Protein 8A1E (pdb70)

Nearest PDB structures (foldseek):
  8a1e-assembly1_B  TM=1.009E+00  e=2.793E-25  Mus musculus
  8tq9-assembly1_H  TM=9.484E-01  e=2.107E-15  Mus musculus
  9bge-assembly1_D  TM=9.364E-01  e=5.151E-15  Mus musculus
  7xw6-assembly1_Y  TM=9.342E-01  e=2.912E-14  Homo sapiens
  4xcy-assembly5_G  TM=9.457E-01  e=1.647E-13  Homo sapiens

Organism: Rabies virus (strain Pasteur vaccins / PV) (NCBI:txid103929)

Sequence (790 aa):
KFPIYTIPDKLGPWSPIDIHHLSCPNNLVVEDEGCTNLSGFSYMELKVGYISAIKMNGFTCTGHFRPTPDACRAAYNWKMAPSVADLDPYDRSLHSPVFPGGNCSGVAVSSTYCSTNHDYTIWMPENPRLGMSCDIFTNSRGKRASKGSETCGFVDERGLYKSLKGACKLKLCGVLGLRRLMDGTWVAMQTSNETKWCPPGQLVNLHDFRSDEIEPLVVEELVKKREECLDALESIMTTKSVSFRRLSHLRKLVPGFGKAYTIFNKTLMEADAHYKSVRTWNEIIPSKGCLRVGGRCHPHVNGVFFNGIILGPDGNVLIPEMQSSLLQQHMELLVSSVIPLMHPLEVQLVESGGGVVQPGRSLRLSCAASGFTFSTYAMHWVRQAPGKGLEWVAVVSYDGRTKDYADSVKGRFTISRDNSKNTLYLQMNSLRTEDTAVYFCARERFSGAYFDYWGQGTLVTVSSEIVLTQSPATLSLSPGERATLSCRASQSVSSYLAWYQQKPGQAPRLLIYDASNRATGIPARFSGSGSGTDFTLTISSLEPEDFAVYSCQQRNNWPPTFGGGTKVEIKRADIVMTQSHKFMSTSIGDRVSITCKASQDVSTAVAWYRQKPGQSPKLLIYSASYRSTGVPDRFTGSGSGTDFTFTISSEDLAVFYCQQHYSAPLTFGAGTKLVQLQQPGAELLKPGTSMKLSCKASGYTFSNYWMHWVKLRPGQGFEWIGEINPFNGGTNFNEKFKSKATLTVDRSSSTAYMQLSSVTSEDSAVYYCTIPLSDYGDWFFAVWGAGTTVT

B-factor: mean 59.69, std 34.83, range [10.03, 145.48]

Solvent-accessible surface area: 34937 Å² total; per-residue (Å²): 225,37,40,83,0,0,5,1,31,103,30,7,100,58,16,48,9,21,10,103,75,8,66,19,18,40,12,18,66,27,107,39,114,62,12,124,21,58,12,1,0,0,1,7,13,4,80,18,15,70,1,48,18,12,66,34,67,1,15,57,21,83,34,150,123,142,20,90,39,104,72,7,76,32,35,66,71,186,173,142,120,140,2,30,2,39,8,27,38,113,91,109,17,6,84,5,59,3,4,80,85,10,102,10,76,16,26,72,148,90,41,62,114,27,33,4,94,73,94,100,2,9,3,3,9,69,86,92,71,113,23,122,5,48,100,3,5,49,45,5,80,5,52,13,4,18,119,33,82,99,26,11,0,3,48,8,88,83,42,41,38,7,6,17,82,50,8,18,22,16,108,5,43,34,1,42,0,0,28,0,51,51,0,5,0,2,2,0,50,36,18,103,145,46,154,117,18,50,70,30,104,86,124,86,160,54,69,26,108,82,104,140,50,106,98,138,49,12,124,54,21,66,104,56,81,85,74,5,79,97,9,17,114,39,0,57,97,77,96,10,2,6,38,124,32,0,4,62,2,11,13,23,9,32,5,11,10,41,0,4,0,13,33,123,121,49,0,30,22,1,4,0,6,5,40,50,0,124,10,29,2,7,4,10,1,9,70,37,5,0,18,9,43,17,128,39,25,72,78,70,137,12,10,2,0,1,0,0,9,45,10,99,113,23,44,3,5,0,9,42,14,10,76,73,36,169,63,170,49,137,64,9,87,81,58,17,97,17,84,126,47,32,86,70,167,30,68,4,76,14,64,40,29,30,108,15,94,53,47,140,68,33,127,0,35,0,51,11,60,57,34,80,2,40,36,41,1,0,3,0,0,13,37,17,99,90,132,22,10,61,7,0,0,0,0,6,16,68,17,125,22,76,27,49,10,102,63,0,139,74,24,5,63,0,32,30,49,52,90,137,64,17,0,41,0,53,0,48,65,2,109,90,111,1,31,0,44,0,9,0,0,20,2,41,99,8,1,2,1,0,30,85,15,0,100,21,18,100,0,45,3,60,122,132,16,103,7,47,15,55,65,70,82,21,53,32,33,65,62,70,159,0,74,0,42,1,82,4,76,77,33,0,49,40,26,0,0,0,0,7,15,65,125,79,91,24,5,96,6,0,0,39,30,0,76,73,116,17,125,67,13,38,76,29,2,54,16,38,24,75,18,50,48,3,14,0,28,0,65,47,2,74,107,92,1,32,2,38,0,1,0,0,1,9,21,49,11,10,5,11,20,2,57,14,1,82,0,61,101,110,219,136,70,11,84,10,65,36,58,111,124,67,153,70,77,71,160,36,20,175,20,45,0,69,0,125,2,73,58,90,0,13,23,0,0,0,2,0,19,14,60,133,73,100,45,5,76,8,0,0,55,16,1,45,72,102,21,136,71,7,49,122,114,1,70,7,75,18,66,25,58,76,0,49,0,34,2,1,40,181,33,52,0,31,0,15,0,0,0,0,35,27,26,12,1,24,17,1,56,4,0,94,5,103,104,6,92,23,84,31,71,55,142,48,152,72,57,62,67,16,102,6,37,0,117,2,56,69,15,108,5,19,19,22,5,0,0,0,0,6,24,71,94,72,115,3,8,74,1,1,0,0,0,2,0,17,60,27,22,51,34,44,7,67,115,25,91,93,100,2,70,12,64,36,72,110,112,62,37,9,0,62,0,71,10,85,37,77,8,64,141,31,39,2,36,2,10,0,0,1,0,55,52,0,14,0,6,3,12,0,35,35,19,0,70,12,1,60,4,80

Secondary structure (DSSP, 8-state):
---SEEEEEEE---EEE-GGG----------------EEEEEEEEEPTTSSS--B--BEEE-------TTHHHHHHHHHH--B--B--TTT--BB-SSSTTS-B--SSSS-S-EE-SSSS-EEE-SS-SS---SS-EEEEEEEEE-SSSS--EEE-TTS-EEE-TT-EEEEETTEEEEE-TTS-EE-----SSPPBPPTTGGGS---SSTT---HHHHHHHHHHHHHHHHHHHHHHHH-EE-HHHHGGGS-SSSEEEEEEEESSS-EEEEEEEEEEE--TTTT--STT--BSSSSB---BTTEEETTEEE-TTS-EE-HHHHHHTT---GGGT--EE---S---/-EEE--SEE---TT--EEEEEEEESSTTTSS---EEEEETTTEEEEEEEE-TTT--EEE-TTTGGGEEEEE-SSSSEEEEEE-S-STT--SEEEEEE-SSSSSBSS-SEEB--EEE-/---EE--SB----TT---EEEE-EESS--TT-EEEEEE-TTS--EEEEETTTEEPTT--TT-EEE--TT--EEEE------EEEEEE-SSSSPBB---EE-/--EEEEE---EE-TT--EEEEEEEESS-GGGS-EEEEEE-TTS-EEEEEEE-TTSS-EEE-TTTTTT-EEEEETTTTEEEEEE-S--GGG-EEEEEEEEPSSSSSEEE----EEEEE--/---EEEE-SEEEE-TTS-EEEEEEESS--TT-EEEEEE-TTS--EEEEETTTEEPTT--TTEEEEEETTEEEEEESS--GGG-SEEEEEE-SSSSPEEB--EEEEE---

InterPro domains:
  IPR001903 Spike glycoprotein fusion domain, Rhabdovirus [PF00974] (76-178)
  IPR055447 Spike glycoprotein G, central domain, rhabdovirus [PF24833] (270-388)
  IPR055448 Glycoprotein G, PH domain, rhabdovirus [PF24834] (185-259)

Structure (mmCIF, N/CA/C/O backbone):
data_8A1E
#
_entry.id   8A1E
#
_cell.length_a   1.00
_cell.length_b   1.00
_cell.length_c   1.00
_cell.angle_alpha   90.00
_cell.angle_beta   90.00
_cell.angle_gamma   90.00
#
_symmetry.space_group_name_H-M   'P 1'
#
loop_
_entity.id
_entity.type
_entity.pdbx_description
1 polymer Glycoprotein
2 polymer 'Fab 17C7 heavy chain variable domain'
3 polymer 'Fab 17C7 light chain variable domain'
4 polymer 'Fab 1112-1 light chain variable domain'
5 polymer 'Fab 1112-1 heavy chain variable domain'
#
loop_
_atom_site.group_PDB
_atom_site.id
_atom_site.type_symbol
_atom_site.label_atom_id
_atom_site.label_alt_id
_atom_site.label_comp_id
_atom_site.label_asym_id
_atom_site.label_entity_id
_atom_site.label_seq_id
_atom_site.pdbx_PDB_ins_code
_atom_site.Cartn_x
_atom_site.Cartn_y
_atom_site.Cartn_z
_atom_site.occupancy
_atom_site.B_iso_or_equiv
_atom_site.auth_seq_id
_atom_site.auth_comp_id
_atom_site.auth_asym_id
_atom_site.auth_atom_id
_atom_site.pdbx_PDB_model_num
ATOM 1 N N . LYS A 1 1 ? 226.72800 215.75100 201.72900 1.000 28.17970 1 LYS A N 1
ATOM 2 C CA . LYS A 1 1 ? 226.88100 214.33300 202.02400 1.000 28.17970 1 LYS A CA 1
ATOM 3 C C . LYS A 1 1 ? 227.87200 214.11700 203.16100 1.000 28.17970 1 LYS A C 1
ATOM 4 O O . LYS A 1 1 ? 229.08300 214.22000 202.97100 1.000 28.17970 1 LYS A O 1
ATOM 10 N N . PHE A 1 2 ? 227.34700 213.82400 204.34600 1.000 28.17970 2 PHE A N 1
ATOM 11 C CA . PHE A 1 2 ? 228.19900 213.56300 205.49100 1.000 28.17970 2 PHE A CA 1
ATOM 12 C C . PHE A 1 2 ? 228.87200 212.19900 205.35200 1.000 28.17970 2 PHE A C 1
ATOM 13 O O . PHE A 1 2 ? 228.33700 211.29700 204.70300 1.000 28.17970 2 PHE A O 1
ATOM 21 N N . PRO A 1 3 ? 230.04800 212.02200 205.95000 1.000 28.17970 3 PRO A N 1
ATOM 22 C CA . PRO A 1 3 ? 230.66600 210.69300 205.98400 1.000 28.17970 3 PRO A CA 1
ATOM 23 C C . PRO A 1 3 ? 229.87300 209.76000 206.88400 1.000 28.17970 3 PRO A C 1
ATOM 24 O O . PRO A 1 3 ? 228.99600 210.17500 207.64200 1.000 28.17970 3 PRO A O 1
ATOM 28 N N . ILE A 1 4 ? 230.18600 208.46700 206.78400 1.000 28.17970 4 ILE A N 1
ATOM 29 C CA . ILE A 1 4 ? 229.53000 207.50600 207.66500 1.000 28.17970 4 ILE A CA 1
ATOM 30 C C . ILE A 1 4 ? 229.91900 207.76000 209.11400 1.000 28.17970 4 ILE A C 1
ATOM 31 O O . ILE A 1 4 ? 229.12600 207.51100 210.02800 1.000 28.17970 4 ILE A O 1
ATOM 36 N N . TYR A 1 5 ? 231.12500 208.26900 209.35100 1.000 28.17970 5 TYR A N 1
ATOM 37 C CA . TYR A 1 5 ? 231.57600 208.55700 210.70200 1.000 28.17970 5 TYR A CA 1
ATOM 38 C C . TYR A 1 5 ? 232.66800 209.61200 210.64800 1.000 28.17970 5 TYR A C 1
ATOM 39 O O . TYR A 1 5 ? 233.24500 209.88000 209.59300 1.000 28.17970 5 TYR A O 1
ATOM 48 N N . THR A 1 6 ? 232.92800 210.22100 211.80200 1.000 28.17970 6 THR A N 1
ATOM 49 C CA . THR A 1 6 ? 234.05900 211.11800 211.99100 1.000 28.17970 6 THR A CA 1
ATOM 50 C C . THR A 1 6 ? 234.75900 210.73600 213.28300 1.000 28.17970 6 THR A C 1
ATOM 51 O O . THR A 1 6 ? 234.10800 210.55300 214.31400 1.000 28.17970 6 THR A O 1
ATOM 55 N N . ILE A 1 7 ? 236.08000 210.61800 213.22700 1.000 28.17970 7 ILE A N 1
ATOM 56 C CA . ILE A 1 7 ? 236.86000 210.16700 214.37500 1.000 28.17970 7 ILE A CA 1
ATOM 57 C C . ILE A 1 7 ? 237.84700 211.27700 214.72200 1.000 28.17970 7 ILE A C 1
ATOM 58 O O . ILE A 1 7 ? 238.35400 211.95400 213.81700 1.000 28.17970 7 ILE A O 1
ATOM 63 N N . PRO A 1 8 ? 238.11500 211.53500 216.00000 1.000 28.17970 8 PRO A N 1
ATOM 64 C CA . PRO A 1 8 ? 239.09300 212.57300 216.35100 1.000 28.17970 8 PRO A CA 1
ATOM 65 C C . PRO A 1 8 ? 240.49400 212.20100 215.89300 1.000 28.17970 8 PRO A C 1
ATOM 66 O O . PRO A 1 8 ? 241.07000 211.20700 216.33700 1.000 28.17970 8 PRO A O 1
ATOM 70 N N . ASP A 1 9 ? 241.04000 213.01100 214.98500 1.000 28.17970 9 ASP A N 1
ATOM 71 C CA . ASP A 1 9 ? 242.43900 212.85500 214.60400 1.000 28.17970 9 ASP A CA 1
ATOM 72 C C . ASP A 1 9 ? 243.35400 213.24600 215.75500 1.000 28.17970 9 ASP A C 1
ATOM 73 O O . ASP A 1 9 ? 244.31200 212.53400 216.07400 1.000 28.17970 9 ASP A O 1
ATOM 78 N N . LYS A 1 10 ? 243.06700 214.37800 216.39100 1.000 28.17970 10 LYS A N 1
ATOM 79 C CA . LYS A 1 10 ? 243.77200 214.82300 217.58200 1.000 28.17970 10 LYS A CA 1
ATOM 80 C C . LYS A 1 10 ? 242.74000 215.09700 218.66300 1.000 28.17970 10 LYS A C 1
ATOM 81 O O . LYS A 1 10 ? 241.74300 215.77800 218.41100 1.000 28.17970 10 LYS A O 1
ATOM 87 N N . LEU A 1 11 ? 242.97200 214.55700 219.85500 1.000 28.17970 11 LEU A N 1
ATOM 88 C CA . LEU A 1 11 ? 242.04500 214.67300 220.97200 1.000 28.17970 11 LEU A CA 1
ATOM 89 C C . LEU A 1 11 ? 242.76800 215.29400 222.15800 1.000 28.17970 11 LEU A C 1
ATOM 90 O O . LEU A 1 11 ? 243.86800 214.86200 222.51400 1.000 28.17970 11 LEU A O 1
ATOM 95 N N . GLY A 1 12 ? 242.15200 216.30500 222.76300 1.000 28.17970 12 GLY A N 1
ATOM 96 C CA . GLY A 1 12 ? 242.73900 216.98900 223.88800 1.000 28.17970 12 GLY A CA 1
ATOM 97 C C . GLY A 1 12 ? 242.38000 216.35000 225.21200 1.000 28.17970 12 GLY A C 1
ATOM 98 O O . GLY A 1 12 ? 241.71200 215.31300 225.26800 1.000 28.17970 12 GLY A O 1
ATOM 99 N N . PRO A 1 13 ? 242.82300 216.95800 226.30900 1.000 28.17970 13 PRO A N 1
ATOM 100 C CA . PRO A 1 13 ? 242.50500 216.41500 227.63300 1.000 28.17970 13 PRO A CA 1
ATOM 101 C C . PRO A 1 13 ? 241.01800 216.50500 227.93400 1.000 28.17970 13 PRO A C 1
ATOM 102 O O . PRO A 1 13 ? 240.31200 217.38900 227.44600 1.000 28.17970 13 PRO A O 1
ATOM 106 N N . TRP A 1 14 ? 240.54600 215.57100 228.75600 1.000 28.17970 14 TRP A N 1
ATOM 107 C CA . TRP A 1 14 ? 239.14700 215.53200 229.15600 1.000 28.17970 14 TRP A CA 1
ATOM 108 C C . TRP A 1 14 ? 238.93700 216.41800 230.37400 1.000 28.17970 14 TRP A C 1
ATOM 109 O O . TRP A 1 14 ? 239.64000 216.27900 231.37900 1.000 28.17970 14 TRP A O 1
ATOM 120 N N . SER A 1 15 ? 237.96900 217.32700 230.28300 1.000 28.17970 15 SER A N 1
ATOM 121 C CA . SER A 1 15 ? 237.61900 218.20800 231.38000 1.000 28.17970 15 SER A CA 1
ATOM 122 C C . SER A 1 15 ? 236.14900 218.03100 231.72800 1.000 28.17970 15 SER A C 1
ATOM 123 O O . SER A 1 15 ? 235.29900 218.05500 230.82700 1.000 28.17970 15 SER A O 1
ATOM 126 N N . PRO A 1 16 ? 235.80700 217.84200 233.00200 1.000 28.17970 16 PRO A N 1
ATOM 127 C CA . PRO A 1 16 ? 234.40400 217.60400 233.36000 1.000 28.17970 16 PRO A CA 1
ATOM 128 C C . PRO A 1 16 ? 233.52900 218.81300 233.07300 1.000 28.17970 16 PRO A C 1
ATOM 129 O O . PRO A 1 16 ? 233.95700 219.96100 233.20200 1.000 28.17970 16 PRO A O 1
ATOM 133 N N . ILE A 1 17 ? 232.28700 218.53900 232.67300 1.000 28.17970 17 ILE A N 1
ATOM 134 C CA . ILE A 1 17 ? 231.28000 219.56200 232.42500 1.000 28.17970 17 ILE A CA 1
ATOM 135 C C . ILE A 1 17 ? 229.94800 219.07700 232.98200 1.000 28.17970 17 ILE A C 1
ATOM 136 O O . ILE A 1 17 ? 229.80600 217.93200 233.41300 1.000 28.17970 17 ILE A O 1
ATOM 141 N N . ASP A 1 18 ? 228.97000 219.97300 232.98000 1.000 28.17970 18 ASP A N 1
ATOM 142 C CA . ASP A 1 18 ? 227.58400 219.61500 233.23100 1.000 28.17970 18 ASP A CA 1
ATOM 143 C C . ASP A 1 18 ? 226.81500 219.60300 231.91500 1.000 28.17970 18 ASP A C 1
ATOM 144 O O . ASP A 1 18 ? 227.30300 220.05200 230.87800 1.000 28.17970 18 ASP A O 1
ATOM 149 N N . ILE A 1 19 ? 225.58900 219.08100 231.96900 1.000 28.17970 19 ILE A N 1
ATOM 150 C CA . ILE A 1 19 ? 224.79000 218.91500 230.76500 1.000 28.17970 19 ILE A CA 1
ATOM 151 C C . ILE A 1 19 ? 224.45300 220.23700 230.09500 1.000 28.17970 19 ILE A C 1
ATOM 152 O O . ILE A 1 19 ? 224.02100 220.24400 228.94000 1.000 28.17970 19 ILE A O 1
ATOM 157 N N . HIS A 1 20 ? 224.63300 221.35700 230.79000 1.000 28.17970 20 HIS A N 1
ATOM 158 C CA . HIS A 1 20 ? 224.32400 222.66400 230.22900 1.000 28.17970 20 HIS A CA 1
ATOM 159 C C . HIS A 1 20 ? 225.46300 223.24900 229.40900 1.000 28.17970 20 HIS A C 1
ATOM 160 O O . HIS A 1 20 ? 225.25000 224.24000 228.70400 1.000 28.17970 20 HIS A O 1
ATOM 167 N N . HIS A 1 21 ? 226.65600 222.66600 229.47900 1.000 28.17970 21 HIS A N 1
ATOM 168 C CA . HIS A 1 21 ? 227.75200 223.07000 228.61400 1.000 28.17970 21 HIS A CA 1
ATOM 169 C C . HIS A 1 21 ? 227.79400 222.27900 227.31700 1.000 28.17970 21 HIS A C 1
ATOM 170 O O . HIS A 1 21 ? 228.61700 222.58300 226.44900 1.000 28.17970 21 HIS A O 1
ATOM 177 N N . LEU A 1 22 ? 226.93000 221.28100 227.17000 1.000 28.17970 22 LEU A N 1
ATOM 178 C CA . LEU A 1 22 ? 226.81000 220.56000 225.91600 1.000 28.17970 22 LEU A CA 1
ATOM 179 C C . LEU A 1 22 ? 226.25000 221.47500 224.83600 1.000 28.17970 22 LEU A C 1
ATOM 180 O O . LEU A 1 22 ? 225.43300 222.35900 225.10100 1.000 28.17970 22 LEU A O 1
ATOM 185 N N . SER A 1 23 ? 226.69600 221.25200 223.60500 1.000 28.17970 23 SER A N 1
ATOM 186 C CA . SER A 1 23 ? 226.26500 222.07000 222.48700 1.000 28.17970 23 SER A CA 1
ATOM 187 C C . SER A 1 23 ? 226.16000 221.19600 221.25000 1.000 28.17970 23 SER A C 1
ATOM 188 O O . SER A 1 23 ? 226.84100 220.17500 221.13600 1.000 28.17970 23 SER A O 1
ATOM 191 N N . CYS A 1 24 ? 225.29700 221.59600 220.33700 1.000 28.17970 24 CYS A N 1
ATOM 192 C CA . CYS A 1 24 ? 225.20500 220.88500 219.07300 1.000 28.17970 24 CYS A CA 1
ATOM 193 C C . CYS A 1 24 ? 226.39100 221.24000 218.18100 1.000 28.17970 24 CYS A C 1
ATOM 194 O O . CYS A 1 24 ? 226.84000 222.38800 218.17100 1.000 28.17970 24 CYS A O 1
ATOM 197 N N . PRO A 1 25 ? 226.91500 220.27800 217.43000 1.000 28.17970 25 PRO A N 1
ATOM 198 C CA . PRO A 1 25 ? 228.07600 220.55400 216.58300 1.000 28.17970 25 PRO A CA 1
ATOM 199 C C . PRO A 1 25 ? 227.71700 221.43000 215.39600 1.000 28.17970 25 PRO A C 1
ATOM 200 O O . PRO A 1 25 ? 226.56000 221.54000 214.98600 1.000 28.17970 25 PRO A O 1
ATOM 204 N N . ASN A 1 26 ? 228.74500 222.06900 214.84800 1.000 28.17970 26 ASN A N 1
ATOM 205 C CA . ASN A 1 26 ? 228.62400 222.82600 213.60700 1.000 28.17970 26 ASN A CA 1
ATOM 206 C C . ASN A 1 26 ? 228.98900 221.88700 212.46700 1.000 28.17970 26 ASN A C 1
ATOM 207 O O . ASN A 1 26 ? 230.16600 221.64000 212.20200 1.000 28.17970 26 ASN A O 1
ATOM 212 N N . ASN A 1 27 ? 227.97200 221.35500 211.78900 1.000 28.17970 27 ASN A N 1
ATOM 213 C CA . ASN A 1 27 ? 228.16400 220.38700 210.71800 1.000 28.17970 27 ASN A CA 1
ATOM 214 C C . ASN A 1 27 ? 228.30200 221.04500 209.35500 1.000 28.17970 27 ASN A C 1
ATOM 215 O O . ASN A 1 27 ? 228.00200 220.41700 208.33200 1.000 28.17970 27 ASN A O 1
ATOM 220 N N . LEU A 1 28 ? 228.75900 222.28900 209.31000 1.000 36.38352 28 LEU A N 1
ATOM 221 C CA . LEU A 1 28 ? 228.82000 223.06300 208.08100 1.000 36.38352 28 LEU A CA 1
ATOM 222 C C . LEU A 1 28 ? 230.26700 223.24000 207.65000 1.000 36.38352 28 LEU A C 1
ATOM 223 O O . LEU A 1 28 ? 231.11200 223.65500 208.45000 1.000 36.38352 28 LEU A O 1
ATOM 228 N N . VAL A 1 29 ? 230.54600 222.92300 206.38900 1.000 48.53179 29 VAL A N 1
ATOM 229 C CA . VAL A 1 29 ? 231.86800 223.08100 205.79600 1.000 48.53179 29 VAL A CA 1
ATOM 230 C C . VAL A 1 29 ? 231.77100 224.08600 204.65700 1.000 48.53179 29 VAL A C 1
ATOM 231 O O . VAL A 1 29 ? 230.84200 224.02700 203.84300 1.000 48.53179 29 VAL A O 1
ATOM 235 N N . VAL A 1 30 ? 232.71200 225.02200 204.61900 1.000 62.21581 30 VAL A N 1
ATOM 236 C CA . VAL A 1 30 ? 232.77000 226.04700 203.58400 1.000 62.21581 30 VAL A CA 1
ATOM 237 C C . VAL A 1 30 ? 233.85200 225.66500 202.58400 1.000 62.21581 30 VAL A C 1
ATOM 238 O O . VAL A 1 30 ? 234.94200 225.22400 202.97000 1.000 62.21581 30 VAL A O 1
ATOM 242 N N . GLU A 1 31 ? 233.54000 225.79900 201.29600 1.000 71.37284 31 GLU A N 1
ATOM 243 C CA . GLU A 1 31 ? 234.47000 225.40100 200.24600 1.000 71.37284 31 GLU A CA 1
ATOM 244 C C . GLU A 1 31 ? 235.38600 226.54700 199.83000 1.000 71.37284 31 GLU A C 1
ATOM 245 O O . GLU A 1 31 ? 236.60900 226.38300 199.81300 1.000 71.37284 31 GLU A O 1
ATOM 251 N N . ASP A 1 32 ? 234.80900 227.70000 199.48600 1.000 72.60235 32 ASP A N 1
ATOM 252 C CA . ASP A 1 32 ? 235.56600 228.92000 199.20100 1.000 72.60235 32 ASP A CA 1
ATOM 253 C C . ASP A 1 32 ? 236.67300 228.66400 198.17900 1.000 72.60235 32 ASP A C 1
ATOM 254 O O . ASP A 1 32 ? 237.82600 229.06000 198.35600 1.000 72.60235 32 ASP A O 1
ATOM 259 N N . GLU A 1 33 ? 236.30900 227.98500 197.09100 1.000 80.44910 33 GLU A N 1
ATOM 260 C CA . GLU A 1 33 ? 237.26700 227.54200 196.08600 1.000 80.44910 33 GLU A CA 1
ATOM 261 C C . GLU A 1 33 ? 237.36000 228.50100 194.90400 1.000 80.44910 33 GLU A C 1
ATOM 262 O O . GLU A 1 33 ? 237.58700 228.06800 193.76900 1.000 80.44910 33 GLU A O 1
ATOM 268 N N . GLY A 1 34 ? 237.19600 229.79800 195.15000 1.000 85.90646 34 GLY A N 1
ATOM 269 C CA . GLY A 1 34 ? 237.31200 230.79800 194.11100 1.000 85.90646 34 GLY A CA 1
ATOM 270 C C . GLY A 1 34 ? 238.72000 231.23700 193.78700 1.000 85.90646 34 GLY A C 1
ATOM 271 O O . GLY A 1 34 ? 238.90700 232.13500 192.96300 1.000 85.90646 34 GLY A O 1
ATOM 272 N N . CYS A 1 35 ? 239.72300 230.63100 194.41800 1.000 86.63864 35 CYS A N 1
ATOM 273 C CA . CYS A 1 35 ? 241.11700 230.98300 194.19500 1.000 86.63864 35 CYS A CA 1
ATOM 274 C C . CYS A 1 35 ? 241.93800 229.71700 194.00700 1.000 86.63864 35 CYS A C 1
ATOM 275 O O . CYS A 1 35 ? 241.63700 228.67100 194.58700 1.000 86.63864 35 CYS A O 1
ATOM 278 N N . THR A 1 36 ? 242.98900 229.82100 193.18700 1.000 86.31430 36 THR A N 1
ATOM 279 C CA . THR A 1 36 ? 243.71200 228.64300 192.72500 1.000 86.31430 36 THR A CA 1
ATOM 280 C C . THR A 1 36 ? 245.23000 228.77900 192.78500 1.000 86.31430 36 THR A C 1
ATOM 281 O O . THR A 1 36 ? 245.93100 227.92700 192.22800 1.000 86.31430 36 THR A O 1
ATOM 285 N N . ASN A 1 37 ? 245.76200 229.81200 193.43200 1.000 79.52706 37 ASN A N 1
ATOM 286 C CA . ASN A 1 37 ? 247.20300 229.95200 193.60300 1.000 79.52706 37 ASN A CA 1
ATOM 287 C C . ASN A 1 37 ? 247.58100 229.50200 195.00900 1.000 79.52706 37 ASN A C 1
ATOM 288 O O . ASN A 1 37 ? 247.09700 230.06300 195.99800 1.000 79.52706 37 ASN A O 1
ATOM 293 N N . LEU A 1 38 ? 248.44600 228.49600 195.09300 1.000 68.99397 38 LEU A N 1
ATOM 294 C CA . LEU A 1 38 ? 248.78500 227.85000 196.35200 1.000 68.99397 38 LEU A CA 1
ATOM 295 C C . LEU A 1 38 ? 250.23700 228.13300 196.70400 1.000 68.99397 38 LEU A C 1
ATOM 296 O O . LEU A 1 38 ? 251.13500 227.89300 195.89100 1.000 68.99397 38 LEU A O 1
ATOM 301 N N . SER A 1 39 ? 250.46300 228.63900 197.91200 1.000 56.62577 39 SER A N 1
ATOM 302 C CA . SER A 1 39 ? 251.80000 228.89700 198.42100 1.000 56.62577 39 SER A CA 1
ATOM 303 C C . SER A 1 39 ? 251.91700 228.33800 199.82900 1.000 56.62577 39 SER A C 1
ATOM 304 O O . SER A 1 39 ? 251.00400 228.49500 200.64400 1.000 56.62577 39 SER A O 1
ATOM 307 N N . GLY A 1 40 ? 253.03800 227.68200 200.10900 1.000 51.08950 40 GLY A N 1
ATOM 308 C CA . GLY A 1 40 ? 253.23900 227.09500 201.41600 1.000 51.08950 40 GLY A CA 1
ATOM 309 C C . GLY A 1 40 ? 253.64700 228.12400 202.45400 1.000 51.08950 40 GLY A C 1
ATOM 310 O O . GLY A 1 40 ? 254.23900 229.15700 202.14800 1.000 51.08950 40 GLY A O 1
ATOM 311 N N . PHE A 1 41 ? 253.31900 227.82500 203.70900 1.000 44.31522 41 PHE A N 1
ATOM 312 C CA . PHE A 1 41 ? 253.68100 228.69600 204.81700 1.000 44.31522 41 PHE A CA 1
ATOM 313 C C . PHE A 1 41 ? 253.62800 227.89800 206.10900 1.000 44.31522 41 PHE A C 1
ATOM 314 O O . PHE A 1 41 ? 253.00300 226.83700 206.18000 1.000 44.31522 41 PHE A O 1
ATOM 322 N N . SER A 1 42 ? 254.30300 228.42100 207.12800 1.000 42.94599 42 SER A N 1
ATOM 323 C CA . SER A 1 42 ? 254.33000 227.82900 208.45500 1.000 42.94599 42 SER A CA 1
ATOM 324 C C . SER A 1 42 ? 253.61400 228.74500 209.43700 1.000 42.94599 42 SER A C 1
ATOM 325 O O . SER A 1 42 ? 253.65600 229.97100 209.30900 1.000 42.94599 42 SER A O 1
ATOM 328 N N . TYR A 1 43 ? 252.95300 228.14300 210.42200 1.000 36.01683 43 TYR A N 1
ATOM 329 C CA . TYR A 1 43 ? 252.15700 228.92500 211.35500 1.000 36.01683 43 TYR A CA 1
ATOM 330 C C . TYR A 1 43 ? 252.04900 228.18700 212.67900 1.000 36.01683 43 TYR A C 1
ATOM 331 O O . TYR A 1 43 ? 252.30400 226.98500 212.76500 1.000 36.01683 43 TYR A O 1
ATOM 340 N N . MET A 1 44 ? 251.66600 228.93300 213.71100 1.000 36.34974 44 MET A N 1
ATOM 341 C CA . MET A 1 44 ? 251.31300 228.36700 215.00300 1.000 36.34974 44 MET A CA 1
ATOM 342 C C . MET A 1 44 ? 249.80200 228.36900 215.15200 1.000 36.34974 44 MET A C 1
ATOM 343 O O . MET A 1 44 ? 249.16100 229.41500 215.01700 1.000 36.34974 44 MET A O 1
ATOM 348 N N . GLU A 1 45 ? 249.23800 227.20400 215.43300 1.000 34.63010 45 GLU A N 1
ATOM 349 C CA . GLU A 1 45 ? 247.83000 227.08900 215.76400 1.000 34.63010 45 GLU A CA 1
ATOM 350 C C . GLU A 1 45 ? 247.68900 226.75100 217.23900 1.000 34.63010 45 GLU A C 1
ATOM 351 O O . GLU A 1 45 ? 248.64100 226.31700 217.89200 1.000 34.63010 45 GLU A O 1
ATOM 357 N N . LEU A 1 46 ? 246.48800 226.97100 217.76500 1.000 32.62068 46 LEU A N 1
ATOM 358 C CA . LEU A 1 46 ? 246.23200 226.67700 219.16600 1.000 32.62068 46 LEU A CA 1
ATOM 359 C C . LEU A 1 46 ? 246.34800 225.18100 219.42000 1.000 32.62068 46 LEU A C 1
ATOM 360 O O . LEU A 1 46 ? 245.81600 224.36600 218.66200 1.000 32.62068 46 LEU A O 1
ATOM 365 N N . LYS A 1 47 ? 247.05700 224.82400 220.48500 1.000 30.75579 47 LYS A N 1
ATOM 366 C CA . LYS A 1 47 ? 247.20900 223.42400 220.84500 1.000 30.75579 47 LYS A CA 1
ATOM 367 C C . LYS A 1 47 ? 245.86000 222.83300 221.22800 1.000 30.75579 47 LYS A C 1
ATOM 368 O O . LYS A 1 47 ? 244.98800 223.52100 221.76300 1.000 30.75579 47 LYS A O 1
ATOM 374 N N . VAL A 1 48 ? 245.68600 221.54300 220.93700 1.000 28.17970 48 VAL A N 1
ATOM 375 C CA . VAL A 1 48 ? 244.44000 220.87700 221.28700 1.000 28.17970 48 VAL A CA 1
ATOM 376 C C . VAL A 1 48 ? 244.28500 220.88900 222.80100 1.000 28.17970 48 VAL A C 1
ATOM 377 O O . VAL A 1 48 ? 245.23300 220.61300 223.54800 1.000 28.17970 48 VAL A O 1
ATOM 381 N N . GLY A 1 49 ? 243.09600 221.25900 223.26200 1.000 28.17970 49 GLY A N 1
ATOM 382 C CA . GLY A 1 49 ? 242.86200 221.53800 224.66000 1.000 28.17970 49 GLY A CA 1
ATOM 383 C C . GLY A 1 49 ? 242.82300 223.01000 225.00400 1.000 28.17970 49 GLY A C 1
ATOM 384 O O . GLY A 1 49 ? 242.51100 223.35200 226.15000 1.000 28.17970 49 GLY A O 1
ATOM 385 N N . TYR A 1 50 ? 243.13100 223.89100 224.04900 1.000 31.41505 50 TYR A N 1
ATOM 386 C CA . TYR A 1 50 ? 243.09500 225.32600 224.27900 1.000 31.41505 50 TYR A CA 1
ATOM 387 C C . TYR A 1 50 ? 242.29000 226.09300 223.24100 1.000 31.41505 50 TYR A C 1
ATOM 388 O O . TYR A 1 50 ? 242.15400 227.31300 223.37500 1.000 31.41505 50 TYR A O 1
ATOM 397 N N . ILE A 1 51 ? 241.76200 225.42700 222.21100 1.000 31.14705 51 ILE A N 1
ATOM 398 C CA . ILE A 1 51 ? 241.04000 226.14300 221.16200 1.000 31.14705 51 ILE A CA 1
ATOM 399 C C . ILE A 1 51 ? 239.78000 226.78600 221.72400 1.000 31.14705 51 ILE A C 1
ATOM 400 O O . ILE A 1 51 ? 239.46700 227.94300 221.42000 1.000 31.14705 51 ILE A O 1
ATOM 405 N N . SER A 1 52 ? 239.03800 226.05000 222.55000 1.000 33.79964 52 SER A N 1
ATOM 406 C CA . SER A 1 52 ? 237.80500 226.58700 223.11400 1.000 33.79964 52 SER A CA 1
ATOM 407 C C . SER A 1 52 ? 238.10000 227.63100 224.18400 1.000 33.79964 52 SER A C 1
ATOM 408 O O . SER A 1 52 ? 237.64600 228.77600 224.09300 1.000 33.79964 52 SER A O 1
ATOM 411 N N . ALA A 1 53 ? 238.86500 227.25300 225.20600 1.000 49.61204 53 ALA A N 1
ATOM 412 C CA . ALA A 1 53 ? 239.22200 228.17500 226.27600 1.000 49.61204 53 ALA A CA 1
ATOM 413 C C . ALA A 1 53 ? 240.41100 227.60900 227.03800 1.000 49.61204 53 ALA A C 1
ATOM 414 O O . ALA A 1 53 ? 240.80500 226.45600 226.85100 1.000 49.61204 53 ALA A O 1
ATOM 416 N N . ILE A 1 54 ? 240.97700 228.44100 227.90900 1.000 68.03165 54 ILE A N 1
ATOM 417 C CA . ILE A 1 54 ? 242.11500 228.07000 228.74300 1.000 68.03165 54 ILE A CA 1
ATOM 418 C C . ILE A 1 54 ? 241.62300 227.85500 230.16600 1.000 68.03165 54 ILE A C 1
ATOM 419 O O . ILE A 1 54 ? 240.96000 228.72800 230.74100 1.000 68.03165 54 ILE A O 1
ATOM 424 N N . LYS A 1 55 ? 241.94800 226.69900 230.73700 1.000 80.55334 55 LYS A N 1
ATOM 425 C CA . LYS A 1 55 ? 241.43000 226.30000 232.03700 1.000 80.55334 55 LYS A CA 1
ATOM 426 C C . LYS A 1 55 ? 242.31600 226.81000 233.16800 1.000 80.55334 55 LYS A C 1
ATOM 427 O O . LYS A 1 55 ? 243.52200 227.00700 233.00300 1.000 80.55334 55 LYS A O 1
ATOM 433 N N . MET A 1 56 ? 241.69400 227.02300 234.32900 1.000 97.26378 56 MET A N 1
ATOM 434 C CA . MET A 1 56 ? 242.39400 227.44900 235.53500 1.000 97.26378 56 MET A CA 1
ATOM 435 C C . MET A 1 56 ? 242.54500 226.34600 236.57000 1.000 97.26378 56 MET A C 1
ATOM 436 O O . MET A 1 56 ? 243.50700 226.37300 237.34600 1.000 97.26378 56 MET A O 1
ATOM 441 N N . ASN A 1 57 ? 241.61600 225.38900 236.60600 1.000 108.49074 57 ASN A N 1
ATOM 442 C CA . ASN A 1 57 ? 241.65300 224.26400 237.54000 1.000 108.49074 57 ASN A CA 1
ATOM 443 C C . ASN A 1 57 ? 241.65600 224.75300 238.99000 1.000 108.49074 57 ASN A C 1
ATOM 444 O O . ASN A 1 57 ? 242.56200 224.46800 239.77500 1.000 108.49074 57 ASN A O 1
ATOM 449 N N . GLY A 1 58 ? 240.61200 225.50600 239.33400 1.000 113.75764 58 GLY A N 1
ATOM 450 C CA . GLY A 1 58 ? 240.44400 226.02600 240.67400 1.000 113.75764 58 GLY A CA 1
ATOM 451 C C . GLY A 1 58 ? 239.67400 225.07500 241.57100 1.000 113.75764 58 GLY A C 1
ATOM 452 O O . GLY A 1 58 ? 239.35000 223.94300 241.20700 1.000 113.75764 58 GLY A O 1
ATOM 453 N N . PHE A 1 59 ? 239.37500 225.56000 242.77500 1.000 122.20475 59 PHE A N 1
ATOM 454 C CA . PHE A 1 59 ? 238.67600 224.77100 243.77800 1.000 122.20475 59 PHE A CA 1
ATOM 455 C C . PHE A 1 59 ? 237.68900 225.65200 244.53000 1.000 122.20475 59 PHE A C 1
ATOM 456 O O . PHE A 1 59 ? 237.90700 226.85500 244.69700 1.000 122.20475 59 PHE A O 1
ATOM 464 N N . THR A 1 60 ? 236.60300 225.03500 244.98800 1.000 123.92596 60 THR A N 1
ATOM 465 C CA . THR A 1 60 ? 235.59800 225.70700 245.80000 1.000 123.92596 60 THR A CA 1
ATOM 466 C C . THR A 1 60 ? 235.70600 225.21800 247.23800 1.000 123.92596 60 THR A C 1
ATOM 467 O O . THR A 1 60 ? 235.69200 224.00800 247.49000 1.000 123.92596 60 THR A O 1
ATOM 471 N N . CYS A 1 61 ? 235.81100 226.15700 248.17400 1.000 130.13259 61 CYS A N 1
ATOM 472 C CA . CYS A 1 61 ? 235.97100 225.85000 249.58800 1.000 130.13259 61 CYS A CA 1
ATOM 473 C C . CYS A 1 61 ? 234.74700 226.33200 250.35200 1.000 130.13259 61 CYS A C 1
ATOM 474 O O . CYS A 1 61 ? 234.30600 227.47200 250.17100 1.000 130.13259 61 CYS A O 1
ATOM 477 N N . THR A 1 62 ? 234.20200 225.46500 251.20000 1.000 128.96178 62 THR A N 1
ATOM 478 C CA . THR A 1 62 ? 233.04400 225.78600 252.02200 1.000 128.96178 62 THR A CA 1
ATOM 479 C C . THR A 1 62 ? 233.48100 225.96100 253.47000 1.000 128.96178 62 THR A C 1
ATOM 480 O O . THR A 1 62 ? 234.20400 225.11800 254.01100 1.000 128.96178 62 THR A O 1
ATOM 484 N N . GLY A 1 63 ? 233.04400 227.05300 254.08800 1.000 128.20794 63 GLY A N 1
ATOM 485 C CA . GLY A 1 63 ? 233.37900 227.33200 255.47200 1.000 128.20794 63 GLY A CA 1
ATOM 486 C C . GLY A 1 63 ? 232.73700 226.36900 256.45200 1.000 128.20794 63 GLY A C 1
ATOM 487 O O . GLY A 1 63 ? 231.57000 226.52100 256.81300 1.000 128.20794 63 GLY A O 1
ATOM 488 N N . HIS A 1 86 ? 226.62500 228.99200 256.74900 1.000 128.38835 86 HIS A N 1
ATOM 489 C CA . HIS A 1 86 ? 228.00900 228.86600 257.18700 1.000 128.38835 86 HIS A CA 1
ATOM 490 C C . HIS A 1 86 ? 228.59800 230.22900 257.53000 1.000 128.38835 86 HIS A C 1
ATOM 491 O O . HIS A 1 86 ? 228.05800 230.95700 258.36300 1.000 128.38835 86 HIS A O 1
ATOM 498 N N . PHE A 1 87 ? 229.71100 230.56600 256.88400 1.000 128.12629 87 PHE A N 1
ATOM 499 C CA . PHE A 1 87 ? 230.36100 231.85400 257.08200 1.000 128.12629 87 PHE A CA 1
ATOM 500 C C . PHE A 1 87 ? 231.28700 232.10900 255.90300 1.000 128.12629 87 PHE A C 1
ATOM 501 O O . PHE A 1 87 ? 231.49300 231.24200 255.05000 1.000 128.12629 87 PHE A O 1
ATOM 509 N N . ARG A 1 88 ? 231.84400 233.32000 255.86300 1.000 128.61097 88 ARG A N 1
ATOM 510 C CA . ARG A 1 88 ? 232.75900 233.70100 254.79900 1.000 128.61097 88 ARG A CA 1
ATOM 511 C C . ARG A 1 88 ? 234.17800 233.36300 255.22300 1.000 128.61097 88 ARG A C 1
ATOM 512 O O . ARG A 1 88 ? 234.70600 234.00100 256.14600 1.000 128.61097 88 ARG A O 1
ATOM 520 N N . PRO A 1 89 ? 234.83000 232.38900 254.59800 1.000 130.22962 89 PRO A N 1
ATOM 521 C CA . PRO A 1 89 ? 236.18700 232.02200 255.00700 1.000 130.22962 89 PRO A CA 1
ATOM 522 C C . PRO A 1 89 ? 237.22800 232.98700 254.46000 1.000 130.22962 89 PRO A C 1
ATOM 523 O O . PRO A 1 89 ? 236.97900 233.77200 253.54200 1.000 130.22962 89 PRO A O 1
ATOM 527 N N . THR A 1 90 ? 238.41600 232.91200 255.05400 1.000 133.93847 90 THR A N 1
ATOM 528 C CA . THR A 1 90 ? 239.58200 233.63500 254.58900 1.000 133.93847 90 THR A CA 1
ATOM 529 C C . THR A 1 90 ? 240.47400 232.67800 253.81000 1.000 133.93847 90 THR A C 1
ATOM 530 O O . THR A 1 90 ? 240.75700 231.57300 254.29500 1.000 133.93847 90 THR A O 1
ATOM 534 N N . PRO A 1 91 ? 240.93200 233.04900 252.61200 1.000 134.09250 91 PRO A N 1
ATOM 535 C CA . PRO A 1 91 ? 241.66300 232.08600 251.77600 1.000 134.09250 91 PRO A CA 1
ATOM 536 C C . PRO A 1 91 ? 243.05000 231.74500 252.29800 1.000 134.09250 91 PRO A C 1
ATOM 537 O O . PRO A 1 91 ? 244.03100 231.79600 251.54900 1.000 134.09250 91 PRO A O 1
ATOM 541 N N . ASP A 1 92 ? 243.14300 231.39200 253.57900 1.000 136.62657 92 ASP A N 1
ATOM 542 C CA . ASP A 1 92 ? 244.37500 230.86200 254.14600 1.000 136.62657 92 ASP A CA 1
ATOM 543 C C . ASP A 1 92 ? 244.11500 229.47900 254.72600 1.000 136.62657 92 ASP A C 1
ATOM 544 O O . ASP A 1 92 ? 244.86900 228.53400 254.46800 1.000 136.62657 92 ASP A O 1
ATOM 549 N N . ALA A 1 93 ? 243.04400 229.35700 255.51400 1.000 138.57786 93 ALA A N 1
ATOM 550 C CA . ALA A 1 93 ? 242.65300 228.05400 256.04000 1.000 138.57786 93 ALA A CA 1
ATOM 551 C C . ALA A 1 93 ? 242.21300 227.12000 254.92000 1.000 138.57786 93 ALA A C 1
ATOM 552 O O . ALA A 1 93 ? 242.51200 225.92100 254.94900 1.000 138.57786 93 ALA A O 1
ATOM 554 N N . CYS A 1 94 ? 241.49600 227.65300 253.92600 1.000 138.64478 94 CYS A N 1
ATOM 555 C CA . CYS A 1 94 ? 241.08800 226.83900 252.78500 1.000 138.64478 94 CYS A CA 1
ATOM 556 C C . CYS A 1 94 ? 242.29900 226.32500 252.01800 1.000 138.64478 94 CYS A C 1
ATOM 557 O O . CYS A 1 94 ? 242.31400 225.17300 251.56600 1.000 138.64478 94 CYS A O 1
ATOM 560 N N . ARG A 1 95 ? 243.32100 227.16800 251.85400 1.000 136.06953 95 ARG A N 1
ATOM 561 C CA . ARG A 1 95 ? 244.55400 226.72700 251.21000 1.000 136.06953 95 ARG A CA 1
ATOM 562 C C . ARG A 1 95 ? 245.18800 225.57800 251.98400 1.000 136.06953 95 ARG A C 1
ATOM 563 O O . ARG A 1 95 ? 245.64100 224.59000 251.39400 1.000 136.06953 95 ARG A O 1
ATOM 571 N N . ALA A 1 96 ? 245.23300 225.69500 253.31300 1.000 139.85316 96 ALA A N 1
ATOM 572 C CA . ALA A 1 96 ? 245.70800 224.58800 254.13700 1.000 139.85316 96 ALA A CA 1
ATOM 573 C C . ALA A 1 96 ? 244.74900 223.40600 254.07600 1.000 139.85316 96 ALA A C 1
ATOM 574 O O . ALA A 1 96 ? 245.18300 222.24800 254.03500 1.000 139.85316 96 ALA A O 1
ATOM 576 N N . ALA A 1 97 ? 243.44000 223.67700 254.07700 1.000 141.21080 97 ALA A N 1
ATOM 577 C CA . ALA A 1 97 ? 242.46000 222.59900 253.98100 1.000 141.21080 97 ALA A CA 1
ATOM 578 C C . ALA A 1 97 ? 242.57300 221.86800 252.65000 1.000 141.21080 97 ALA A C 1
ATOM 579 O O . ALA A 1 97 ? 242.44200 220.63900 252.59500 1.000 141.21080 97 ALA A O 1
ATOM 581 N N . TYR A 1 98 ? 242.81100 222.60800 251.56400 1.000 139.84834 98 TYR A N 1
ATOM 582 C CA . TYR A 1 98 ? 243.00400 221.97600 250.26400 1.000 139.84834 98 TYR A CA 1
ATOM 583 C C . TYR A 1 98 ? 244.23300 221.07600 250.26800 1.000 139.84834 98 TYR A C 1
ATOM 584 O O . TYR A 1 98 ? 244.22300 219.99500 249.66700 1.000 139.84834 98 TYR A O 1
ATOM 593 N N . ASN A 1 99 ? 245.30500 221.51000 250.93500 1.000 142.23424 99 ASN A N 1
ATOM 594 C CA . ASN A 1 99 ? 246.49400 220.67300 251.05300 1.000 142.23424 99 ASN A CA 1
ATOM 595 C C . ASN A 1 99 ? 246.19100 219.39300 251.82200 1.000 142.23424 99 ASN A C 1
ATOM 596 O O . ASN A 1 99 ? 246.66900 218.31200 251.45800 1.000 142.23424 99 ASN A O 1
ATOM 601 N N . TRP A 1 100 ? 245.40000 219.49700 252.89200 1.000 144.10361 100 TRP A N 1
ATOM 602 C CA . TRP A 1 100 ? 245.06300 218.31500 253.67900 1.000 144.10361 100 TRP A CA 1
ATOM 603 C C . TRP A 1 100 ? 244.04500 217.43900 252.95900 1.000 144.10361 100 TRP A C 1
ATOM 604 O O . TRP A 1 100 ? 244.00900 216.22000 253.16900 1.000 144.10361 100 TRP A O 1
ATOM 615 N N . LYS A 1 101 ? 243.20500 218.04100 252.11200 1.000 143.87064 101 LYS A N 1
ATOM 616 C CA . LYS A 1 101 ? 242.11800 217.29200 251.48700 1.000 143.87064 101 LYS A CA 1
ATOM 617 C C . LYS A 1 101 ? 242.64200 216.25400 250.50200 1.000 143.87064 101 LYS A C 1
ATOM 618 O O . LYS A 1 101 ? 242.13900 215.12500 250.45800 1.000 143.87064 101 LYS A O 1
ATOM 624 N N . MET A 1 102 ? 243.64600 216.61400 249.69900 1.000 145.47779 102 MET A N 1
ATOM 625 C CA . MET A 1 102 ? 244.15500 215.67800 248.70100 1.000 145.47779 102 MET A CA 1
ATOM 626 C C . MET A 1 102 ? 244.96700 214.55700 249.33700 1.000 145.47779 102 MET A C 1
ATOM 627 O O . MET A 1 102 ? 245.08400 213.47300 248.75300 1.000 145.47779 102 MET A O 1
ATOM 632 N N . ALA A 1 103 ? 245.53000 214.79100 250.51800 1.000 144.60392 103 ALA A N 1
ATOM 633 C CA . ALA A 1 103 ? 246.35000 213.78900 251.18700 1.000 144.60392 103 ALA A CA 1
ATOM 634 C C . ALA A 1 103 ? 245.48400 212.71500 251.83700 1.000 144.60392 103 ALA A C 1
ATOM 635 O O . ALA A 1 103 ? 245.67700 211.52300 251.60200 1.000 144.60392 103 ALA A O 1
ATOM 637 N N . PRO A 1 137 ? 237.80100 219.23100 241.38200 1.000 111.21954 137 PRO A N 1
ATOM 638 C CA . PRO A 1 137 ? 238.10300 220.66400 241.35400 1.000 111.21954 137 PRO A CA 1
ATOM 639 C C . PRO A 1 137 ? 237.03700 221.47200 240.62000 1.000 111.21954 137 PRO A C 1
ATOM 640 O O . PRO A 1 137 ? 235.91800 220.99400 240.44100 1.000 111.21954 137 PRO A O 1
ATOM 644 N N . SER A 1 138 ? 237.38800 222.68900 240.20200 1.000 110.32753 138 SER A N 1
ATOM 645 C CA . SER A 1 138 ? 236.44100 223.56600 239.51600 1.000 110.32753 138 SER A CA 1
ATOM 646 C C . SER A 1 138 ? 237.24000 224.48800 238.59800 1.000 110.32753 138 SER A C 1
ATOM 647 O O . SER A 1 138 ? 237.78900 225.49500 239.05300 1.000 110.32753 138 SER A O 1
ATOM 650 N N . VAL A 1 139 ? 237.28700 224.14400 237.31300 1.000 100.47906 139 VAL A N 1
ATOM 651 C CA . VAL A 1 139 ? 238.06600 224.89500 236.33400 1.000 100.47906 139 VAL A CA 1
ATOM 652 C C . VAL A 1 139 ? 237.33700 226.17900 235.96400 1.000 100.47906 139 VAL A C 1
ATOM 653 O O . VAL A 1 139 ? 236.16000 226.35800 236.29600 1.000 100.47906 139 VAL A O 1
ATOM 657 N N . ALA A 1 140 ? 238.03500 227.08500 235.28200 1.000 92.40068 140 ALA A N 1
ATOM 658 C CA . ALA A 1 140 ? 237.44000 228.32500 234.80900 1.000 92.40068 140 ALA A CA 1
ATOM 659 C C . ALA A 1 140 ? 238.11600 228.72600 233.50600 1.000 92.40068 140 ALA A C 1
ATOM 660 O O . ALA A 1 140 ? 239.23500 228.30300 233.21000 1.000 92.40068 140 ALA A O 1
ATOM 662 N N . ASP A 1 141 ? 237.42300 229.55500 232.73000 1.000 88.79989 141 ASP A N 1
ATOM 663 C CA . ASP A 1 141 ? 237.86600 229.94700 231.40100 1.000 88.79989 141 ASP A CA 1
ATOM 664 C C . ASP A 1 141 ? 238.13400 231.44300 231.35900 1.000 88.79989 141 ASP A C 1
ATOM 665 O O . ASP A 1 141 ? 237.34900 232.23400 231.88800 1.000 88.79989 141 ASP A O 1
ATOM 670 N N . LEU A 1 142 ? 239.23300 231.83100 230.72000 1.000 92.52249 142 LEU A N 1
ATOM 671 C CA . LEU A 1 142 ? 239.55200 233.23700 230.52200 1.000 92.52249 142 LEU A CA 1
ATOM 672 C C . LEU A 1 142 ? 239.13900 233.67600 229.12400 1.000 92.52249 142 LEU A C 1
ATOM 673 O O . LEU A 1 142 ? 239.04700 232.86500 228.19900 1.000 92.52249 142 LEU A O 1
ATOM 678 N N . ASP A 1 143 ? 238.89100 234.97500 228.97900 1.000 104.48677 143 ASP A N 1
ATOM 679 C CA . ASP A 1 143 ? 238.67400 235.56200 227.66800 1.000 104.48677 143 ASP A CA 1
ATOM 680 C C . ASP A 1 143 ? 239.94400 236.28900 227.25800 1.000 104.48677 143 ASP A C 1
ATOM 681 O O . ASP A 1 143 ? 240.28600 237.30600 227.87900 1.000 104.48677 143 ASP A O 1
ATOM 686 N N . PRO A 1 144 ? 240.66800 235.82500 226.23700 1.000 104.86274 144 PRO A N 1
ATOM 687 C CA . PRO A 1 144 ? 241.96600 236.44200 225.91900 1.000 104.86274 144 PRO A CA 1
ATOM 688 C C . PRO A 1 144 ? 241.87100 237.90400 225.52200 1.000 104.86274 144 PRO A C 1
ATOM 689 O O . PRO A 1 144 ? 242.87400 238.62100 225.61500 1.000 104.86274 144 PRO A O 1
ATOM 693 N N . TYR A 1 145 ? 240.70000 238.36900 225.08200 1.000 110.84972 145 TYR A N 1
ATOM 694 C CA . TYR A 1 145 ? 240.55600 239.77300 224.71700 1.000 110.84972 145 TYR A CA 1
ATOM 695 C C . TYR A 1 145 ? 240.63500 240.68800 225.93400 1.000 110.84972 145 TYR A C 1
ATOM 696 O O . TYR A 1 145 ? 241.16500 241.80000 225.83500 1.000 110.84972 145 TYR A O 1
ATOM 705 N N . ASP A 1 146 ? 240.12200 240.24400 227.08500 1.000 113.89143 146 ASP A N 1
ATOM 706 C CA . ASP A 1 146 ? 240.06800 241.08400 228.27300 1.000 113.89143 146 ASP A CA 1
ATOM 707 C C . ASP A 1 146 ? 240.53300 240.39600 229.55000 1.000 113.89143 146 ASP A C 1
ATOM 708 O O . ASP A 1 146 ? 240.60900 241.06000 230.59000 1.000 113.89143 146 ASP A O 1
ATOM 713 N N . ARG A 1 147 ? 240.84500 239.10200 229.50600 1.000 112.15141 147 ARG A N 1
ATOM 714 C CA . ARG A 1 147 ? 241.22100 238.32400 230.68800 1.000 112.15141 147 ARG A CA 1
ATOM 715 C C . ARG A 1 147 ? 240.14600 238.42200 231.77200 1.000 112.15141 147 ARG A C 1
ATOM 716 O O . ARG A 1 147 ? 240.36900 238.92400 232.87600 1.000 112.15141 147 ARG A O 1
ATOM 724 N N . SER A 1 148 ? 238.95800 237.93600 231.42800 1.000 105.54048 148 SER A N 1
ATOM 725 C CA . SER A 1 148 ? 237.83400 237.85300 232.35100 1.000 105.54048 148 SER A CA 1
ATOM 726 C C . SER A 1 148 ? 237.46700 236.38700 232.53500 1.000 105.54048 148 SER A C 1
ATOM 727 O O . SER A 1 148 ? 237.16400 235.69300 231.55900 1.000 105.54048 148 SER A O 1
ATOM 730 N N . LEU A 1 149 ? 237.49100 235.92200 233.78000 1.000 99.67264 149 LEU A N 1
ATOM 731 C CA . LEU A 1 149 ? 237.22200 234.52000 234.06100 1.000 99.67264 149 LEU A CA 1
ATOM 732 C C . LEU A 1 149 ? 235.75900 234.17900 233.80400 1.000 99.67264 149 LEU A C 1
ATOM 733 O O . LEU A 1 149 ? 234.85800 234.99400 234.01900 1.000 99.67264 149 LEU A O 1
ATOM 738 N N . HIS A 1 150 ? 235.53000 232.95500 233.33200 1.000 94.49441 150 HIS A N 1
ATOM 739 C CA . HIS A 1 150 ? 234.19400 232.45400 233.04400 1.000 94.49441 150 HIS A CA 1
ATOM 740 C C . HIS A 1 150 ? 233.98000 231.13700 233.77200 1.000 94.49441 150 HIS A C 1
ATOM 741 O O . HIS A 1 150 ? 234.83100 230.24500 233.71000 1.000 94.49441 150 HIS A O 1
ATOM 748 N N . SER A 1 151 ? 232.84200 231.02000 234.45400 1.000 96.65123 151 SER A N 1
ATOM 749 C CA . SER A 1 151 ? 232.48600 229.82200 235.20100 1.000 96.65123 151 SER A CA 1
ATOM 750 C C . SER A 1 151 ? 231.01600 229.88700 235.59400 1.000 96.65123 151 SER A C 1
ATOM 751 O O . SER A 1 151 ? 230.48600 230.98100 235.82600 1.000 96.65123 151 SER A O 1
ATOM 754 N N . PRO A 1 152 ? 230.31800 228.75100 235.65900 1.000 96.53315 152 PRO A N 1
ATOM 755 C CA . PRO A 1 152 ? 228.92000 228.78400 236.11800 1.000 96.53315 152 PRO A CA 1
ATOM 756 C C . PRO A 1 152 ? 228.75800 229.30900 237.53400 1.000 96.53315 152 PRO A C 1
ATOM 757 O O . PRO A 1 152 ? 227.74800 229.96200 237.82600 1.000 96.53315 152 PRO A O 1
ATOM 761 N N . VAL A 1 153 ? 229.71800 229.04700 238.42500 1.000 103.47017 153 VAL A N 1
ATOM 762 C CA . VAL A 1 153 ? 229.59300 229.52500 239.80000 1.000 103.47017 153 VAL A CA 1
ATOM 763 C C . VAL A 1 153 ? 229.63700 231.04400 239.85200 1.000 103.47017 153 VAL A C 1
ATOM 764 O O . VAL A 1 153 ? 228.97100 231.66000 240.69000 1.000 103.47017 153 VAL A O 1
ATOM 768 N N . PHE A 1 154 ? 230.41500 231.67100 238.98500 1.000 103.14756 154 PHE A N 1
ATOM 769 C CA . PHE A 1 154 ? 230.46200 233.12600 238.95100 1.000 103.14756 154 PHE A CA 1
ATOM 770 C C . PHE A 1 154 ? 229.10100 233.66300 238.52400 1.000 103.14756 154 PHE A C 1
ATOM 771 O O . PHE A 1 154 ? 228.51800 233.15700 237.55800 1.000 103.14756 154 PHE A O 1
ATOM 779 N N . PRO A 1 155 ? 228.55500 234.66500 239.21800 1.000 108.65315 155 PRO A N 1
ATOM 780 C CA . PRO A 1 155 ? 227.23900 235.19100 238.83000 1.000 108.65315 155 PRO A CA 1
ATOM 781 C C . PRO A 1 155 ? 227.26800 235.80100 237.44000 1.000 108.65315 155 PRO A C 1
ATOM 782 O O . PRO A 1 155 ? 227.88500 236.84900 237.22400 1.000 108.65315 155 PRO A O 1
ATOM 786 N N . GLY A 1 156 ? 226.60000 235.14800 236.49200 1.000 106.13084 156 GLY A N 1
ATOM 787 C CA . GLY A 1 156 ? 226.67700 235.56200 235.10400 1.000 106.13084 156 GLY A CA 1
ATOM 788 C C . GLY A 1 156 ? 228.05700 235.44900 234.50100 1.000 106.13084 156 GLY A C 1
ATOM 789 O O . GLY A 1 156 ? 228.30900 236.01900 233.43700 1.000 106.13084 156 GLY A O 1
ATOM 790 N N . GLY A 1 157 ? 228.96300 234.71700 235.15100 1.000 104.31475 157 GLY A N 1
ATOM 791 C CA . GLY A 1 157 ? 230.34100 234.67400 234.70700 1.000 104.31475 157 GLY A CA 1
ATOM 792 C C . GLY A 1 157 ? 231.00900 236.03100 234.85700 1.000 104.31475 157 GLY A C 1
ATOM 793 O O . GLY A 1 157 ? 230.64300 236.85000 235.70600 1.000 104.31475 157 GLY A O 1
ATOM 794 N N . ASN A 1 158 ? 232.01500 236.26400 234.01400 1.000 104.01989 158 ASN A N 1
ATOM 795 C CA . ASN A 1 158 ? 232.65700 237.57100 233.88100 1.000 104.01989 158 ASN A CA 1
ATOM 796 C C . ASN A 1 158 ? 233.29100 238.03200 235.19400 1.000 104.01989 158 ASN A C 1
ATOM 797 O O . ASN A 1 158 ? 233.00200 239.11600 235.70500 1.000 104.01989 158 ASN A O 1
ATOM 802 N N . CYS A 1 159 ? 234.17200 237.19500 235.74400 1.000 104.37109 159 CYS A N 1
ATOM 803 C CA . CYS A 1 159 ? 235.00600 237.59600 236.87700 1.000 104.37109 159 CYS A CA 1
ATOM 804 C C . CYS A 1 159 ? 236.15200 238.43500 236.31700 1.000 104.37109 159 CYS A C 1
ATOM 805 O O . CYS A 1 159 ? 237.28200 237.97400 236.13400 1.000 104.37109 159 CYS A O 1
ATOM 808 N N . SER A 1 160 ? 235.83400 239.70000 236.02500 1.000 107.01047 160 SER A N 1
ATOM 809 C CA . SER A 1 160 ? 236.78200 240.57300 235.33800 1.000 107.01047 160 SER A CA 1
ATOM 810 C C . SER A 1 160 ? 238.01800 240.83900 236.18800 1.000 107.01047 160 SER A C 1
ATOM 811 O O . SER A 1 160 ? 239.14300 240.85100 235.67400 1.000 107.01047 160 SER A O 1
ATOM 814 N N . GLY A 1 161 ? 237.83300 241.05800 237.48600 1.000 110.16274 161 GLY A N 1
ATOM 815 C CA . GLY A 1 161 ? 238.95100 241.36200 238.35700 1.000 110.16274 161 GLY A CA 1
ATOM 816 C C . GLY A 1 161 ? 239.52500 240.14200 239.04400 1.000 110.16274 161 GLY A C 1
ATOM 817 O O . GLY A 1 161 ? 238.90100 239.57700 239.94600 1.000 110.16274 161 GLY A O 1
ATOM 818 N N . VAL A 1 162 ? 240.71600 239.72200 238.62100 1.000 111.69535 162 VAL A N 1
ATOM 819 C CA . VAL A 1 162 ? 241.40200 238.58200 239.21500 1.000 111.69535 162 VAL A CA 1
ATOM 820 C C . VAL A 1 162 ? 242.79300 238.93800 239.71500 1.000 111.69535 162 VAL A C 1
ATOM 821 O O . VAL A 1 162 ? 243.27400 238.31800 240.67000 1.000 111.69535 162 VAL A O 1
ATOM 825 N N . ALA A 1 163 ? 243.44100 239.94400 239.12900 1.000 114.60053 163 ALA A N 1
ATOM 826 C CA . ALA A 1 163 ? 244.78900 240.31300 239.54100 1.000 114.60053 163 ALA A CA 1
ATOM 827 C C . ALA A 1 163 ? 244.83200 241.71800 240.12900 1.000 114.60053 163 ALA A C 1
ATOM 828 O O . ALA A 1 163 ? 245.30700 241.91100 241.25300 1.000 114.60053 163 ALA A O 1
ATOM 830 N N . VAL A 1 164 ? 244.33700 242.70400 239.38100 1.000 114.78658 164 VAL A N 1
ATOM 831 C CA . VAL A 1 164 ? 244.49000 244.09600 239.79700 1.000 114.78658 164 VAL A CA 1
ATOM 832 C C . VAL A 1 164 ? 243.30700 244.54200 240.65200 1.000 114.78658 164 VAL A C 1
ATOM 833 O O . VAL A 1 164 ? 243.48500 245.17300 241.70000 1.000 114.78658 164 VAL A O 1
ATOM 837 N N . SER A 1 165 ? 242.08300 244.22400 240.22300 1.000 114.88540 165 SER A N 1
ATOM 838 C CA . SER A 1 165 ? 240.90400 244.70100 240.94000 1.000 114.88540 165 SER A CA 1
ATOM 839 C C . SER A 1 165 ? 240.77000 244.02300 242.29800 1.000 114.88540 165 SER A C 1
ATOM 840 O O . SER A 1 165 ? 240.57000 244.69000 243.32100 1.000 114.88540 165 SER A O 1
ATOM 843 N N . SER A 1 166 ? 240.88100 242.69900 242.33000 1.000 114.84718 166 SER A N 1
ATOM 844 C CA . SER A 1 166 ? 240.75200 241.95200 243.57200 1.000 114.84718 166 SER A CA 1
ATOM 845 C C . SER A 1 166 ? 241.47600 240.62400 243.41300 1.000 114.84718 166 SER A C 1
ATOM 846 O O . SER A 1 166 ? 241.77200 240.18300 242.30100 1.000 114.84718 166 SER A O 1
ATOM 849 N N . THR A 1 167 ? 241.75800 239.99200 244.54800 1.000 116.01104 167 THR A N 1
ATOM 850 C CA . THR A 1 167 ? 242.40700 238.69000 244.55900 1.000 116.01104 167 THR A CA 1
ATOM 851 C C . THR A 1 167 ? 241.41400 237.53700 244.60500 1.000 116.01104 167 THR A C 1
ATOM 852 O O . THR A 1 167 ? 241.83500 236.38100 244.71600 1.000 116.01104 167 THR A O 1
ATOM 856 N N . TYR A 1 168 ? 240.11600 237.82100 244.52300 1.000 116.90801 168 TYR A N 1
ATOM 857 C CA . TYR A 1 168 ? 239.09300 236.78500 244.57700 1.000 116.90801 168 TYR A CA 1
ATOM 858 C C . TYR A 1 168 ? 237.82700 237.30800 243.91300 1.000 116.90801 168 TYR A C 1
ATOM 859 O O . TYR A 1 168 ? 237.66400 238.51200 243.69700 1.000 116.90801 168 TYR A O 1
ATOM 868 N N . CYS A 1 169 ? 236.93100 236.37900 243.59000 1.000 116.20974 169 CYS A N 1
ATOM 869 C CA . CYS A 1 169 ? 235.56300 236.71600 243.21700 1.000 116.20974 169 CYS A CA 1
ATOM 870 C C . CYS A 1 169 ? 234.66000 235.57300 243.65300 1.000 116.20974 169 CYS A C 1
ATOM 871 O O . CYS A 1 169 ? 234.91700 234.41200 243.31900 1.000 116.20974 169 CYS A O 1
ATOM 874 N N . SER A 1 170 ? 233.61700 235.90600 244.40800 1.000 117.36764 170 SER A N 1
ATOM 875 C CA . SER A 1 170 ? 232.77000 234.89700 245.02300 1.000 117.36764 170 SER A CA 1
ATOM 876 C C . SER A 1 170 ? 231.90500 234.19500 243.98100 1.000 117.36764 170 SER A C 1
ATOM 877 O O . SER A 1 170 ? 231.74400 234.65400 242.84700 1.000 117.36764 170 SER A O 1
ATOM 880 N N . THR A 1 171 ? 231.34100 233.06100 244.38900 1.000 116.62134 171 THR A N 1
ATOM 881 C CA . THR A 1 171 ? 230.46900 232.27700 243.53100 1.000 116.62134 171 THR A CA 1
ATOM 882 C C . THR A 1 171 ? 229.07700 232.90400 243.48500 1.000 116.62134 171 THR A C 1
ATOM 883 O O . THR A 1 171 ? 228.82400 233.97000 244.05200 1.000 116.62134 171 THR A O 1
ATOM 887 N N . ASN A 1 172 ? 228.15700 232.23400 242.78600 1.000 117.06079 172 ASN A N 1
ATOM 888 C CA . ASN A 1 172 ? 226.77100 232.69100 242.77300 1.000 117.06079 172 ASN A CA 1
ATOM 889 C C . ASN A 1 172 ? 226.15800 232.60000 244.16300 1.000 117.06079 172 ASN A C 1
ATOM 890 O O . ASN A 1 172 ? 225.41600 233.49600 244.58300 1.000 117.06079 172 ASN A O 1
ATOM 895 N N . HIS A 1 173 ? 226.45300 231.52400 244.88800 1.000 122.14832 173 HIS A N 1
ATOM 896 C CA . HIS A 1 173 ? 226.09000 231.44400 246.29500 1.000 122.14832 173 HIS A CA 1
ATOM 897 C C . HIS A 1 173 ? 226.97500 232.38800 247.09900 1.000 122.14832 173 HIS A C 1
ATOM 898 O O . HIS A 1 173 ? 228.19700 232.41200 246.92000 1.000 122.14832 173 HIS A O 1
ATOM 905 N N . ASP A 1 174 ? 226.35400 233.17200 247.98200 1.000 126.06171 174 ASP A N 1
ATOM 906 C CA . ASP A 1 174 ? 227.08600 234.21700 248.69000 1.000 126.06171 174 ASP A CA 1
ATOM 907 C C . ASP A 1 174 ? 228.15000 233.63700 249.61600 1.000 126.06171 174 ASP A C 1
ATOM 908 O O . ASP A 1 174 ? 229.27300 234.15100 249.67500 1.000 126.06171 174 ASP A O 1
ATOM 913 N N . TYR A 1 175 ? 227.82100 232.56700 250.34200 1.000 126.80797 175 TYR A N 1
ATOM 914 C CA . TYR A 1 175 ? 228.71700 232.07400 251.38400 1.000 126.80797 175 TYR A CA 1
ATOM 915 C C . TYR A 1 175 ? 229.98600 231.46900 250.79500 1.000 126.80797 175 TYR A C 1
ATOM 916 O O . TYR A 1 175 ? 231.09500 231.74400 251.27000 1.000 126.80797 175 TYR A O 1
ATOM 925 N N . THR A 1 176 ? 229.84700 230.64400 249.76200 1.000 122.94056 176 THR A N 1
ATOM 926 C CA . THR A 1 176 ? 230.98600 229.93700 249.19500 1.000 122.94056 176 THR A CA 1
ATOM 927 C C . THR A 1 176 ? 231.79900 230.85800 248.28800 1.000 122.94056 176 THR A C 1
ATOM 928 O O . THR A 1 176 ? 231.26400 231.77000 247.65200 1.000 122.94056 176 THR A O 1
ATOM 932 N N . ILE A 1 177 ? 233.11000 230.61100 248.24000 1.000 121.03652 177 ILE A N 1
ATOM 933 C CA . ILE A 1 177 ? 234.02400 231.36100 247.39000 1.000 121.03652 177 ILE A CA 1
ATOM 934 C C . ILE A 1 177 ? 234.86500 230.38200 246.58200 1.000 121.03652 177 ILE A C 1
ATOM 935 O O . ILE A 1 177 ? 235.00400 229.20700 246.92800 1.000 121.03652 177 ILE A O 1
ATOM 940 N N . TRP A 1 178 ? 235.43300 230.89000 245.49000 1.000 115.49689 178 TRP A N 1
ATOM 941 C CA . TRP A 1 178 ? 236.30000 230.12000 244.60900 1.000 115.49689 178 TRP A CA 1
ATOM 942 C C . TRP A 1 178 ? 237.67700 230.76600 244.56800 1.000 115.49689 178 TRP A C 1
ATOM 943 O O . TRP A 1 178 ? 237.79400 231.99300 244.47600 1.000 115.49689 178 TRP A O 1
ATOM 954 N N . MET A 1 179 ? 238.72000 229.94100 244.63000 1.000 119.07042 179 MET A N 1
ATOM 955 C CA . MET A 1 179 ? 240.08000 230.44500 244.64600 1.000 119.07042 179 MET A CA 1
ATOM 956 C C . MET A 1 179 ? 240.92300 229.75000 243.58600 1.000 119.07042 179 MET A C 1
ATOM 957 O O . MET A 1 179 ? 240.89700 228.51400 243.49100 1.000 119.07042 179 MET A O 1
ATOM 962 N N . PRO A 1 180 ? 241.66800 230.49700 242.77100 1.000 118.38437 180 PRO A N 1
ATOM 963 C CA . PRO A 1 180 ? 242.52800 229.86200 241.76600 1.000 118.38437 180 PRO A CA 1
ATOM 964 C C . PRO A 1 180 ? 243.61200 229.01400 242.41500 1.000 118.38437 180 PRO A C 1
ATOM 965 O O . PRO A 1 180 ? 244.18600 229.38500 243.44000 1.000 118.38437 180 PRO A O 1
ATOM 969 N N . GLU A 1 181 ? 243.89200 227.86400 241.79900 1.000 120.55474 181 GLU A N 1
ATOM 970 C CA . GLU A 1 181 ? 245.00300 227.03700 242.25900 1.000 120.55474 181 GLU A CA 1
ATOM 971 C C . GLU A 1 181 ? 246.34000 227.71100 241.97600 1.000 120.55474 181 GLU A C 1
ATOM 972 O O . GLU A 1 181 ? 247.23100 227.72600 242.83300 1.000 120.55474 181 GLU A O 1
ATOM 978 N N . ASN A 1 182 ? 246.49300 228.27100 240.78300 1.000 119.89170 182 ASN A N 1
ATOM 979 C CA . ASN A 1 182 ? 247.69400 228.99600 240.40200 1.000 119.89170 182 ASN A CA 1
ATOM 980 C C . ASN A 1 182 ? 247.67400 230.39300 241.00800 1.000 119.89170 182 ASN A C 1
ATOM 981 O O . ASN A 1 182 ? 246.64500 230.85000 241.51100 1.000 119.89170 182 ASN A O 1
ATOM 986 N N . PRO A 1 183 ? 248.81100 231.09300 241.00200 1.000 119.43380 183 PRO A N 1
ATOM 987 C CA . PRO A 1 183 ? 248.81800 232.48600 241.46200 1.000 119.43380 183 PRO A CA 1
ATOM 988 C C . PRO A 1 183 ? 247.82800 233.34600 240.68900 1.000 119.43380 183 PRO A C 1
ATOM 989 O O . PRO A 1 183 ? 247.32700 232.97400 239.62600 1.000 119.43380 183 PRO A O 1
ATOM 993 N N . ARG A 1 184 ? 247.55700 234.52900 241.24100 1.000 118.78573 184 ARG A N 1
ATOM 994 C CA . ARG A 1 184 ? 246.52600 235.40500 240.69900 1.000 118.78573 184 ARG A CA 1
ATOM 995 C C . ARG A 1 184 ? 246.98700 236.05900 239.40300 1.000 118.78573 184 ARG A C 1
ATOM 996 O O . ARG A 1 184 ? 247.14700 237.28200 239.33400 1.000 118.78573 184 ARG A O 1
ATOM 1004 N N . LEU A 1 185 ? 247.19400 235.24500 238.37100 1.000 117.80784 185 LEU A N 1
ATOM 1005 C CA . LEU A 1 185 ? 247.59500 235.72900 237.06000 1.000 117.80784 185 LEU A CA 1
ATOM 1006 C C . LEU A 1 185 ? 247.23600 234.66800 236.03100 1.000 117.80784 185 LEU A C 1
ATOM 1007 O O . LEU A 1 185 ? 247.02900 233.49900 236.36600 1.000 117.80784 185 LEU A O 1
ATOM 1012 N N . GLY A 1 186 ? 247.16400 235.09200 234.77300 1.000 110.96261 186 GLY A N 1
ATOM 1013 C CA . GLY A 1 186 ? 246.81100 234.18500 233.70000 1.000 110.96261 186 GLY A CA 1
ATOM 1014 C C . GLY A 1 186 ? 247.95600 233.89300 232.75300 1.000 110.96261 186 GLY A C 1
ATOM 1015 O O . GLY A 1 186 ? 248.46700 234.79900 232.08800 1.000 110.96261 186 GLY A O 1
ATOM 1016 N N . MET A 1 187 ? 248.36900 232.63000 232.68400 1.000 93.52280 187 MET A N 1
ATOM 1017 C CA . MET A 1 187 ? 249.41600 232.19500 231.76800 1.000 93.52280 187 MET A CA 1
ATOM 1018 C C . MET A 1 187 ? 248.76200 231.48700 230.58900 1.000 93.52280 187 MET A C 1
ATOM 1019 O O . MET A 1 187 ? 248.18800 230.40500 230.75100 1.000 93.52280 187 MET A O 1
ATOM 1024 N N . SER A 1 188 ? 248.84400 232.09900 229.41200 1.000 77.14922 188 SER A N 1
ATOM 1025 C CA . SER A 1 188 ? 248.27800 231.53300 228.19300 1.000 77.14922 188 SER A CA 1
ATOM 1026 C C . SER A 1 188 ? 249.25500 231.71500 227.03600 1.000 77.14922 188 SER A C 1
ATOM 1027 O O . SER A 1 188 ? 248.88800 232.14100 225.94100 1.000 77.14922 188 SER A O 1
ATOM 1030 N N . CYS A 1 189 ? 250.52700 231.40100 227.27500 1.000 61.95251 189 CYS A N 1
ATOM 1031 C CA . CYS A 1 189 ? 251.57700 231.59400 226.28000 1.000 61.95251 189 CYS A CA 1
ATOM 1032 C C . CYS A 1 189 ? 252.06200 230.30500 225.63400 1.000 61.95251 189 CYS A C 1
ATOM 1033 O O . CYS A 1 189 ? 252.23300 230.26600 224.41500 1.000 61.95251 189 CYS A O 1
ATOM 1036 N N . ASP A 1 190 ? 252.29900 229.24700 226.40500 1.000 52.82055 190 ASP A N 1
ATOM 1037 C CA . ASP A 1 190 ? 252.77900 227.98500 225.84000 1.000 52.82055 190 ASP A CA 1
ATOM 1038 C C . ASP A 1 190 ? 251.60000 227.09300 225.44600 1.000 52.82055 190 ASP A C 1
ATOM 1039 O O . ASP A 1 190 ? 251.41700 225.98400 225.94700 1.000 52.82055 190 ASP A O 1
ATOM 1044 N N . ILE A 1 191 ? 250.79300 227.60100 224.51500 1.000 43.28893 191 ILE A N 1
ATOM 1045 C CA . ILE A 1 191 ? 249.56800 226.92000 224.11400 1.000 43.28893 191 ILE A CA 1
ATOM 1046 C C . ILE A 1 191 ? 249.51000 226.77300 222.59900 1.000 43.28893 191 ILE A C 1
ATOM 1047 O O . ILE A 1 191 ? 248.42500 226.62600 222.02600 1.000 43.28893 191 ILE A O 1
ATOM 1052 N N . PHE A 1 192 ? 250.66400 226.80900 221.93800 1.000 39.06988 192 PHE A N 1
ATOM 1053 C CA . PHE A 1 192 ? 250.72200 226.79100 220.48500 1.000 39.06988 192 PHE A CA 1
ATOM 1054 C C . PHE A 1 192 ? 251.50700 225.58500 219.99100 1.000 39.06988 192 PHE A C 1
ATOM 1055 O O . PHE A 1 192 ? 252.43900 225.11700 220.64900 1.000 39.06988 192 PHE A O 1
ATOM 1063 N N . THR A 1 193 ? 251.12100 225.09200 218.81700 1.000 37.59365 193 THR A N 1
ATOM 1064 C CA . THR A 1 193 ? 251.84500 224.03300 218.13100 1.000 37.59365 193 THR A CA 1
ATOM 1065 C C . THR A 1 193 ? 252.15400 224.48700 216.71200 1.000 37.59365 193 THR A C 1
ATOM 1066 O O . THR A 1 193 ? 251.35700 225.19300 216.08900 1.000 37.59365 193 THR A O 1
ATOM 1070 N N . ASN A 1 194 ? 253.32600 224.10100 216.21600 1.000 36.62036 194 ASN A N 1
ATOM 1071 C CA . ASN A 1 194 ? 253.77400 224.53400 214.90000 1.000 36.62036 194 ASN A CA 1
ATOM 1072 C C . ASN A 1 194 ? 253.20300 223.62300 213.82300 1.000 36.62036 194 ASN A C 1
ATOM 1073 O O . ASN A 1 194 ? 253.23600 222.39600 213.95300 1.000 36.62036 194 ASN A O 1
ATOM 1078 N N . SER A 1 195 ? 252.68900 224.22500 212.75500 1.000 35.63468 195 SER A N 1
ATOM 1079 C CA . SER A 1 195 ? 252.06900 223.49200 211.66400 1.000 35.63468 195 SER A CA 1
ATOM 1080 C C . SER A 1 195 ? 252.56300 224.04700 210.33500 1.000 35.63468 195 SER A C 1
ATOM 1081 O O . SER A 1 195 ? 253.38800 224.96300 210.28300 1.000 35.63468 195 SER A O 1
ATOM 1084 N N . ARG A 1 196 ? 252.04800 223.47500 209.25000 1.000 41.69358 196 ARG A N 1
ATOM 1085 C CA . ARG A 1 196 ? 252.37300 223.89900 207.89900 1.000 41.69358 196 ARG A CA 1
ATOM 1086 C C . ARG A 1 196 ? 251.11800 223.80200 207.04700 1.000 41.69358 196 ARG A C 1
ATOM 1087 O O . ARG A 1 196 ? 250.21400 223.01900 207.34300 1.000 41.69358 196 ARG A O 1
ATOM 1095 N N . GLY A 1 197 ? 251.06500 224.60100 205.98500 1.000 42.84259 197 GLY A N 1
ATOM 1096 C CA . GLY A 1 197 ? 249.87200 224.60500 205.15900 1.000 42.84259 197 GLY A CA 1
ATOM 1097 C C . GLY A 1 197 ? 250.12400 225.19900 203.79300 1.000 42.84259 197 GLY A C 1
ATOM 1098 O O . GLY A 1 197 ? 251.20000 225.72400 203.50300 1.000 42.84259 197 GLY A O 1
ATOM 1099 N N . LYS A 1 198 ? 249.10000 225.10200 202.94900 1.000 48.85946 198 LYS A N 1
ATOM 1100 C CA . LYS A 1 198 ? 249.11900 225.64200 201.59400 1.000 48.85946 198 LYS A CA 1
ATOM 1101 C C . LYS A 1 198 ? 248.11600 226.78500 201.52700 1.000 48.85946 198 LYS A C 1
ATOM 1102 O O . LYS A 1 198 ? 246.90300 226.55400 201.54400 1.000 48.85946 198 LYS A O 1
ATOM 1108 N N . ARG A 1 199 ? 248.62000 228.01100 201.44500 1.000 54.37657 199 ARG A N 1
ATOM 1109 C CA . ARG A 1 199 ? 247.75000 229.17600 201.40500 1.000 54.37657 199 ARG A CA 1
ATOM 1110 C C . ARG A 1 199 ? 247.02200 229.26500 200.06800 1.000 54.37657 199 ARG A C 1
ATOM 1111 O O . ARG A 1 199 ? 247.50900 228.79900 199.03700 1.000 54.37657 199 ARG A O 1
ATOM 1119 N N . ALA A 1 200 ? 245.83500 229.86600 200.09600 1.000 65.02272 200 ALA A N 1
ATOM 1120 C CA . ALA A 1 200 ? 245.06300 230.16200 198.89300 1.000 65.02272 200 ALA A CA 1
ATOM 1121 C C . ALA A 1 200 ? 244.62600 231.61700 198.98100 1.000 65.02272 200 ALA A C 1
ATOM 1122 O O . ALA A 1 200 ? 243.75500 231.95600 199.78700 1.000 65.02272 200 ALA A O 1
ATOM 1124 N N . SER A 1 201 ? 245.22300 232.47700 198.15000 1.000 79.08184 201 SER A N 1
ATOM 1125 C CA . SER A 1 201 ? 245.11200 233.91700 198.34700 1.000 79.08184 201 SER A CA 1
ATOM 1126 C C . SER A 1 201 ? 244.60700 234.68100 197.12800 1.000 79.08184 201 SER A C 1
ATOM 1127 O O . SER A 1 201 ? 244.64000 235.91700 197.14200 1.000 79.08184 201 SER A O 1
ATOM 1130 N N . LYS A 1 202 ? 244.13800 233.99100 196.08600 1.000 84.56264 202 LYS A N 1
ATOM 1131 C CA . LYS A 1 202 ? 243.63600 234.64300 194.87800 1.000 84.56264 202 LYS A CA 1
ATOM 1132 C C . LYS A 1 202 ? 244.64200 235.65400 194.34100 1.000 84.56264 202 LYS A C 1
ATOM 1133 O O . LYS A 1 202 ? 245.76100 235.28700 193.97300 1.000 84.56264 202 LYS A O 1
ATOM 1139 N N . GLY A 1 203 ? 244.25700 236.92500 194.28600 1.000 86.75207 203 GLY A N 1
ATOM 1140 C CA . GLY A 1 203 ? 245.21800 237.94800 193.93400 1.000 86.75207 203 GLY A CA 1
ATOM 1141 C C . GLY A 1 203 ? 246.10300 238.30200 195.10900 1.000 86.75207 203 GLY A C 1
ATOM 1142 O O . GLY A 1 203 ? 247.30700 238.03100 195.09700 1.000 86.75207 203 GLY A O 1
ATOM 1143 N N . SER A 1 204 ? 245.50700 238.88300 196.14800 1.000 87.49678 204 SER A N 1
ATOM 1144 C CA . SER A 1 204 ? 246.23300 239.22600 197.36300 1.000 87.49678 204 SER A CA 1
ATOM 1145 C C . SER A 1 204 ? 245.48600 238.89500 198.64600 1.000 87.49678 204 SER A C 1
ATOM 1146 O O . SER A 1 204 ? 246.13600 238.74200 199.68700 1.000 87.49678 204 SER A O 1
ATOM 1149 N N . GLU A 1 205 ? 244.16200 238.77400 198.61400 1.000 84.16484 205 GLU A N 1
ATOM 1150 C CA . GLU A 1 205 ? 243.37900 238.49600 199.80800 1.000 84.16484 205 GLU A CA 1
ATOM 1151 C C . GLU A 1 205 ? 243.20300 236.99200 199.96800 1.000 84.16484 205 GLU A C 1
ATOM 1152 O O . GLU A 1 205 ? 242.70100 236.31800 199.06400 1.000 84.16484 205 GLU A O 1
ATOM 1158 N N . THR A 1 206 ? 243.61000 236.47700 201.12400 1.000 71.89085 206 THR A N 1
ATOM 1159 C CA . THR A 1 206 ? 243.59100 235.04100 201.36000 1.000 71.89085 206 THR A CA 1
ATOM 1160 C C . THR A 1 206 ? 242.16300 234.51800 201.45300 1.000 71.89085 206 THR A C 1
ATOM 1161 O O . THR A 1 206 ? 241.33200 235.07300 202.17900 1.000 71.89085 206 THR A O 1
ATOM 1165 N N . CYS A 1 207 ? 241.87900 233.44600 200.71200 1.000 69.37452 207 CYS A N 1
ATOM 1166 C CA . CYS A 1 207 ? 240.62000 232.73100 200.89000 1.000 69.37452 207 CYS A CA 1
ATOM 1167 C C . CYS A 1 207 ? 240.70600 231.81300 202.10200 1.000 69.37452 207 CYS A C 1
ATOM 1168 O O . CYS A 1 207 ? 239.96400 231.97000 203.07600 1.000 69.37452 207 CYS A O 1
ATOM 1171 N N . GLY A 1 208 ? 241.62300 230.85800 202.04800 1.000 56.02914 208 GLY A N 1
ATOM 1172 C CA . GLY A 1 208 ? 241.81200 229.90700 203.12000 1.000 56.02914 208 GLY A CA 1
ATOM 1173 C C . GLY A 1 208 ? 243.10300 229.15200 202.91400 1.000 56.02914 208 GLY A C 1
ATOM 1174 O O . GLY A 1 208 ? 243.89700 229.47400 202.03000 1.000 56.02914 208 GLY A O 1
ATOM 1175 N N . PHE A 1 209 ? 243.31200 228.13900 203.74800 1.000 44.63631 209 PHE A N 1
ATOM 1176 C CA . PHE A 1 209 ? 244.50500 227.31600 203.64100 1.000 44.63631 209 PHE A CA 1
ATOM 1177 C C . PHE A 1 209 ? 244.14400 225.86300 203.90100 1.000 44.63631 209 PHE A C 1
ATOM 1178 O O . PHE A 1 209 ? 243.14700 225.55600 204.55800 1.000 44.63631 209 PHE A O 1
ATOM 1186 N N . VAL A 1 210 ? 244.97000 224.97100 203.36800 1.000 41.44661 210 VAL A N 1
ATOM 1187 C CA . VAL A 1 210 ? 244.84700 223.53700 203.59400 1.000 41.44661 210 VAL A CA 1
ATOM 1188 C C . VAL A 1 210 ? 245.91800 223.13300 204.59600 1.000 41.44661 210 VAL A C 1
ATOM 1189 O O . VAL A 1 210 ? 247.11600 223.23400 204.30900 1.000 41.44661 210 VAL A O 1
ATOM 1193 N N . ASP A 1 211 ? 245.49300 222.66800 205.76600 1.000 37.33642 211 ASP A N 1
ATOM 1194 C CA . ASP A 1 211 ? 246.41600 222.39900 206.86000 1.000 37.33642 211 ASP A CA 1
ATOM 1195 C C . ASP A 1 211 ? 247.10100 221.05000 206.64900 1.000 37.33642 211 ASP A C 1
ATOM 1196 O O . ASP A 1 211 ? 247.01000 220.43400 205.58300 1.000 37.33642 211 ASP A O 1
ATOM 1201 N N . GLU A 1 212 ? 247.81000 220.58000 207.67800 1.000 36.79848 212 GLU A N 1
ATOM 1202 C CA . GLU A 1 212 ? 248.54100 219.32200 207.58200 1.000 36.79848 212 GLU A CA 1
ATOM 1203 C C . GLU A 1 212 ? 247.61800 218.12700 207.38700 1.000 36.79848 212 GLU A C 1
ATOM 1204 O O . GLU A 1 212 ? 248.05500 217.10100 206.85300 1.000 36.79848 212 GLU A O 1
ATOM 1210 N N . ARG A 1 213 ? 246.36000 218.23200 207.80300 1.000 33.51882 213 ARG A N 1
ATOM 1211 C CA . ARG A 1 213 ? 245.40500 217.13900 207.69300 1.000 33.51882 213 ARG A CA 1
ATOM 1212 C C . ARG A 1 213 ? 244.64400 217.15300 206.37500 1.000 33.51882 213 ARG A C 1
ATOM 1213 O O . ARG A 1 213 ? 243.66800 216.41000 206.23000 1.000 33.51882 213 ARG A O 1
ATOM 1221 N N . GLY A 1 214 ? 245.05800 217.98000 205.41900 1.000 33.12860 214 GLY A N 1
ATOM 1222 C CA . GLY A 1 214 ? 244.39300 218.02400 204.13500 1.000 33.12860 214 GLY A CA 1
ATOM 1223 C C . GLY A 1 214 ? 243.04200 218.69400 204.13900 1.000 33.12860 214 GLY A C 1
ATOM 1224 O O . GLY A 1 214 ? 242.30400 218.57400 203.15700 1.000 33.12860 214 GLY A O 1
ATOM 1225 N N . LEU A 1 215 ? 242.69500 219.40000 205.20900 1.000 35.93795 215 LEU A N 1
ATOM 1226 C CA . LEU A 1 215 ? 241.39300 220.03400 205.34900 1.000 35.93795 215 LEU A CA 1
ATOM 1227 C C . LEU A 1 215 ? 241.50600 221.50900 204.99400 1.000 35.93795 215 LEU A C 1
ATOM 1228 O O . LEU A 1 215 ? 242.41400 222.19800 205.46700 1.000 35.93795 215 LEU A O 1
ATOM 1233 N N . TYR A 1 216 ? 240.59200 221.98900 204.15700 1.000 49.03978 216 TYR A N 1
ATOM 1234 C CA . TYR A 1 216 ? 240.58100 223.39500 203.77600 1.000 49.03978 216 TYR A CA 1
ATOM 1235 C C . TYR A 1 216 ? 239.90800 224.21000 204.87100 1.000 49.03978 216 TYR A C 1
ATOM 1236 O O . TYR A 1 216 ? 238.74300 223.97100 205.20300 1.000 49.03978 216 TYR A O 1
ATOM 1245 N N . LYS A 1 217 ? 240.63500 225.17300 205.42700 1.000 46.57455 217 LYS A N 1
ATOM 1246 C CA . LYS A 1 217 ? 240.11800 226.06100 206.46100 1.000 46.57455 217 LYS A CA 1
ATOM 1247 C C . LYS A 1 217 ? 240.06200 227.47200 205.89000 1.000 46.57455 217 LYS A C 1
ATOM 1248 O O . LYS A 1 217 ? 241.10200 228.08800 205.64100 1.000 46.57455 217 LYS A O 1
ATOM 1254 N N . SER A 1 218 ? 238.85100 227.98000 205.68800 1.000 55.39343 218 SER A N 1
ATOM 1255 C CA . SER A 1 218 ? 238.66500 229.29300 205.09200 1.000 55.39343 218 SER A CA 1
ATOM 1256 C C . SER A 1 218 ? 238.82900 230.40000 206.12600 1.000 55.39343 218 SER A C 1
ATOM 1257 O O . SER A 1 218 ? 238.49300 230.24200 207.30200 1.000 55.39343 218 SER A O 1
ATOM 1260 N N . LEU A 1 219 ? 239.35500 231.53400 205.66900 1.000 60.02245 219 LEU A N 1
ATOM 1261 C CA . LEU A 1 219 ? 239.49900 232.73000 206.48800 1.000 60.02245 219 LEU A CA 1
ATOM 1262 C C . LEU A 1 219 ? 238.33000 233.69500 206.34400 1.000 60.02245 219 LEU A C 1
ATOM 1263 O O . LEU A 1 219 ? 238.40000 234.81100 206.86700 1.000 60.02245 219 LEU A O 1
ATOM 1268 N N . LYS A 1 220 ? 237.27000 233.30800 205.64000 1.000 67.76167 220 LYS A N 1
ATOM 1269 C CA . LYS A 1 220 ? 236.10000 234.16900 205.53800 1.000 67.76167 220 LYS A CA 1
ATOM 1270 C C . LYS A 1 220 ? 235.42800 234.29500 206.90100 1.000 67.76167 220 LYS A C 1
ATOM 1271 O O . LYS A 1 220 ? 235.24300 233.30300 207.61300 1.000 67.76167 220 LYS A O 1
ATOM 1277 N N . GLY A 1 221 ? 235.10100 235.52600 207.28300 1.000 67.85902 221 GLY A N 1
ATOM 1278 C CA . GLY A 1 221 ? 234.52400 235.78300 208.58400 1.000 67.85902 221 GLY A CA 1
ATOM 1279 C C . GLY A 1 221 ? 235.48000 235.66900 209.75000 1.000 67.85902 221 GLY A C 1
ATOM 1280 O O . GLY A 1 221 ? 235.05100 235.84700 210.89500 1.000 67.85902 221 GLY A O 1
ATOM 1281 N N . ALA A 1 222 ? 236.75600 235.38600 209.50300 1.000 64.17786 222 ALA A N 1
ATOM 1282 C CA . ALA A 1 222 ? 237.71900 235.25000 210.58500 1.000 64.17786 222 ALA A CA 1
ATOM 1283 C C . ALA A 1 222 ? 237.88600 236.57000 211.32500 1.000 64.17786 222 ALA A C 1
ATOM 1284 O O . ALA A 1 222 ? 237.81500 237.65300 210.73800 1.000 64.17786 222 ALA A O 1
ATOM 1286 N N . CYS A 1 223 ? 238.10500 236.47300 212.63200 1.000 64.02321 223 CYS A N 1
ATOM 1287 C CA . CYS A 1 223 ? 238.20400 237.63900 213.49700 1.000 64.02321 223 CYS A CA 1
ATOM 1288 C C . CYS A 1 223 ? 239.60100 237.71100 214.09400 1.000 64.02321 223 CYS A C 1
ATOM 1289 O O . CYS A 1 223 ? 240.11900 236.70800 214.59500 1.000 64.02321 223 CYS A O 1
ATOM 1292 N N . LYS A 1 224 ? 240.21100 238.89300 214.02900 1.000 65.14170 224 LYS A N 1
ATOM 1293 C CA . LYS A 1 224 ? 241.56300 239.07300 214.54200 1.000 65.14170 224 LYS A CA 1
ATOM 1294 C C . LYS A 1 224 ? 241.58100 238.91400 216.05500 1.000 65.14170 224 LYS A C 1
ATOM 1295 O O . LYS A 1 224 ? 240.77900 239.52600 216.76400 1.000 65.14170 224 LYS A O 1
ATOM 1301 N N . LEU A 1 225 ? 242.51300 238.10600 216.55000 1.000 54.74928 225 LEU A N 1
ATOM 1302 C CA . LEU A 1 225 ? 242.62200 237.84600 217.97600 1.000 54.74928 225 LEU A CA 1
ATOM 1303 C C . LEU A 1 225 ? 244.09100 237.64300 218.31300 1.000 54.74928 225 LEU A C 1
ATOM 1304 O O . LEU A 1 225 ? 244.81900 236.99000 217.56200 1.000 54.74928 225 LEU A O 1
ATOM 1309 N N . LYS A 1 226 ? 244.51900 238.20900 219.43600 1.000 52.22862 226 LYS A N 1
ATOM 1310 C CA . LYS A 1 226 ? 245.92100 238.22900 219.82800 1.000 52.22862 226 LYS A CA 1
ATOM 1311 C C . LYS A 1 226 ? 246.12700 237.35400 221.05600 1.000 52.22862 226 LYS A C 1
ATOM 1312 O O . LYS A 1 226 ? 245.42900 237.51500 222.06200 1.000 52.22862 226 LYS A O 1
ATOM 1318 N N . LEU A 1 227 ? 247.08500 236.43300 220.96900 1.000 49.94527 227 LEU A N 1
ATOM 1319 C CA . LEU A 1 227 ? 247.40700 235.51000 222.05300 1.000 49.94527 227 LEU A CA 1
ATOM 1320 C C . LEU A 1 227 ? 248.89800 235.60900 222.34800 1.000 49.94527 227 LEU A C 1
ATOM 1321 O O . LEU A 1 227 ? 249.72100 235.16000 221.54500 1.000 49.94527 227 LEU A O 1
ATOM 1326 N N . CYS A 1 228 ? 249.23900 236.18900 223.50000 1.000 56.86122 228 CYS A N 1
ATOM 1327 C CA . CYS A 1 228 ? 250.62600 236.33300 223.95100 1.000 56.86122 228 CYS A CA 1
ATOM 1328 C C . CYS A 1 228 ? 251.49900 237.02100 222.90300 1.000 56.86122 228 CYS A C 1
ATOM 1329 O O . CYS A 1 228 ? 252.58900 236.56000 222.56000 1.000 56.86122 228 CYS A O 1
ATOM 1332 N N . GLY A 1 229 ? 251.00700 238.14700 222.39400 1.000 53.23852 229 GLY A N 1
ATOM 1333 C CA . GLY A 1 229 ? 251.76800 238.95800 221.47000 1.000 53.23852 229 GLY A CA 1
ATOM 1334 C C . GLY A 1 229 ? 251.74200 238.50100 220.03000 1.000 53.23852 229 GLY A C 1
ATOM 1335 O O . GLY A 1 229 ? 252.34800 239.16500 219.17900 1.000 53.23852 229 GLY A O 1
ATOM 1336 N N . VAL A 1 230 ? 251.06400 237.40200 219.72400 1.000 48.31237 230 VAL A N 1
ATOM 1337 C CA . VAL A 1 230 ? 250.96200 236.89200 218.36400 1.000 48.31237 230 VAL A CA 1
ATOM 1338 C C . VAL A 1 230 ? 249.55800 237.22600 217.87600 1.000 48.31237 230 VAL A C 1
ATOM 1339 O O . VAL A 1 230 ? 248.58000 236.59300 218.27800 1.000 48.31237 230 VAL A O 1
ATOM 1343 N N . LEU A 1 231 ? 249.45500 238.22500 217.00600 1.000 50.42150 231 LEU A N 1
ATOM 1344 C CA . LEU A 1 231 ? 248.16600 238.63100 216.46000 1.000 50.42150 231 LEU A CA 1
ATOM 1345 C C . LEU A 1 231 ? 247.79600 237.67900 215.33100 1.000 50.42150 231 LEU A C 1
ATOM 1346 O O . LEU A 1 231 ? 248.34500 237.76700 214.23000 1.000 50.42150 231 LEU A O 1
ATOM 1351 N N . GLY A 1 232 ? 246.86800 236.76900 215.60100 1.000 48.26200 232 GLY A N 1
ATOM 1352 C CA . GLY A 1 232 ? 246.44300 235.82400 214.59200 1.000 48.26200 232 GLY A CA 1
ATOM 1353 C C . GLY A 1 232 ? 245.01300 236.03800 214.15100 1.000 48.26200 232 GLY A C 1
ATOM 1354 O O . GLY A 1 232 ? 244.49600 237.15500 214.21400 1.000 48.26200 232 GLY A O 1
ATOM 1355 N N . LEU A 1 233 ? 244.36800 234.97000 213.69300 1.000 50.28775 233 LEU A N 1
ATOM 1356 C CA . LEU A 1 233 ? 242.98000 235.01300 213.26100 1.000 50.28775 233 LEU A CA 1
ATOM 1357 C C . LEU A 1 233 ? 242.23700 233.83100 213.85800 1.000 50.28775 233 LEU A C 1
ATOM 1358 O O . LEU A 1 233 ? 242.71600 232.69600 213.78800 1.000 50.28775 233 LEU A O 1
ATOM 1363 N N . ARG A 1 234 ? 241.07400 234.09700 214.44400 1.000 51.48759 234 ARG A N 1
ATOM 1364 C CA A ARG A 1 234 ? 240.22300 233.04500 214.99500 0.500 51.48759 234 ARG A CA 1
ATOM 1365 C CA B ARG A 1 234 ? 240.22300 233.04800 214.99100 0.500 51.48759 234 ARG A CA 1
ATOM 1366 C C . ARG A 1 234 ? 239.20900 232.66000 213.92400 1.000 51.48759 234 ARG A C 1
ATOM 1367 O O . ARG A 1 234 ? 238.25700 233.39800 213.66000 1.000 51.48759 234 ARG A O 1
ATOM 1382 N N . LEU A 1 235 ? 239.42500 231.50900 213.29700 1.000 52.86499 235 LEU A N 1
ATOM 1383 C CA . LEU A 1 235 ? 238.51900 231.04900 212.26000 1.000 52.86499 235 LEU A CA 1
ATOM 1384 C C . LEU A 1 235 ? 237.17500 230.67700 212.87000 1.000 52.86499 235 LEU A C 1
ATOM 1385 O O . LEU A 1 235 ? 237.09700 230.17300 213.99300 1.000 52.86499 235 LEU A O 1
ATOM 1390 N N . MET A 1 236 ? 236.10400 230.92700 212.11700 1.000 63.68863 236 MET A N 1
ATOM 1391 C CA . MET A 1 236 ? 234.77800 230.68600 212.66800 1.000 63.68863 236 MET A CA 1
ATOM 1392 C C . MET A 1 236 ? 234.43300 229.20600 212.74500 1.000 63.68863 236 MET A C 1
ATOM 1393 O O . MET A 1 236 ? 233.33800 228.86700 213.20500 1.000 63.68863 236 MET A O 1
ATOM 1398 N N . ASP A 1 237 ? 235.32800 228.32200 212.30600 1.000 51.35728 237 ASP A N 1
ATOM 1399 C CA . ASP A 1 237 ? 235.21700 226.91400 212.65700 1.000 51.35728 237 ASP A CA 1
ATOM 1400 C C . ASP A 1 237 ? 235.77600 226.62200 214.04300 1.000 51.35728 237 ASP A C 1
ATOM 1401 O O . ASP A 1 237 ? 235.65800 225.48600 214.51400 1.000 51.35728 237 ASP A O 1
ATOM 1406 N N . GLY A 1 238 ? 236.38000 227.61300 214.69600 1.000 48.28428 238 GLY A N 1
ATOM 1407 C CA . GLY A 1 238 ? 236.84100 227.46900 216.06200 1.000 48.28428 238 GLY A CA 1
ATOM 1408 C C . GLY A 1 238 ? 238.32900 227.68500 216.24400 1.000 48.28428 238 GLY A C 1
ATOM 1409 O O . GLY A 1 238 ? 238.75500 228.29400 217.22700 1.000 48.28428 238 GLY A O 1
ATOM 1410 N N . THR A 1 239 ? 239.12600 227.20200 215.29600 1.000 45.11472 239 THR A N 1
ATOM 1411 C CA . THR A 1 239 ? 240.57300 227.20200 215.45100 1.000 45.11472 239 THR A CA 1
ATOM 1412 C C . THR A 1 239 ? 241.14700 228.61200 215.36300 1.000 45.11472 239 THR A C 1
ATOM 1413 O O . THR A 1 239 ? 240.59600 229.49500 214.70100 1.000 45.11472 239 THR A O 1
ATOM 1417 N N . TRP A 1 240 ? 242.27000 228.81400 216.04400 1.000 42.84617 240 TRP A N 1
ATOM 1418 C CA . TRP A 1 240 ? 243.03700 230.04900 215.97300 1.000 42.84617 240 TRP A CA 1
ATOM 1419 C C . TRP A 1 240 ? 244.33600 229.78000 215.22900 1.000 42.84617 240 TRP A C 1
ATOM 1420 O O . TRP A 1 240 ? 245.04300 228.81600 215.53900 1.000 42.84617 240 TRP A O 1
ATOM 1431 N N . VAL A 1 241 ? 244.64600 230.62500 214.25100 1.000 42.87626 241 VAL A N 1
ATOM 1432 C CA . VAL A 1 241 ? 245.81500 230.45100 213.39900 1.000 42.87626 241 VAL A CA 1
ATOM 1433 C C . VAL A 1 241 ? 246.62700 231.73900 213.40400 1.000 42.87626 241 VAL A C 1
ATOM 1434 O O . VAL A 1 241 ? 246.07200 232.83700 213.29300 1.000 42.87626 241 VAL A O 1
ATOM 1438 N N . ALA A 1 242 ? 247.94600 231.60300 213.55400 1.000 43.01794 242 ALA A N 1
ATOM 1439 C CA . ALA A 1 242 ? 248.85000 232.75100 213.60500 1.000 43.01794 242 ALA A CA 1
ATOM 1440 C C . ALA A 1 242 ? 249.10000 233.24700 212.18500 1.000 43.01794 242 ALA A C 1
ATOM 1441 O O . ALA A 1 242 ? 250.10600 232.93600 211.54300 1.000 43.01794 242 ALA A O 1
ATOM 1443 N N . MET A 1 243 ? 248.15300 234.03600 211.68600 1.000 51.90245 243 MET A N 1
ATOM 1444 C CA . MET A 1 243 ? 248.25100 234.65200 210.37100 1.000 51.90245 243 MET A CA 1
ATOM 1445 C C . MET A 1 243 ? 247.93900 236.13400 210.49000 1.000 51.90245 243 MET A C 1
ATOM 1446 O O . MET A 1 243 ? 246.95900 236.51600 211.13700 1.000 51.90245 243 MET A O 1
ATOM 1451 N N . GLN A 1 244 ? 248.77700 236.96400 209.87400 1.000 59.24599 244 GLN A N 1
ATOM 1452 C CA . GLN A 1 244 ? 248.54300 238.39900 209.79600 1.000 59.24599 244 GLN A CA 1
ATOM 1453 C C . GLN A 1 244 ? 248.11800 238.83500 208.40000 1.000 59.24599 244 GLN A C 1
ATOM 1454 O O . GLN A 1 244 ? 248.08100 240.03900 208.12200 1.000 59.24599 244 GLN A O 1
ATOM 1460 N N . THR A 1 245 ? 247.79000 237.88500 207.52000 1.000 70.77631 245 THR A N 1
ATOM 1461 C CA . THR A 1 245 ? 247.45000 238.22600 206.14200 1.000 70.77631 245 THR A CA 1
ATOM 1462 C C . THR A 1 245 ? 246.22900 239.13200 206.06800 1.000 70.77631 245 THR A C 1
ATOM 1463 O O . THR A 1 245 ? 246.10600 239.92900 205.13100 1.000 70.77631 245 THR A O 1
ATOM 1467 N N . SER A 1 246 ? 245.31900 239.02300 207.03300 1.000 77.04185 246 SER A N 1
ATOM 1468 C CA . SER A 1 246 ? 244.16200 239.90400 207.06300 1.000 77.04185 246 SER A CA 1
ATOM 1469 C C . SER A 1 246 ? 244.61000 241.34700 207.25000 1.000 77.04185 246 SER A C 1
ATOM 1470 O O . SER A 1 246 ? 245.38300 241.65800 208.16100 1.000 77.04185 246 SER A O 1
ATOM 1473 N N . ASN A 1 247 ? 244.12000 242.23100 206.38100 1.000 89.41173 247 ASN A N 1
ATOM 1474 C CA . ASN A 1 247 ? 244.54000 243.62700 206.42600 1.000 89.41173 247 ASN A CA 1
ATOM 1475 C C . ASN A 1 247 ? 243.75800 244.41700 207.47300 1.000 89.41173 247 ASN A C 1
ATOM 1476 O O . ASN A 1 247 ? 244.33700 244.93200 208.43500 1.000 89.41173 247 ASN A O 1
ATOM 1481 N N . GLU A 1 248 ? 242.44300 244.52200 207.30600 1.000 91.09187 248 GLU A N 1
ATOM 1482 C CA . GLU A 1 248 ? 241.60700 245.29000 208.22200 1.000 91.09187 248 GLU A CA 1
ATOM 1483 C C . GLU A 1 248 ? 240.31300 244.53000 208.50900 1.000 91.09187 248 GLU A C 1
ATOM 1484 O O . GLU A 1 248 ? 239.21000 245.07500 208.45500 1.000 91.09187 248 GLU A O 1
ATOM 1490 N N . THR A 1 249 ? 240.43900 243.23700 208.79300 1.000 83.96950 249 THR A N 1
ATOM 1491 C CA . THR A 1 249 ? 239.29500 242.48300 209.28100 1.000 83.96950 249 THR A CA 1
ATOM 1492 C C . THR A 1 249 ? 238.93200 242.94400 210.68800 1.000 83.96950 249 THR A C 1
ATOM 1493 O O . THR A 1 249 ? 239.78500 243.39100 211.45900 1.000 83.96950 249 THR A O 1
ATOM 1497 N N . LYS A 1 250 ? 237.64700 242.83700 211.01300 1.000 83.17073 250 LYS A N 1
ATOM 1498 C CA . LYS A 1 250 ? 237.14600 243.36400 212.27500 1.000 83.17073 250 LYS A CA 1
ATOM 1499 C C . LYS A 1 250 ? 237.78500 242.64900 213.45900 1.000 83.17073 250 LYS A C 1
ATOM 1500 O O . LYS A 1 250 ? 237.95000 241.42700 213.45200 1.000 83.17073 250 LYS A O 1
ATOM 1506 N N . TRP A 1 251 ? 238.15000 243.42500 214.47900 1.000 78.51879 251 TRP A N 1
ATOM 1507 C CA . TRP A 1 251 ? 238.63000 242.84100 215.72300 1.000 78.51879 251 TRP A CA 1
ATOM 1508 C C . TRP A 1 251 ? 237.55500 241.95700 216.34000 1.000 78.51879 251 TRP A C 1
ATOM 1509 O O . TRP A 1 251 ? 236.35700 242.23000 216.24100 1.000 78.51879 251 TRP A O 1
ATOM 1520 N N . CYS A 1 252 ? 237.99700 240.89200 216.97700 1.000 79.82947 252 CYS A N 1
ATOM 1521 C CA . CYS A 1 252 ? 237.10200 239.78100 217.24600 1.000 79.82947 252 CYS A CA 1
ATOM 1522 C C . CYS A 1 252 ? 236.29500 240.05900 218.51000 1.000 79.82947 252 CYS A C 1
ATOM 1523 O O . CYS A 1 252 ? 236.88000 240.34200 219.56000 1.000 79.82947 252 CYS A O 1
ATOM 1526 N N . PRO A 1 253 ? 234.96800 240.00100 218.44600 1.000 88.65804 253 PRO A N 1
ATOM 1527 C CA . PRO A 1 253 ? 234.14400 240.36800 219.60200 1.000 88.65804 253 PRO A CA 1
ATOM 1528 C C . PRO A 1 253 ? 234.32100 239.38100 220.74000 1.000 88.65804 253 PRO A C 1
ATOM 1529 O O . PRO A 1 253 ? 234.66600 238.21200 220.51300 1.000 88.65804 253 PRO A O 1
ATOM 1533 N N . PRO A 1 254 ? 234.09100 239.81100 221.98200 1.000 99.25950 254 PRO A N 1
ATOM 1534 C CA . PRO A 1 254 ? 234.26500 238.92000 223.13500 1.000 99.25950 254 PRO A CA 1
ATOM 1535 C C . PRO A 1 254 ? 233.17000 237.87900 223.30500 1.000 99.25950 254 PRO A C 1
ATOM 1536 O O . PRO A 1 254 ? 233.13300 237.21800 224.34600 1.000 99.25950 254 PRO A O 1
ATOM 1540 N N . GLY A 1 255 ? 232.28800 237.70800 222.32400 1.000 100.88854 255 GLY A N 1
ATOM 1541 C CA . GLY A 1 255 ? 231.22600 236.72900 222.40300 1.000 100.88854 255 GLY A CA 1
ATOM 1542 C C . GLY A 1 255 ? 231.64000 235.29900 222.15100 1.000 100.88854 255 GLY A C 1
ATOM 1543 O O . GLY A 1 255 ? 230.77900 234.41500 222.14300 1.000 100.88854 255 GLY A O 1
ATOM 1544 N N . GLN A 1 256 ? 232.92900 235.06100 221.93700 1.000 97.93623 256 GLN A N 1
ATOM 1545 C CA . GLN A 1 256 ? 233.55600 233.75200 221.71200 1.000 97.93623 256 GLN A CA 1
ATOM 1546 C C . GLN A 1 256 ? 232.73800 232.95200 220.69100 1.000 97.93623 256 GLN A C 1
ATOM 1547 O O . GLN A 1 256 ? 232.10500 233.52500 219.79800 1.000 97.93623 256 GLN A O 1
ATOM 1553 N N . LEU A 1 257 ? 232.75600 231.62400 220.79200 1.000 94.54360 257 LEU A N 1
ATOM 1554 C CA . LEU A 1 257 ? 232.09500 230.76400 219.81900 1.000 94.54360 257 LEU A CA 1
ATOM 1555 C C . LEU A 1 257 ? 230.59800 230.61500 220.06400 1.000 94.54360 257 LEU A C 1
ATOM 1556 O O . LEU A 1 257 ? 229.91600 229.98500 219.25000 1.000 94.54360 257 LEU A O 1
ATOM 1561 N N . VAL A 1 258 ? 230.07200 231.17100 221.15900 1.000 105.43500 258 VAL A N 1
ATOM 1562 C CA . VAL A 1 258 ? 228.63700 231.11200 221.40800 1.000 105.43500 258 VAL A CA 1
ATOM 1563 C C . VAL A 1 258 ? 227.86500 232.01300 220.45000 1.000 105.43500 258 VAL A C 1
ATOM 1564 O O . VAL A 1 258 ? 226.65600 231.83100 220.26800 1.000 105.43500 258 VAL A O 1
ATOM 1568 N N . ASN A 1 259 ? 228.53700 232.97100 219.81700 1.000 106.27771 259 ASN A N 1
ATOM 1569 C CA . ASN A 1 259 ? 227.86700 233.90600 218.92900 1.000 106.27771 259 ASN A CA 1
ATOM 1570 C C . ASN A 1 259 ? 227.38100 233.20500 217.66200 1.000 106.27771 259 ASN A C 1
ATOM 1571 O O . ASN A 1 259 ? 227.78400 232.08400 217.34000 1.000 106.27771 259 ASN A O 1
ATOM 1576 N N . LEU A 1 260 ? 226.49300 233.89000 216.94300 1.000 103.66611 260 LEU A N 1
ATOM 1577 C CA . LEU A 1 260 ? 225.90800 233.34300 215.72600 1.000 103.66611 260 LEU A CA 1
ATOM 1578 C C . LEU A 1 260 ? 226.98800 233.11400 214.67700 1.000 103.66611 260 LEU A C 1
ATOM 1579 O O . LEU A 1 260 ? 227.75200 234.02800 214.35000 1.000 103.66611 260 LEU A O 1
ATOM 1584 N N . HIS A 1 261 ? 227.05000 231.89000 214.14700 1.000 90.92691 261 HIS A N 1
ATOM 1585 C CA . HIS A 1 261 ? 228.11100 231.54200 213.20800 1.000 90.92691 261 HIS A CA 1
ATOM 1586 C C . HIS A 1 261 ? 227.80500 231.98300 211.78400 1.000 90.92691 261 HIS A C 1
ATOM 1587 O O . HIS A 1 261 ? 228.70600 231.95300 210.94000 1.000 90.92691 261 HIS A O 1
ATOM 1594 N N . ASP A 1 262 ? 226.56600 232.37600 211.49600 1.000 95.50941 262 ASP A N 1
ATOM 1595 C CA . ASP A 1 262 ? 226.15800 232.85400 210.16600 1.000 95.50941 262 ASP A CA 1
ATOM 1596 C C . ASP A 1 262 ? 226.55400 231.78100 209.15200 1.000 95.50941 262 ASP A C 1
ATOM 1597 O O . ASP A 1 262 ? 226.17800 230.61300 209.34300 1.000 95.50941 262 ASP A O 1
ATOM 1602 N N . PHE A 1 263 ? 227.25700 232.12500 208.06800 1.000 90.23618 263 PHE A N 1
ATOM 1603 C CA . PHE A 1 263 ? 227.82200 231.16300 207.12400 1.000 90.23618 263 PHE A CA 1
ATOM 1604 C C . PHE A 1 263 ? 226.74600 230.40600 206.35500 1.000 90.23618 263 PHE A C 1
ATOM 1605 O O . PHE A 1 263 ? 227.05600 229.60500 205.46800 1.000 90.23618 263 PHE A O 1
ATOM 1613 N N . ARG A 1 264 ? 225.48200 230.65400 206.68700 1.000 99.04153 264 ARG A N 1
ATOM 1614 C CA . ARG A 1 264 ? 224.36100 230.08900 205.95100 1.000 99.04153 264 ARG A CA 1
ATOM 1615 C C . ARG A 1 264 ? 223.40500 231.15700 205.44500 1.000 99.04153 264 ARG A C 1
ATOM 1616 O O . ARG A 1 264 ? 222.58800 230.87000 204.56400 1.000 99.04153 264 ARG A O 1
ATOM 1624 N N . SER A 1 265 ? 223.49100 232.37800 205.97900 1.000 107.86288 265 SER A N 1
ATOM 1625 C CA . SER A 1 265 ? 222.71500 233.48400 205.42900 1.000 107.86288 265 SER A CA 1
ATOM 1626 C C . SER A 1 265 ? 223.23500 233.87800 204.05300 1.000 107.86288 265 SER A C 1
ATOM 1627 O O . SER A 1 265 ? 222.59600 234.65800 203.33700 1.000 107.86288 265 SER A O 1
ATOM 1630 N N . ASP A 1 266 ? 224.39700 233.35000 203.67000 1.000 109.67010 266 ASP A N 1
ATOM 1631 C CA . ASP A 1 266 ? 224.94000 233.54700 202.33200 1.000 109.67010 266 ASP A CA 1
ATOM 1632 C C . ASP A 1 266 ? 224.23800 232.62400 201.34500 1.000 109.67010 266 ASP A C 1
ATOM 1633 O O . ASP A 1 266 ? 224.58500 232.59400 200.15900 1.000 109.67010 266 ASP A O 1
ATOM 1638 N N . GLU A 1 267 ? 223.25700 231.86500 201.83400 1.000 105.59574 267 GLU A N 1
ATOM 1639 C CA . GLU A 1 267 ? 222.45900 230.94900 201.02300 1.000 105.59574 267 GLU A CA 1
ATOM 1640 C C . GLU A 1 267 ? 223.35000 229.91300 200.33900 1.000 105.59574 267 GLU A C 1
ATOM 1641 O O . GLU A 1 267 ? 223.45800 229.84500 199.11400 1.000 105.59574 267 GLU A O 1
ATOM 1647 N N . ILE A 1 268 ? 223.99700 229.10000 201.16800 1.000 90.29902 268 ILE A N 1
ATOM 1648 C CA . ILE A 1 268 ? 224.93700 228.08400 200.67300 1.000 90.29902 268 ILE A CA 1
ATOM 1649 C C . ILE A 1 268 ? 224.09500 226.86300 200.32100 1.000 90.29902 268 ILE A C 1
ATOM 1650 O O . ILE A 1 268 ? 223.88700 225.94300 201.11700 1.000 90.29902 268 ILE A O 1
ATOM 1655 N N . GLU A 1 269 ? 223.58300 226.86300 199.08300 1.000 82.85474 269 GLU A N 1
ATOM 1656 C CA . GLU A 1 269 ? 222.83600 225.74800 198.50800 1.000 82.85474 269 GLU A CA 1
ATOM 1657 C C . GLU A 1 269 ? 221.71600 225.29700 199.43800 1.000 82.85474 269 GLU A C 1
ATOM 1658 O O . GLU A 1 269 ? 221.85600 224.27400 200.11800 1.000 82.85474 269 GLU A O 1
ATOM 1664 N N . PRO A 1 270 ? 220.60100 226.04400 199.51100 1.000 76.90606 270 PRO A N 1
ATOM 1665 C CA . PRO A 1 270 ? 219.54400 225.74200 200.49300 1.000 76.90606 270 PRO A CA 1
ATOM 1666 C C . PRO A 1 270 ? 219.13600 224.27700 200.57200 1.000 76.90606 270 PRO A C 1
ATOM 1667 O O . PRO A 1 270 ? 218.55500 223.85000 201.57500 1.000 76.90606 270 PRO A O 1
ATOM 1671 N N . LEU A 1 271 ? 219.42200 223.49800 199.52600 1.000 71.22254 271 LEU A N 1
ATOM 1672 C CA . LEU A 1 271 ? 219.24900 222.05200 199.62000 1.000 71.22254 271 LEU A CA 1
ATOM 1673 C C . LEU A 1 271 ? 220.21000 221.45100 200.64000 1.000 71.22254 271 LEU A C 1
ATOM 1674 O O . LEU A 1 271 ? 219.84300 220.53000 201.37900 1.000 71.22254 271 LEU A O 1
ATOM 1679 N N . VAL A 1 272 ? 221.44900 221.94700 200.68300 1.000 65.47440 272 VAL A N 1
ATOM 1680 C CA . VAL A 1 272 ? 222.40400 221.48700 201.68600 1.000 65.47440 272 VAL A CA 1
ATOM 1681 C C . VAL A 1 272 ? 221.94900 221.88600 203.08400 1.000 65.47440 272 VAL A C 1
ATOM 1682 O O . VAL A 1 272 ? 222.02900 221.09200 204.02800 1.000 65.47440 272 VAL A O 1
ATOM 1686 N N . VAL A 1 273 ? 221.46400 223.12000 203.24000 1.000 57.03668 273 VAL A N 1
ATOM 1687 C CA . VAL A 1 273 ? 221.00200 223.58900 204.54100 1.000 57.03668 273 VAL A CA 1
ATOM 1688 C C . VAL A 1 273 ? 219.78600 222.80400 205.01500 1.000 57.03668 273 VAL A C 1
ATOM 1689 O O . VAL A 1 273 ? 219.50000 222.77200 206.21500 1.000 57.03668 273 VAL A O 1
ATOM 1693 N N . GLU A 1 274 ? 219.06300 222.16100 204.09700 1.000 52.51552 274 GLU A N 1
ATOM 1694 C CA . GLU A 1 274 ? 217.93000 221.33100 204.49200 1.000 52.51552 274 GLU A CA 1
ATOM 1695 C C . GLU A 1 274 ? 218.37900 220.19500 205.40300 1.000 52.51552 274 GLU A C 1
ATOM 1696 O O . GLU A 1 274 ? 217.85400 220.02300 206.51000 1.000 52.51552 274 GLU A O 1
ATOM 1702 N N . GLU A 1 275 ? 219.37500 219.42000 204.96300 1.000 42.58029 275 GLU A N 1
ATOM 1703 C CA . GLU A 1 275 ? 219.88100 218.34000 205.80300 1.000 42.58029 275 GLU A CA 1
ATOM 1704 C C . GLU A 1 275 ? 220.69500 218.88100 206.96600 1.000 42.58029 275 GLU A C 1
ATOM 1705 O O . GLU A 1 275 ? 220.76200 218.24500 208.02100 1.000 42.58029 275 GLU A O 1
ATOM 1711 N N . LEU A 1 276 ? 221.30900 220.05300 206.79700 1.000 34.13876 276 LEU A N 1
ATOM 1712 C CA . LEU A 1 276 ? 222.00700 220.69500 207.90400 1.000 34.13876 276 LEU A CA 1
ATOM 1713 C C . LEU A 1 276 ? 221.03900 221.00000 209.04000 1.000 34.13876 276 LEU A C 1
ATOM 1714 O O . LEU A 1 276 ? 221.29900 220.67600 210.20600 1.000 34.13876 276 LEU A O 1
ATOM 1719 N N . VAL A 1 277 ? 219.89000 221.59100 208.70400 1.000 31.26784 277 VAL A N 1
ATOM 1720 C CA . VAL A 1 277 ? 218.86000 221.87900 209.69400 1.000 31.26784 277 VAL A CA 1
ATOM 1721 C C . VAL A 1 277 ? 218.24800 220.59200 210.23500 1.000 31.26784 277 VAL A C 1
ATOM 1722 O O . VAL A 1 277 ? 217.89800 220.51800 211.41500 1.000 31.26784 277 VAL A O 1
ATOM 1726 N N . LYS A 1 278 ? 218.10700 219.56100 209.39800 1.000 31.91822 278 LYS A N 1
ATOM 1727 C CA . LYS A 1 278 ? 217.58100 218.28600 209.88400 1.000 31.91822 278 LYS A CA 1
ATOM 1728 C C . LYS A 1 278 ? 218.49400 217.67600 210.94400 1.000 31.91822 278 LYS A C 1
ATOM 1729 O O . LYS A 1 278 ? 218.03100 217.21500 211.99700 1.000 31.91822 278 LYS A O 1
ATOM 1735 N N . LYS A 1 279 ? 219.80100 217.66400 210.67800 1.000 28.17970 279 LYS A N 1
ATOM 1736 C CA . LYS A 1 279 ? 220.75600 217.15100 211.65400 1.000 28.17970 279 LYS A CA 1
ATOM 1737 C C . LYS A 1 279 ? 220.76900 218.01000 212.91000 1.000 28.17970 279 LYS A C 1
ATOM 1738 O O . LYS A 1 279 ? 220.88200 217.49000 214.02700 1.000 28.17970 279 LYS A O 1
ATOM 1744 N N . ARG A 1 280 ? 220.66200 219.33100 212.74700 1.000 28.17970 280 ARG A N 1
ATOM 1745 C CA . ARG A 1 280 ? 220.59900 220.20600 213.91100 1.000 28.17970 280 ARG A CA 1
ATOM 1746 C C . ARG A 1 280 ? 219.36300 219.91300 214.74800 1.000 28.17970 280 ARG A C 1
ATOM 1747 O O . ARG A 1 280 ? 219.42000 219.94200 215.97800 1.000 28.17970 280 ARG A O 1
ATOM 1755 N N . GLU A 1 281 ? 218.23500 219.62600 214.09800 1.000 28.17970 281 GLU A N 1
ATOM 1756 C CA . GLU A 1 281 ? 217.01600 219.30500 214.83100 1.000 28.17970 281 GLU A CA 1
ATOM 1757 C C . GLU A 1 281 ? 217.14200 217.97800 215.56500 1.000 28.17970 281 GLU A C 1
ATOM 1758 O O . GLU A 1 281 ? 216.65700 217.84100 216.69100 1.000 28.17970 281 GLU A O 1
ATOM 1764 N N . GLU A 1 282 ? 217.77800 216.98400 214.94200 1.000 28.17970 282 GLU A N 1
ATOM 1765 C CA . GLU A 1 282 ? 218.01200 215.71900 215.63700 1.000 28.17970 282 GLU A CA 1
ATOM 1766 C C . GLU A 1 282 ? 218.90300 215.91900 216.86000 1.000 28.17970 282 GLU A C 1
ATOM 1767 O O . GLU A 1 282 ? 218.62000 215.39200 217.94800 1.000 28.17970 282 GLU A O 1
ATOM 1773 N N . CYS A 1 283 ? 219.98100 216.68900 216.70100 1.000 28.17970 283 CYS A N 1
ATOM 1774 C CA . CYS A 1 283 ? 220.86500 216.96500 217.82700 1.000 28.17970 283 CYS A CA 1
ATOM 1775 C C . CYS A 1 283 ? 220.15000 217.76400 218.90700 1.000 28.17970 283 CYS A C 1
ATOM 1776 O O . CYS A 1 283 ? 220.38700 217.55600 220.09900 1.000 28.17970 283 CYS A O 1
ATOM 1779 N N . LEU A 1 284 ? 219.27700 218.69200 218.51000 1.000 28.17970 284 LEU A N 1
ATOM 1780 C CA . LEU A 1 284 ? 218.52700 219.47600 219.48300 1.000 28.17970 284 LEU A CA 1
ATOM 1781 C C . LEU A 1 284 ? 217.52400 218.61100 220.22900 1.000 28.17970 284 LEU A C 1
ATOM 1782 O O . LEU A 1 284 ? 217.29000 218.82000 221.42100 1.000 28.17970 284 LEU A O 1
ATOM 1787 N N . ASP A 1 285 ? 216.91500 217.64200 219.54400 1.000 28.17970 285 ASP A N 1
ATOM 1788 C CA . ASP A 1 285 ? 216.04600 216.68800 220.22400 1.000 28.17970 285 ASP A CA 1
ATOM 1789 C C . ASP A 1 285 ? 216.82400 215.90300 221.27100 1.000 28.17970 285 ASP A C 1
ATOM 1790 O O . ASP A 1 285 ? 216.38300 215.76400 222.41900 1.000 28.17970 285 ASP A O 1
ATOM 1795 N N . ALA A 1 286 ? 218.00300 215.40000 220.89300 1.000 28.17970 286 ALA A N 1
ATOM 1796 C CA . ALA A 1 286 ? 218.83200 214.66800 221.84900 1.000 28.17970 286 ALA A CA 1
ATOM 1797 C C . ALA A 1 286 ? 219.24200 215.55100 223.02200 1.000 28.17970 286 ALA A C 1
ATOM 1798 O O . ALA A 1 286 ? 219.19800 215.12200 224.18000 1.000 28.17970 286 ALA A O 1
ATOM 1800 N N . LEU A 1 287 ? 219.62900 216.79400 222.74100 1.000 28.17970 287 LEU A N 1
ATOM 1801 C CA . LEU A 1 287 ? 220.09800 217.69700 223.78600 1.000 28.17970 287 LEU A CA 1
ATOM 1802 C C . LEU A 1 287 ? 218.96800 218.10300 224.72400 1.000 28.17970 287 LEU A C 1
ATOM 1803 O O . LEU A 1 287 ? 219.16100 218.18700 225.94400 1.000 28.17970 287 LEU A O 1
ATOM 1808 N N . GLU A 1 288 ? 217.78100 218.36400 224.17600 1.000 28.17970 288 GLU A N 1
ATOM 1809 C CA . GLU A 1 288 ? 216.63300 218.69100 225.00800 1.000 28.17970 288 GLU A CA 1
ATOM 1810 C C . GLU A 1 288 ? 216.23000 217.50600 225.87100 1.000 28.17970 288 GLU A C 1
ATOM 1811 O O . GLU A 1 288 ? 215.86900 217.68100 227.03800 1.000 28.17970 288 GLU A O 1
ATOM 1817 N N . SER A 1 289 ? 216.28000 216.29100 225.31700 1.000 28.17970 289 SER A N 1
ATOM 1818 C CA . SER A 1 289 ? 216.02300 215.10900 226.13100 1.000 28.17970 289 SER A CA 1
ATOM 1819 C C . SER A 1 289 ? 217.04100 214.98700 227.25500 1.000 28.17970 289 SER A C 1
ATOM 1820 O O . SER A 1 289 ? 216.68600 214.66200 228.39400 1.000 28.17970 289 SER A O 1
ATOM 1823 N N . ILE A 1 290 ? 218.31200 215.25600 226.95300 1.000 28.17970 290 ILE A N 1
ATOM 1824 C CA . ILE A 1 290 ? 219.35900 215.18000 227.96800 1.000 28.17970 290 ILE A CA 1
ATOM 1825 C C . ILE A 1 290 ? 219.09800 216.18100 229.08600 1.000 28.17970 290 ILE A C 1
ATOM 1826 O O . ILE A 1 290 ? 219.24900 215.86200 230.27000 1.000 28.17970 290 ILE A O 1
ATOM 1831 N N . MET A 1 291 ? 218.70200 217.40400 228.73300 1.000 28.17970 291 MET A N 1
ATOM 1832 C CA . MET A 1 291 ? 218.50200 218.42500 229.75900 1.000 28.17970 291 MET A CA 1
ATOM 1833 C C . MET A 1 291 ? 217.20600 218.23800 230.54100 1.000 28.17970 291 MET A C 1
ATOM 1834 O O . MET A 1 291 ? 217.16800 218.55400 231.73400 1.000 28.17970 291 MET A O 1
ATOM 1839 N N . THR A 1 292 ? 216.13900 217.74000 229.91200 1.000 28.17970 292 THR A N 1
ATOM 1840 C CA . THR A 1 292 ? 214.91000 217.49900 230.66200 1.000 28.17970 292 THR A CA 1
ATOM 1841 C C . THR A 1 292 ? 215.04400 216.28600 231.57200 1.000 28.17970 292 THR A C 1
ATOM 1842 O O . THR A 1 292 ? 214.62700 216.32900 232.73500 1.000 28.17970 292 THR A O 1
ATOM 1846 N N . THR A 1 293 ? 215.61900 215.19400 231.06700 1.000 28.17970 293 THR A N 1
ATOM 1847 C CA . THR A 1 293 ? 215.80300 214.00600 231.88900 1.000 28.17970 293 THR A CA 1
ATOM 1848 C C . THR A 1 293 ? 216.98700 214.12400 232.83600 1.000 28.17970 293 THR A C 1
ATOM 1849 O O . THR A 1 293 ? 217.08100 213.33800 233.78500 1.000 28.17970 293 THR A O 1
ATOM 1853 N N . LYS A 1 294 ? 217.88800 215.07700 232.59700 1.000 28.17970 294 LYS A N 1
ATOM 1854 C CA . LYS A 1 294 ? 219.09900 215.27900 233.39000 1.000 28.17970 294 LYS A CA 1
ATOM 1855 C C . LYS A 1 294 ? 220.01700 214.06300 233.36700 1.000 28.17970 294 LYS A C 1
ATOM 1856 O O . LYS A 1 294 ? 220.89000 213.92500 234.22700 1.000 28.17970 294 LYS A O 1
ATOM 1862 N N . SER A 1 295 ? 219.83900 213.17700 232.39000 1.000 28.17970 295 SER A N 1
ATOM 1863 C CA . SER A 1 295 ? 220.63500 211.96700 232.27500 1.000 28.17970 295 SER A CA 1
ATOM 1864 C C . SER A 1 295 ? 221.06400 211.78700 230.82900 1.000 28.17970 295 SER A C 1
ATOM 1865 O O . SER A 1 295 ? 220.35000 212.17400 229.90100 1.000 28.17970 295 SER A O 1
ATOM 1868 N N . VAL A 1 296 ? 222.23700 211.18900 230.64400 1.000 28.17970 296 VAL A N 1
ATOM 1869 C CA . VAL A 1 296 ? 222.83200 211.00200 229.32800 1.000 28.17970 296 VAL A CA 1
ATOM 1870 C C . VAL A 1 296 ? 223.06900 209.51700 229.11200 1.000 28.17970 296 VAL A C 1
ATOM 1871 O O . VAL A 1 296 ? 223.66400 208.84900 229.96500 1.000 28.17970 296 VAL A O 1
ATOM 1875 N N . SER A 1 297 ? 222.60000 209.00300 227.98200 1.000 28.17970 297 SER A N 1
ATOM 1876 C CA . SER A 1 297 ? 222.96400 207.67600 227.51500 1.000 28.17970 297 SER A CA 1
ATOM 1877 C C . SER A 1 297 ? 224.01600 207.79600 226.41900 1.000 28.17970 297 SER A C 1
ATOM 1878 O O . SER A 1 297 ? 224.29800 208.88200 225.91100 1.000 28.17970 297 SER A O 1
ATOM 1881 N N . PHE A 1 298 ? 224.61100 206.65800 226.06100 1.000 28.17970 298 PHE A N 1
ATOM 1882 C CA . PHE A 1 298 ? 225.63400 206.67200 225.02200 1.000 28.17970 298 PHE A CA 1
ATOM 1883 C C . PHE A 1 298 ? 225.03400 206.93300 223.64800 1.000 28.17970 298 PHE A C 1
ATOM 1884 O O . PHE A 1 298 ? 225.66900 207.57900 222.80900 1.000 28.17970 298 PHE A O 1
ATOM 1892 N N . ARG A 1 299 ? 223.81300 206.45700 223.40400 1.000 28.17970 299 ARG A N 1
ATOM 1893 C CA . ARG A 1 299 ? 223.16500 206.71800 222.12500 1.000 28.17970 299 ARG A CA 1
ATOM 1894 C C . ARG A 1 299 ? 222.76800 208.18100 221.97900 1.000 28.17970 299 ARG A C 1
ATOM 1895 O O . ARG A 1 299 ? 222.80600 208.71900 220.86800 1.000 28.17970 299 ARG A O 1
ATOM 1903 N N . ARG A 1 300 ? 222.37300 208.83700 223.07200 1.000 28.17970 300 ARG A N 1
ATOM 1904 C CA . ARG A 1 300 ? 222.11500 210.27100 223.01200 1.000 28.17970 300 ARG A CA 1
ATOM 1905 C C . ARG A 1 300 ? 223.40000 211.08000 222.95900 1.000 28.17970 300 ARG A C 1
ATOM 1906 O O . ARG A 1 300 ? 223.42300 212.15800 222.35900 1.000 28.17970 300 ARG A O 1
ATOM 1914 N N . LEU A 1 301 ? 224.46800 210.59100 223.58800 1.000 28.17970 301 LEU A N 1
ATOM 1915 C CA . LEU A 1 301 ? 225.75300 211.26700 223.48000 1.000 28.17970 301 LEU A CA 1
ATOM 1916 C C . LEU A 1 301 ? 226.33600 211.14500 222.08000 1.000 28.17970 301 LEU A C 1
ATOM 1917 O O . LEU A 1 301 ? 227.12200 212.00000 221.66100 1.000 28.17970 301 LEU A O 1
ATOM 1922 N N . SER A 1 302 ? 225.97600 210.09000 221.34900 1.000 28.17970 302 SER A N 1
ATOM 1923 C CA . SER A 1 302 ? 226.46500 209.92500 219.98900 1.000 28.17970 302 SER A CA 1
ATOM 1924 C C . SER A 1 302 ? 225.87500 210.94000 219.02200 1.000 28.17970 302 SER A C 1
ATOM 1925 O O . SER A 1 302 ? 226.38400 211.06800 217.90500 1.000 28.17970 302 SER A O 1
ATOM 1928 N N . HIS A 1 303 ? 224.82000 211.65300 219.41500 1.000 28.17970 303 HIS A N 1
ATOM 1929 C CA . HIS A 1 303 ? 224.20700 212.65100 218.54900 1.000 28.17970 303 HIS A CA 1
ATOM 1930 C C . HIS A 1 303 ? 224.91900 213.99200 218.59500 1.000 28.17970 303 HIS A C 1
ATOM 1931 O O . HIS A 1 303 ? 224.67100 214.83700 217.73000 1.000 28.17970 303 HIS A O 1
ATOM 1938 N N . LEU A 1 304 ? 225.79500 214.20400 219.57000 1.000 28.17970 304 LEU A N 1
ATOM 1939 C CA . LEU A 1 304 ? 226.55800 215.43600 219.68000 1.000 28.17970 304 LEU A CA 1
ATOM 1940 C C . LEU A 1 304 ? 227.87800 215.37700 218.93000 1.000 28.17970 304 LEU A C 1
ATOM 1941 O O . LEU A 1 304 ? 228.65000 216.33900 218.98700 1.000 28.17970 304 LEU A O 1
ATOM 1946 N N . ARG A 1 305 ? 228.16000 214.27500 218.24100 1.000 28.17970 305 ARG A N 1
ATOM 1947 C CA . ARG A 1 305 ? 229.39200 214.16500 217.47500 1.000 28.17970 305 ARG A CA 1
ATOM 1948 C C . ARG A 1 305 ? 229.33600 215.05300 216.24000 1.000 28.17970 305 ARG A C 1
ATOM 1949 O O . ARG A 1 305 ? 228.30600 215.14800 215.56900 1.000 28.17970 305 ARG A O 1
ATOM 1957 N N . LYS A 1 306 ? 230.45600 215.70700 215.94400 1.000 28.17970 306 LYS A N 1
ATOM 1958 C CA . LYS A 1 306 ? 230.56500 216.50400 214.73200 1.000 28.17970 306 LYS A CA 1
ATOM 1959 C C . LYS A 1 306 ? 230.51100 215.59700 213.51200 1.000 28.17970 306 LYS A C 1
ATOM 1960 O O . LYS A 1 306 ? 231.27400 214.63200 213.41000 1.000 28.17970 306 LYS A O 1
ATOM 1966 N N . LEU A 1 307 ? 229.61200 215.90500 212.58400 1.000 28.17970 307 LEU A N 1
ATOM 1967 C CA . LEU A 1 307 ? 229.39000 215.05800 211.42100 1.000 28.17970 307 LEU A CA 1
ATOM 1968 C C . LEU A 1 307 ? 230.32800 215.36700 210.26600 1.000 28.17970 307 LEU A C 1
ATOM 1969 O O . LEU A 1 307 ? 230.27300 214.67700 209.24600 1.000 28.17970 307 LEU A O 1
ATOM 1974 N N . VAL A 1 308 ? 231.18000 216.37800 210.39300 1.000 28.17970 308 VAL A N 1
ATOM 1975 C CA . VAL A 1 308 ? 232.10600 216.74800 209.32800 1.000 28.17970 308 VAL A CA 1
ATOM 1976 C C . VAL A 1 308 ? 233.51100 216.85900 209.90600 1.000 28.17970 308 VAL A C 1
ATOM 1977 O O . VAL A 1 308 ? 233.66400 217.13500 211.10300 1.000 28.17970 308 VAL A O 1
ATOM 1981 N N . PRO A 1 309 ? 234.55700 216.64400 209.11100 1.000 28.17970 309 PRO A N 1
ATOM 1982 C CA . PRO A 1 309 ? 235.91600 216.84200 209.62000 1.000 28.17970 309 PRO A CA 1
ATOM 1983 C C . PRO A 1 309 ? 236.17300 218.30000 209.96600 1.000 28.17970 309 PRO A C 1
ATOM 1984 O O . PRO A 1 309 ? 235.61500 219.21600 209.36100 1.000 28.17970 309 PRO A O 1
ATOM 1988 N N . GLY A 1 310 ? 237.02300 218.50300 210.95400 1.000 28.17970 310 GLY A N 1
ATOM 1989 C CA . GLY A 1 310 ? 237.35200 219.81800 211.44800 1.000 28.17970 310 GLY A CA 1
ATOM 1990 C C . GLY A 1 310 ? 237.44000 219.79600 212.95200 1.000 28.17970 310 GLY A C 1
ATOM 1991 O O . GLY A 1 310 ? 237.40900 218.74100 213.58000 1.000 28.17970 310 GLY A O 1
ATOM 1992 N N . PHE A 1 311 ? 237.55800 220.97900 213.54200 1.000 28.17970 311 PHE A N 1
ATOM 1993 C CA . PHE A 1 311 ? 237.64700 221.08100 214.98900 1.000 28.17970 311 PHE A CA 1
ATOM 1994 C C . PHE A 1 311 ? 236.26200 220.99800 215.61300 1.000 28.17970 311 PHE A C 1
ATOM 1995 O O . PHE A 1 311 ? 235.29300 221.55500 215.09200 1.000 28.17970 311 PHE A O 1
ATOM 2003 N N . GLY A 1 312 ? 236.17900 220.30600 216.73600 1.000 28.17970 312 GLY A N 1
ATOM 2004 C CA . GLY A 1 312 ? 234.92400 220.18800 217.43600 1.000 28.17970 312 GLY A CA 1
ATOM 2005 C C . GLY A 1 312 ? 235.13600 219.67600 218.83700 1.000 28.17970 312 GLY A C 1
ATOM 2006 O O . GLY A 1 312 ? 236.25500 219.66100 219.34900 1.000 28.17970 312 GLY A O 1
ATOM 2007 N N . LYS A 1 313 ? 234.04100 219.25100 219.45300 1.000 28.17970 313 LYS A N 1
ATOM 2008 C CA . LYS A 1 313 ? 234.05000 218.73900 220.81200 1.000 28.17970 313 LYS A CA 1
ATOM 2009 C C . LYS A 1 313 ? 233.79000 217.24000 220.80500 1.000 28.17970 313 LYS A C 1
ATOM 2010 O O . LYS A 1 313 ? 232.96800 216.74600 220.02900 1.000 28.17970 313 LYS A O 1
ATOM 2016 N N . ALA A 1 314 ? 234.49800 216.52400 221.66900 1.000 28.17970 314 ALA A N 1
ATOM 2017 C CA . ALA A 1 314 ? 234.25000 215.11500 221.92000 1.000 28.17970 314 ALA A CA 1
ATOM 2018 C C . ALA A 1 314 ? 233.74100 214.95800 223.34300 1.000 28.17970 314 ALA A C 1
ATOM 2019 O O . ALA A 1 314 ? 234.23700 215.61600 224.25900 1.000 28.17970 314 ALA A O 1
ATOM 2021 N N . TYR A 1 315 ? 232.74600 214.09700 223.52500 1.000 28.17970 315 TYR A N 1
ATOM 2022 C CA . TYR A 1 315 ? 232.09600 213.93000 224.81500 1.000 28.17970 315 TYR A CA 1
ATOM 2023 C C . TYR A 1 315 ? 232.13100 212.47100 225.23700 1.000 28.17970 315 TYR A C 1
ATOM 2024 O O . TYR A 1 315 ? 232.14000 211.56500 224.40200 1.000 28.17970 315 TYR A O 1
ATOM 2033 N N . THR A 1 316 ? 232.14100 212.25500 226.54900 1.000 28.17970 316 THR A N 1
ATOM 2034 C CA . THR A 1 316 ? 232.14000 210.91600 227.12000 1.000 28.17970 316 THR A CA 1
ATOM 2035 C C . THR A 1 316 ? 231.65100 211.00800 228.55800 1.000 28.17970 316 THR A C 1
ATOM 2036 O O . THR A 1 316 ? 231.51000 212.09700 229.11600 1.000 28.17970 316 THR A O 1
ATOM 2040 N N . ILE A 1 317 ? 231.37500 209.84600 229.14500 1.000 28.17970 317 ILE A N 1
ATOM 2041 C CA . ILE A 1 317 ? 231.03300 209.73200 230.55900 1.000 28.17970 317 ILE A CA 1
ATOM 2042 C C . ILE A 1 317 ? 232.11500 208.90200 231.23100 1.000 28.17970 317 ILE A C 1
ATOM 2043 O O . ILE A 1 317 ? 232.28200 207.71900 230.91200 1.000 28.17970 317 ILE A O 1
ATOM 2048 N N . PHE A 1 318 ? 232.84000 209.51200 232.16500 1.000 28.17970 318 PHE A N 1
ATOM 2049 C CA . PHE A 1 318 ? 233.85700 208.82400 232.95400 1.000 28.17970 318 PHE A CA 1
ATOM 2050 C C . PHE A 1 318 ? 233.40100 208.81700 234.40600 1.000 28.17970 318 PHE A C 1
ATOM 2051 O O . PHE A 1 318 ? 233.43500 209.85600 235.07300 1.000 28.17970 318 PHE A O 1
ATOM 2059 N N . ASN A 1 319 ? 232.98400 207.64700 234.89400 1.000 28.17970 319 ASN A N 1
ATOM 2060 C CA . ASN A 1 319 ? 232.51100 207.48300 236.27000 1.000 28.17970 319 ASN A CA 1
ATOM 2061 C C . ASN A 1 319 ? 231.33900 208.42000 236.56500 1.000 28.17970 319 ASN A C 1
ATOM 2062 O O . ASN A 1 319 ? 231.34100 209.16700 237.54500 1.000 28.17970 319 ASN A O 1
ATOM 2067 N N . LYS A 1 320 ? 230.33100 208.37600 235.69100 1.000 28.17970 320 LYS A N 1
ATOM 2068 C CA . LYS A 1 320 ? 229.12600 209.19900 235.81200 1.000 28.17970 320 LYS A CA 1
ATOM 2069 C C . LYS A 1 320 ? 229.45100 210.69000 235.84500 1.000 28.17970 320 LYS A C 1
ATOM 2070 O O . LYS A 1 320 ? 228.73400 211.48000 236.46200 1.000 28.17970 320 LYS A O 1
ATOM 2076 N N . THR A 1 321 ? 230.53100 211.08400 235.17700 1.000 28.17970 321 THR A N 1
ATOM 2077 C CA . THR A 1 321 ? 230.89500 212.48300 235.00800 1.000 28.17970 321 THR A CA 1
ATOM 2078 C C . THR A 1 321 ? 230.93400 212.79900 233.52200 1.000 28.17970 321 THR A C 1
ATOM 2079 O O . THR A 1 321 ? 231.60200 212.10200 232.75400 1.000 28.17970 321 THR A O 1
ATOM 2083 N N . LEU A 1 322 ? 230.21700 213.84200 233.12200 1.000 28.17970 322 LEU A N 1
ATOM 2084 C CA . LEU A 1 322 ? 230.22000 214.27100 231.73300 1.000 28.17970 322 LEU A CA 1
ATOM 2085 C C . LEU A 1 322 ? 231.52400 214.99300 231.42400 1.000 28.17970 322 LEU A C 1
ATOM 2086 O O . LEU A 1 322 ? 231.90900 215.92600 232.13300 1.000 28.17970 322 LEU A O 1
ATOM 2091 N N . MET A 1 323 ? 232.20000 214.55900 230.36600 1.000 28.17970 323 MET A N 1
ATOM 2092 C CA . MET A 1 323 ? 233.49400 215.09100 229.97600 1.000 28.17970 323 MET A CA 1
ATOM 2093 C C . MET A 1 323 ? 233.39600 215.70600 228.59000 1.000 28.17970 323 MET A C 1
ATOM 2094 O O . MET A 1 323 ? 232.56300 215.30200 227.77700 1.000 28.17970 323 MET A O 1
ATOM 2099 N N . GLU A 1 324 ? 234.25100 216.69000 228.32200 1.000 28.17970 324 GLU A N 1
ATOM 2100 C CA . GLU A 1 324 ? 234.44500 217.16900 226.96200 1.000 28.17970 324 GLU A CA 1
ATOM 2101 C C . GLU A 1 324 ? 235.93300 217.33200 226.70400 1.000 28.17970 324 GLU A C 1
ATOM 2102 O O . GLU A 1 324 ? 236.73200 217.48700 227.62900 1.000 28.17970 324 GLU A O 1
ATOM 2108 N N . ALA A 1 325 ? 236.29400 217.29200 225.42500 1.000 28.17970 325 ALA A N 1
ATOM 2109 C CA . ALA A 1 325 ? 237.67100 217.49000 225.00900 1.000 28.17970 325 ALA A CA 1
ATOM 2110 C C . ALA A 1 325 ? 237.68000 218.11300 223.62500 1.000 28.17970 325 ALA A C 1
ATOM 2111 O O . ALA A 1 325 ? 236.78400 217.87000 222.81500 1.000 28.17970 325 ALA A O 1
ATOM 2113 N N . ASP A 1 326 ? 238.69800 218.92800 223.36700 1.000 28.17970 326 ASP A N 1
ATOM 2114 C CA . ASP A 1 326 ? 238.91100 219.44900 222.02600 1.000 28.17970 326 ASP A CA 1
ATOM 2115 C C . ASP A 1 326 ? 239.29600 218.31200 221.09200 1.000 28.17970 326 ASP A C 1
ATOM 2116 O O . ASP A 1 326 ? 240.12200 217.46400 221.43300 1.000 28.17970 326 ASP A O 1
ATOM 2121 N N . ALA A 1 327 ? 238.69000 218.29200 219.91000 1.000 28.17970 327 ALA A N 1
ATOM 2122 C CA . ALA A 1 327 ? 238.94600 217.22900 218.95300 1.000 28.17970 327 ALA A CA 1
ATOM 2123 C C . ALA A 1 327 ? 239.01500 217.79900 217.54700 1.000 28.17970 327 ALA A C 1
ATOM 2124 O O . ALA A 1 327 ? 238.22800 218.67500 217.18500 1.000 28.17970 327 ALA A O 1
ATOM 2126 N N . HIS A 1 328 ? 239.96500 217.30000 216.76200 1.000 28.17970 328 HIS A N 1
ATOM 2127 C CA . HIS A 1 328 ? 240.04600 217.58900 215.33400 1.000 28.17970 328 HIS A CA 1
ATOM 2128 C C . HIS A 1 328 ? 239.53100 216.35600 214.60300 1.000 28.17970 328 HIS A C 1
ATOM 2129 O O . HIS A 1 328 ? 240.26500 215.38700 214.40500 1.000 28.17970 328 HIS A O 1
ATOM 2136 N N . TYR A 1 329 ? 238.26300 216.38900 214.21200 1.000 28.17970 329 TYR A N 1
ATOM 2137 C CA . TYR A 1 329 ? 237.64900 215.23700 213.57300 1.000 28.17970 329 TYR A CA 1
ATOM 2138 C C . TYR A 1 329 ? 238.17400 215.05600 212.15600 1.000 28.17970 329 TYR A C 1
ATOM 2139 O O . TYR A 1 329 ? 238.50000 216.01900 211.46000 1.000 28.17970 329 TYR A O 1
ATOM 2148 N N . LYS A 1 330 ? 238.25900 213.80000 211.73400 1.000 28.17970 330 LYS A N 1
ATOM 2149 C CA . LYS A 1 330 ? 238.59300 213.45700 210.36300 1.000 28.17970 330 LYS A CA 1
ATOM 2150 C C . LYS A 1 330 ? 237.54300 212.50300 209.82100 1.000 28.17970 330 LYS A C 1
ATOM 2151 O O . LYS A 1 330 ? 236.92400 211.74700 210.57100 1.000 28.17970 330 LYS A O 1
ATOM 2157 N N . SER A 1 331 ? 237.33900 212.55800 208.50900 1.000 28.17970 331 SER A N 1
ATOM 2158 C CA . SER A 1 331 ? 236.32500 211.73000 207.87500 1.000 28.17970 331 SER A CA 1
ATOM 2159 C C . SER A 1 331 ? 236.69800 210.25700 207.95400 1.000 28.17970 331 SER A C 1
ATOM 2160 O O . SER A 1 331 ? 237.85800 209.88000 207.76700 1.000 28.17970 331 SER A O 1
ATOM 2163 N N . VAL A 1 332 ? 235.70300 209.42300 208.23000 1.000 28.17970 332 VAL A N 1
ATOM 2164 C CA . VAL A 1 332 ? 235.86000 207.97600 208.25200 1.000 28.17970 332 VAL A CA 1
ATOM 2165 C C . VAL A 1 332 ? 235.08300 207.42000 207.06900 1.000 28.17970 332 VAL A C 1
ATOM 2166 O O . VAL A 1 332 ? 233.88200 207.67500 206.93200 1.000 28.17970 332 VAL A O 1
ATOM 2170 N N . ARG A 1 333 ? 235.77100 206.67900 206.20400 1.000 28.17970 333 ARG A N 1
ATOM 2171 C CA . ARG A 1 333 ? 235.14900 206.14800 204.99900 1.000 28.17970 333 ARG A CA 1
ATOM 2172 C C . ARG A 1 333 ? 234.58800 204.74900 205.20700 1.000 28.17970 333 ARG A C 1
ATOM 2173 O O . ARG A 1 333 ? 233.52500 204.42200 204.67000 1.000 28.17970 333 ARG A O 1
ATOM 2181 N N . THR A 1 334 ? 235.28200 203.91500 205.97700 1.000 28.17970 334 THR A N 1
ATOM 2182 C CA . THR A 1 334 ? 234.84400 202.56000 206.26700 1.000 28.17970 334 THR A CA 1
ATOM 2183 C C . THR A 1 334 ? 234.98300 202.30600 207.76000 1.000 28.17970 334 THR A C 1
ATOM 2184 O O . THR A 1 334 ? 235.78100 202.94500 208.44600 1.000 28.17970 334 THR A O 1
ATOM 2188 N N . TRP A 1 335 ? 234.19200 201.35900 208.26400 1.000 28.17970 335 TRP A N 1
ATOM 2189 C CA . TRP A 1 335 ? 234.31600 200.98400 209.66600 1.000 28.17970 335 TRP A CA 1
ATOM 2190 C C . TRP A 1 335 ? 235.60300 200.22400 209.94400 1.000 28.17970 335 TRP A C 1
ATOM 2191 O O . TRP A 1 335 ? 236.02400 200.14600 211.10100 1.000 28.17970 335 TRP A O 1
ATOM 2202 N N . ASN A 1 336 ? 236.23400 199.66300 208.91100 1.000 28.17970 336 ASN A N 1
ATOM 2203 C CA . ASN A 1 336 ? 237.51200 198.98600 209.08400 1.000 28.17970 336 ASN A CA 1
ATOM 2204 C C . ASN A 1 336 ? 238.64700 199.96000 209.36500 1.000 28.17970 336 ASN A C 1
ATOM 2205 O O . ASN A 1 336 ? 239.70900 199.53600 209.83200 1.000 28.17970 336 ASN A O 1
ATOM 2210 N N . GLU A 1 337 ? 238.45000 201.24800 209.07900 1.000 28.17970 337 GLU A N 1
ATOM 2211 C CA . GLU A 1 337 ? 239.47000 202.24700 209.37600 1.000 28.17970 337 GLU A CA 1
ATOM 2212 C C . GLU A 1 337 ? 239.72900 202.35400 210.87100 1.000 28.17970 337 GLU A C 1
ATOM 2213 O O . GLU A 1 337 ? 240.88100 202.46000 211.30400 1.000 28.17970 337 GLU A O 1
ATOM 2219 N N . ILE A 1 338 ? 238.66900 202.33400 211.67600 1.000 28.17970 338 ILE A N 1
ATOM 2220 C CA . ILE A 1 338 ? 238.76700 202.66500 213.09200 1.000 28.17970 338 ILE A CA 1
ATOM 2221 C C . ILE A 1 338 ? 238.61000 201.46200 214.00600 1.000 28.17970 338 ILE A C 1
ATOM 2222 O O . ILE A 1 338 ? 238.83100 201.59900 215.21900 1.000 28.17970 338 ILE A O 1
ATOM 2227 N N . ILE A 1 339 ? 238.23800 200.30000 213.48300 1.000 28.17970 339 ILE A N 1
ATOM 2228 C CA . ILE A 1 339 ? 238.18400 199.08100 214.28700 1.000 28.17970 339 ILE A CA 1
ATOM 2229 C C . ILE A 1 339 ? 238.94800 197.98700 213.55300 1.000 28.17970 339 ILE A C 1
ATOM 2230 O O . ILE A 1 339 ? 238.33400 197.14400 212.88400 1.000 28.17970 339 ILE A O 1
ATOM 2235 N N . PRO A 1 340 ? 240.27800 197.97700 213.62000 1.000 28.17970 340 PRO A N 1
ATOM 2236 C CA . PRO A 1 340 ? 241.04300 196.92800 212.93300 1.000 28.17970 340 PRO A CA 1
ATOM 2237 C C . PRO A 1 340 ? 240.86800 195.54600 213.54600 1.000 28.17970 340 PRO A C 1
ATOM 2238 O O . PRO A 1 340 ? 240.53400 194.59000 212.84300 1.000 28.17970 340 PRO A O 1
ATOM 2242 N N . SER A 1 341 ? 241.07800 195.42900 214.85100 1.000 28.17970 341 SER A N 1
ATOM 2243 C CA . SER A 1 341 ? 241.00200 194.15900 215.55200 1.000 28.17970 341 SER A CA 1
ATOM 2244 C C . SER A 1 341 ? 239.76200 194.13500 216.44200 1.000 28.17970 341 SER A C 1
ATOM 2245 O O . SER A 1 341 ? 238.92300 195.04000 216.39700 1.000 28.17970 341 SER A O 1
ATOM 2248 N N . LYS A 1 342 ? 239.64900 193.08300 217.25500 1.000 28.17970 342 LYS A N 1
ATOM 2249 C CA . LYS A 1 342 ? 238.40000 192.80700 217.95600 1.000 28.17970 342 LYS A CA 1
ATOM 2250 C C . LYS A 1 342 ? 238.03500 193.92200 218.93100 1.000 28.17970 342 LYS A C 1
ATOM 2251 O O . LYS A 1 342 ? 236.92400 194.46200 218.88500 1.000 28.17970 342 LYS A O 1
ATOM 2257 N N . GLY A 1 343 ? 238.95600 194.28700 219.81400 1.000 28.17970 343 GLY A N 1
ATOM 2258 C CA . GLY A 1 343 ? 238.62700 195.25100 220.84300 1.000 28.17970 343 GLY A CA 1
ATOM 2259 C C . GLY A 1 343 ? 239.39500 196.55000 220.74900 1.000 28.17970 343 GLY A C 1
ATOM 2260 O O . GLY A 1 343 ? 239.59200 197.22800 221.76100 1.000 28.17970 343 GLY A O 1
ATOM 2261 N N . CYS A 1 344 ? 239.82800 196.91600 219.54800 1.000 28.17970 344 CYS A N 1
ATOM 2262 C CA . CYS A 1 344 ? 240.64400 198.10200 219.33800 1.000 28.17970 344 CYS A CA 1
ATOM 2263 C C . CYS A 1 344 ? 239.84800 199.16100 218.59200 1.000 28.17970 344 CYS A C 1
ATOM 2264 O O . CYS A 1 344 ? 239.25100 198.87700 217.55000 1.000 28.17970 344 CYS A O 1
ATOM 2267 N N . LEU A 1 345 ? 239.84400 200.37400 219.13300 1.000 28.17970 345 LEU A N 1
ATOM 2268 C CA . LEU A 1 345 ? 239.37900 201.55800 218.42700 1.000 28.17970 345 LEU A CA 1
ATOM 2269 C C . LEU A 1 345 ? 240.60800 202.36300 218.03000 1.000 28.17970 345 LEU A C 1
ATOM 2270 O O . LEU A 1 345 ? 241.37400 202.79500 218.89600 1.000 28.17970 345 LEU A O 1
ATOM 2275 N N . ARG A 1 346 ? 240.80000 202.55400 216.72900 1.000 28.17970 346 ARG A N 1
ATOM 2276 C CA . ARG A 1 346 ? 242.01100 203.19100 216.21700 1.000 28.17970 346 ARG A CA 1
ATOM 2277 C C . ARG A 1 346 ? 241.81200 204.70000 216.21400 1.000 28.17970 346 ARG A C 1
ATOM 2278 O O . ARG A 1 346 ? 241.13500 205.25000 215.34300 1.000 28.17970 346 ARG A O 1
ATOM 2286 N N . VAL A 1 347 ? 242.40800 205.37200 217.19400 1.000 28.17970 347 VAL A N 1
ATOM 2287 C CA . VAL A 1 347 ? 242.38000 206.82500 217.30000 1.000 28.17970 347 VAL A CA 1
ATOM 2288 C C . VAL A 1 347 ? 243.81800 207.31000 217.37500 1.000 28.17970 347 VAL A C 1
ATOM 2289 O O . VAL A 1 347 ? 244.57700 206.87900 218.25100 1.000 28.17970 347 VAL A O 1
ATOM 2293 N N . GLY A 1 348 ? 244.18800 208.20800 216.46800 1.000 28.17970 348 GLY A N 1
ATOM 2294 C CA . GLY A 1 348 ? 245.54100 208.73300 216.45300 1.000 28.17970 348 GLY A CA 1
ATOM 2295 C C . GLY A 1 348 ? 246.60300 207.69600 216.17600 1.000 28.17970 348 GLY A C 1
ATOM 2296 O O . GLY A 1 348 ? 247.70500 207.78300 216.72700 1.000 28.17970 348 GLY A O 1
ATOM 2297 N N . GLY A 1 349 ? 246.30400 206.71100 215.33300 1.000 28.17970 349 GLY A N 1
ATOM 2298 C CA . GLY A 1 349 ? 247.28600 205.70600 214.98600 1.000 28.17970 349 GLY A CA 1
ATOM 2299 C C . GLY A 1 349 ? 247.60400 204.70800 216.07100 1.000 28.17970 349 GLY A C 1
ATOM 2300 O O . GLY A 1 349 ? 248.69400 204.13300 216.06500 1.000 28.17970 349 GLY A O 1
ATOM 2301 N N . ARG A 1 350 ? 246.68700 204.47800 217.00500 1.000 28.17970 350 ARG A N 1
ATOM 2302 C CA . ARG A 1 350 ? 246.93600 203.54100 218.09000 1.000 28.17970 350 ARG A CA 1
ATOM 2303 C C . ARG A 1 350 ? 245.60600 203.05000 218.63900 1.000 28.17970 350 ARG A C 1
ATOM 2304 O O . ARG A 1 350 ? 244.55000 203.62100 218.36000 1.000 28.17970 350 ARG A O 1
ATOM 2312 N N . CYS A 1 351 ? 245.67300 201.97300 219.41600 1.000 28.17970 351 CYS A N 1
ATOM 2313 C CA . CYS A 1 351 ? 244.51000 201.48700 220.14900 1.000 28.17970 351 CYS A CA 1
ATOM 2314 C C . CYS A 1 351 ? 244.17200 202.48800 221.24500 1.000 28.17970 351 CYS A C 1
ATOM 2315 O O . CYS A 1 351 ? 244.91600 202.61800 222.22200 1.000 28.17970 351 CYS A O 1
ATOM 2318 N N . HIS A 1 352 ? 243.06200 203.19900 221.09000 1.000 28.17970 352 HIS A N 1
ATOM 2319 C CA . HIS A 1 352 ? 242.68500 204.19700 222.07900 1.000 28.17970 352 HIS A CA 1
ATOM 2320 C C . HIS A 1 352 ? 242.38900 203.52000 223.41400 1.000 28.17970 352 HIS A C 1
ATOM 2321 O O . HIS A 1 352 ? 241.65900 202.52000 223.44900 1.000 28.17970 352 HIS A O 1
ATOM 2328 N N . PRO A 1 353 ? 242.93200 204.01900 224.52200 1.000 28.17970 353 PRO A N 1
ATOM 2329 C CA . PRO A 1 353 ? 242.72200 203.37900 225.82700 1.000 28.17970 353 PRO A CA 1
ATOM 2330 C C . PRO A 1 353 ? 241.36400 203.73100 226.41400 1.000 28.17970 353 PRO A C 1
ATOM 2331 O O . PRO A 1 353 ? 241.09600 204.88600 226.75700 1.000 28.17970 353 PRO A O 1
ATOM 2335 N N . HIS A 1 354 ? 240.50200 202.72900 226.53500 1.000 28.17970 354 HIS A N 1
ATOM 2336 C CA . HIS A 1 354 ? 239.23200 202.91100 227.21600 1.000 28.17970 354 HIS A CA 1
ATOM 2337 C C . HIS A 1 354 ? 239.43800 202.90800 228.72300 1.000 28.17970 354 HIS A C 1
ATOM 2338 O O . HIS A 1 354 ? 240.36500 202.28300 229.24400 1.000 28.17970 354 HIS A O 1
ATOM 2345 N N . VAL A 1 355 ? 238.56400 203.62000 229.42800 1.000 28.17970 355 VAL A N 1
ATOM 2346 C CA . VAL A 1 355 ? 238.50100 203.55400 230.88200 1.000 28.17970 355 VAL A CA 1
ATOM 2347 C C . VAL A 1 355 ? 237.11200 203.06000 231.26100 1.000 28.17970 355 VAL A C 1
ATOM 2348 O O . VAL A 1 355 ? 236.10200 203.64100 230.84800 1.000 28.17970 355 VAL A O 1
ATOM 2352 N N . ASN A 1 356 ? 237.06500 201.96100 232.00800 1.000 28.17970 356 ASN A N 1
ATOM 2353 C CA . ASN A 1 356 ? 235.83500 201.27200 232.38600 1.000 28.17970 356 ASN A CA 1
ATOM 2354 C C . ASN A 1 356 ? 235.01200 200.82200 231.18300 1.000 28.17970 356 ASN A C 1
ATOM 2355 O O . ASN A 1 356 ? 233.83800 200.47000 231.34100 1.000 28.17970 356 ASN A O 1
ATOM 2360 N N . GLY A 1 357 ? 235.59300 200.81900 229.98800 1.000 28.17970 357 GLY A N 1
ATOM 2361 C CA . GLY A 1 357 ? 234.91800 200.33600 228.80400 1.000 28.17970 357 GLY A CA 1
ATOM 2362 C C . GLY A 1 357 ? 234.26000 201.37900 227.92900 1.000 28.17970 357 GLY A C 1
ATOM 2363 O O . GLY A 1 357 ? 233.50900 201.00600 227.02400 1.000 28.17970 357 GLY A O 1
ATOM 2364 N N . VAL A 1 358 ? 234.51500 202.66300 228.16100 1.000 28.17970 358 VAL A N 1
ATOM 2365 C CA . VAL A 1 358 ? 233.92700 203.74800 227.38400 1.000 28.17970 358 VAL A CA 1
ATOM 2366 C C . VAL A 1 358 ? 235.04800 204.55700 226.74600 1.000 28.17970 358 VAL A C 1
ATOM 2367 O O . VAL A 1 358 ? 236.04600 204.87100 227.40400 1.000 28.17970 358 VAL A O 1
ATOM 2371 N N . PHE A 1 359 ? 234.91600 204.83900 225.44900 1.000 28.17970 359 PHE A N 1
ATOM 2372 C CA . PHE A 1 359 ? 235.94500 205.61800 224.77400 1.000 28.17970 359 PHE A CA 1
ATOM 2373 C C . PHE A 1 359 ? 235.59200 207.09900 224.65400 1.000 28.17970 359 PHE A C 1
ATOM 2374 O O . PHE A 1 359 ? 236.20600 207.93300 225.32600 1.000 28.17970 359 PHE A O 1
ATOM 2382 N N . PHE A 1 360 ? 234.58800 207.42900 223.84000 1.000 28.17970 360 PHE A N 1
ATOM 2383 C CA . PHE A 1 360 ? 234.09800 208.79300 223.64600 1.000 28.17970 360 PHE A CA 1
ATOM 2384 C C . PHE A 1 360 ? 232.98000 208.76200 222.61500 1.000 28.17970 360 PHE A C 1
ATOM 2385 O O . PHE A 1 360 ? 232.88000 207.82700 221.81900 1.000 28.17970 360 PHE A O 1
ATOM 2393 N N . ASN A 1 361 ? 232.16000 209.81500 222.62200 1.000 28.17970 361 ASN A N 1
ATOM 2394 C CA . ASN A 1 361 ? 231.10900 210.02200 221.62100 1.000 28.17970 361 ASN A CA 1
ATOM 2395 C C . ASN A 1 361 ? 230.15800 208.83200 221.53300 1.000 28.17970 361 ASN A C 1
ATOM 2396 O O . ASN A 1 361 ? 229.68500 208.47300 220.45300 1.000 28.17970 361 ASN A O 1
ATOM 2401 N N . GLY A 1 362 ? 229.86900 208.21700 222.67500 1.000 28.17970 362 GLY A N 1
ATOM 2402 C CA . GLY A 1 362 ? 228.96300 207.09300 222.71900 1.000 28.17970 362 GLY A CA 1
ATOM 2403 C C . GLY A 1 362 ? 229.58500 205.74800 222.42300 1.000 28.17970 362 GLY A C 1
ATOM 2404 O O . GLY A 1 362 ? 228.89100 204.73100 222.52600 1.000 28.17970 362 GLY A O 1
ATOM 2405 N N . ILE A 1 363 ? 230.86100 205.70400 222.06100 1.000 28.17970 363 ILE A N 1
ATOM 2406 C CA . ILE A 1 363 ? 231.53400 204.44000 221.78800 1.000 28.17970 363 ILE A CA 1
ATOM 2407 C C . ILE A 1 363 ? 231.89400 203.78400 223.11100 1.000 28.17970 363 ILE A C 1
ATOM 2408 O O . ILE A 1 363 ? 232.48200 204.41900 223.99300 1.000 28.17970 363 ILE A O 1
ATOM 2413 N N . ILE A 1 364 ? 231.52900 202.51300 223.25900 1.000 28.17970 364 ILE A N 1
ATOM 2414 C CA . ILE A 1 364 ? 231.81300 201.74600 224.46400 1.000 28.17970 364 ILE A CA 1
ATOM 2415 C C . ILE A 1 364 ? 232.29300 200.35900 224.06200 1.000 28.17970 364 ILE A C 1
ATOM 2416 O O . ILE A 1 364 ? 232.14400 199.92800 222.91900 1.000 28.17970 364 ILE A O 1
ATOM 2421 N N . LEU A 1 365 ? 232.88200 199.66300 225.02900 1.000 28.17970 365 LEU A N 1
ATOM 2422 C CA . LEU A 1 365 ? 233.27400 198.27200 224.86200 1.000 28.17970 365 LEU A CA 1
ATOM 2423 C C . LEU A 1 365 ? 232.11200 197.37300 225.26500 1.000 28.17970 365 LEU A C 1
ATOM 2424 O O . LEU A 1 365 ? 231.54200 197.53300 226.34700 1.000 28.17970 365 LEU A O 1
ATOM 2429 N N . GLY A 1 366 ? 231.76500 196.43300 224.39400 1.000 28.17970 366 GLY A N 1
ATOM 2430 C CA . GLY A 1 366 ? 230.63100 195.57300 224.62300 1.000 28.17970 366 GLY A CA 1
ATOM 2431 C C . GLY A 1 366 ? 230.89200 194.51900 225.67700 1.000 28.17970 366 GLY A C 1
ATOM 2432 O O . GLY A 1 366 ? 232.01800 194.34900 226.15600 1.000 28.17970 366 GLY A O 1
ATOM 2433 N N . PRO A 1 367 ? 229.84100 193.80000 226.07600 1.000 28.17970 367 PRO A N 1
ATOM 2434 C CA . PRO A 1 367 ? 230.03000 192.70000 227.03400 1.000 28.17970 367 PRO A CA 1
ATOM 2435 C C . PRO A 1 367 ? 230.95800 191.61500 226.52600 1.000 28.17970 367 PRO A C 1
ATOM 2436 O O . PRO A 1 367 ? 231.68100 191.00500 227.32300 1.000 28.17970 367 PRO A O 1
ATOM 2440 N N . ASP A 1 368 ? 230.95800 191.35300 225.22200 1.000 28.17970 368 ASP A N 1
ATOM 2441 C CA . ASP A 1 368 ? 231.83900 190.36600 224.61500 1.000 28.17970 368 ASP A CA 1
ATOM 2442 C C . ASP A 1 368 ? 233.20600 190.93200 224.26400 1.000 28.17970 368 ASP A C 1
ATOM 2443 O O . ASP A 1 368 ? 234.05600 190.19200 223.76000 1.000 28.17970 368 ASP A O 1
ATOM 2448 N N . GLY A 1 369 ? 233.43700 192.21600 224.51300 1.000 28.17970 369 GLY A N 1
ATOM 2449 C CA . GLY A 1 369 ? 234.69400 192.84900 224.18700 1.000 28.17970 369 GLY A CA 1
ATOM 2450 C C . GLY A 1 369 ? 234.73900 193.55900 222.85600 1.000 28.17970 369 GLY A C 1
ATOM 2451 O O . GLY A 1 369 ? 235.82200 193.98000 222.43900 1.000 28.17970 369 GLY A O 1
ATOM 2452 N N . ASN A 1 370 ? 233.60700 193.70100 222.17400 1.000 28.17970 370 ASN A N 1
ATOM 2453 C CA . ASN A 1 370 ? 233.55400 194.39100 220.89500 1.000 28.17970 370 ASN A CA 1
ATOM 2454 C C . ASN A 1 370 ? 233.35800 195.88400 221.10900 1.000 28.17970 370 ASN A C 1
ATOM 2455 O O . ASN A 1 370 ? 232.66700 196.30600 222.03900 1.000 28.17970 370 ASN A O 1
ATOM 2460 N N . VAL A 1 371 ? 233.96900 196.67800 220.23900 1.000 28.17970 371 VAL A N 1
ATOM 2461 C CA . VAL A 1 371 ? 233.80500 198.12600 220.27000 1.000 28.17970 371 VAL A CA 1
ATOM 2462 C C . VAL A 1 371 ? 232.45000 198.46600 219.66300 1.000 28.17970 371 VAL A C 1
ATOM 2463 O O . VAL A 1 371 ? 232.21000 198.21800 218.47700 1.000 28.17970 371 VAL A O 1
ATOM 2467 N N . LEU A 1 372 ? 231.55800 199.02300 220.47800 1.000 28.17970 372 LEU A N 1
ATOM 2468 C CA . LEU A 1 372 ? 230.19100 199.32400 220.06000 1.000 28.17970 372 LEU A CA 1
ATOM 2469 C C . LEU A 1 372 ? 230.09400 200.80800 219.73600 1.000 28.17970 372 LEU A C 1
ATOM 2470 O O . LEU A 1 372 ? 230.02000 201.64700 220.63400 1.000 28.17970 372 LEU A O 1
ATOM 2475 N N . ILE A 1 373 ? 230.09500 201.12700 218.44800 1.000 28.17970 373 ILE A N 1
ATOM 2476 C CA . ILE A 1 373 ? 229.84200 202.48400 217.97600 1.000 28.17970 373 ILE A CA 1
ATOM 2477 C C . ILE A 1 373 ? 228.35100 202.59300 217.67100 1.000 28.17970 373 ILE A C 1
ATOM 2478 O O . ILE A 1 373 ? 227.84800 201.82200 216.84100 1.000 28.17970 373 ILE A O 1
ATOM 2483 N N . PRO A 1 374 ? 227.61700 203.50300 218.31700 1.000 10.03427 374 PRO A N 1
ATOM 2484 C CA . PRO A 1 374 ? 226.16600 203.56500 218.08500 1.000 10.03427 374 PRO A CA 1
ATOM 2485 C C . PRO A 1 374 ? 225.79200 203.78200 216.63100 1.000 10.03427 374 PRO A C 1
ATOM 2486 O O . PRO A 1 374 ? 224.77200 203.24900 216.17900 1.000 10.03427 374 PRO A O 1
ATOM 2490 N N . GLU A 1 375 ? 226.58300 204.55200 215.88400 1.000 10.85029 375 GLU A N 1
ATOM 2491 C CA . GLU A 1 375 ? 226.33200 204.70100 214.45600 1.000 10.85029 375 GLU A CA 1
ATOM 2492 C C . GLU A 1 375 ? 226.57100 203.39300 213.71300 1.000 10.85029 375 GLU A C 1
ATOM 2493 O O . GLU A 1 375 ? 225.83100 203.06000 212.78000 1.000 10.85029 375 GLU A O 1
ATOM 2499 N N . MET A 1 376 ? 227.60900 202.64800 214.10000 1.000 10.95451 376 MET A N 1
ATOM 2500 C CA . MET A 1 376 ? 227.89400 201.37500 213.44600 1.000 10.95451 376 MET A CA 1
ATOM 2501 C C . MET A 1 376 ? 226.82100 200.34200 213.75200 1.000 10.95451 376 MET A C 1
ATOM 2502 O O . MET A 1 376 ? 226.38800 199.60500 212.86000 1.000 10.95451 376 MET A O 1
ATOM 2507 N N . GLN A 1 377 ? 226.39400 200.26500 215.01300 1.000 13.65356 377 GLN A N 1
ATOM 2508 C CA . GLN A 1 377 ? 225.42900 199.25000 215.41500 1.000 13.65356 377 GLN A CA 1
ATOM 2509 C C . GLN A 1 377 ? 224.08400 199.46100 214.73600 1.000 13.65356 377 GLN A C 1
ATOM 2510 O O . GLN A 1 377 ? 223.42200 198.49400 214.34600 1.000 13.65356 377 GLN A O 1
ATOM 2516 N N . SER A 1 378 ? 223.66000 200.71700 214.59000 1.000 13.58511 378 SER A N 1
ATOM 2517 C CA . SER A 1 378 ? 222.38500 200.99300 213.93800 1.000 13.58511 378 SER A CA 1
ATOM 2518 C C . SER A 1 378 ? 222.41000 200.58100 212.47200 1.000 13.58511 378 SER A C 1
ATOM 2519 O O . SER A 1 378 ? 221.40500 200.09500 211.94300 1.000 13.58511 378 SER A O 1
ATOM 2522 N N . SER A 1 379 ? 223.54400 200.77600 211.79700 1.000 13.39649 379 SER A N 1
ATOM 2523 C CA . SER A 1 379 ? 223.65100 200.37800 210.39800 1.000 13.39649 379 SER A CA 1
ATOM 2524 C C . SER A 1 379 ? 223.63200 198.86400 210.24000 1.000 13.39649 379 SER A C 1
ATOM 2525 O O . SER A 1 379 ? 223.19000 198.35600 209.20400 1.000 13.39649 379 SER A O 1
ATOM 2528 N N . LEU A 1 380 ? 224.10200 198.13300 211.24500 1.000 14.27840 380 LEU A N 1
ATOM 2529 C CA . LEU A 1 380 ? 224.08100 196.67800 211.24100 1.000 14.27840 380 LEU A CA 1
ATOM 2530 C C . LEU A 1 380 ? 222.79600 196.11100 211.82400 1.000 14.27840 380 LEU A C 1
ATOM 2531 O O . LEU A 1 380 ? 222.67700 194.88800 211.94700 1.000 14.27840 380 LEU A O 1
ATOM 2536 N N . LEU A 1 381 ? 221.84200 196.97100 212.18400 1.000 14.36332 381 LEU A N 1
ATOM 2537 C CA . LEU A 1 381 ? 220.56800 196.55700 212.77100 1.000 14.36332 381 LEU A CA 1
ATOM 2538 C C . LEU A 1 381 ? 220.77900 195.70900 214.02100 1.000 14.36332 381 LEU A C 1
ATOM 2539 O O . LEU A 1 381 ? 220.09600 194.70800 214.23800 1.000 14.36332 381 LEU A O 1
ATOM 2544 N N . GLN A 1 382 ? 221.73700 196.11400 214.84700 1.000 19.69887 382 GLN A N 1
ATOM 2545 C CA . GLN A 1 382 ? 222.02700 195.45100 216.10800 1.000 19.69887 382 GLN A CA 1
ATOM 2546 C C . GLN A 1 382 ? 221.66900 196.37800 217.25900 1.000 19.69887 382 GLN A C 1
ATOM 2547 O O . GLN A 1 382 ? 221.89800 197.58900 217.18700 1.000 19.69887 382 GLN A O 1
ATOM 2553 N N . GLN A 1 383 ? 221.10100 195.81000 218.31500 1.000 28.17962 383 GLN A N 1
ATOM 2554 C CA . GLN A 1 383 ? 220.62800 196.58700 219.44900 1.000 28.17962 383 GLN A CA 1
ATOM 2555 C C . GLN A 1 383 ? 221.30400 196.10000 220.71900 1.000 28.17962 383 GLN A C 1
ATOM 2556 O O . GLN A 1 383 ? 221.39600 194.89200 220.95600 1.000 28.17962 383 GLN A O 1
ATOM 2562 N N . HIS A 1 384 ? 221.78500 197.04300 221.52200 1.000 28.17962 384 HIS A N 1
ATOM 2563 C CA . HIS A 1 384 ? 222.43300 196.74900 222.79000 1.000 28.17962 384 HIS A CA 1
ATOM 2564 C C . HIS A 1 384 ? 221.80700 197.61800 223.86700 1.000 28.17962 384 HIS A C 1
ATOM 2565 O O . HIS A 1 384 ? 221.68800 198.83300 223.69400 1.000 28.17962 384 HIS A O 1
ATOM 2572 N N . MET A 1 385 ? 221.39800 196.99100 224.97100 1.000 20.23820 385 MET A N 1
ATOM 2573 C CA . MET A 1 385 ? 220.87400 197.74600 226.10100 1.000 20.23820 385 MET A CA 1
ATOM 2574 C C . MET A 1 385 ? 221.94900 198.60300 226.75200 1.000 20.23820 385 MET A C 1
ATOM 2575 O O . MET A 1 385 ? 221.62000 199.57000 227.44500 1.000 20.23820 385 MET A O 1
ATOM 2580 N N . GLU A 1 386 ? 223.22400 198.27400 226.53500 1.000 18.65486 386 GLU A N 1
ATOM 2581 C CA . GLU A 1 386 ? 224.31500 199.07200 227.08000 1.000 18.65486 386 GLU A CA 1
ATOM 2582 C C . GLU A 1 386 ? 224.34700 200.47000 226.48000 1.000 18.65486 386 GLU A C 1
ATOM 2583 O O . GLU A 1 386 ? 224.72000 201.42800 227.16500 1.000 18.65486 386 GLU A O 1
ATOM 2589 N N . LEU A 1 387 ? 223.97800 200.60500 225.20700 1.000 12.67503 387 LEU A N 1
ATOM 2590 C CA . LEU A 1 387 ? 223.95000 201.90300 224.55100 1.000 12.67503 387 LEU A CA 1
ATOM 2591 C C . LEU A 1 387 ? 222.69300 202.70000 224.86700 1.000 12.67503 387 LEU A C 1
ATOM 2592 O O . LEU A 1 387 ? 222.62400 203.88000 224.51300 1.000 12.67503 387 LEU A O 1
ATOM 2597 N N . LEU A 1 388 ? 221.70300 202.09100 225.51600 1.000 13.79216 388 LEU A N 1
ATOM 2598 C CA . LEU A 1 388 ? 220.48000 202.77900 225.89100 1.000 13.79216 388 LEU A CA 1
ATOM 2599 C C . LEU A 1 388 ? 220.38400 203.06800 227.38000 1.000 13.79216 388 LEU A C 1
ATOM 2600 O O . LEU A 1 388 ? 219.42800 203.72600 227.80200 1.000 13.79216 388 LEU A O 1
ATOM 2605 N N . VAL A 1 389 ? 221.33700 202.59900 228.18200 1.000 17.50535 389 VAL A N 1
ATOM 2606 C CA . VAL A 1 389 ? 221.28700 202.82000 229.62200 1.000 17.50535 389 VAL A CA 1
ATOM 2607 C C . VAL A 1 389 ? 221.57800 204.28700 229.90400 1.000 17.50535 389 VAL A C 1
ATOM 2608 O O . VAL A 1 389 ? 222.63800 204.80800 229.53700 1.000 17.50535 389 VAL A O 1
ATOM 2612 N N . SER A 1 390 ? 220.63500 204.96000 230.55600 1.000 18.16914 390 SER A N 1
ATOM 2613 C CA . SER A 1 390 ? 220.77700 206.36900 230.89300 1.000 18.16914 390 SER A CA 1
ATOM 2614 C C . SER A 1 390 ? 221.35900 206.49100 232.29300 1.000 18.16914 390 SER A C 1
ATOM 2615 O O . SER A 1 390 ? 220.81100 205.93400 233.25000 1.000 18.16914 390 SER A O 1
ATOM 2618 N N . SER A 1 391 ? 222.46600 207.21400 232.41100 1.000 20.96094 391 SER A N 1
ATOM 2619 C CA . SER A 1 391 ? 223.09700 207.48700 233.69200 1.000 20.96094 391 SER A CA 1
ATOM 2620 C C . SER A 1 391 ? 222.82100 208.93100 234.07900 1.000 20.96094 391 SER A C 1
ATOM 2621 O O . SER A 1 391 ? 223.01100 209.84100 233.26700 1.000 20.96094 391 SER A O 1
ATOM 2624 N N . VAL A 1 392 ? 222.36500 209.13600 235.31300 1.000 24.38563 392 VAL A N 1
ATOM 2625 C CA . VAL A 1 392 ? 222.07000 210.48200 235.78600 1.000 24.38563 392 VAL A CA 1
ATOM 2626 C C . VAL A 1 392 ? 223.37300 211.20900 236.08100 1.000 24.38563 392 VAL A C 1
ATOM 2627 O O . VAL A 1 392 ? 224.24500 210.69300 236.79300 1.000 24.38563 392 VAL A O 1
ATOM 2631 N N . ILE A 1 393 ? 223.51400 212.41100 235.53000 1.000 27.87687 393 ILE A N 1
ATOM 2632 C CA . ILE A 1 393 ? 224.71800 213.21700 235.70200 1.000 27.87687 393 ILE A CA 1
ATOM 2633 C C . ILE A 1 393 ? 224.51000 214.10800 236.92500 1.000 27.87687 393 ILE A C 1
ATOM 2634 O O . ILE A 1 393 ? 223.61600 214.97000 236.89900 1.000 27.87687 393 ILE A O 1
ATOM 2639 N N . PRO A 1 394 ? 225.28000 213.93300 237.99700 1.000 45.27304 394 PRO A N 1
ATOM 2640 C CA . PRO A 1 394 ? 225.16500 214.84600 239.13800 1.000 45.27304 394 PRO A CA 1
ATOM 2641 C C . PRO A 1 394 ? 225.55100 216.26000 238.73700 1.000 45.27304 394 PRO A C 1
ATOM 2642 O O . PRO A 1 394 ? 226.41100 216.47200 237.87900 1.000 45.27304 394 PRO A O 1
ATOM 2646 N N . LEU A 1 395 ? 224.89400 217.23400 239.36100 1.000 65.93897 395 LEU A N 1
ATOM 2647 C CA . LEU A 1 395 ? 225.17700 218.62900 239.05500 1.000 65.93897 395 LEU A CA 1
ATOM 2648 C C . LEU A 1 395 ? 226.63000 218.94900 239.38200 1.000 65.93897 395 LEU A C 1
ATOM 2649 O O . LEU A 1 395 ? 227.13300 218.60300 240.45500 1.000 65.93897 395 LEU A O 1
ATOM 2654 N N . MET A 1 396 ? 227.31200 219.59500 238.43400 1.000 71.78807 396 MET A N 1
ATOM 2655 C CA . MET A 1 396 ? 228.75900 219.74600 238.54200 1.000 71.78807 396 MET A CA 1
ATOM 2656 C C . MET A 1 396 ? 229.13200 220.81900 239.55900 1.000 71.78807 396 MET A C 1
ATOM 2657 O O . MET A 1 396 ? 230.12700 220.67800 240.28000 1.000 71.78807 396 MET A O 1
ATOM 2662 N N . HIS A 1 397 ? 228.34500 221.89200 239.63900 1.000 90.92670 397 HIS A N 1
ATOM 2663 C CA . HIS A 1 397 ? 228.60500 222.99900 240.55900 1.000 90.92670 397 HIS A CA 1
ATOM 2664 C C . HIS A 1 397 ? 227.36700 223.26100 241.40500 1.000 90.92670 397 HIS A C 1
ATOM 2665 O O . HIS A 1 397 ? 226.54600 224.12700 241.07400 1.000 90.92670 397 HIS A O 1
ATOM 2672 N N . PRO A 1 398 ? 227.19400 222.52300 242.50500 1.000 94.71141 398 PRO A N 1
ATOM 2673 C CA . PRO A 1 398 ? 226.05700 222.80100 243.39800 1.000 94.71141 398 PRO A CA 1
ATOM 2674 C C . PRO A 1 398 ? 226.07900 224.19900 243.98800 1.000 94.71141 398 PRO A C 1
ATOM 2675 O O . PRO A 1 398 ? 225.01200 224.78300 244.21500 1.000 94.71141 398 PRO A O 1
ATOM 2679 N N . LEU A 1 399 ? 227.25900 224.75400 244.24200 1.000 106.76861 399 LEU A N 1
ATOM 2680 C CA . LEU A 1 399 ? 227.37000 226.07100 244.85600 1.000 106.76861 399 LEU A CA 1
ATOM 2681 C C . LEU A 1 399 ? 227.79600 227.11700 243.83200 1.000 106.76861 399 LEU A C 1
ATOM 2682 O O . LEU A 1 399 ? 226.95800 227.72300 243.16400 1.000 106.76861 399 LEU A O 1
ATOM 2687 N N . GLU B 2 1 ? 254.98700 180.88100 215.35900 1.000 42.65926 1 GLU D N 1
ATOM 2688 C CA . GLU B 2 1 ? 255.12300 181.77200 214.21400 1.000 42.65926 1 GLU D CA 1
ATOM 2689 C C . GLU B 2 1 ? 253.81900 181.85500 213.42900 1.000 42.65926 1 GLU D C 1
ATOM 2690 O O . GLU B 2 1 ? 253.11300 180.86000 213.27300 1.000 42.65926 1 GLU D O 1
ATOM 2696 N N . VAL B 2 2 ? 253.50100 183.05100 212.94500 1.000 34.63706 2 VAL D N 1
ATOM 2697 C CA . VAL B 2 2 ? 252.28000 183.26700 212.17800 1.000 34.63706 2 VAL D CA 1
ATOM 2698 C C . VAL B 2 2 ? 252.48100 182.72400 210.77100 1.000 34.63706 2 VAL D C 1
ATOM 2699 O O . VAL B 2 2 ? 253.44800 183.07900 210.08700 1.000 34.63706 2 VAL D O 1
ATOM 2703 N N . GLN B 2 3 ? 251.57000 181.85800 210.33600 1.000 35.45706 3 GLN D N 1
ATOM 2704 C CA . GLN B 2 3 ? 251.65400 181.23000 209.02600 1.000 35.45706 3 GLN D CA 1
ATOM 2705 C C . GLN B 2 3 ? 250.36600 181.48900 208.26300 1.000 35.45706 3 GLN D C 1
ATOM 2706 O O . GLN B 2 3 ? 249.27300 181.26000 208.78900 1.000 35.45706 3 GLN D O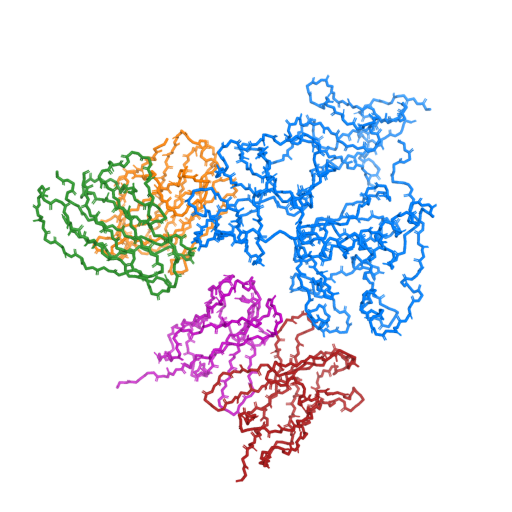 1
ATOM 2712 N N . LEU B 2 4 ? 250.49800 181.97300 207.03100 1.000 30.38553 4 LEU D N 1
ATOM 2713 C CA . LEU B 2 4 ? 249.36800 182.17300 206.13400 1.000 30.38553 4 LEU D CA 1
ATOM 2714 C C . LEU B 2 4 ? 249.67700 181.46800 204.82400 1.000 30.38553 4 LEU D C 1
ATOM 2715 O O . LEU B 2 4 ? 250.68400 181.77300 204.17800 1.000 30.38553 4 LEU D O 1
ATOM 2720 N N . VAL B 2 5 ? 248.82000 180.52800 204.43800 1.000 32.28791 5 VAL D N 1
ATOM 2721 C CA . VAL B 2 5 ? 248.99600 179.74600 203.22000 1.000 32.28791 5 VAL D CA 1
ATOM 2722 C C . VAL B 2 5 ? 247.75700 179.93300 202.36000 1.000 32.28791 5 VAL D C 1
ATOM 2723 O O . VAL B 2 5 ? 246.65300 179.55100 202.76600 1.000 32.28791 5 VAL D O 1
ATOM 2727 N N . GLU B 2 6 ? 247.93600 180.50700 201.17500 1.000 32.31604 6 GLU D N 1
ATOM 2728 C CA . GLU B 2 6 ? 246.83600 180.75200 200.25500 1.000 32.31604 6 GLU D CA 1
ATOM 2729 C C . GLU B 2 6 ? 246.93200 179.81200 199.06200 1.000 32.31604 6 GLU D C 1
ATOM 2730 O O . GLU B 2 6 ? 248.01300 179.61200 198.49900 1.000 32.31604 6 GLU D O 1
ATOM 2736 N N . SER B 2 7 ? 245.79400 179.23600 198.68500 1.000 33.10485 7 SER D N 1
ATOM 2737 C CA . SER B 2 7 ? 245.72000 178.29800 197.57800 1.000 33.10485 7 SER D CA 1
ATOM 2738 C C . SER B 2 7 ? 244.48700 178.61500 196.74500 1.000 33.10485 7 SER D C 1
ATOM 2739 O O . SER B 2 7 ? 243.68300 179.48400 197.09000 1.000 33.10485 7 SER D O 1
ATOM 2742 N N . GLY B 2 8 ? 244.34300 177.89900 195.63500 1.000 36.71521 8 GLY D N 1
ATOM 2743 C CA . GLY B 2 8 ? 243.20600 178.06300 194.75800 1.000 36.71521 8 GLY D CA 1
ATOM 2744 C C . GLY B 2 8 ? 243.45500 178.88800 193.51600 1.000 36.71521 8 GLY D C 1
ATOM 2745 O O . GLY B 2 8 ? 242.50700 179.14000 192.76400 1.000 36.71521 8 GLY D O 1
ATOM 2746 N N . GLY B 2 9 ? 244.69400 179.31000 193.26900 1.000 39.93541 9 GLY D N 1
ATOM 2747 C CA . GLY B 2 9 ? 245.00100 180.12300 192.10800 1.000 39.93541 9 GLY D CA 1
ATOM 2748 C C . GLY B 2 9 ? 245.42700 179.27000 190.93100 1.000 39.93541 9 GLY D C 1
ATOM 2749 O O . GLY B 2 9 ? 246.23900 178.35300 191.07800 1.000 39.93541 9 GLY D O 1
ATOM 2750 N N . GLY B 2 10 ? 244.87800 179.58000 189.76300 1.000 46.18694 10 GLY D N 1
ATOM 2751 C CA . GLY B 2 10 ? 245.20800 178.83600 188.56300 1.000 46.18694 10 GLY D CA 1
ATOM 2752 C C . GLY B 2 10 ? 244.73700 179.58000 187.33500 1.000 46.18694 10 GLY D C 1
ATOM 2753 O O . GLY B 2 10 ? 244.18000 180.67700 187.41900 1.000 46.18694 10 GLY D O 1
ATOM 2754 N N . VAL B 2 11 ? 244.97000 178.96000 186.17800 1.000 50.57203 11 VAL D N 1
ATOM 2755 C CA . VAL B 2 11 ? 244.58700 179.57100 184.91200 1.000 50.57203 11 VAL D CA 1
ATOM 2756 C C . VAL B 2 11 ? 243.07200 179.53800 184.77200 1.000 50.57203 11 VAL D C 1
ATOM 2757 O O . VAL B 2 11 ? 242.43800 178.49000 184.94700 1.000 50.57203 11 VAL D O 1
ATOM 2761 N N . VAL B 2 12 ? 242.48400 180.68900 184.46200 1.000 51.10096 12 VAL D N 1
ATOM 2762 C CA . VAL B 2 12 ? 241.03800 180.83200 184.34100 1.000 51.10096 12 VAL D CA 1
ATOM 2763 C C . VAL B 2 12 ? 240.73600 181.62800 183.07900 1.000 51.10096 12 VAL D C 1
ATOM 2764 O O . VAL B 2 12 ? 241.44700 182.58200 182.74900 1.000 51.10096 12 VAL D O 1
ATOM 2768 N N . GLN B 2 13 ? 239.69400 181.22300 182.36000 1.000 55.47366 13 GLN D N 1
ATOM 2769 C CA . GLN B 2 13 ? 239.26400 181.97200 181.19300 1.000 55.47366 13 GLN D CA 1
ATOM 2770 C C . GLN B 2 13 ? 238.61700 183.29000 181.62000 1.000 55.47366 13 GLN D C 1
ATOM 2771 O O . GLN B 2 13 ? 238.00900 183.37400 182.69000 1.000 55.47366 13 GLN D O 1
ATOM 2777 N N . PRO B 2 14 ? 238.74300 184.33700 180.80500 1.000 54.81614 14 PRO D N 1
ATOM 2778 C CA . PRO B 2 14 ? 238.12000 185.61900 181.15500 1.000 54.81614 14 PRO D CA 1
ATOM 2779 C C . PRO B 2 14 ? 236.61000 185.48800 181.29000 1.000 54.81614 14 PRO D C 1
ATOM 2780 O O . PRO B 2 14 ? 235.95700 184.76800 180.53300 1.000 54.81614 14 PRO D O 1
ATOM 2784 N N . GLY B 2 15 ? 236.05800 186.19900 182.27200 1.000 53.07191 15 GLY D N 1
ATOM 2785 C CA . GLY B 2 15 ? 234.63900 186.17400 182.54000 1.000 53.07191 15 GLY D CA 1
ATOM 2786 C C . GLY B 2 15 ? 234.17500 185.04100 183.42800 1.000 53.07191 15 GLY D C 1
ATOM 2787 O O . GLY B 2 15 ? 232.99200 185.00600 183.79100 1.000 53.07191 15 GLY D O 1
AT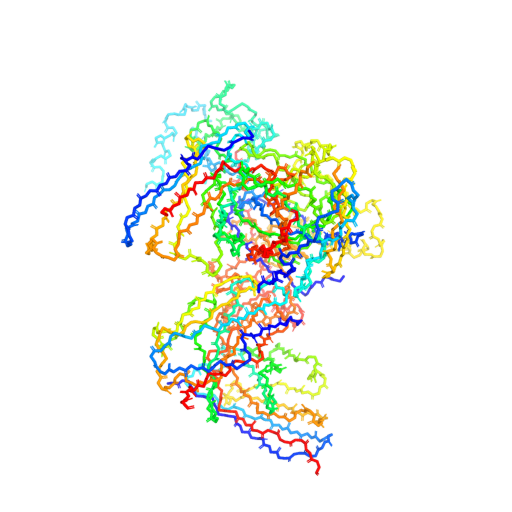OM 2788 N N . ARG B 2 16 ? 235.06100 184.12100 183.79400 1.000 54.52609 16 ARG D N 1
ATOM 2789 C CA . ARG B 2 16 ? 234.69700 182.98600 184.62700 1.000 54.52609 16 ARG D CA 1
ATOM 2790 C C . ARG B 2 16 ? 234.86600 183.35600 186.09900 1.000 54.52609 16 ARG D C 1
ATOM 2791 O O . ARG B 2 16 ? 235.03800 184.52500 186.45300 1.000 54.52609 16 ARG D O 1
ATOM 2799 N N . SER B 2 17 ? 234.81200 182.36000 186.97700 1.000 48.54801 17 SER D N 1
ATOM 2800 C CA . SER B 2 17 ? 234.88200 182.58600 188.41200 1.000 48.54801 17 SER D CA 1
ATOM 2801 C C . SER B 2 17 ? 235.94800 181.70000 189.03700 1.000 48.54801 17 SER D C 1
ATOM 2802 O O . SER B 2 17 ? 236.08400 180.52600 188.68000 1.000 48.54801 17 SER D O 1
ATOM 2805 N N . LEU B 2 18 ? 236.70100 182.27500 189.97100 1.000 40.03225 18 LEU D N 1
ATOM 2806 C CA . LEU B 2 18 ? 237.68700 181.55300 190.76000 1.000 40.03225 18 LEU D CA 1
ATOM 2807 C C . LEU B 2 18 ? 237.51100 181.92800 192.22300 1.000 40.03225 18 LEU D C 1
ATOM 2808 O O . LEU B 2 18 ? 237.09200 183.04200 192.54500 1.000 40.03225 18 LEU D O 1
ATOM 2813 N N . ARG B 2 19 ? 237.82300 180.98800 193.11100 1.000 32.99803 19 ARG D N 1
ATOM 2814 C CA . ARG B 2 19 ? 237.73000 181.21800 194.54700 1.000 32.99803 19 ARG D CA 1
ATOM 2815 C C . ARG B 2 19 ? 239.06900 180.89400 195.18600 1.000 32.99803 19 ARG D C 1
ATOM 2816 O O . ARG B 2 19 ? 239.57500 179.77700 195.04000 1.000 32.99803 19 ARG D O 1
ATOM 2824 N N . LEU B 2 20 ? 239.63300 181.86300 195.89800 1.000 30.52934 20 LEU D N 1
ATOM 2825 C CA . LEU B 2 20 ? 240.89400 181.69200 196.60200 1.000 30.52934 20 LEU D CA 1
ATOM 2826 C C . LEU B 2 20 ? 240.63500 181.39800 198.07200 1.000 30.52934 20 LEU D C 1
ATOM 2827 O O . LEU B 2 20 ? 239.66500 181.88200 198.66000 1.000 30.52934 20 LEU D O 1
ATOM 2832 N N . SER B 2 21 ? 241.51100 180.59300 198.66100 1.000 31.72258 21 SER D N 1
ATOM 2833 C CA . SER B 2 21 ? 241.39800 180.20000 200.05800 1.000 31.72258 21 SER D CA 1
ATOM 2834 C C . SER B 2 21 ? 242.74100 180.39800 200.73900 1.000 31.72258 21 SER D C 1
ATOM 2835 O O . SER B 2 21 ? 243.77100 179.95800 200.22000 1.000 31.72258 21 SER D O 1
ATOM 2838 N N . CYS B 2 22 ? 242.72900 181.05700 201.89300 1.000 28.93026 22 CYS D N 1
ATOM 2839 C CA . CYS B 2 22 ? 243.92900 181.27900 202.68700 1.000 28.93026 22 CYS D CA 1
ATOM 2840 C C . CYS B 2 22 ? 243.73600 180.66300 204.06300 1.000 28.93026 22 CYS D C 1
ATOM 2841 O O . CYS B 2 22 ? 242.75300 180.96100 204.74600 1.000 28.93026 22 CYS D O 1
ATOM 2844 N N . ALA B 2 23 ? 244.67300 179.81200 204.46600 1.000 30.06873 23 ALA D N 1
ATOM 2845 C CA . ALA B 2 23 ? 244.62600 179.14700 205.76100 1.000 30.06873 23 ALA D CA 1
ATOM 2846 C C . ALA B 2 23 ? 245.55900 179.86100 206.72800 1.000 30.06873 23 ALA D C 1
ATOM 2847 O O . ALA B 2 23 ? 246.72100 180.12100 206.39900 1.000 30.06873 23 ALA D O 1
ATOM 2849 N N . ALA B 2 24 ? 245.05200 180.17100 207.91500 1.000 30.44047 24 ALA D N 1
ATOM 2850 C CA . ALA B 2 24 ? 245.78700 180.93400 208.91000 1.000 30.44047 24 ALA D CA 1
ATOM 2851 C C . ALA B 2 24 ? 246.09900 180.06500 210.11900 1.000 30.44047 24 ALA D C 1
ATOM 2852 O O . ALA B 2 24 ? 245.27400 179.24700 210.53700 1.000 30.44047 24 ALA D O 1
ATOM 2854 N N . SER B 2 25 ? 247.29400 180.24600 210.67500 1.000 32.46048 25 SER D N 1
ATOM 2855 C CA . SER B 2 25 ? 247.69400 179.53200 211.87700 1.000 32.46048 25 SER D CA 1
ATOM 2856 C C . SER B 2 25 ? 248.69200 180.38300 212.64400 1.000 32.46048 25 SER D C 1
ATOM 2857 O O . SER B 2 25 ? 249.32500 181.28400 212.08900 1.000 32.46048 25 SER D O 1
ATOM 2860 N N . GLY B 2 26 ? 248.82700 180.08600 213.93300 1.000 31.06821 26 GLY D N 1
ATOM 2861 C CA . GLY B 2 26 ? 249.74700 180.80000 214.78900 1.000 31.06821 26 GLY D CA 1
ATOM 2862 C C . GLY B 2 26 ? 249.19800 182.05300 215.43200 1.000 31.06821 26 GLY D C 1
ATOM 2863 O O . GLY B 2 26 ? 249.93500 182.72100 216.16900 1.000 31.06821 26 GLY D O 1
ATOM 2864 N N . PHE B 2 27 ? 247.93700 182.39600 215.18500 1.000 24.04144 27 PHE D N 1
ATOM 2865 C CA . PHE B 2 27 ? 247.33300 183.57500 215.78600 1.000 24.04144 27 PHE D CA 1
ATOM 2866 C C . PHE B 2 27 ? 245.82600 183.38000 215.84800 1.000 24.04144 27 PHE D C 1
ATOM 2867 O O . PHE B 2 27 ? 245.26400 182.49700 215.19600 1.000 24.04144 27 PHE D O 1
ATOM 2875 N N . THR B 2 28 ? 245.17500 184.21900 216.64900 1.000 20.59957 28 THR D N 1
ATOM 2876 C CA . THR B 2 28 ? 243.72200 184.18500 216.79000 1.000 20.59957 28 THR D CA 1
ATOM 2877 C C . THR B 2 28 ? 243.10600 184.79600 215.53900 1.000 20.59957 28 THR D C 1
ATOM 2878 O O . THR B 2 28 ? 242.97500 186.01500 215.42800 1.000 20.59957 28 THR D O 1
ATOM 2882 N N . PHE B 2 29 ? 242.71800 183.94100 214.59200 1.000 20.51932 29 PHE D N 1
ATOM 2883 C CA . PHE B 2 29 ? 242.20400 184.41700 213.31200 1.000 20.51932 29 PHE D CA 1
ATOM 2884 C C . PHE B 2 29 ? 240.92200 185.22400 213.47700 1.000 20.51932 29 PHE D C 1
ATOM 2885 O O . PHE B 2 29 ? 240.61400 186.07700 212.63800 1.000 20.51932 29 PHE D O 1
ATOM 2893 N N . SER B 2 30 ? 240.17300 184.98300 214.55100 1.000 18.96582 30 SER D N 1
ATOM 2894 C CA . SER B 2 30 ? 238.87200 185.61200 214.73100 1.000 18.96582 30 SER D CA 1
ATOM 2895 C C . SER B 2 30 ? 238.95200 187.02500 215.29100 1.000 18.96582 30 SER D C 1
ATOM 2896 O O . SER B 2 30 ? 237.91400 187.68500 215.39600 1.000 18.96582 30 SER D O 1
ATOM 2899 N N . THR B 2 31 ? 240.14100 187.50700 215.65600 1.000 17.53697 31 THR D N 1
ATOM 2900 C CA . THR B 2 31 ? 240.29200 188.83300 216.24000 1.000 17.53697 31 THR D CA 1
ATOM 2901 C C . THR B 2 31 ? 241.09700 189.77600 215.35400 1.000 17.53697 31 THR D C 1
ATOM 2902 O O . THR B 2 31 ? 241.54300 190.82600 215.82400 1.000 17.53697 31 THR D O 1
ATOM 2906 N N . TYR B 2 32 ? 241.29400 189.43000 214.08600 1.000 17.11573 32 TYR D N 1
ATOM 2907 C CA . TYR B 2 32 ? 242.10200 190.23000 213.18000 1.000 17.11573 32 TYR D CA 1
ATOM 2908 C C . TYR B 2 32 ? 241.34900 190.46100 211.88000 1.000 17.11573 32 TYR D C 1
ATOM 2909 O O . TYR B 2 32 ? 240.58400 189.60800 211.42800 1.000 17.11573 32 TYR D O 1
ATOM 2918 N N . ALA B 2 33 ? 241.57700 191.62500 211.28200 1.000 16.04795 33 ALA D N 1
ATOM 2919 C CA . ALA B 2 33 ? 241.03400 191.94100 209.96900 1.000 16.04795 33 ALA D CA 1
ATOM 2920 C C . ALA B 2 33 ? 242.02100 191.46700 208.91300 1.000 16.04795 33 ALA D C 1
ATOM 2921 O O . ALA B 2 33 ? 243.19100 191.86000 208.93000 1.000 16.04795 33 ALA D O 1
ATOM 2923 N N . MET B 2 34 ? 241.55600 190.61900 208.00500 1.000 17.13852 34 MET D N 1
ATOM 2924 C CA . MET B 2 34 ? 242.40800 190.01600 206.99300 1.000 17.13852 34 MET D CA 1
ATOM 2925 C C . MET B 2 34 ? 242.12100 190.64200 205.63900 1.000 17.13852 34 MET D C 1
ATOM 2926 O O . MET B 2 34 ? 240.95800 190.80100 205.25600 1.000 17.13852 34 MET D O 1
ATOM 2931 N N . HIS B 2 35 ? 243.18100 190.99500 204.92500 1.000 17.00056 35 HIS D N 1
ATOM 2932 C CA . HIS B 2 35 ? 243.08700 191.63600 203.62700 1.000 17.00056 35 HIS D CA 1
ATOM 2933 C C . HIS B 2 35 ? 243.54700 190.68700 202.53300 1.000 17.00056 35 HIS D C 1
ATOM 2934 O O . HIS B 2 35 ? 244.24800 189.70400 202.78100 1.000 17.00056 35 HIS D O 1
ATOM 2941 N N . TRP B 2 36 ? 243.13700 190.99700 201.31100 1.000 20.39926 36 TRP D N 1
ATOM 2942 C CA . TRP B 2 36 ? 243.69900 190.39400 200.11500 1.000 20.39926 36 TRP D CA 1
ATOM 2943 C C . TRP B 2 36 ? 244.43100 191.47900 199.34300 1.000 20.39926 36 TRP D C 1
ATOM 2944 O O . TRP B 2 36 ? 243.87400 192.55200 199.09500 1.000 20.39926 36 TRP D O 1
ATOM 2955 N N . VAL B 2 37 ? 245.68900 191.21700 199.00400 1.000 19.57213 37 VAL D N 1
ATOM 2956 C CA . VAL B 2 37 ? 246.52300 192.15800 198.26900 1.000 19.57213 37 VAL D CA 1
ATOM 2957 C C . VAL B 2 37 ? 247.11500 191.42400 197.07700 1.000 19.57213 37 VAL D C 1
ATOM 2958 O O . VAL B 2 37 ? 247.67600 190.33500 197.23300 1.000 19.57213 37 VAL D O 1
ATOM 2962 N N . ARG B 2 38 ? 246.98700 192.01200 195.89300 1.000 23.98261 38 ARG D N 1
ATOM 2963 C CA . ARG B 2 38 ? 247.47000 191.40100 194.66700 1.000 23.98261 38 ARG D CA 1
ATOM 2964 C C . ARG B 2 38 ? 248.59300 192.23500 194.07000 1.000 23.98261 38 ARG D C 1
ATOM 2965 O O . ARG B 2 38 ? 248.62700 193.45900 194.21300 1.000 23.98261 38 ARG D O 1
ATOM 2973 N N . GLN B 2 39 ? 249.52300 191.55600 193.40800 1.000 28.89049 39 GLN D N 1
ATOM 2974 C CA . GLN B 2 39 ? 250.64200 192.19800 192.72600 1.000 28.89049 39 GLN D CA 1
ATOM 2975 C C . GLN B 2 39 ? 250.64600 191.72100 191.28000 1.000 28.89049 39 GLN D C 1
ATOM 2976 O O . GLN B 2 39 ? 251.03600 190.58500 190.99700 1.000 28.89049 39 GLN D O 1
ATOM 2982 N N . ALA B 2 40 ? 250.21000 192.58400 190.36800 1.000 35.66523 40 ALA D N 1
ATOM 2983 C CA . ALA B 2 40 ? 250.25200 192.24900 188.95700 1.000 35.66523 40 ALA D CA 1
ATOM 2984 C C . ALA B 2 40 ? 251.70300 192.11600 188.49600 1.000 35.66523 40 ALA D C 1
ATOM 2985 O O . ALA B 2 40 ? 252.59800 192.75500 189.05500 1.000 35.66523 40 ALA D O 1
ATOM 2987 N N . PRO B 2 41 ? 251.96500 191.27600 187.49500 1.000 39.82448 41 PRO D N 1
ATOM 2988 C CA . PRO B 2 41 ? 253.34900 191.07800 187.04300 1.000 39.82448 41 PRO D CA 1
ATOM 2989 C C . PRO B 2 41 ? 253.98100 192.38200 186.57800 1.000 39.82448 41 PRO D C 1
ATOM 2990 O O . PRO B 2 41 ? 253.40300 193.12700 185.78300 1.000 39.82448 41 PRO D O 1
ATOM 2994 N N . GLY B 2 42 ? 255.18500 192.64800 187.08100 1.000 41.67562 42 GLY D N 1
ATOM 2995 C CA . GLY B 2 42 ? 255.88200 193.88200 186.76400 1.000 41.67562 42 GLY D CA 1
ATOM 2996 C C . GLY B 2 42 ? 255.18600 195.12900 187.25800 1.000 41.67562 42 GLY D C 1
ATOM 2997 O O . GLY B 2 42 ? 255.29100 196.18300 186.62200 1.000 41.67562 42 GLY D O 1
ATOM 2998 N N . LYS B 2 43 ? 254.48200 195.04200 188.38600 1.000 39.14987 43 LYS D N 1
ATOM 2999 C CA . LYS B 2 43 ? 253.74600 196.16900 188.93900 1.000 39.14987 43 LYS D CA 1
ATOM 3000 C C . LYS B 2 43 ? 253.80200 196.10000 190.45800 1.000 39.14987 43 LYS D C 1
ATOM 3001 O O . LYS B 2 43 ? 254.17000 195.07900 191.04300 1.000 39.14987 43 LYS D O 1
ATOM 3007 N N . GLY B 2 44 ? 253.43800 197.21000 191.09700 1.000 32.17735 44 GLY D N 1
ATOM 3008 C CA . GLY B 2 44 ? 253.47400 197.28300 192.54100 1.000 32.17735 44 GLY D CA 1
ATOM 3009 C C . GLY B 2 44 ? 252.29300 196.59700 193.19500 1.000 32.17735 44 GLY D C 1
ATOM 3010 O O . GLY B 2 44 ? 251.34000 196.17200 192.54300 1.000 32.17735 44 GLY D O 1
ATOM 3011 N N . LEU B 2 45 ? 252.37100 196.48800 194.51800 1.000 21.76210 45 LEU D N 1
ATOM 3012 C CA . LEU B 2 45 ? 251.29600 195.87600 195.28200 1.000 21.76210 45 LEU D CA 1
ATOM 3013 C C . LEU B 2 45 ? 250.03100 196.72000 195.19000 1.000 21.76210 45 LEU D C 1
ATOM 3014 O O . LEU B 2 45 ? 250.08100 197.94200 195.04000 1.000 21.76210 45 LEU D O 1
ATOM 3019 N N . GLU B 2 46 ? 248.88500 196.04900 195.26700 1.000 20.48443 46 GLU D N 1
ATOM 3020 C CA . GLU B 2 46 ? 247.59200 196.71200 195.16700 1.000 20.48443 46 GLU D CA 1
ATOM 3021 C C . GLU B 2 46 ? 246.62400 196.03900 196.12300 1.000 20.48443 46 GLU D C 1
ATOM 3022 O O . GLU B 2 46 ? 246.37800 194.83500 196.01200 1.000 20.48443 46 GLU D O 1
ATOM 3028 N N . TRP B 2 47 ? 246.08400 196.81100 197.06000 1.000 15.80334 47 TRP D N 1
ATOM 3029 C CA . TRP B 2 47 ? 245.10800 196.28100 197.99900 1.000 15.80334 47 TRP D CA 1
ATOM 3030 C C . TRP B 2 47 ? 243.81100 195.94800 197.27100 1.000 15.80334 47 TRP D C 1
ATOM 3031 O O . TRP B 2 47 ? 243.36000 196.69600 196.40000 1.000 15.80334 47 TRP D O 1
ATOM 3042 N N . VAL B 2 48 ? 243.21200 194.81100 197.62500 1.000 17.86941 48 VAL D N 1
ATOM 3043 C CA . VAL B 2 48 ? 242.03600 194.28800 196.93300 1.000 17.86941 48 VAL D CA 1
ATOM 3044 C C . VAL B 2 48 ? 240.78900 194.37100 197.80900 1.000 17.86941 48 VAL D C 1
ATOM 3045 O O . VAL B 2 48 ? 239.81800 195.04000 197.45700 1.000 17.86941 48 VAL D O 1
ATOM 3049 N N . ALA B 2 49 ? 240.79700 193.69700 198.95700 1.000 16.44780 49 ALA D N 1
ATOM 3050 C CA . ALA B 2 49 ? 239.60300 193.62200 199.78300 1.000 16.44780 49 ALA D CA 1
ATOM 3051 C C . ALA B 2 49 ? 239.99100 193.41500 201.23700 1.000 16.44780 49 ALA D C 1
ATOM 3052 O O . ALA B 2 49 ? 241.07700 192.92200 201.54500 1.000 16.44780 49 ALA D O 1
ATOM 3054 N N . VAL B 2 50 ? 239.07700 193.79200 202.13000 1.000 16.68050 50 VAL D N 1
ATOM 3055 C CA . VAL B 2 50 ? 239.23700 193.61400 203.56800 1.000 16.68050 50 VAL D CA 1
ATOM 3056 C C . VAL B 2 50 ? 237.95600 193.01600 204.12800 1.000 16.68050 50 VAL D C 1
ATOM 3057 O O . VAL B 2 50 ? 236.85600 193.34200 203.66900 1.000 16.68050 50 VAL D O 1
ATOM 3061 N N . VAL B 2 51 ? 238.09900 192.12300 205.10200 1.000 17.16821 51 VAL D N 1
ATOM 3062 C CA . VAL B 2 51 ? 236.98100 191.62200 205.88800 1.000 17.16821 51 VAL D CA 1
ATOM 3063 C C . VAL B 2 51 ? 237.28900 191.89200 207.35500 1.000 17.16821 51 VAL D C 1
ATOM 3064 O O . VAL B 2 51 ? 238.44000 191.77000 207.78900 1.000 17.16821 51 VAL D O 1
ATOM 3068 N N . SER B 2 52 ? 236.27500 192.31100 208.10500 1.000 16.67818 52 SER D N 1
ATOM 3069 C CA . SER B 2 52 ? 236.48600 192.62100 209.50800 1.000 16.67818 52 SER D CA 1
ATOM 3070 C C . SER B 2 52 ? 236.68000 191.33700 210.31000 1.000 16.67818 52 SER D C 1
ATOM 3071 O O . SER B 2 52 ? 236.47100 190.22600 209.82000 1.000 16.67818 52 SER D O 1
ATOM 3074 N N . TYR B 2 53 ? 237.09600 191.50200 211.56700 1.000 17.57101 53 TYR D N 1
ATOM 3075 C CA . TYR B 2 53 ? 237.38800 190.35000 212.41200 1.000 17.57101 53 TYR D CA 1
ATOM 3076 C C . TYR B 2 53 ? 236.16700 189.47000 212.64100 1.000 17.57101 53 TYR D C 1
ATOM 3077 O O . TYR B 2 53 ? 236.32200 188.29700 212.99300 1.000 17.57101 53 TYR D O 1
ATOM 3086 N N . ASP B 2 54 ? 234.96200 190.00500 212.45900 1.000 18.47682 54 ASP D N 1
ATOM 3087 C CA . ASP B 2 54 ? 233.74200 189.22000 212.56500 1.000 18.47682 54 ASP D CA 1
ATOM 3088 C C . ASP B 2 54 ? 233.09100 188.94700 211.21700 1.000 18.47682 54 ASP D C 1
ATOM 3089 O O . ASP B 2 54 ? 232.11900 188.18800 211.16000 1.000 18.47682 54 ASP D O 1
ATOM 3094 N N . GLY B 2 55 ? 233.59600 189.54300 210.14100 1.000 18.07449 55 GLY D N 1
ATOM 3095 C CA . GLY B 2 55 ? 233.04800 189.33800 208.82100 1.000 18.07449 55 GLY D CA 1
ATOM 3096 C C . GLY B 2 55 ? 231.85700 190.19700 208.47100 1.000 18.07449 55 GLY D C 1
ATOM 3097 O O . GLY B 2 55 ? 231.33300 190.07100 207.35900 1.000 18.07449 55 GLY D O 1
ATOM 3098 N N . ARG B 2 56 ? 231.40900 191.07000 209.37300 1.000 17.71096 56 ARG D N 1
ATOM 3099 C CA . ARG B 2 56 ? 230.23400 191.88400 209.08900 1.000 17.71096 56 ARG D CA 1
ATOM 3100 C C . ARG B 2 56 ? 230.54100 193.03500 208.14100 1.000 17.71096 56 ARG D C 1
ATOM 3101 O O . ARG B 2 56 ? 229.67400 193.42600 207.35300 1.000 17.71096 56 ARG D O 1
ATOM 3109 N N . THR B 2 57 ? 231.75000 193.58700 208.19700 1.000 16.21110 57 THR D N 1
ATOM 3110 C CA . THR B 2 57 ? 232.13800 194.72900 207.37900 1.000 16.21110 57 THR D CA 1
ATOM 3111 C C . THR B 2 57 ? 233.16400 194.29300 206.34400 1.000 16.21110 57 THR D C 1
ATOM 3112 O O . THR B 2 57 ? 234.19900 193.72100 206.69400 1.000 16.21110 57 THR D O 1
ATOM 3116 N N . LYS B 2 58 ? 232.87400 194.57200 205.07500 1.000 18.39232 58 LYS D N 1
ATOM 3117 C CA . LYS B 2 58 ? 233.74500 194.20900 203.96800 1.000 18.39232 58 LYS D CA 1
ATOM 3118 C C . LYS B 2 58 ? 233.88400 195.39200 203.02600 1.000 18.39232 58 LYS D C 1
ATOM 3119 O O . LYS B 2 58 ? 232.91300 196.10700 202.77100 1.000 18.39232 58 LYS D O 1
ATOM 3125 N N . ASP B 2 59 ? 235.09200 195.59200 202.50600 1.000 19.57394 59 ASP D N 1
ATOM 3126 C CA . ASP B 2 59 ? 235.35300 196.66200 201.55700 1.000 19.57394 59 ASP D CA 1
ATOM 3127 C C . ASP B 2 59 ? 236.23700 196.13400 200.44100 1.000 19.57394 59 ASP D C 1
ATOM 3128 O O . ASP B 2 59 ? 237.00300 195.18900 200.63300 1.000 19.57394 59 ASP D O 1
ATOM 3133 N N . TYR B 2 60 ? 236.12400 196.75800 199.27100 1.000 22.17462 60 TYR D N 1
ATOM 3134 C CA . TYR B 2 60 ? 236.80800 196.28900 198.07700 1.000 22.17462 60 TYR D CA 1
ATOM 3135 C C . TYR B 2 60 ? 237.40900 197.47200 197.33500 1.000 22.17462 60 TYR D C 1
ATOM 3136 O O . TYR B 2 60 ? 236.96600 198.61300 197.47800 1.000 22.17462 60 TYR D O 1
ATOM 3145 N N . ALA B 2 61 ? 238.43000 197.18200 196.53500 1.000 26.58558 61 ALA D N 1
ATOM 3146 C CA . ALA B 2 61 ? 239.01000 198.19600 195.67300 1.000 26.58558 61 ALA D CA 1
ATOM 3147 C C . ALA B 2 61 ? 238.01400 198.59700 194.59000 1.000 26.58558 61 ALA D C 1
ATOM 3148 O O . ALA B 2 61 ? 237.09100 197.85300 194.25200 1.000 26.58558 61 ALA D O 1
ATOM 3150 N N . ASP B 2 62 ? 238.20600 199.80100 194.04900 1.000 33.59171 62 ASP D N 1
ATOM 3151 C CA . ASP B 2 62 ? 237.29200 200.30000 193.02600 1.000 33.59171 62 ASP D CA 1
ATOM 3152 C C . ASP B 2 62 ? 237.32100 199.41900 191.78400 1.000 33.59171 62 ASP D C 1
ATOM 3153 O O . ASP B 2 62 ? 236.27400 199.13500 191.19000 1.000 33.59171 62 ASP D O 1
ATOM 3158 N N . SER B 2 63 ? 238.51100 198.97500 191.37700 1.000 31.19899 63 SER D N 1
ATOM 3159 C CA . SER B 2 63 ? 238.63000 198.07500 190.23700 1.000 31.19899 63 SER D CA 1
ATOM 3160 C C . SER B 2 63 ? 238.14700 196.66800 190.55900 1.000 31.19899 63 SER D C 1
ATOM 3161 O O . SER B 2 63 ? 238.04400 195.83700 189.65100 1.000 31.19899 63 SER D O 1
ATOM 3164 N N . VAL B 2 64 ? 237.85700 196.38500 191.82500 1.000 30.09882 64 VAL D N 1
ATOM 3165 C CA . VAL B 2 64 ? 237.49200 195.04900 192.28000 1.000 30.09882 64 VAL D CA 1
ATOM 3166 C C . VAL B 2 64 ? 236.03400 195.03000 192.72100 1.000 30.09882 64 VAL D C 1
ATOM 3167 O O . VAL B 2 64 ? 235.35500 194.00200 192.61300 1.000 30.09882 64 VAL D O 1
ATOM 3171 N N . LYS B 2 65 ? 235.53600 196.17400 193.18800 1.000 34.62326 65 LYS D N 1
ATOM 3172 C CA . LYS B 2 65 ? 234.19700 196.23600 193.76000 1.000 34.62326 65 LYS D CA 1
ATOM 3173 C C . LYS B 2 65 ? 233.14500 195.80700 192.74500 1.000 34.62326 65 LYS D C 1
ATOM 3174 O O . LYS B 2 65 ? 233.21200 196.15900 191.56500 1.000 34.62326 65 LYS D O 1
ATOM 3180 N N . GLY B 2 66 ? 232.17000 195.03200 193.21700 1.000 39.79295 66 GLY D N 1
ATOM 3181 C CA . GLY B 2 66 ? 231.10900 194.52300 192.37900 1.000 39.79295 66 GLY D CA 1
ATOM 3182 C C . GLY B 2 66 ? 231.40200 193.19700 191.71600 1.000 39.79295 66 GLY D C 1
ATOM 3183 O O . GLY B 2 66 ? 230.47600 192.56800 191.19100 1.000 39.79295 66 GLY D O 1
ATOM 3184 N N . ARG B 2 67 ? 232.65500 192.74900 191.72500 1.000 39.12629 67 ARG D N 1
ATOM 3185 C CA . ARG B 2 67 ? 233.04100 191.49200 191.09700 1.000 39.12629 67 ARG D CA 1
ATOM 3186 C C . ARG B 2 67 ? 233.54600 190.47100 192.10200 1.000 39.12629 67 ARG D C 1
ATOM 3187 O O . ARG B 2 67 ? 233.09400 189.32100 192.08700 1.000 39.12629 67 ARG D O 1
ATOM 3195 N N . PHE B 2 68 ? 234.46900 190.85400 192.97700 1.000 33.15487 68 PHE D N 1
ATOM 3196 C CA . PHE B 2 68 ? 234.98700 189.93900 193.98200 1.000 33.15487 68 PHE D CA 1
ATOM 3197 C C . PHE B 2 68 ? 234.11800 189.99500 195.23200 1.000 33.15487 68 PHE D C 1
ATOM 3198 O O . PHE B 2 68 ? 233.32500 190.91700 195.42900 1.000 33.15487 68 PHE D O 1
ATOM 3206 N N . THR B 2 69 ? 234.28000 188.98700 196.08400 1.000 29.46194 69 THR D N 1
ATOM 3207 C CA . THR B 2 69 ? 233.54300 188.92300 197.34200 1.000 29.46194 69 THR D CA 1
ATOM 3208 C C . THR B 2 69 ? 234.42900 188.24100 198.37200 1.000 29.46194 69 THR D C 1
ATOM 3209 O O . THR B 2 69 ? 234.65500 187.03000 198.29100 1.000 29.46194 69 THR D O 1
ATOM 3213 N N . ILE B 2 70 ? 234.92900 189.01400 199.33000 1.000 22.19381 70 ILE D N 1
ATOM 3214 C CA . ILE B 2 70 ? 235.74600 188.46400 200.40300 1.000 22.19381 70 ILE D CA 1
ATOM 3215 C C . ILE B 2 70 ? 234.83600 187.89000 201.47800 1.000 22.19381 70 ILE D C 1
ATOM 3216 O O . ILE B 2 70 ? 233.74100 188.40000 201.73800 1.000 22.19381 70 ILE D O 1
ATOM 3221 N N . SER B 2 71 ? 235.28200 186.80100 202.09200 1.000 22.79059 71 SER D N 1
ATOM 3222 C CA . SER B 2 71 ? 234.56900 186.19200 203.20200 1.000 22.79059 71 SER D CA 1
ATOM 3223 C C . SER B 2 71 ? 235.58200 185.45900 204.06400 1.000 22.79059 71 SER D C 1
ATOM 3224 O O . SER B 2 71 ? 236.72800 185.24700 203.66400 1.000 22.79059 71 SER D O 1
ATOM 3227 N N . ARG B 2 72 ? 235.15500 185.08400 205.26400 1.000 20.34956 72 ARG D N 1
ATOM 3228 C CA . ARG B 2 72 ? 236.02600 184.38200 206.19100 1.000 20.34956 72 ARG D CA 1
ATOM 3229 C C . ARG B 2 72 ? 235.21300 183.37500 206.98800 1.000 20.34956 72 ARG D C 1
ATOM 3230 O O . ARG B 2 72 ? 233.99000 183.48200 207.10700 1.000 20.34956 72 ARG D O 1
ATOM 3238 N N . ASP B 2 73 ? 235.91400 182.38400 207.53200 1.000 28.19937 73 ASP D N 1
ATOM 3239 C CA . ASP B 2 73 ? 235.32000 181.35900 208.38500 1.000 28.19937 73 ASP D CA 1
ATOM 3240 C C . ASP B 2 73 ? 236.18900 181.26000 209.63300 1.000 28.19937 73 ASP D C 1
ATOM 3241 O O . ASP B 2 73 ? 237.24600 180.62300 209.61000 1.000 28.19937 73 ASP D O 1
ATOM 3246 N N . ASN B 2 74 ? 235.74700 181.89900 210.71700 1.000 24.67975 74 ASN D N 1
ATOM 3247 C CA . ASN B 2 74 ? 236.54100 181.90800 211.94000 1.000 24.67975 74 ASN D CA 1
ATOM 3248 C C . ASN B 2 74 ? 236.69000 180.51100 212.52300 1.000 24.67975 74 ASN D C 1
ATOM 3249 O O . ASN B 2 74 ? 237.72200 180.20000 213.12900 1.000 24.67975 74 ASN D O 1
ATOM 3254 N N . SER B 2 75 ? 235.67200 179.66200 212.36400 1.000 30.04968 75 SER D N 1
ATOM 3255 C CA . SER B 2 75 ? 235.78000 178.28100 212.82300 1.000 30.04968 75 SER D CA 1
ATOM 3256 C C . SER B 2 75 ? 236.84000 177.51800 212.03800 1.000 30.04968 75 SER D C 1
ATOM 3257 O O . SER B 2 75 ? 237.63600 176.77400 212.62000 1.000 30.04968 75 SER D O 1
ATOM 3260 N N . LYS B 2 76 ? 236.87000 177.69400 210.71700 1.000 31.20263 76 LYS D N 1
ATOM 3261 C CA . LYS B 2 76 ? 237.86100 177.03400 209.87900 1.000 31.20263 76 LYS D CA 1
ATOM 3262 C C . LYS B 2 76 ? 239.20900 177.74100 209.88000 1.000 31.20263 76 LYS D C 1
ATOM 3263 O O . LYS B 2 76 ? 240.17500 177.18400 209.34600 1.000 31.20263 76 LYS D O 1
ATOM 3269 N N . ASN B 2 77 ? 239.29500 178.94100 210.46100 1.000 27.11909 77 ASN D N 1
ATOM 3270 C CA . ASN B 2 77 ? 240.50700 179.76400 210.42100 1.000 27.11909 77 ASN D CA 1
ATOM 3271 C C . ASN B 2 77 ? 240.95600 180.00400 208.98400 1.000 27.11909 77 ASN D C 1
ATOM 3272 O O . ASN B 2 77 ? 242.15000 180.03500 208.68400 1.000 27.11909 77 ASN D O 1
ATOM 3277 N N . THR B 2 78 ? 239.99100 180.18200 208.08800 1.000 26.77933 78 THR D N 1
ATOM 3278 C CA . THR B 2 78 ? 240.26100 180.25200 206.66100 1.000 26.77933 78 THR D CA 1
ATOM 3279 C C . THR B 2 78 ? 239.63600 181.51100 206.07900 1.000 26.77933 78 THR D C 1
ATOM 3280 O O . THR B 2 78 ? 238.52800 181.89800 206.45800 1.000 26.77933 78 THR D O 1
ATOM 3284 N N . LEU B 2 79 ? 240.35800 182.14500 205.15900 1.000 23.41270 79 LEU D N 1
ATOM 3285 C CA . LEU B 2 79 ? 239.93100 183.37300 204.50700 1.000 23.41270 79 LEU D CA 1
ATOM 3286 C C . LEU B 2 79 ? 239.67000 183.09100 203.03400 1.000 23.41270 79 LEU D C 1
ATOM 3287 O O . LEU B 2 79 ? 240.49300 182.45800 202.36600 1.000 23.41270 79 LEU D O 1
ATOM 3292 N N . TYR B 2 80 ? 238.53100 183.55900 202.53100 1.000 25.64641 80 TYR D N 1
ATOM 3293 C CA . TYR B 2 80 ? 238.08700 183.26700 201.17600 1.000 25.64641 80 TYR D CA 1
ATOM 3294 C C . TYR B 2 80 ? 237.99500 184.54000 200.34800 1.000 25.64641 80 TYR D C 1
ATOM 3295 O O . TYR B 2 80 ? 237.53600 185.57700 200.83300 1.000 25.64641 80 TYR D O 1
ATOM 3304 N N . LEU B 2 81 ? 238.42900 184.44900 199.09500 1.000 26.88864 81 LEU D N 1
ATOM 3305 C CA . LEU B 2 81 ? 238.19300 185.47900 198.09200 1.000 26.88864 81 LEU D CA 1
ATOM 3306 C C . LEU B 2 81 ? 237.49300 184.82900 196.91000 1.000 26.88864 81 LEU D C 1
ATOM 3307 O O . LEU B 2 81 ? 238.04300 183.91600 196.28800 1.000 26.88864 81 LEU D O 1
ATOM 3312 N N . GLN B 2 82 ? 236.28700 185.29600 196.60100 1.000 34.41613 82 GLN D N 1
ATOM 3313 C CA . GLN B 2 82 ? 235.48400 184.74000 195.51500 1.000 34.41613 82 GLN D CA 1
ATOM 3314 C C . GLN B 2 82 ? 235.54600 185.70600 194.33900 1.000 34.41613 82 GLN D C 1
ATOM 3315 O O . GLN B 2 82 ? 234.85100 186.72300 194.31800 1.000 34.41613 82 GLN D O 1
ATOM 3321 N N . MET B 2 83 ? 236.37800 185.38000 193.35700 1.000 37.86449 83 MET D N 1
ATOM 3322 C CA . MET B 2 83 ? 236.54800 186.21600 192.17900 1.000 37.86449 83 MET D CA 1
ATOM 3323 C C . MET B 2 83 ? 235.50500 185.84100 191.13500 1.000 37.86449 83 MET D C 1
ATOM 3324 O O . MET B 2 83 ? 235.37000 184.66700 190.77900 1.000 37.86449 83 MET D O 1
ATOM 3329 N N . ASN B 2 84 ? 234.76800 186.83700 190.65200 1.000 44.55980 84 ASN D N 1
ATOM 3330 C CA . ASN B 2 84 ? 233.74900 186.63800 189.63400 1.000 44.55980 84 ASN D CA 1
ATOM 3331 C C . ASN B 2 84 ? 233.95200 187.65000 188.51800 1.000 44.55980 84 ASN D C 1
ATOM 3332 O O . ASN B 2 84 ? 234.52100 188.72400 188.72500 1.000 44.55980 84 ASN D O 1
ATOM 3337 N N . SER B 2 85 ? 233.47000 187.29300 187.32700 1.000 48.84977 85 SER D N 1
ATOM 3338 C CA . SER B 2 85 ? 233.61100 188.13400 186.13800 1.000 48.84977 85 SER D CA 1
ATOM 3339 C C . SER B 2 85 ? 235.07200 188.50500 185.90400 1.000 48.84977 85 SER D C 1
ATOM 3340 O O . SER B 2 85 ? 235.40500 189.65500 185.61200 1.000 48.84977 85 SER D O 1
ATOM 3343 N N . LEU B 2 86 ? 235.95100 187.51500 186.04800 1.000 48.88182 86 LEU D N 1
ATOM 3344 C CA . LEU B 2 86 ? 237.38500 187.74800 185.93400 1.000 48.88182 86 LEU D CA 1
ATOM 3345 C C . LEU B 2 86 ? 237.73300 188.31400 184.56600 1.000 48.88182 86 LEU D C 1
ATOM 3346 O O . LEU B 2 86 ? 237.28200 187.80800 183.53500 1.000 48.88182 86 LEU D O 1
ATOM 3351 N N . ARG B 2 87 ? 238.53800 189.36800 184.56000 1.000 51.31910 87 ARG D N 1
ATOM 3352 C CA . ARG B 2 87 ? 238.97100 190.03400 183.34300 1.000 51.31910 87 ARG D CA 1
ATOM 3353 C C . ARG B 2 87 ? 240.48000 189.88400 183.17700 1.000 51.31910 87 ARG D C 1
ATOM 3354 O O . ARG B 2 87 ? 241.17700 189.34800 184.04200 1.000 51.31910 87 ARG D O 1
ATOM 3362 N N . THR B 2 88 ? 240.98200 190.37200 182.03900 1.000 52.93997 88 THR D N 1
ATOM 3363 C CA . THR B 2 88 ? 242.36400 190.10000 181.65300 1.000 52.93997 88 THR D CA 1
ATOM 3364 C C . THR B 2 88 ? 243.35600 190.66400 182.66400 1.000 52.93997 88 THR D C 1
ATOM 3365 O O . THR B 2 88 ? 244.33300 189.99700 183.02200 1.000 52.93997 88 THR D O 1
ATOM 3369 N N . GLU B 2 89 ? 243.12000 191.88200 183.14400 1.000 51.64045 89 GLU D N 1
ATOM 3370 C CA . GLU B 2 89 ? 244.03400 192.53700 184.06900 1.000 51.64045 89 GLU D CA 1
ATOM 3371 C C . GLU B 2 89 ? 243.79900 192.14100 185.52300 1.000 51.64045 89 GLU D C 1
ATOM 3372 O O . GLU B 2 89 ? 244.39900 192.74200 186.41900 1.000 51.64045 89 GLU D O 1
ATOM 3378 N N . ASP B 2 90 ? 242.94500 191.15000 185.77600 1.000 43.82486 90 ASP D N 1
ATOM 3379 C CA . ASP B 2 90 ? 242.77600 190.61800 187.12000 1.000 43.82486 90 ASP D CA 1
ATOM 3380 C C . ASP B 2 90 ? 243.85500 189.61200 187.49500 1.000 43.82486 90 ASP D C 1
ATOM 3381 O O . ASP B 2 90 ? 243.88900 189.16700 188.64700 1.000 43.82486 90 ASP D O 1
ATOM 3386 N N . THR B 2 91 ? 244.72200 189.23800 186.55800 1.000 42.28842 91 THR D N 1
ATOM 3387 C CA . THR B 2 91 ? 245.78400 188.28700 186.85400 1.000 42.28842 91 THR D CA 1
ATOM 3388 C C . THR B 2 91 ? 246.86400 188.94100 187.70800 1.000 42.28842 91 THR D C 1
ATOM 3389 O O . THR B 2 91 ? 247.31000 190.05600 187.42100 1.000 42.28842 91 THR D O 1
ATOM 3393 N N . ALA B 2 92 ? 247.27600 188.24500 188.76500 1.000 34.59385 92 ALA D N 1
ATOM 3394 C CA . ALA B 2 92 ? 248.25500 188.75400 189.71600 1.000 34.59385 92 ALA D CA 1
ATOM 3395 C C . ALA B 2 92 ? 248.56900 187.64700 190.71200 1.000 34.59385 92 ALA D C 1
ATOM 3396 O O . ALA B 2 92 ? 247.93400 186.58900 190.71600 1.000 34.59385 92 ALA D O 1
ATOM 3398 N N . VAL B 2 93 ? 249.56000 187.90500 191.55800 1.000 29.05152 93 VAL D N 1
ATOM 3399 C CA . VAL B 2 93 ? 249.85300 187.05100 192.70100 1.000 29.05152 93 VAL D CA 1
ATOM 3400 C C . VAL B 2 93 ? 249.08600 187.62000 193.88700 1.000 29.05152 93 VAL D C 1
ATOM 3401 O O . VAL B 2 93 ? 249.36700 188.73000 194.34400 1.000 29.05152 93 VAL D O 1
ATOM 3405 N N . TYR B 2 94 ? 248.11400 186.86500 194.38600 1.000 27.02167 94 TYR D N 1
ATOM 3406 C CA . TYR B 2 94 ? 247.23000 187.34700 195.43700 1.000 27.02167 94 TYR D CA 1
ATOM 3407 C C . TYR B 2 94 ? 247.76500 186.90900 196.79300 1.000 27.02167 94 TYR D C 1
ATOM 3408 O O . TYR B 2 94 ? 247.94200 185.71200 197.04000 1.000 27.02167 94 TYR D O 1
ATOM 3417 N N . PHE B 2 95 ? 248.02100 187.87700 197.66400 1.000 22.85916 95 PHE D N 1
ATOM 3418 C CA . PHE B 2 95 ? 248.47000 187.62000 199.02200 1.000 22.85916 95 PHE D CA 1
ATOM 3419 C C . PHE B 2 95 ? 247.30500 187.80100 199.98200 1.000 22.85916 95 PHE D C 1
ATOM 3420 O O . PHE B 2 95 ? 246.46800 188.68700 199.79400 1.000 22.85916 95 PHE D O 1
ATOM 3428 N N . CYS B 2 96 ? 247.24900 186.95400 201.00200 1.000 26.06625 96 CYS D N 1
ATOM 3429 C CA . CYS B 2 96 ? 246.35200 187.15800 202.13100 1.000 26.06625 96 CYS D CA 1
ATOM 3430 C C . CYS B 2 96 ? 247.18900 187.75000 203.25600 1.000 26.06625 96 CYS D C 1
ATOM 3431 O O . CYS B 2 96 ? 248.10400 187.10100 203.76900 1.000 26.06625 96 CYS D O 1
ATOM 3434 N N . ALA B 2 97 ? 246.88800 188.98900 203.62300 1.000 19.08545 97 ALA D N 1
ATOM 3435 C CA . ALA B 2 97 ? 247.67200 189.73100 204.59400 1.000 19.08545 97 ALA D CA 1
ATOM 3436 C C . ALA B 2 97 ? 246.87500 189.91200 205.87500 1.000 19.08545 97 ALA D C 1
ATOM 3437 O O . ALA B 2 97 ? 245.64900 190.04500 205.84300 1.000 19.08545 97 ALA D O 1
ATOM 3439 N N . ARG B 2 98 ? 247.57800 189.89900 206.99900 1.000 19.35667 98 ARG D N 1
ATOM 3440 C CA . ARG B 2 98 ? 246.98100 190.16700 208.29400 1.000 19.35667 98 ARG D CA 1
ATOM 3441 C C . ARG B 2 98 ? 247.26500 191.60500 208.69800 1.000 19.35667 98 ARG D C 1
ATOM 3442 O O . ARG B 2 98 ? 248.40600 192.06400 208.62900 1.000 19.35667 98 ARG D O 1
ATOM 3450 N N . GLU B 2 99 ? 246.22200 192.31700 209.10600 1.000 18.53096 99 GLU D N 1
ATOM 3451 C CA . GLU B 2 99 ? 246.39100 193.68000 209.58000 1.000 18.53096 99 GLU D CA 1
ATOM 3452 C C . GLU B 2 99 ? 246.87200 193.67800 211.02800 1.000 18.53096 99 GLU D C 1
ATOM 3453 O O . GLU B 2 99 ? 246.60200 192.75300 211.79700 1.000 18.53096 99 GLU D O 1
ATOM 3459 N N . ARG B 2 100 ? 247.60300 194.72800 211.39500 1.000 19.72290 100 ARG D N 1
ATOM 3460 C CA . ARG B 2 100 ? 248.04000 194.88100 212.77300 1.000 19.72290 100 ARG D CA 1
ATOM 3461 C C . ARG B 2 100 ? 246.83500 195.04000 213.69500 1.000 19.72290 100 ARG D C 1
ATOM 3462 O O . ARG B 2 100 ? 245.76600 195.50000 213.28900 1.000 19.72290 100 ARG D O 1
ATOM 3470 N N . PHE B 2 101 ? 247.01600 194.63800 214.95500 1.000 17.75311 101 PHE D N 1
ATOM 3471 C CA . PHE B 2 101 ? 245.92200 194.72500 215.91700 1.000 17.75311 101 PHE D CA 1
ATOM 3472 C C . PHE B 2 101 ? 245.43900 196.16100 216.06900 1.000 17.75311 101 PHE D C 1
ATOM 3473 O O . PHE B 2 101 ? 244.24100 196.40800 216.23800 1.000 17.75311 101 PHE D O 1
ATOM 3481 N N . SER B 2 102 ? 246.36000 197.12300 216.01300 1.000 17.57631 102 SER D N 1
ATOM 3482 C CA . SER B 2 102 ? 246.02100 198.53500 216.06200 1.000 17.57631 102 SER D CA 1
ATOM 3483 C C . SER B 2 102 ? 246.27700 199.25600 214.75600 1.000 17.57631 102 SER D C 1
ATOM 3484 O O . SER B 2 102 ? 245.59800 200.24500 214.46900 1.000 17.57631 102 SER D O 1
ATOM 3487 N N . GLY B 2 103 ? 247.22800 198.78500 213.96700 1.000 17.82206 103 GLY D N 1
ATOM 3488 C CA . GLY B 2 103 ? 247.74900 199.56600 212.87400 1.000 17.82206 103 GLY D CA 1
ATOM 3489 C C . GLY B 2 103 ? 246.94700 199.45700 211.60200 1.000 17.82206 103 GLY D C 1
ATOM 3490 O O . GLY B 2 103 ? 245.94900 198.74600 211.49900 1.000 17.82206 103 GLY D O 1
ATOM 3491 N N . ALA B 2 104 ? 247.41300 200.21700 210.62100 1.000 15.93518 104 ALA D N 1
ATOM 3492 C CA . ALA B 2 104 ? 246.89200 200.22400 209.26900 1.000 15.93518 104 ALA D CA 1
ATOM 3493 C C . ALA B 2 104 ? 247.72000 199.36400 208.33100 1.000 15.93518 104 ALA D C 1
ATOM 3494 O O . ALA B 2 104 ? 247.49700 199.39400 207.11700 1.000 15.93518 104 ALA D O 1
ATOM 3496 N N . TYR B 2 105 ? 248.66400 198.60300 208.86700 1.000 17.79199 105 TYR D N 1
ATOM 3497 C CA . TYR B 2 105 ? 249.69800 197.93300 208.10100 1.000 17.79199 105 TYR D CA 1
ATOM 3498 C C . TYR B 2 105 ? 249.49300 196.42700 208.13500 1.000 17.79199 105 TYR D C 1
ATOM 3499 O O . TYR B 2 105 ? 248.76400 195.89400 208.97300 1.000 17.79199 105 TYR D O 1
ATOM 3508 N N . PHE B 2 106 ? 250.15000 195.74700 207.20200 1.000 17.33436 106 PHE D N 1
ATOM 3509 C CA . PHE B 2 106 ? 250.03400 194.30100 207.03600 1.000 17.33436 106 PHE D CA 1
ATOM 3510 C C . PHE B 2 106 ? 251.28700 193.66600 207.62200 1.000 17.33436 106 PHE D C 1
ATOM 3511 O O . PHE B 2 106 ? 252.29900 193.52000 206.93500 1.000 17.33436 106 PHE D O 1
ATOM 3519 N N . ASP B 2 107 ? 251.22000 193.28200 208.89800 1.000 20.97431 107 ASP D N 1
ATOM 3520 C CA . ASP B 2 107 ? 252.42000 192.80400 209.57400 1.000 20.97431 107 ASP D CA 1
ATOM 3521 C C . ASP B 2 107 ? 252.83300 191.41800 209.09400 1.000 20.97431 107 ASP D C 1
ATOM 3522 O O . ASP B 2 107 ? 254.02800 191.10200 209.07900 1.000 20.97431 107 ASP D O 1
ATOM 3527 N N . TYR B 2 108 ? 251.87500 190.58100 208.70100 1.000 22.05258 108 TYR D N 1
ATOM 3528 C CA . TYR B 2 108 ? 252.16900 189.24700 208.19600 1.000 22.05258 108 TYR D CA 1
ATOM 3529 C C . TYR B 2 108 ? 251.42200 189.01800 206.89300 1.000 22.05258 108 TYR D C 1
ATOM 3530 O O . TYR B 2 108 ? 250.21800 189.27700 206.81000 1.000 22.05258 108 TYR D O 1
ATOM 3539 N N . TRP B 2 109 ? 252.13800 188.53400 205.88400 1.000 20.23685 109 TRP D N 1
ATOM 3540 C CA . TRP B 2 109 ? 251.57500 188.20600 204.58400 1.000 20.23685 109 TRP D CA 1
ATOM 3541 C C . TRP B 2 109 ? 251.67700 186.70600 204.34700 1.000 20.23685 109 TRP D C 1
ATOM 3542 O O . TRP B 2 109 ? 252.28000 185.96600 205.12700 1.000 20.23685 109 TRP D O 1
ATOM 3553 N N . GLY B 2 110 ? 251.07800 186.26500 203.24600 1.000 27.11084 110 GLY D N 1
ATOM 3554 C CA . GLY B 2 110 ? 251.23400 184.90700 202.78000 1.000 27.11084 110 GLY D CA 1
ATOM 3555 C C . GLY B 2 110 ? 252.23200 184.82600 201.63700 1.000 27.11084 110 GLY D C 1
ATOM 3556 O O . GLY B 2 110 ? 252.71500 185.83100 201.12500 1.000 27.11084 110 GLY D O 1
ATOM 3557 N N . GLN B 2 111 ? 252.53600 183.58900 201.24000 1.000 33.30652 111 GLN D N 1
ATOM 3558 C CA . GLN B 2 111 ? 253.46200 183.38100 200.13100 1.000 33.30652 111 GLN D CA 1
ATOM 3559 C C . GLN B 2 111 ? 252.90900 183.96500 198.83800 1.000 33.30652 111 GLN D C 1
ATOM 3560 O O . GLN B 2 111 ? 253.65600 184.53900 198.03800 1.000 33.30652 111 GLN D O 1
ATOM 3566 N N . GLY B 2 112 ? 251.60700 183.82600 198.61500 1.000 32.62401 112 GLY D N 1
ATOM 3567 C CA . GLY B 2 112 ? 250.97700 184.40000 197.44500 1.000 32.62401 112 GLY D CA 1
ATOM 3568 C C . GLY B 2 112 ? 250.70200 183.38000 196.36400 1.000 32.62401 112 GLY D C 1
ATOM 3569 O O . GLY B 2 112 ? 251.62300 182.71000 195.88800 1.000 32.62401 112 GLY D O 1
ATOM 3570 N N . THR B 2 113 ? 249.44200 183.25000 195.96600 1.000 33.71808 113 THR D N 1
ATOM 3571 C CA . THR B 2 113 ? 249.04900 182.31400 194.92300 1.000 33.71808 113 THR D CA 1
ATOM 3572 C C . THR B 2 113 ? 248.81300 183.07200 193.62400 1.000 33.71808 113 THR D C 1
ATOM 3573 O O . THR B 2 113 ? 248.13700 184.10500 193.60900 1.000 33.71808 113 THR D O 1
ATOM 3577 N N . LEU B 2 114 ? 249.40200 182.57400 192.54300 1.000 36.99206 114 LEU D N 1
ATOM 3578 C CA . LEU B 2 114 ? 249.32300 183.25200 191.25900 1.000 36.99206 114 LEU D CA 1
ATOM 3579 C C . LEU B 2 114 ? 248.02700 182.88200 190.55500 1.000 36.99206 114 LEU D C 1
ATOM 3580 O O . LEU B 2 114 ? 247.70000 181.70000 190.41500 1.000 36.99206 114 LEU D O 1
ATOM 3585 N N . VAL B 2 115 ? 247.28900 183.89500 190.11700 1.000 37.93097 115 VAL D N 1
ATOM 3586 C CA . VAL B 2 115 ? 246.05800 183.71400 189.36100 1.000 37.93097 115 VAL D CA 1
ATOM 3587 C C . VAL B 2 115 ? 246.30900 184.23000 187.95500 1.000 37.93097 115 VAL D C 1
ATOM 3588 O O . VAL B 2 115 ? 246.72500 185.38000 187.77400 1.000 37.93097 115 VAL D O 1
ATOM 3592 N N . THR B 2 116 ? 246.07400 183.38000 186.96200 1.000 46.81617 116 THR D N 1
ATOM 3593 C CA . THR B 2 116 ? 246.23500 183.74300 185.56200 1.000 46.81617 116 THR D CA 1
ATOM 3594 C C . THR B 2 116 ? 244.86700 183.74700 184.89900 1.000 46.81617 116 THR D C 1
ATOM 3595 O O . THR B 2 116 ? 244.14200 182.74900 184.95900 1.000 46.81617 116 THR D O 1
ATOM 3599 N N . VAL B 2 117 ? 244.51200 184.86400 184.28000 1.000 51.08594 117 VAL D N 1
ATOM 3600 C CA . VAL B 2 117 ? 243.21100 185.02100 183.63500 1.000 51.08594 117 VAL D CA 1
ATOM 3601 C C . VAL B 2 117 ? 243.47800 185.21100 182.14700 1.000 51.08594 117 VAL D C 1
ATOM 3602 O O . VAL B 2 117 ? 243.70800 186.32700 181.67100 1.000 51.08594 117 VAL D O 1
ATOM 3606 N N . SER B 2 118 ? 243.44700 184.11000 181.40000 1.000 59.53906 118 SER D N 1
ATOM 3607 C CA . SER B 2 118 ? 243.62400 184.14200 179.95600 1.000 59.53906 118 SER D CA 1
ATOM 3608 C C . SER B 2 118 ? 243.02800 182.87200 179.36900 1.000 59.53906 118 SER D C 1
ATOM 3609 O O . SER B 2 118 ? 243.13200 181.80000 179.96900 1.000 59.53906 118 SER D O 1
ATOM 3612 N N . SER B 2 119 ? 242.41000 183.00200 178.20000 1.000 66.17672 119 SER D N 1
ATOM 3613 C CA . SER B 2 119 ? 241.78700 181.86300 177.53500 1.000 66.17672 119 SER D CA 1
ATOM 3614 C C . SER B 2 119 ? 242.83600 180.92600 176.94200 1.000 66.17672 119 SER D C 1
ATOM 3615 O O . SER B 2 119 ? 243.50000 181.26000 175.96000 1.000 66.17672 119 SER D O 1
ATOM 3618 N N . GLU C 3 1 ? 241.69800 207.33700 197.31800 1.000 31.07918 1 GLU E N 1
ATOM 3619 C CA . GLU C 3 1 ? 242.94700 206.74400 196.85800 1.000 31.07918 1 GLU E CA 1
ATOM 3620 C C . GLU C 3 1 ? 243.96200 207.82400 196.51400 1.000 31.07918 1 GLU E C 1
ATOM 3621 O O . GLU C 3 1 ? 243.72700 208.64600 195.63100 1.000 31.07918 1 GLU E O 1
ATOM 3627 N N . ILE C 3 2 ? 245.09100 207.82000 197.21500 1.000 27.26412 2 ILE E N 1
ATOM 3628 C CA . ILE C 3 2 ? 246.15200 208.79100 196.98700 1.000 27.26412 2 ILE E CA 1
ATOM 3629 C C . ILE C 3 2 ? 247.41600 208.05000 196.57800 1.000 27.26412 2 ILE E C 1
ATOM 3630 O O . ILE C 3 2 ? 247.68200 206.93200 197.02900 1.000 27.26412 2 ILE E O 1
ATOM 3635 N N . VAL C 3 3 ? 248.19500 208.68900 195.71300 1.000 29.70259 3 VAL E N 1
ATOM 3636 C CA . VAL C 3 3 ? 249.28300 208.03700 194.99400 1.000 29.70259 3 VAL E CA 1
ATOM 3637 C C . VAL C 3 3 ? 250.57100 208.20400 195.78500 1.000 29.70259 3 VAL E C 1
ATOM 3638 O O . VAL C 3 3 ? 250.99300 209.33000 196.07100 1.000 29.70259 3 VAL E O 1
ATOM 3642 N N . LEU C 3 4 ? 251.19600 207.08400 196.13500 1.000 28.01670 4 LEU E N 1
ATOM 3643 C CA . LEU C 3 4 ? 252.51700 207.08700 196.74700 1.000 28.01670 4 LEU E CA 1
ATOM 3644 C C . LEU C 3 4 ? 253.56200 206.94200 195.65000 1.000 28.01670 4 LEU E C 1
ATOM 3645 O O . LEU C 3 4 ? 253.64500 205.89400 195.00100 1.000 28.01670 4 LEU E O 1
ATOM 3650 N N . THR C 3 5 ? 254.35400 207.98700 195.44000 1.000 35.19060 5 THR E N 1
ATOM 3651 C CA . THR C 3 5 ? 255.38500 207.98800 194.41200 1.000 35.19060 5 THR E CA 1
ATOM 3652 C C . THR C 3 5 ? 256.71200 207.58200 195.03300 1.000 35.19060 5 THR E C 1
ATOM 3653 O O . THR C 3 5 ? 257.13800 208.16200 196.03700 1.000 35.19060 5 THR E O 1
ATOM 3657 N N . GLN C 3 6 ? 257.35900 206.58800 194.43600 1.000 33.65580 6 GLN E N 1
ATOM 3658 C CA . GLN C 3 6 ? 258.59800 206.02200 194.95400 1.000 33.65580 6 GLN E CA 1
ATOM 3659 C C . GLN C 3 6 ? 259.69000 206.23100 193.91500 1.000 33.65580 6 GLN E C 1
ATOM 3660 O O . GLN C 3 6 ? 259.62000 205.67600 192.81400 1.000 33.65580 6 GLN E O 1
ATOM 3666 N N . SER C 3 7 ? 260.69600 207.02900 194.26300 1.000 41.12708 7 SER E N 1
ATOM 3667 C CA . SER C 3 7 ? 261.80300 207.30400 193.36600 1.000 41.12708 7 SER E CA 1
ATOM 3668 C C . SER C 3 7 ? 263.12300 207.14900 194.10900 1.000 41.12708 7 SER E C 1
ATOM 3669 O O . SER C 3 7 ? 263.21000 207.48400 195.29600 1.000 41.12708 7 SER E O 1
ATOM 3672 N N . PRO C 3 8 ? 264.17000 206.64200 193.44100 1.000 44.47503 8 PRO E N 1
ATOM 3673 C CA . PRO C 3 8 ? 264.12300 206.13400 192.06700 1.000 44.47503 8 PRO E CA 1
ATOM 3674 C C . PRO C 3 8 ? 263.53800 204.72700 191.98700 1.000 44.47503 8 PRO E C 1
ATOM 3675 O O . PRO C 3 8 ? 263.56500 203.99700 192.97700 1.000 44.47503 8 PRO E O 1
ATOM 3679 N N . ALA C 3 9 ? 263.01100 204.35800 190.81700 1.000 46.11268 9 ALA E N 1
ATOM 3680 C CA . ALA C 3 9 ? 262.46100 203.01800 190.64600 1.000 46.11268 9 ALA E CA 1
ATOM 3681 C C . ALA C 3 9 ? 263.54100 201.95500 190.80200 1.000 46.11268 9 ALA E C 1
ATOM 3682 O O . ALA C 3 9 ? 263.30900 200.90900 191.41800 1.000 46.11268 9 ALA E O 1
ATOM 3684 N N . THR C 3 10 ? 264.72500 202.20400 190.25000 1.000 49.85472 10 THR E N 1
ATOM 3685 C CA . THR C 3 10 ? 265.85000 201.28500 190.33600 1.000 49.85472 10 THR E CA 1
ATOM 3686 C C . THR C 3 10 ? 266.97700 201.95400 191.10700 1.000 49.85472 10 THR E C 1
ATOM 3687 O O . THR C 3 10 ? 267.31300 203.11200 190.84100 1.000 49.85472 10 THR E O 1
ATOM 3691 N N . LEU C 3 11 ? 267.55600 201.22600 192.05900 1.000 50.36465 11 LEU E N 1
ATOM 3692 C CA . LEU C 3 11 ? 268.60300 201.76300 192.92800 1.000 50.36465 11 LEU E CA 1
ATOM 3693 C C . LEU C 3 11 ? 269.70200 200.71100 193.04000 1.000 50.36465 11 LEU E C 1
ATOM 3694 O O . LEU C 3 11 ? 269.58100 199.76000 193.81700 1.000 50.36465 11 LEU E O 1
ATOM 3699 N N . SER C 3 12 ? 270.77300 200.89100 192.27200 1.000 56.81355 12 SER E N 1
ATOM 3700 C CA . SER C 3 12 ? 271.87300 199.93800 192.21800 1.000 56.81355 12 SER E CA 1
ATOM 3701 C C . SER C 3 12 ? 273.02100 200.42700 193.08900 1.000 56.81355 12 SER E C 1
ATOM 3702 O O . SER C 3 12 ? 273.48700 201.55900 192.93200 1.000 56.81355 12 SER E O 1
ATOM 3705 N N . LEU C 3 13 ? 273.47300 199.57200 194.00300 1.000 59.45430 13 LEU E N 1
ATOM 3706 C CA . LEU C 3 13 ? 274.54100 199.91000 194.93400 1.000 59.45430 13 LEU E CA 1
ATOM 3707 C C . LEU C 3 13 ? 275.40200 198.67200 195.15000 1.000 59.45430 13 LEU E C 1
ATOM 3708 O O . LEU C 3 13 ? 275.31500 197.69100 194.40700 1.000 59.45430 13 LEU E O 1
ATOM 3713 N N . SER C 3 14 ? 276.24200 198.72200 196.17600 1.000 60.51976 14 SER E N 1
ATOM 3714 C CA . SER C 3 14 ? 277.16800 197.65200 196.50300 1.000 60.51976 14 SER E CA 1
ATOM 3715 C C . SER C 3 14 ? 277.03000 197.28900 197.97300 1.000 60.51976 14 SER E C 1
ATOM 3716 O O . SER C 3 14 ? 276.66000 198.13700 198.79100 1.000 60.51976 14 SER E O 1
ATOM 3719 N N . PRO C 3 15 ? 277.30800 196.03600 198.33500 1.000 59.23953 15 PRO E N 1
ATOM 3720 C CA . PRO C 3 15 ? 277.20200 195.64000 199.74400 1.000 59.23953 15 PRO E CA 1
ATOM 3721 C C . PRO C 3 15 ? 278.10500 196.47900 200.63500 1.000 59.23953 15 PRO E C 1
ATOM 3722 O O . PRO C 3 15 ? 279.21600 196.85100 200.25400 1.000 59.23953 15 PRO E O 1
ATOM 3726 N N . GLY C 3 16 ? 277.61200 196.77600 201.83500 1.000 61.22388 16 GLY E N 1
ATOM 3727 C CA . GLY C 3 16 ? 278.33600 197.63000 202.75300 1.000 61.22388 16 GLY E CA 1
ATOM 3728 C C . GLY C 3 16 ? 278.16400 199.11000 202.50900 1.000 61.22388 16 GLY E C 1
ATOM 3729 O O . GLY C 3 16 ? 278.97200 199.90500 202.99900 1.000 61.22388 16 GLY E O 1
ATOM 3730 N N . GLU C 3 17 ? 277.13800 199.50800 201.76400 1.000 61.23044 17 GLU E N 1
ATOM 3731 C CA . GLU C 3 17 ? 276.89100 200.90100 201.43200 1.000 61.23044 17 GLU E CA 1
ATOM 3732 C C . GLU C 3 17 ? 275.48700 201.29300 201.87400 1.000 61.23044 17 GLU E C 1
ATOM 3733 O O . GLU C 3 17 ? 274.57500 200.46200 201.90400 1.000 61.23044 17 GLU E O 1
ATOM 3739 N N . ARG C 3 18 ? 275.32200 202.56300 202.23500 1.000 57.44367 18 ARG E N 1
ATOM 3740 C CA . ARG C 3 18 ? 274.01100 203.05900 202.62900 1.000 57.44367 18 ARG E CA 1
ATOM 3741 C C . ARG C 3 18 ? 273.09400 203.16800 201.41800 1.000 57.44367 18 ARG E C 1
ATOM 3742 O O . ARG C 3 18 ? 273.49700 203.66200 200.36100 1.000 57.44367 18 ARG E O 1
ATOM 3750 N N . ALA C 3 19 ? 271.85600 202.71100 201.57800 1.000 48.94511 19 ALA E N 1
ATOM 3751 C CA . ALA C 3 19 ? 270.82700 202.82700 200.55600 1.000 48.94511 19 ALA E CA 1
ATOM 3752 C C . ALA C 3 19 ? 269.74900 203.78000 201.04600 1.000 48.94511 19 ALA E C 1
ATOM 3753 O O . ALA C 3 19 ? 269.24000 203.62400 202.15900 1.000 48.94511 19 ALA E O 1
ATOM 3755 N N . THR C 3 20 ? 269.40800 204.76600 200.22100 1.000 43.36594 20 THR E N 1
ATOM 3756 C CA . THR C 3 20 ? 268.41500 205.77800 200.56700 1.000 43.36594 20 THR E CA 1
ATOM 3757 C C . THR C 3 20 ? 267.23800 205.65400 199.61000 1.000 43.36594 20 THR E C 1
ATOM 3758 O O . THR C 3 20 ? 267.36500 205.95500 198.41800 1.000 43.36594 20 THR E O 1
ATOM 3762 N N . LEU C 3 21 ? 266.09800 205.21900 200.13400 1.000 35.82475 21 LEU E N 1
ATOM 3763 C CA . LEU C 3 21 ? 264.87400 205.05600 199.36400 1.000 35.82475 21 LEU E CA 1
ATOM 3764 C C . LEU C 3 21 ? 263.87100 206.10400 199.81600 1.000 35.82475 21 LEU E C 1
ATOM 3765 O O . LEU C 3 21 ? 263.67200 206.29600 201.01900 1.000 35.82475 21 LEU E O 1
ATOM 3770 N N . SER C 3 22 ? 263.24100 206.77700 198.85900 1.000 35.55057 22 SER E N 1
ATOM 3771 C CA . SER C 3 22 ? 262.34600 207.89000 199.14200 1.000 35.55057 22 SER E CA 1
ATOM 3772 C C . SER C 3 22 ? 260.94600 207.57200 198.64300 1.000 35.55057 22 SER E C 1
ATOM 3773 O O . SER C 3 22 ? 260.77500 207.11500 197.50900 1.000 35.55057 22 SER E O 1
ATOM 3776 N N . CYS C 3 23 ? 259.95200 207.82000 199.49100 1.000 34.57014 23 CYS E N 1
ATOM 3777 C CA . CYS C 3 23 ? 258.54600 207.71000 199.13000 1.000 34.57014 23 CYS E CA 1
ATOM 3778 C C . CYS C 3 23 ? 257.90700 209.08500 199.25000 1.000 34.57014 23 CYS E C 1
ATOM 3779 O O . CYS C 3 23 ? 258.07000 209.76100 200.27000 1.000 34.57014 23 CYS E O 1
ATOM 3782 N N . ARG C 3 24 ? 257.19400 209.50000 198.20700 1.000 39.29590 24 ARG E N 1
ATOM 3783 C CA . ARG C 3 24 ? 256.51900 210.79000 198.17300 1.000 39.29590 24 ARG E CA 1
ATOM 3784 C C . ARG C 3 24 ? 255.03000 210.56600 197.95900 1.000 39.29590 24 ARG E C 1
ATOM 3785 O O . ARG C 3 24 ? 254.63400 209.83900 197.04300 1.000 39.29590 24 ARG E O 1
ATOM 3793 N N . ALA C 3 25 ? 254.21400 211.19400 198.79500 1.000 31.84289 25 ALA E N 1
ATOM 3794 C CA . ALA C 3 25 ? 252.77100 211.02800 198.75600 1.000 31.84289 25 ALA E CA 1
ATOM 3795 C C . ALA C 3 25 ? 252.11600 212.18000 198.00500 1.000 31.84289 25 ALA E C 1
ATOM 3796 O O . ALA C 3 25 ? 252.60900 213.31000 198.01400 1.000 31.84289 25 ALA E O 1
ATOM 3798 N N . SER C 3 26 ? 250.99300 211.87800 197.34700 1.000 32.88813 26 SER E N 1
ATOM 3799 C CA . SER C 3 26 ? 250.26000 212.91500 196.62900 1.000 32.88813 26 SER E CA 1
ATOM 3800 C C . SER C 3 26 ? 249.74600 213.98300 197.58500 1.000 32.88813 26 SER E C 1
ATOM 3801 O O . SER C 3 26 ? 249.81000 215.18100 197.28300 1.000 32.88813 26 SER E O 1
ATOM 3804 N N . GLN C 3 27 ? 249.22800 213.57100 198.73900 1.000 32.57328 27 GLN E N 1
ATOM 3805 C CA . GLN C 3 27 ? 248.87800 214.48500 199.81300 1.000 32.57328 27 GLN E CA 1
ATOM 3806 C C . GLN C 3 27 ? 249.40500 213.92400 201.12500 1.000 32.57328 27 GLN E C 1
ATOM 3807 O O . GLN C 3 27 ? 249.77700 212.75300 201.21400 1.000 32.57328 27 GLN E O 1
ATOM 3813 N N . SER C 3 28 ? 249.44100 214.77800 202.14400 1.000 31.68583 28 SER E N 1
ATOM 3814 C CA . SER C 3 28 ? 250.08000 214.41900 203.40400 1.000 31.68583 28 SER E CA 1
ATOM 3815 C C . SER C 3 28 ? 249.41400 213.20000 204.02700 1.000 31.68583 28 SER E C 1
ATOM 3816 O O . SER C 3 28 ? 248.18700 213.13200 204.13300 1.000 31.68583 28 SER E O 1
ATOM 3819 N N . VAL C 3 29 ? 250.23200 212.23500 204.43800 1.000 26.44827 29 VAL E N 1
ATOM 3820 C CA . VAL C 3 29 ? 249.75200 211.01500 205.06700 1.000 26.44827 29 VAL E CA 1
ATOM 3821 C C . VAL C 3 29 ? 250.12700 210.97300 206.54700 1.000 26.44827 29 VAL E C 1
ATOM 3822 O O . VAL C 3 29 ? 250.07400 209.91400 207.16900 1.000 26.44827 29 VAL E O 1
ATOM 3826 N N . SER C 3 30 ? 250.49200 212.11800 207.11700 1.000 25.16718 30 SER E N 1
ATOM 3827 C CA . SER C 3 30 ? 250.87200 212.23700 208.52900 1.000 25.16718 30 SER E CA 1
ATOM 3828 C C . SER C 3 30 ? 252.04900 211.29300 208.76200 1.000 25.16718 30 SER E C 1
ATOM 3829 O O . SER C 3 30 ? 252.98100 211.27700 207.94300 1.000 25.16718 30 SER E O 1
ATOM 3832 N N . SER C 3 31 ? 252.05900 210.50400 209.83100 1.000 24.64744 31 SER E N 1
ATOM 3833 C CA . SER C 3 31 ? 253.13800 209.56700 210.09800 1.000 24.64744 31 SER E CA 1
ATOM 3834 C C . SER C 3 31 ? 252.76200 208.13200 209.76800 1.000 24.64744 31 SER E C 1
ATOM 3835 O O . SER C 3 31 ? 253.48100 207.21300 210.15900 1.000 24.64744 31 SER E O 1
ATOM 3838 N N . TYR C 3 32 ? 251.65500 207.91600 209.05800 1.000 21.37573 32 TYR E N 1
ATOM 3839 C CA . TYR C 3 32 ? 251.15400 206.56700 208.80000 1.000 21.37573 32 TYR E CA 1
ATOM 3840 C C . TYR C 3 32 ? 251.67800 206.08000 207.45300 1.000 21.37573 32 TYR E C 1
ATOM 3841 O O . TYR C 3 32 ? 250.98800 206.09000 206.43400 1.000 21.37573 32 TYR E O 1
ATOM 3850 N N . LEU C 3 33 ? 252.93200 205.64000 207.46500 1.000 20.21825 33 LEU E N 1
ATOM 3851 C CA . LEU C 3 33 ? 253.55500 205.00200 206.31800 1.000 20.21825 33 LEU E CA 1
ATOM 3852 C C . LEU C 3 33 ? 254.21300 203.70900 206.77400 1.000 20.21825 33 LEU E C 1
ATOM 3853 O O . LEU C 3 33 ? 254.69200 203.60800 207.90600 1.000 20.21825 33 LEU E O 1
ATOM 3858 N N . ALA C 3 34 ? 254.23400 202.72000 205.88600 1.000 18.39881 34 ALA E N 1
ATOM 3859 C CA . ALA C 3 34 ? 254.87800 201.44800 206.16800 1.000 18.39881 34 ALA E CA 1
ATOM 3860 C C . ALA C 3 34 ? 255.80200 201.07000 205.02300 1.000 18.39881 34 ALA E C 1
ATOM 3861 O O . ALA C 3 34 ? 255.56300 201.42500 203.86800 1.000 18.39881 34 ALA E O 1
ATOM 3863 N N . TRP C 3 35 ? 256.86200 200.34000 205.35900 1.000 22.84726 35 TRP E N 1
ATOM 3864 C CA . TRP C 3 35 ? 257.82800 199.84900 204.38800 1.000 22.84726 35 TRP E CA 1
ATOM 3865 C C . TRP C 3 35 ? 257.81400 198.32900 204.39400 1.000 22.84726 35 TRP E C 1
ATOM 3866 O O . TRP C 3 35 ? 257.92500 197.70900 205.45600 1.000 22.84726 35 TRP E O 1
ATOM 3877 N N . TYR C 3 36 ? 257.68000 197.73600 203.21200 1.000 20.41789 36 TYR E N 1
ATOM 3878 C CA . TYR C 3 36 ? 257.65000 196.29000 203.05200 1.000 20.41789 36 TYR E CA 1
ATOM 3879 C C . TYR C 3 36 ? 258.80000 195.85400 202.16000 1.000 20.41789 36 TYR E C 1
ATOM 3880 O O . TYR C 3 36 ? 259.03400 196.45100 201.10600 1.000 20.41789 36 TYR E O 1
ATOM 3889 N N . GLN C 3 37 ? 259.51300 194.81700 202.58600 1.000 28.54965 37 GLN E N 1
ATOM 3890 C CA . GLN C 3 37 ? 260.57200 194.20400 201.79800 1.000 28.54965 37 GLN E CA 1
ATOM 3891 C C . GLN C 3 37 ? 260.05900 192.88300 201.24700 1.000 28.54965 37 GLN E C 1
ATOM 3892 O O . GLN C 3 37 ? 259.61500 192.02100 202.01200 1.000 28.54965 37 GLN E O 1
ATOM 3898 N N . GLN C 3 38 ? 260.11800 192.72500 199.92900 1.000 32.57803 38 GLN E N 1
ATOM 3899 C CA . GLN C 3 38 ? 259.68300 191.49700 199.28000 1.000 32.57803 38 GLN E CA 1
ATOM 3900 C C . GLN C 3 38 ? 260.76600 191.00400 198.33500 1.000 32.57803 38 GLN E C 1
ATOM 3901 O O . GLN C 3 38 ? 261.26300 191.76500 197.49900 1.000 32.57803 38 GLN E O 1
ATOM 3907 N N . LYS C 3 39 ? 261.12800 189.73200 198.47400 1.000 43.74312 39 LYS E N 1
ATOM 3908 C CA . LYS C 3 39 ? 262.07100 188.97800 197.66800 1.000 43.74312 39 LYS E CA 1
ATOM 3909 C C . LYS C 3 39 ? 261.32300 188.05700 196.71000 1.000 43.74312 39 LYS E C 1
ATOM 3910 O O . LYS C 3 39 ? 260.18900 187.65800 196.98900 1.000 43.74312 39 LYS E O 1
ATOM 3916 N N . PRO C 3 40 ? 261.91700 187.71500 195.56600 1.000 50.55833 40 PRO E N 1
ATOM 3917 C CA . PRO C 3 40 ? 261.20000 186.88800 194.58500 1.000 50.55833 40 PRO E CA 1
ATOM 3918 C C . PRO C 3 40 ? 260.77600 185.55200 195.17600 1.000 50.55833 40 PRO E C 1
ATOM 3919 O O . PRO C 3 40 ? 261.57600 184.83600 195.78200 1.000 50.55833 40 PRO E O 1
ATOM 3923 N N . GLY C 3 41 ? 259.50300 185.21800 194.98500 1.000 52.30398 41 GLY E N 1
ATOM 3924 C CA . GLY C 3 41 ? 258.96800 183.96900 195.50200 1.000 52.30398 41 GLY E CA 1
ATOM 3925 C C . GLY C 3 41 ? 259.00000 183.86200 197.01100 1.000 52.30398 41 GLY E C 1
ATOM 3926 O O . GLY C 3 41 ? 259.34600 182.80200 197.54900 1.000 52.30398 41 GLY E O 1
ATOM 3927 N N . GLN C 3 42 ? 258.64900 184.93800 197.70900 1.000 46.93698 42 GLN E N 1
ATOM 3928 C CA . GLN C 3 42 ? 258.65100 184.93000 199.16400 1.000 46.93698 42 GLN E CA 1
ATOM 3929 C C . GLN C 3 42 ? 257.67200 185.98900 199.65000 1.000 46.93698 42 GLN E C 1
ATOM 3930 O O . GLN C 3 42 ? 257.41000 186.97300 198.95400 1.000 46.93698 42 GLN E O 1
ATOM 3936 N N . ALA C 3 43 ? 257.12700 185.76700 200.84400 1.000 33.92582 43 ALA E N 1
ATOM 3937 C CA . ALA C 3 43 ? 256.11000 186.65900 201.38200 1.000 33.92582 43 ALA E CA 1
ATOM 3938 C C . ALA C 3 43 ? 256.70400 188.03400 201.67700 1.000 33.92582 43 ALA E C 1
ATOM 3939 O O . ALA C 3 43 ? 257.83000 188.12900 202.17600 1.000 33.92582 43 ALA E O 1
ATOM 3941 N N . PRO C 3 44 ? 255.98200 189.11300 201.37200 1.000 24.65525 44 PRO E N 1
ATOM 3942 C CA . PRO C 3 44 ? 256.46100 190.44600 201.75200 1.000 24.65525 44 PRO E CA 1
ATOM 3943 C C . PRO C 3 44 ? 256.59000 190.57400 203.26100 1.000 24.65525 44 PRO E C 1
ATOM 3944 O O . PRO C 3 44 ? 255.82500 189.98600 204.02700 1.000 24.65525 44 PRO E O 1
ATOM 3948 N N . ARG C 3 45 ? 257.58100 191.35100 203.68000 1.000 27.24182 45 ARG E N 1
ATOM 3949 C CA . ARG C 3 45 ? 257.95900 191.47300 205.07900 1.000 27.24182 45 ARG E CA 1
ATOM 3950 C C . ARG C 3 45 ? 257.83100 192.92600 205.50700 1.000 27.24182 45 ARG E C 1
ATOM 3951 O O . ARG C 3 45 ? 258.40100 193.81300 204.86600 1.000 27.24182 45 ARG E O 1
ATOM 3959 N N . LEU C 3 46 ? 257.09000 193.17000 206.58400 1.000 24.08687 46 LEU E N 1
ATOM 3960 C CA . LEU C 3 46 ? 256.95200 194.52600 207.09800 1.000 24.08687 46 LEU E CA 1
ATOM 3961 C C . LEU C 3 46 ? 258.23200 194.93200 207.81500 1.000 24.08687 46 LEU E C 1
ATOM 3962 O O . LEU C 3 46 ? 258.62500 194.30000 208.80000 1.000 24.08687 46 LEU E O 1
ATOM 3967 N N . LEU C 3 47 ? 258.89000 195.97700 207.31500 1.000 27.00514 47 LEU E N 1
ATOM 3968 C CA . LEU C 3 47 ? 260.11300 196.48600 207.92500 1.000 27.00514 47 LEU E CA 1
ATOM 3969 C C . LEU C 3 47 ? 259.83500 197.63700 208.88300 1.000 27.00514 47 LEU E C 1
ATOM 3970 O O . LEU C 3 47 ? 260.10900 197.53900 210.08200 1.000 27.00514 47 LEU E O 1
ATOM 3975 N N . ILE C 3 48 ? 259.27700 198.72700 208.36800 1.000 25.72777 48 ILE E N 1
ATOM 3976 C CA . ILE C 3 48 ? 259.06800 199.95600 209.12000 1.000 25.72777 48 ILE E CA 1
ATOM 3977 C C . ILE C 3 48 ? 257.58900 200.29800 209.06100 1.000 25.72777 48 ILE E C 1
ATOM 3978 O O . ILE C 3 48 ? 256.98600 200.25900 207.98500 1.000 25.72777 48 ILE E O 1
ATOM 3983 N N . TYR C 3 49 ? 257.00500 200.61400 210.21200 1.000 25.64928 49 TYR E N 1
ATOM 3984 C CA . TYR C 3 49 ? 255.64400 201.12000 210.27600 1.000 25.64928 49 TYR E CA 1
ATOM 3985 C C . TYR C 3 49 ? 255.63500 202.39200 211.10800 1.000 25.64928 49 TYR E C 1
ATOM 3986 O O . TYR C 3 49 ? 256.52400 202.62500 211.93000 1.000 25.64928 49 TYR E O 1
ATOM 3995 N N . ASP C 3 50 ? 254.62300 203.22500 210.86800 1.000 24.96586 50 ASP E N 1
ATOM 3996 C CA . ASP C 3 50 ? 254.52600 204.56700 211.43800 1.000 24.96586 50 ASP E CA 1
ATOM 3997 C C . ASP C 3 50 ? 255.70400 205.44300 211.02700 1.000 24.96586 50 ASP E C 1
ATOM 3998 O O . ASP C 3 50 ? 255.99700 206.44400 211.68900 1.000 24.96586 50 ASP E O 1
ATOM 4003 N N . ALA C 3 51 ? 256.39600 205.04300 209.95900 1.000 28.12122 51 ALA E N 1
ATOM 4004 C CA . ALA C 3 51 ? 257.47300 205.78500 209.31400 1.000 28.12122 51 ALA E CA 1
ATOM 4005 C C . ALA C 3 51 ? 258.74300 205.81800 210.15300 1.000 28.12122 51 ALA E C 1
ATOM 4006 O O . ALA C 3 51 ? 259.79200 206.24400 209.66700 1.000 28.12122 51 ALA E O 1
ATOM 4008 N N . SER C 3 52 ? 258.67100 205.37900 211.39200 1.000 28.02223 52 SER E N 1
ATOM 4009 C CA . SER C 3 52 ? 259.86800 205.32700 212.22300 1.000 28.02223 52 SER E CA 1
ATOM 4010 C C . SER C 3 52 ? 260.05200 203.99300 212.92800 1.000 28.02223 52 SER E C 1
ATOM 4011 O O . SER C 3 52 ? 261.18500 203.52800 213.06000 1.000 28.02223 52 SER E O 1
ATOM 4014 N N . ASN C 3 53 ? 258.96900 203.36700 213.37800 1.000 30.81957 53 ASN E N 1
ATOM 4015 C CA . ASN C 3 53 ? 259.08100 202.16600 214.19300 1.000 30.81957 53 ASN E CA 1
ATOM 4016 C C . ASN C 3 53 ? 259.57900 200.99200 213.36500 1.000 30.81957 53 ASN E C 1
ATOM 4017 O O . ASN C 3 53 ? 259.26600 200.86700 212.17900 1.000 30.81957 53 ASN E O 1
ATOM 4022 N N . ARG C 3 54 ? 260.35600 200.12600 214.00300 1.000 34.14980 54 ARG E N 1
ATOM 4023 C CA . ARG C 3 54 ? 260.90200 198.93800 213.36800 1.000 34.14980 54 ARG E CA 1
ATOM 4024 C C . ARG C 3 54 ? 260.10500 197.72300 213.81900 1.000 34.14980 54 ARG E C 1
ATOM 4025 O O . ARG C 3 54 ? 259.85900 197.54700 215.01700 1.000 34.14980 54 ARG E O 1
ATOM 4033 N N . ALA C 3 55 ? 259.70000 196.89300 212.86200 1.000 33.02151 55 ALA E N 1
ATOM 4034 C CA . ALA C 3 55 ? 258.91600 195.71200 213.18200 1.000 33.02151 55 ALA E CA 1
ATOM 4035 C C . ALA C 3 55 ? 259.75700 194.71200 213.97400 1.000 33.02151 55 ALA E C 1
ATOM 4036 O O . ALA C 3 55 ? 260.98200 194.82200 214.07300 1.000 33.02151 55 ALA E O 1
ATOM 4038 N N . THR C 3 56 ? 259.07600 193.72800 214.55600 1.000 40.02260 56 THR E N 1
ATOM 4039 C CA . THR C 3 56 ? 259.75700 192.73800 215.37700 1.000 40.02260 56 THR E CA 1
ATOM 4040 C C . THR C 3 56 ? 260.67300 191.87100 214.52400 1.000 40.02260 56 THR E C 1
ATOM 4041 O O . THR C 3 56 ? 260.30300 191.43400 213.43100 1.000 40.02260 56 THR E O 1
ATOM 4045 N N . GLY C 3 57 ? 261.87700 191.62300 215.03300 1.000 40.12977 57 GLY E N 1
ATOM 4046 C CA . GLY C 3 57 ? 262.82600 190.78700 214.32700 1.000 40.12977 57 GLY E CA 1
ATOM 4047 C C . GLY C 3 57 ? 263.45200 191.41700 213.10600 1.000 40.12977 57 GLY E C 1
ATOM 4048 O O . GLY C 3 57 ? 263.94000 190.69700 212.23300 1.000 40.12977 57 GLY E O 1
ATOM 4049 N N . ILE C 3 58 ? 263.45300 192.73800 213.01600 1.000 36.56832 58 ILE E N 1
ATOM 4050 C CA . ILE C 3 58 ? 264.02100 193.45600 211.87700 1.000 36.56832 58 ILE E CA 1
ATOM 4051 C C . ILE C 3 58 ? 265.41700 193.93400 212.26000 1.000 36.56832 58 ILE E C 1
ATOM 4052 O O . ILE C 3 58 ? 265.58900 194.47500 213.36100 1.000 36.56832 58 ILE E O 1
ATOM 4057 N N . PRO C 3 59 ? 266.42500 193.74200 211.40900 1.000 39.28564 59 PRO E N 1
ATOM 4058 C CA . PRO C 3 59 ? 267.76800 194.23400 211.73100 1.000 39.28564 59 PRO E CA 1
ATOM 4059 C C . PRO C 3 59 ? 267.78700 195.74600 211.89400 1.000 39.28564 59 PRO E C 1
ATOM 4060 O O . PRO C 3 59 ? 267.01900 196.47300 211.26200 1.000 39.28564 59 PRO E O 1
ATOM 4064 N N . ALA C 3 60 ? 268.68900 196.21500 212.75700 1.000 39.34816 60 ALA E N 1
ATOM 4065 C CA . ALA C 3 60 ? 268.75000 197.62900 213.10400 1.000 39.34816 60 ALA E CA 1
ATOM 4066 C C . ALA C 3 60 ? 269.23800 198.51000 211.96200 1.000 39.34816 60 ALA E C 1
ATOM 4067 O O . ALA C 3 60 ? 269.16700 199.73700 212.08200 1.000 39.34816 60 ALA E O 1
ATOM 4069 N N . ARG C 3 61 ? 269.73700 197.92900 210.87000 1.000 42.77053 61 ARG E N 1
ATOM 4070 C CA . ARG C 3 61 ? 270.21800 198.74700 209.76500 1.000 42.77053 61 ARG E CA 1
ATOM 4071 C C . ARG C 3 61 ? 269.08500 199.42000 209.00100 1.000 42.77053 61 ARG E C 1
ATOM 4072 O O . ARG C 3 61 ? 269.32400 200.42800 208.33000 1.000 42.77053 61 ARG E O 1
ATOM 4080 N N . PHE C 3 62 ? 267.86500 198.89700 209.09100 1.000 36.30772 62 PHE E N 1
ATOM 4081 C CA . PHE C 3 62 ? 266.72100 199.53800 208.45800 1.000 36.30772 62 PHE E CA 1
ATOM 4082 C C . PHE C 3 62 ? 266.18400 200.64100 209.35900 1.000 36.30772 62 PHE E C 1
ATOM 4083 O O . PHE C 3 62 ? 265.89000 200.40600 210.53600 1.000 36.30772 62 PHE E O 1
ATOM 4091 N N . SER C 3 63 ? 266.06000 201.84500 208.80900 1.000 36.12820 63 SER E N 1
ATOM 4092 C CA . SER C 3 63 ? 265.53500 202.98000 209.54900 1.000 36.12820 63 SER E CA 1
ATOM 4093 C C . SER C 3 63 ? 264.56900 203.75100 208.66500 1.000 36.12820 63 SER E C 1
ATOM 4094 O O . SER C 3 63 ? 264.72500 203.79900 207.44200 1.000 36.12820 63 SER E O 1
ATOM 4097 N N . GLY C 3 64 ? 263.57200 204.35900 209.29600 1.000 31.98250 64 GLY E N 1
ATOM 4098 C CA . GLY C 3 64 ? 262.58800 205.15600 208.59500 1.000 31.98250 64 GLY E CA 1
ATOM 4099 C C . GLY C 3 64 ? 262.65700 206.60700 209.02800 1.000 31.98250 64 GLY E C 1
ATOM 4100 O O . GLY C 3 64 ? 263.03000 206.91600 210.16000 1.000 31.98250 64 GLY E O 1
ATOM 4101 N N . SER C 3 65 ? 262.28100 207.49700 208.11400 1.000 36.00322 65 SER E N 1
ATOM 4102 C CA . SER C 3 65 ? 262.33100 208.92600 208.37600 1.000 36.00322 65 SER E CA 1
ATOM 4103 C C . SER C 3 65 ? 261.25900 209.62100 207.55300 1.000 36.00322 65 SER E C 1
ATOM 4104 O O . SER C 3 65 ? 260.75400 209.07800 206.56900 1.000 36.00322 65 SER E O 1
ATOM 4107 N N . GLY C 3 66 ? 260.91900 210.83300 207.97000 1.000 32.99117 66 GLY E N 1
ATOM 4108 C CA . GLY C 3 66 ? 259.99100 211.67000 207.24100 1.000 32.99117 66 GLY E CA 1
ATOM 4109 C C . GLY C 3 66 ? 258.61200 211.70300 207.87600 1.000 32.99117 66 GLY E C 1
ATOM 4110 O O . GLY C 3 66 ? 258.27300 210.92400 208.77000 1.000 32.99117 66 GLY E O 1
ATOM 4111 N N . SER C 3 67 ? 257.81500 212.65300 207.39700 1.000 33.03897 67 SER E N 1
ATOM 4112 C CA . SER C 3 67 ? 256.41800 212.77600 207.78200 1.000 33.03897 67 SER E CA 1
ATOM 4113 C C . SER C 3 67 ? 255.71500 213.62400 206.73600 1.000 33.03897 67 SER E C 1
ATOM 4114 O O . SER C 3 67 ? 256.35500 214.32200 205.94700 1.000 33.03897 67 SER E O 1
ATOM 4117 N N . GLY C 3 68 ? 254.38900 213.55200 206.73400 1.000 29.74258 68 GLY E N 1
ATOM 4118 C CA . GLY C 3 68 ? 253.62000 214.31900 205.78000 1.000 29.74258 68 GLY E CA 1
ATOM 4119 C C . GLY C 3 68 ? 253.67200 213.74300 204.38200 1.000 29.74258 68 GLY E C 1
ATOM 4120 O O . GLY C 3 68 ? 253.06100 212.70700 204.10700 1.000 29.74258 68 GLY E O 1
ATOM 4121 N N . THR C 3 69 ? 254.40000 214.40600 203.48800 1.000 32.87309 69 THR E N 1
ATOM 4122 C CA . THR C 3 69 ? 254.47000 214.00900 202.08800 1.000 32.87309 69 THR E CA 1
ATOM 4123 C C . THR C 3 69 ? 255.73100 213.22600 201.74400 1.000 32.87309 69 THR E C 1
ATOM 4124 O O . THR C 3 69 ? 255.65200 212.22300 201.03000 1.000 32.87309 69 THR E O 1
ATOM 4128 N N . A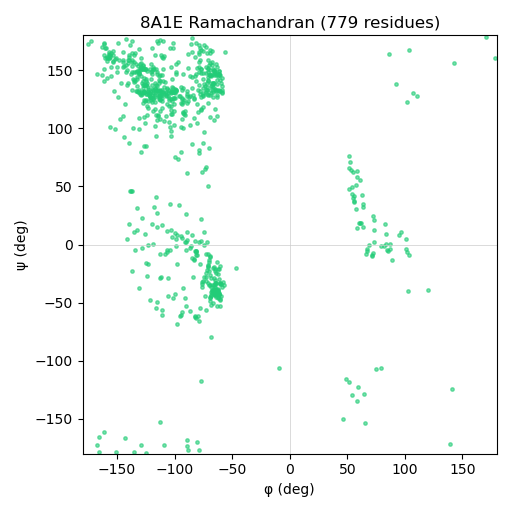SP C 3 70 ? 256.88900 213.63800 202.24800 1.000 35.28633 70 ASP E N 1
ATOM 4129 C CA . ASP C 3 70 ? 258.15900 213.01900 201.89100 1.000 35.28633 70 ASP E CA 1
ATOM 4130 C C . ASP C 3 70 ? 258.63100 212.09500 203.00600 1.000 35.28633 70 ASP E C 1
ATOM 4131 O O . ASP C 3 70 ? 258.65300 212.48600 204.17700 1.000 35.28633 70 ASP E O 1
ATOM 4136 N N . PHE C 3 71 ? 259.01100 210.87300 202.63400 1.000 29.10024 71 PHE E N 1
ATOM 4137 C CA . PHE C 3 71 ? 259.49800 209.86600 203.56400 1.000 29.10024 71 PHE E CA 1
ATOM 4138 C C . PHE C 3 71 ? 260.79300 209.27400 203.03100 1.000 29.10024 71 PHE E C 1
ATOM 4139 O O . PHE C 3 71 ? 261.17000 209.48800 201.87600 1.000 29.10024 71 PHE E O 1
ATOM 4147 N N . THR C 3 72 ? 261.47700 208.51300 203.88200 1.000 33.92988 72 THR E N 1
ATOM 4148 C CA . THR C 3 72 ? 262.77800 207.96800 203.52000 1.000 33.92988 72 THR E CA 1
ATOM 4149 C C . THR C 3 72 ? 263.03800 206.67800 204.28200 1.000 33.92988 72 THR E C 1
ATOM 4150 O O . THR C 3 72 ? 262.84100 206.62100 205.49800 1.000 33.92988 72 THR E O 1
ATOM 4154 N N . LEU C 3 73 ? 263.48000 205.65000 203.56000 1.000 31.66362 73 LEU E N 1
ATOM 4155 C CA . LEU C 3 73 ? 263.97400 204.41100 204.14500 1.000 31.66362 73 LEU E CA 1
ATOM 4156 C C . LEU C 3 73 ? 265.47600 204.32500 203.90900 1.000 31.66362 73 LEU E C 1
ATOM 4157 O O . LEU C 3 73 ? 265.94100 204.52700 202.78300 1.000 31.66362 73 LEU E O 1
ATOM 4162 N N . THR C 3 74 ? 266.23000 204.03200 204.96700 1.000 38.35562 74 THR E N 1
ATOM 4163 C CA . THR C 3 74 ? 267.68200 203.95900 204.88700 1.000 38.35562 74 THR E CA 1
ATOM 4164 C C . THR C 3 74 ? 268.16600 202.62700 205.43400 1.000 38.35562 74 THR E C 1
ATOM 4165 O O . THR C 3 74 ? 267.76000 202.21600 206.52500 1.000 38.35562 74 THR E O 1
ATOM 4169 N N . ILE C 3 75 ? 269.03400 201.96100 204.67800 1.000 45.81959 75 ILE E N 1
ATOM 4170 C CA . ILE C 3 75 ? 269.74900 200.78100 205.14800 1.000 45.81959 75 ILE E CA 1
ATOM 4171 C C . ILE C 3 75 ? 271.16900 201.21600 205.47900 1.000 45.81959 75 ILE E C 1
ATOM 4172 O O . ILE C 3 75 ? 271.89800 201.69400 204.60200 1.000 45.81959 75 ILE E O 1
ATOM 4177 N N . SER C 3 76 ? 271.56100 201.05800 206.74600 1.000 51.58621 76 SER E N 1
ATOM 4178 C CA . SER C 3 76 ? 272.85900 201.55700 207.18800 1.000 51.58621 76 SER E CA 1
ATOM 4179 C C . SER C 3 76 ? 274.00200 200.85500 206.46600 1.000 51.58621 76 SER E C 1
ATOM 4180 O O . SER C 3 76 ? 274.98300 201.49400 206.07000 1.000 51.58621 76 SER E O 1
ATOM 4183 N N . SER C 3 77 ? 273.89700 199.54100 206.28900 1.000 52.74578 77 SER E N 1
ATOM 4184 C CA . SER C 3 77 ? 274.92600 198.77700 205.58800 1.000 52.74578 77 SER E CA 1
ATOM 4185 C C . SER C 3 77 ? 274.23000 197.67200 204.80900 1.000 52.74578 77 SER E C 1
ATOM 4186 O O . SER C 3 77 ? 273.69900 196.73400 205.40900 1.000 52.74578 77 SER E O 1
ATOM 4189 N N . LEU C 3 78 ? 274.23800 197.77900 203.48200 1.000 52.76204 78 LEU E N 1
ATOM 4190 C CA . LEU C 3 78 ? 273.54500 196.80800 202.64500 1.000 52.76204 78 LEU E CA 1
ATOM 4191 C C . LEU C 3 78 ? 274.18200 195.43100 202.76000 1.000 52.76204 78 LEU E C 1
ATOM 4192 O O . LEU C 3 78 ? 275.27500 195.20000 202.23700 1.000 52.76204 78 LEU E O 1
ATOM 4197 N N . GLU C 3 79 ? 273.51200 194.51600 203.44600 1.000 52.38063 79 GLU E N 1
ATOM 4198 C CA . GLU C 3 79 ? 273.95700 193.13600 203.49300 1.000 52.38063 79 GLU E CA 1
ATOM 4199 C C . GLU C 3 79 ? 273.48000 192.39800 202.24500 1.000 52.38063 79 GLU E C 1
ATOM 4200 O O . GLU C 3 79 ? 272.56800 192.85800 201.55500 1.000 52.38063 79 GLU E O 1
ATOM 4206 N N . PRO C 3 80 ? 274.09100 191.25500 201.91800 1.000 54.71667 80 PRO E N 1
ATOM 4207 C CA . PRO C 3 80 ? 273.70100 190.54800 200.68500 1.000 54.71667 80 PRO E CA 1
ATOM 4208 C C . PRO C 3 80 ? 272.24700 190.11500 200.65700 1.000 54.71667 80 PRO E C 1
ATOM 4209 O O . PRO C 3 80 ? 271.72400 189.83000 199.57300 1.000 54.71667 80 PRO E O 1
ATOM 4213 N N . GLU C 3 81 ? 271.57900 190.05300 201.80400 1.000 51.89741 81 GLU E N 1
ATOM 4214 C CA . GLU C 3 81 ? 270.17000 189.69300 201.87200 1.000 51.89741 81 GLU E CA 1
ATOM 4215 C C . GLU C 3 81 ? 269.24000 190.89700 201.79300 1.000 51.89741 81 GLU E C 1
ATOM 4216 O O . GLU C 3 81 ? 268.02100 190.72500 201.88200 1.000 51.89741 81 GLU E O 1
ATOM 4222 N N . ASP C 3 82 ? 269.77800 192.10400 201.62300 1.000 46.38094 82 ASP E N 1
ATOM 4223 C CA . ASP C 3 82 ? 268.98200 193.32200 201.58100 1.000 46.38094 82 ASP E CA 1
ATOM 4224 C C . ASP C 3 82 ? 268.71800 193.81100 200.16400 1.000 46.38094 82 ASP E C 1
ATOM 4225 O O . ASP C 3 82 ? 268.23000 194.93000 199.98800 1.000 46.38094 82 ASP E O 1
ATOM 4230 N N . PHE C 3 83 ? 269.03300 193.00800 199.15300 1.000 48.08044 83 PHE E N 1
ATOM 4231 C CA . PHE C 3 83 ? 268.86500 193.42000 197.76100 1.000 48.08044 83 PHE E CA 1
ATOM 4232 C C . PHE C 3 83 ? 267.54000 192.88500 197.22000 1.000 48.08044 83 PHE E C 1
ATOM 4233 O O . PHE C 3 83 ? 267.47900 191.95000 196.42100 1.000 48.08044 83 PHE E O 1
ATOM 4241 N N . ALA C 3 84 ? 266.46000 193.51700 197.67800 1.000 39.84561 84 ALA E N 1
ATOM 4242 C CA . ALA C 3 84 ? 265.11200 193.11400 197.30100 1.000 39.84561 84 ALA E CA 1
ATOM 4243 C C . ALA C 3 84 ? 264.30600 194.30600 196.80600 1.000 39.84561 84 ALA E C 1
ATOM 4244 O O . ALA C 3 84 ? 264.85000 195.40000 196.63300 1.000 39.84561 84 ALA E O 1
ATOM 4246 N N . VAL C 3 85 ? 263.01300 194.10600 196.57600 1.000 32.15251 85 VAL E N 1
ATOM 4247 C CA . VAL C 3 85 ? 262.11700 195.18400 196.17600 1.000 32.15251 85 VAL E CA 1
ATOM 4248 C C . VAL C 3 85 ? 261.45500 195.74900 197.42300 1.000 32.15251 85 VAL E C 1
ATOM 4249 O O . VAL C 3 85 ? 260.85200 195.00900 198.20800 1.000 32.15251 85 VAL E O 1
ATOM 4253 N N . TYR C 3 86 ? 261.57000 197.05900 197.61000 1.000 31.09125 86 TYR E N 1
ATOM 4254 C CA . TYR C 3 86 ? 261.09500 197.73300 198.80900 1.000 31.09125 86 TYR E CA 1
ATOM 4255 C C . TYR C 3 86 ? 259.93400 198.64100 198.43400 1.000 31.09125 86 TYR E C 1
ATOM 4256 O O . TYR C 3 86 ? 260.07000 199.49000 197.54700 1.000 31.09125 86 TYR E O 1
ATOM 4265 N N . SER C 3 87 ? 258.80100 198.46500 199.10500 1.000 25.01765 87 SER E N 1
ATOM 4266 C CA . SER C 3 87 ? 257.57700 199.17000 198.75400 1.000 25.01765 87 SER E CA 1
ATOM 4267 C C . SER C 3 87 ? 257.04100 199.91500 199.96500 1.000 25.01765 87 SER E C 1
ATOM 4268 O O . SER C 3 87 ? 257.02700 199.38000 201.07700 1.000 25.01765 87 SER E O 1
ATOM 4271 N N . CYS C 3 88 ? 256.60300 201.15100 199.74400 1.000 24.54192 88 CYS E N 1
ATOM 4272 C CA . CYS C 3 88 ? 256.04100 201.98700 200.79500 1.000 24.54192 88 CYS E CA 1
ATOM 4273 C C . CYS C 3 88 ? 254.52300 201.95100 200.72900 1.000 24.54192 88 CYS E C 1
ATOM 4274 O O . CYS C 3 88 ? 253.93400 202.07000 199.65200 1.000 24.54192 88 CYS E O 1
ATOM 4277 N N . GLN C 3 89 ? 253.89300 201.78000 201.88700 1.000 18.09116 89 GLN E N 1
ATOM 4278 C CA . GLN C 3 89 ? 252.44300 201.74900 201.99300 1.000 18.09116 89 GLN E CA 1
ATOM 4279 C C . GLN C 3 89 ? 251.98700 202.73700 203.05000 1.000 18.09116 89 GLN E C 1
ATOM 4280 O O . GLN C 3 89 ? 252.58800 202.83500 204.12200 1.000 18.09116 89 GLN E O 1
ATOM 4286 N N . GLN C 3 90 ? 250.92800 203.47200 202.73700 1.000 17.98678 90 GLN E N 1
ATOM 4287 C CA . GLN C 3 90 ? 250.30800 204.40300 203.66300 1.000 17.98678 90 GLN E CA 1
ATOM 4288 C C . GLN C 3 90 ? 248.86600 203.99700 203.90600 1.000 17.98678 90 GLN E C 1
ATOM 4289 O O . GLN C 3 90 ? 248.21100 203.42200 203.03300 1.000 17.98678 90 GLN E O 1
ATOM 4295 N N . ARG C 3 91 ? 248.37100 204.29000 205.10300 1.000 16.02685 91 ARG E N 1
ATOM 4296 C CA . ARG C 3 91 ? 246.92900 204.45700 205.27900 1.000 16.02685 91 ARG E CA 1
ATOM 4297 C C . ARG C 3 91 ? 246.70700 205.63200 206.22800 1.000 16.02685 91 ARG E C 1
ATOM 4298 O O . ARG C 3 91 ? 246.59600 205.46100 207.44300 1.000 16.02685 91 ARG E O 1
ATOM 4306 N N . ASN C 3 92 ? 246.64400 206.82600 205.64800 1.000 19.82670 92 ASN E N 1
ATOM 4307 C CA . ASN C 3 92 ? 246.00400 207.97000 206.27200 1.000 19.82670 92 ASN E CA 1
ATOM 4308 C C . ASN C 3 92 ? 244.58700 208.15900 205.76200 1.000 19.82670 92 ASN E C 1
ATOM 4309 O O . ASN C 3 92 ? 243.79900 208.86700 206.39800 1.000 19.82670 92 ASN E O 1
ATOM 4314 N N . ASN C 3 93 ? 244.25600 207.53100 204.63800 1.000 18.47204 93 ASN E N 1
ATOM 4315 C CA . ASN C 3 93 ? 242.93000 207.57600 204.05300 1.000 18.47204 93 ASN E CA 1
ATOM 4316 C C . ASN C 3 93 ? 242.59300 206.19200 203.52000 1.000 18.47204 93 ASN E C 1
ATOM 4317 O O . ASN C 3 93 ? 243.47600 205.36700 203.28200 1.000 18.47204 93 ASN E O 1
ATOM 4322 N N . TRP C 3 94 ? 241.30200 205.93900 203.35200 1.000 14.59743 94 TRP E N 1
ATOM 4323 C CA . TRP C 3 94 ? 240.93100 204.71000 202.66400 1.000 14.59743 94 TRP E CA 1
ATOM 4324 C C . TRP C 3 94 ? 240.94300 204.93700 201.15400 1.000 14.59743 94 TRP E C 1
ATOM 4325 O O . TRP C 3 94 ? 240.58100 206.02200 200.69000 1.000 14.59743 94 TRP E O 1
ATOM 4336 N N . PRO C 3 95 ? 241.35300 203.95200 200.34000 1.000 15.51870 95 PRO E N 1
ATOM 4337 C CA . PRO C 3 95 ? 241.87700 202.62800 200.68100 1.000 15.51870 95 PRO E CA 1
ATOM 4338 C C . PRO C 3 95 ? 243.37200 202.64600 200.95600 1.000 15.51870 95 PRO E C 1
ATOM 4339 O O . PRO C 3 95 ? 244.02300 203.63600 200.63100 1.000 15.51870 95 PRO E O 1
ATOM 4343 N N . PRO C 3 96 ? 243.90500 201.58200 201.55500 1.000 14.31199 96 PRO E N 1
ATOM 4344 C CA . PRO C 3 96 ? 245.36200 201.46200 201.66100 1.000 14.31199 96 PRO E CA 1
ATOM 4345 C C . PRO C 3 96 ? 246.00200 201.47800 200.28200 1.000 14.31199 96 PRO E C 1
ATOM 4346 O O . PRO C 3 96 ? 245.52200 200.83300 199.34800 1.000 14.31199 96 PRO E O 1
ATOM 4350 N N . THR C 3 97 ? 247.09600 202.22400 200.15700 1.000 16.43861 97 THR E N 1
ATOM 4351 C CA . THR C 3 97 ? 247.78400 202.37200 198.88400 1.000 16.43861 97 THR E CA 1
ATOM 4352 C C . THR C 3 97 ? 249.26600 202.08900 199.06200 1.000 16.43861 97 THR E C 1
ATOM 4353 O O . THR C 3 97 ? 249.85700 202.40300 200.09600 1.000 16.43861 97 THR E O 1
ATOM 4357 N N . PHE C 3 98 ? 249.85600 201.49600 198.03200 1.000 17.97236 98 PHE E N 1
ATOM 4358 C CA . PHE C 3 98 ? 251.26500 201.14500 198.01000 1.000 17.97236 98 PHE E CA 1
ATOM 4359 C C . PHE C 3 98 ? 252.01000 202.02600 197.01800 1.000 17.97236 98 PHE E C 1
ATOM 4360 O O . PHE C 3 98 ? 251.41700 202.64400 196.13100 1.000 17.97236 98 PHE E O 1
ATOM 4368 N N . GLY C 3 99 ? 253.32500 202.07800 197.18200 1.000 22.88383 99 GLY E N 1
ATOM 4369 C CA . GLY C 3 99 ? 254.16900 202.68700 196.18200 1.000 22.88383 99 GLY E CA 1
ATOM 4370 C C . GLY C 3 99 ? 254.44800 201.73700 195.03700 1.000 22.88383 99 GLY E C 1
ATOM 4371 O O . GLY C 3 99 ? 254.09500 200.55900 195.06600 1.000 22.88383 99 GLY E O 1
ATOM 4372 N N . GLY C 3 100 ? 255.10400 202.26600 194.00500 1.000 27.55137 100 GLY E N 1
ATOM 4373 C CA . GLY C 3 100 ? 255.43900 201.44400 192.85700 1.000 27.55137 100 GLY E CA 1
ATOM 4374 C C . GLY C 3 100 ? 256.51500 200.41700 193.13100 1.000 27.55137 100 GLY E C 1
ATOM 4375 O O . GLY C 3 100 ? 256.68800 199.48900 192.33500 1.000 27.55137 100 GLY E O 1
ATOM 4376 N N . GLY C 3 101 ? 257.23900 200.56200 194.23600 1.000 31.45313 101 GLY E N 1
ATOM 4377 C CA . GLY C 3 101 ? 258.30500 199.64400 194.57600 1.000 31.45313 101 GLY E CA 1
ATOM 4378 C C . GLY C 3 101 ? 259.64600 200.10200 194.04900 1.000 31.45313 101 GLY E C 1
ATOM 4379 O O . GLY C 3 101 ? 259.74300 200.58000 192.91600 1.000 31.45313 101 GLY E O 1
ATOM 4380 N N . THR C 3 102 ? 260.68800 199.97200 194.86500 1.000 37.50873 102 THR E N 1
ATOM 4381 C CA . THR C 3 102 ? 262.04900 200.29300 194.46000 1.000 37.50873 102 THR E CA 1
ATOM 4382 C C . THR C 3 102 ? 262.90800 199.04900 194.61300 1.000 37.50873 102 THR E C 1
ATOM 4383 O O . THR C 3 102 ? 262.93100 198.43400 195.68400 1.000 37.50873 102 THR E O 1
ATOM 4387 N N . LYS C 3 103 ? 263.60800 198.68100 193.54500 1.000 44.73587 103 LYS E N 1
ATOM 4388 C CA . LYS C 3 103 ? 264.43500 197.48400 193.52400 1.000 44.73587 103 LYS E CA 1
ATOM 4389 C C . LYS C 3 103 ? 265.87800 197.85500 193.83400 1.000 44.73587 103 LYS E C 1
ATOM 4390 O O . LYS C 3 103 ? 266.44100 198.75600 193.20600 1.000 44.73587 103 LYS E O 1
ATOM 4396 N N . VAL C 3 104 ? 266.46700 197.16200 194.80200 1.000 46.35298 104 VAL E N 1
ATOM 4397 C CA . VAL C 3 104 ? 267.85500 197.37100 195.19400 1.000 46.35298 104 VAL E CA 1
ATOM 4398 C C . VAL C 3 104 ? 268.68400 196.25300 194.58100 1.000 46.35298 104 VAL E C 1
ATOM 4399 O O . VAL C 3 104 ? 268.41100 195.06900 194.81100 1.000 46.35298 104 VAL E O 1
ATOM 4403 N N . GLU C 3 105 ? 269.69600 196.62400 193.79900 1.000 55.02053 105 GLU E N 1
ATOM 4404 C CA . GLU C 3 105 ? 270.50500 195.66800 193.06000 1.000 55.02053 105 GLU E CA 1
ATOM 4405 C C . GLU C 3 105 ? 271.98000 195.89800 193.35100 1.000 55.02053 105 GLU E C 1
ATOM 4406 O O . GLU C 3 105 ? 272.39600 197.00600 193.69900 1.000 55.02053 105 GLU E O 1
ATOM 4412 N N . ILE C 3 106 ? 272.76600 194.83500 193.21000 1.000 59.69750 106 ILE E N 1
ATOM 4413 C CA . ILE C 3 106 ? 274.21300 194.92400 193.36900 1.000 59.69750 106 ILE E CA 1
ATOM 4414 C C . ILE C 3 106 ? 274.82200 195.49500 192.09800 1.000 59.69750 106 ILE E C 1
ATOM 4415 O O . ILE C 3 106 ? 274.49600 195.06400 190.98600 1.000 59.69750 106 ILE E O 1
ATOM 4420 N N . LYS C 3 107 ? 275.70900 196.47200 192.25700 1.000 67.76978 107 LYS E N 1
ATOM 4421 C CA . LYS C 3 107 ? 276.42300 197.04500 191.12700 1.000 67.76978 107 LYS E CA 1
ATOM 4422 C C . LYS C 3 107 ? 277.75400 196.33100 190.92600 1.000 67.76978 107 LYS E C 1
ATOM 4423 O O . LYS C 3 107 ? 278.39500 195.88400 191.88100 1.000 67.76978 107 LYS E O 1
ATOM 4429 N N . ARG C 3 108 ? 278.15900 196.22000 189.66400 1.000 88.89384 108 ARG E N 1
ATOM 4430 C CA . ARG C 3 108 ? 279.38300 195.52100 189.30500 1.000 88.89384 108 ARG E CA 1
ATOM 4431 C C . ARG C 3 108 ? 280.12800 196.32500 188.25000 1.000 88.89384 108 ARG E C 1
ATOM 4432 O O . ARG C 3 108 ? 279.55000 197.16500 187.55500 1.000 88.89384 108 ARG E O 1
ATOM 4440 N N . ALA C 3 109 ? 281.42600 196.06200 188.14200 1.000 97.28718 109 ALA E N 1
ATOM 4441 C CA . ALA C 3 109 ? 282.26400 196.73300 187.15700 1.000 97.28718 109 ALA E CA 1
ATOM 4442 C C . ALA C 3 109 ? 281.90900 196.28700 185.74300 1.000 97.28718 109 ALA E C 1
ATOM 4443 O O . ALA C 3 109 ? 281.16700 196.96700 185.03400 1.000 97.28718 109 ALA E O 1
ATOM 4445 N N . ASP D 4 1 ? 262.89800 216.96500 194.81800 1.000 82.63681 1 ASP C N 1
ATOM 4446 C CA . ASP D 4 1 ? 262.46900 217.97600 195.77500 1.000 82.63681 1 ASP C CA 1
ATOM 4447 C C . ASP D 4 1 ? 262.25900 219.32400 195.09700 1.000 82.63681 1 ASP C C 1
ATOM 4448 O O . ASP D 4 1 ? 262.78200 220.33900 195.55100 1.000 82.63681 1 ASP C O 1
ATOM 4453 N N . ILE D 4 2 ? 261.47900 219.31700 194.01600 1.000 84.02955 2 ILE C N 1
ATOM 4454 C CA . ILE D 4 2 ? 261.17300 220.51300 193.23600 1.000 84.02955 2 ILE C CA 1
ATOM 4455 C C . ILE D 4 2 ? 262.47300 221.21000 192.85600 1.000 84.02955 2 ILE C C 1
ATOM 4456 O O . ILE D 4 2 ? 262.80500 222.27200 193.39300 1.000 84.02955 2 ILE C O 1
ATOM 4461 N N . VAL D 4 3 ? 263.22800 220.60300 191.94000 1.000 89.89943 3 VAL C N 1
ATOM 4462 C CA . VAL D 4 3 ? 264.50100 221.17300 191.52000 1.000 89.89943 3 VAL C CA 1
ATOM 4463 C C . VAL D 4 3 ? 264.24600 222.36000 190.60300 1.000 89.89943 3 VAL C C 1
ATOM 4464 O O . VAL D 4 3 ? 263.46600 222.27200 189.64500 1.000 89.89943 3 VAL C O 1
ATOM 4468 N N . MET D 4 4 ? 264.90100 223.48000 190.89400 1.000 89.62523 4 MET C N 1
ATOM 4469 C CA . MET D 4 4 ? 264.78700 224.69200 190.09600 1.000 89.62523 4 MET C CA 1
ATOM 4470 C C . MET D 4 4 ? 266.03900 224.82800 189.23800 1.000 89.62523 4 MET C C 1
ATOM 4471 O O . MET D 4 4 ? 267.15900 224.71100 189.74600 1.000 89.62523 4 MET C O 1
ATOM 4476 N N . THR D 4 5 ? 265.85000 225.06800 187.94100 1.000 98.37547 5 THR C N 1
ATOM 4477 C CA . THR D 4 5 ? 266.95300 225.10500 186.99200 1.000 98.37547 5 THR C CA 1
ATOM 4478 C C . THR D 4 5 ? 266.92200 226.40200 186.19500 1.000 98.37547 5 THR C C 1
ATOM 4479 O O . THR D 4 5 ? 265.86000 226.98900 185.97100 1.000 98.37547 5 THR C O 1
ATOM 4483 N N . GLN D 4 6 ? 268.10500 226.83500 185.76300 1.000 101.85997 6 GLN C N 1
ATOM 4484 C CA . GLN D 4 6 ? 268.26600 228.08500 185.03200 1.000 101.85997 6 GLN C CA 1
ATOM 4485 C C . GLN D 4 6 ? 269.46100 227.96100 184.09300 1.000 101.85997 6 GLN C C 1
ATOM 4486 O O . GLN D 4 6 ? 270.10900 226.91400 184.01100 1.000 101.85997 6 GLN C O 1
ATOM 4492 N N . SER D 4 7 ? 269.74600 229.04800 183.37800 1.000 108.29499 7 SER C N 1
ATOM 4493 C CA . SER D 4 7 ? 270.95800 229.18700 182.57700 1.000 108.29499 7 SER C CA 1
ATOM 4494 C C . SER D 4 7 ? 271.81500 230.27500 183.20900 1.000 108.29499 7 SER C C 1
ATOM 4495 O O . SER D 4 7 ? 271.42600 231.44800 183.22000 1.000 108.29499 7 SER C O 1
ATOM 4498 N N . HIS D 4 8 ? 272.98900 229.88800 183.71200 1.000 110.84210 8 HIS C N 1
ATOM 4499 C CA . HIS D 4 8 ? 273.73000 230.71900 184.65500 1.000 110.84210 8 HIS C CA 1
ATOM 4500 C C . HIS D 4 8 ? 274.34500 231.96900 184.03500 1.000 110.84210 8 HIS C C 1
ATOM 4501 O O . HIS D 4 8 ? 274.85800 232.80900 184.78100 1.000 110.84210 8 HIS C O 1
ATOM 4508 N N . LYS D 4 9 ? 274.31600 232.12300 182.71300 1.000 112.80234 9 LYS C N 1
ATOM 4509 C CA . LYS D 4 9 ? 274.86900 233.30600 182.06700 1.000 112.80234 9 LYS C CA 1
ATOM 4510 C C . LYS D 4 9 ? 273.84100 233.94900 181.14800 1.000 112.80234 9 LYS C C 1
ATOM 4511 O O . LYS D 4 9 ? 273.13200 233.25800 180.41000 1.000 112.80234 9 LYS C O 1
ATOM 4517 N N . PHE D 4 10 ? 273.77000 235.27900 181.20000 1.000 116.99743 10 PHE C N 1
ATOM 4518 C CA . PHE D 4 10 ? 272.94100 236.06900 180.30100 1.000 116.99743 10 PHE C CA 1
ATOM 4519 C C . PHE D 4 10 ? 273.68700 237.33800 179.91900 1.000 116.99743 10 PHE C C 1
ATOM 4520 O O . PHE D 4 10 ? 274.30900 237.98100 180.77000 1.000 116.99743 10 PHE C O 1
ATOM 4528 N N . MET D 4 11 ? 273.62200 237.69300 178.63800 1.000 123.69558 11 MET C N 1
ATOM 4529 C CA . MET D 4 11 ? 274.32400 238.87100 178.14800 1.000 123.69558 11 MET C CA 1
ATOM 4530 C C . MET D 4 11 ? 273.66700 240.14600 178.66400 1.000 123.69558 11 MET C C 1
ATOM 4531 O O . MET D 4 11 ? 272.44000 240.24100 178.75500 1.000 123.69558 11 MET C O 1
ATOM 4536 N N . SER D 4 12 ? 274.49400 241.13200 179.00000 1.000 123.84467 12 SER C N 1
ATOM 4537 C CA . SER D 4 12 ? 274.01200 242.39800 179.53700 1.000 123.84467 12 SER C CA 1
ATOM 4538 C C . SER D 4 12 ? 273.72500 243.37300 178.40300 1.000 123.84467 12 SER C C 1
ATOM 4539 O O . SER D 4 12 ? 274.57800 243.60500 177.54000 1.000 123.84467 12 SER C O 1
ATOM 4542 N N . THR D 4 13 ? 272.52000 243.93900 178.40800 1.000 118.43581 13 THR C N 1
ATOM 4543 C CA . THR D 4 13 ? 272.10100 244.91400 177.41300 1.000 118.43581 13 THR C CA 1
ATOM 4544 C C . THR D 4 13 ? 272.24300 246.34400 177.93300 1.000 118.43581 13 THR C C 1
ATOM 4545 O O . THR D 4 13 ? 272.00300 247.30000 177.18700 1.000 118.43581 13 THR C O 1
ATOM 4549 N N . SER D 4 14 ? 272.69000 246.50500 179.17700 1.000 115.45599 14 SER C N 1
ATOM 4550 C CA . SER D 4 14 ? 272.86900 247.80800 179.83700 1.000 115.45599 14 SER C CA 1
ATOM 4551 C C . SER D 4 14 ? 271.49000 248.45300 179.97200 1.000 115.45599 14 SER C C 1
ATOM 4552 O O . SER D 4 14 ? 270.56600 247.79600 180.47700 1.000 115.45599 14 SER C O 1
ATOM 4555 N N . ILE D 4 15 ? 271.30200 249.70600 179.54800 1.000 113.14841 15 ILE C N 1
ATOM 4556 C CA . ILE D 4 15 ? 270.05900 250.41900 179.82200 1.000 113.14841 15 ILE C CA 1
ATOM 4557 C C . ILE D 4 15 ? 268.86000 249.78000 179.12900 1.000 113.14841 15 ILE C C 1
ATOM 4558 O O . ILE D 4 15 ? 267.72100 249.96800 179.57400 1.000 113.14841 15 ILE C O 1
ATOM 4563 N N . GLY D 4 16 ? 269.07800 249.02000 178.05900 1.000 112.58857 16 GLY C N 1
ATOM 4564 C CA . GLY D 4 16 ? 267.98400 248.34600 177.38700 1.000 112.58857 16 GLY C CA 1
ATOM 4565 C C . GLY D 4 16 ? 267.50700 247.12500 178.14500 1.000 112.58857 16 GLY C C 1
ATOM 4566 O O . GLY D 4 16 ? 267.58200 246.00100 177.64100 1.000 112.58857 16 GLY C O 1
ATOM 4567 N N . ASP D 4 17 ? 266.99800 247.33700 179.35700 1.000 111.39300 17 ASP C N 1
ATOM 4568 C CA . ASP D 4 17 ? 266.65500 246.24600 180.26700 1.000 111.39300 17 ASP C CA 1
ATOM 4569 C C . ASP D 4 17 ? 265.35700 245.59600 179.80500 1.000 111.39300 17 ASP C C 1
ATOM 4570 O O . ASP D 4 17 ? 264.26300 245.95600 180.24100 1.000 111.39300 17 ASP C O 1
ATOM 4575 N N . ARG D 4 18 ? 265.48300 244.62700 178.90200 1.000 114.96113 18 ARG C N 1
ATOM 4576 C CA . ARG D 4 18 ? 264.35400 243.82000 178.44600 1.000 114.96113 18 ARG C CA 1
ATOM 4577 C C . ARG D 4 18 ? 264.80000 242.36100 178.33800 1.000 114.96113 18 ARG C C 1
ATOM 4578 O O . ARG D 4 18 ? 264.55400 241.67000 177.34800 1.000 114.96113 18 ARG C O 1
ATOM 4586 N N . VAL D 4 19 ? 265.49700 241.88200 179.36600 1.000 116.83552 19 VAL C N 1
ATOM 4587 C CA . VAL D 4 19 ? 265.99700 240.51300 179.41100 1.000 116.83552 19 VAL C CA 1
ATOM 4588 C C . VAL D 4 19 ? 265.08000 239.68500 180.29700 1.000 116.83552 19 VAL C C 1
ATOM 4589 O O . VAL D 4 19 ? 264.69400 240.11800 181.39100 1.000 116.83552 19 VAL C O 1
ATOM 4593 N N . SER D 4 20 ? 264.72300 238.49500 179.82600 1.000 115.11209 20 SER C N 1
ATOM 4594 C CA . SER D 4 20 ? 263.82400 237.59800 180.53900 1.000 115.11209 20 SER C CA 1
ATOM 4595 C C . SER D 4 20 ? 264.61700 236.43900 181.12700 1.000 115.11209 20 SER C C 1
ATOM 4596 O O . SER D 4 20 ? 265.46400 235.85100 180.44600 1.000 115.11209 20 SER C O 1
ATOM 4599 N N . ILE D 4 21 ? 264.34000 236.11700 182.38800 1.000 107.44926 21 ILE C N 1
ATOM 4600 C CA . ILE D 4 21 ? 264.98900 235.02000 183.09600 1.000 107.44926 21 ILE C CA 1
ATOM 4601 C C . ILE D 4 21 ? 263.94100 233.95400 183.37800 1.000 107.44926 21 ILE C C 1
ATOM 4602 O O . ILE D 4 21 ? 262.86000 234.26000 183.89500 1.000 107.44926 21 ILE C O 1
ATOM 4607 N N . THR D 4 22 ? 264.25800 232.70800 183.04000 1.000 102.44122 22 THR C N 1
ATOM 4608 C CA . THR D 4 22 ? 263.33100 231.59300 183.18100 1.000 102.44122 22 THR C CA 1
ATOM 4609 C C . THR D 4 22 ? 263.85600 230.61200 184.21900 1.000 102.44122 22 THR C C 1
ATOM 4610 O O . THR D 4 22 ? 265.03300 230.23900 184.19000 1.000 102.44122 22 THR C O 1
ATOM 4614 N N . CYS D 4 23 ? 262.97900 230.19800 185.13000 1.000 97.99779 23 CYS C N 1
ATOM 4615 C CA . CYS D 4 23 ? 263.28400 229.18600 186.13400 1.000 97.99779 23 CYS C CA 1
ATOM 4616 C C . CYS D 4 23 ? 262.30700 228.03500 185.95300 1.000 97.99779 23 CYS C C 1
ATOM 4617 O O . CYS D 4 23 ? 261.08900 228.24200 185.98200 1.000 97.99779 23 CYS C O 1
ATOM 4620 N N . LYS D 4 24 ? 262.83400 226.82900 185.77100 1.000 96.59312 24 LYS C N 1
ATOM 4621 C CA . LYS D 4 24 ? 262.01500 225.66300 185.47500 1.000 96.59312 24 LYS C CA 1
ATOM 4622 C C . LYS D 4 24 ? 261.68500 224.90100 186.75100 1.000 96.59312 24 LYS C C 1
ATOM 4623 O O . LYS D 4 24 ? 262.55400 224.67500 187.59800 1.000 96.59312 24 LYS C O 1
ATOM 4629 N N . ALA D 4 25 ? 260.42300 224.50300 186.87500 1.000 92.82913 25 ALA C N 1
ATOM 4630 C CA . ALA D 4 25 ? 259.93200 223.75200 188.02100 1.000 92.82913 25 ALA C CA 1
ATOM 4631 C C . ALA D 4 25 ? 259.70400 222.30600 187.60300 1.000 92.82913 25 ALA C C 1
ATOM 4632 O O . ALA D 4 25 ? 258.92400 222.04000 186.68300 1.000 92.82913 25 ALA C O 1
ATOM 4634 N N . SER D 4 26 ? 260.38700 221.37900 188.27700 1.000 92.54118 26 SER C N 1
ATOM 4635 C CA . SER D 4 26 ? 260.23100 219.96400 187.95300 1.000 92.54118 26 SER C CA 1
ATOM 4636 C C . SER D 4 26 ? 258.80800 219.49200 188.22500 1.000 92.54118 26 SER C C 1
ATOM 4637 O O . SER D 4 26 ? 258.20600 218.78800 187.40600 1.000 92.54118 26 SER C O 1
ATOM 4640 N N . GLN D 4 27 ? 258.25200 219.87500 189.36900 1.000 85.85667 27 GLN C N 1
ATOM 4641 C CA . GLN D 4 27 ? 256.90500 219.50300 189.77100 1.000 85.85667 27 GLN C CA 1
ATOM 4642 C C . GLN D 4 27 ? 255.99600 220.72600 189.72100 1.000 85.85667 27 GLN C C 1
ATOM 4643 O O . GLN D 4 27 ? 256.43600 221.85000 189.46400 1.000 85.85667 27 GLN C O 1
ATOM 4649 N N . ASP D 4 28 ? 254.70800 220.49800 189.96500 1.000 83.68460 28 ASP C N 1
ATOM 4650 C CA . ASP D 4 28 ? 253.75200 221.59600 189.98500 1.000 83.68460 28 ASP C CA 1
ATOM 4651 C C . ASP D 4 28 ? 254.00100 222.47900 191.20100 1.000 83.68460 28 ASP C C 1
ATOM 4652 O O . ASP D 4 28 ? 254.08800 221.99100 192.33100 1.000 83.68460 28 ASP C O 1
ATOM 4657 N N . VAL D 4 29 ? 254.11900 223.78400 190.96200 1.000 78.14446 29 VAL C N 1
ATOM 4658 C CA . VAL D 4 29 ? 254.42500 224.76000 191.99800 1.000 78.14446 29 VAL C CA 1
ATOM 4659 C C . VAL D 4 29 ? 253.37100 225.85600 192.08100 1.000 78.14446 29 VAL C C 1
ATOM 4660 O O . VAL D 4 29 ? 253.45900 226.72500 192.95300 1.000 78.14446 29 VAL C O 1
ATOM 4664 N N . SER D 4 30 ? 252.34600 225.81100 191.22800 1.000 80.27698 30 SER C N 1
ATOM 4665 C CA . SER D 4 30 ? 251.29300 226.82900 191.17500 1.000 80.27698 30 SER C CA 1
ATOM 4666 C C . SER D 4 30 ? 251.96800 228.15900 190.86800 1.000 80.27698 30 SER C C 1
ATOM 4667 O O . SER D 4 30 ? 252.64500 228.25800 189.83100 1.000 80.27698 30 SER C O 1
ATOM 4670 N N . THR D 4 31 ? 251.82300 229.18700 191.70100 1.000 79.23315 31 THR C N 1
ATOM 4671 C CA . THR D 4 31 ? 252.51500 230.45200 191.50200 1.000 79.23315 31 THR C CA 1
ATOM 4672 C C . THR D 4 31 ? 253.46200 230.77200 192.65100 1.000 79.23315 31 THR C C 1
ATOM 4673 O O . THR D 4 31 ? 253.65300 231.94300 192.98200 1.000 79.23315 31 THR C O 1
ATOM 4677 N N . ALA D 4 32 ? 254.05400 229.75300 193.27400 1.000 73.95998 32 ALA C N 1
ATOM 4678 C CA . ALA D 4 32 ? 254.88900 229.95500 194.45700 1.000 73.95998 32 ALA C CA 1
ATOM 4679 C C . ALA D 4 32 ? 256.36000 229.95000 194.05200 1.000 73.95998 32 ALA C C 1
ATOM 4680 O O . ALA D 4 32 ? 257.10200 228.99300 194.28000 1.000 73.95998 32 ALA C O 1
ATOM 4682 N N . VAL D 4 33 ? 256.78800 231.05400 193.44300 1.000 78.35017 33 VAL C N 1
ATOM 4683 C CA . VAL D 4 33 ? 258.18800 231.26800 193.08800 1.000 78.35017 33 VAL C CA 1
ATOM 4684 C C . VAL D 4 33 ? 258.56100 232.70200 193.43300 1.000 78.35017 33 VAL C C 1
ATOM 4685 O O . VAL D 4 33 ? 257.82000 233.63600 193.11000 1.000 78.35017 33 VAL C O 1
ATOM 4689 N N . ALA D 4 34 ? 259.70300 232.87700 194.09200 1.000 79.79888 34 ALA C N 1
ATOM 4690 C CA . ALA D 4 34 ? 260.20200 234.18900 194.46800 1.000 79.79888 34 ALA C CA 1
ATOM 4691 C C . ALA D 4 34 ? 261.50500 234.48700 193.73700 1.000 79.79888 34 ALA C C 1
ATOM 4692 O O . ALA D 4 34 ? 262.30300 233.58700 193.46300 1.000 79.79888 34 ALA C O 1
ATOM 4694 N N . TRP D 4 35 ? 261.71100 235.76400 193.42700 1.000 86.06830 35 TRP C N 1
ATOM 4695 C CA . TRP D 4 35 ? 262.85600 236.22000 192.65100 1.000 86.06830 35 TRP C CA 1
ATOM 4696 C C . TRP D 4 35 ? 263.71300 237.14200 193.50500 1.000 86.06830 35 TRP C C 1
ATOM 4697 O O . TRP D 4 35 ? 263.20800 238.11700 194.07000 1.000 86.06830 35 TRP C O 1
ATOM 4708 N N . TYR D 4 36 ? 265.00600 236.83700 193.58900 1.000 80.83013 36 TYR C N 1
ATOM 4709 C CA . TYR D 4 36 ? 265.94300 237.58500 194.41300 1.000 80.83013 36 TYR C CA 1
ATOM 4710 C C . TYR D 4 36 ? 267.03700 238.19600 193.54900 1.000 80.83013 36 TYR C C 1
ATOM 4711 O O . TYR D 4 36 ? 267.39400 237.65700 192.49700 1.000 80.83013 36 TYR C O 1
ATOM 4720 N N . ARG D 4 37 ? 267.56400 239.33000 194.00400 1.000 88.99570 37 ARG C N 1
ATOM 4721 C CA . ARG D 4 37 ? 268.67200 240.01900 193.34900 1.000 88.99570 37 ARG C CA 1
ATOM 4722 C C . ARG D 4 37 ? 269.79100 240.19400 194.36500 1.000 88.99570 37 ARG C C 1
ATOM 4723 O O . ARG D 4 37 ? 269.65100 240.96400 195.32000 1.000 88.99570 37 ARG C O 1
ATOM 4731 N N . GLN D 4 38 ? 270.90100 239.48900 194.16200 1.000 92.92003 38 GLN C N 1
ATOM 4732 C CA . GLN D 4 38 ? 272.05300 239.57400 195.05400 1.000 92.92003 38 GLN C CA 1
ATOM 4733 C C . GLN D 4 38 ? 273.22800 240.18200 194.30200 1.000 92.92003 38 GLN C C 1
ATOM 4734 O O . GLN D 4 38 ? 273.79900 239.54200 193.41300 1.000 92.92003 38 GLN C O 1
ATOM 4740 N N . LYS D 4 39 ? 273.59700 241.40500 194.66900 1.000 98.30516 39 LYS C N 1
ATOM 4741 C CA . LYS D 4 39 ? 274.83800 241.97900 194.19300 1.000 98.30516 39 LYS C CA 1
ATOM 4742 C C . LYS D 4 39 ? 276.01400 241.24400 194.83300 1.000 98.30516 39 LYS C C 1
ATOM 4743 O O . LYS D 4 39 ? 275.86900 240.63600 195.89500 1.000 98.30516 39 LYS C O 1
ATOM 4749 N N . PRO D 4 40 ? 277.18700 241.26500 194.19300 1.000 102.29672 40 PRO C N 1
ATOM 4750 C CA . PRO D 4 40 ? 278.33400 240.53500 194.76200 1.000 102.29672 40 PRO C CA 1
ATOM 4751 C C . PRO D 4 40 ? 278.70300 240.98100 196.16600 1.000 102.29672 40 PRO C C 1
ATOM 4752 O O . PRO D 4 40 ? 279.16500 240.15700 196.96500 1.000 102.29672 40 PRO C O 1
ATOM 4756 N N . GLY D 4 41 ? 278.51200 242.25600 196.49400 1.000 102.38920 41 GLY C N 1
ATOM 4757 C CA . GLY D 4 41 ? 278.80300 242.74100 197.82800 1.000 102.38920 41 GLY C CA 1
ATOM 4758 C C . GLY D 4 41 ? 277.57800 243.23200 198.57200 1.000 102.38920 41 GLY C C 1
ATOM 4759 O O . GLY D 4 41 ? 277.63500 244.25300 199.26300 1.000 102.38920 41 GLY C O 1
ATOM 4760 N N . GLN D 4 42 ? 276.46300 242.51600 198.43900 1.000 96.55706 42 GLN C N 1
ATOM 4761 C CA . GLN D 4 42 ? 275.21600 242.92400 199.06900 1.000 96.55706 42 GLN C CA 1
ATOM 4762 C C . GLN D 4 42 ? 274.44400 241.69300 199.52000 1.000 96.55706 42 GLN C C 1
ATOM 4763 O O . GLN D 4 42 ? 274.64000 240.58800 199.00800 1.000 96.55706 42 GLN C O 1
ATOM 4769 N N . SER D 4 43 ? 273.56300 241.90100 200.49700 1.000 85.50071 43 SER C N 1
ATOM 4770 C CA . SER D 4 43 ? 272.62900 240.87100 200.91400 1.000 85.50071 43 SER C CA 1
ATOM 4771 C C . SER D 4 43 ? 271.50900 240.73100 199.88300 1.000 85.50071 43 SER C C 1
ATOM 4772 O O . SER D 4 43 ? 271.12700 241.71200 199.23900 1.000 85.50071 43 SER C O 1
ATOM 4775 N N . PRO D 4 44 ? 270.97500 239.52400 199.70400 1.000 77.00774 44 PRO C N 1
ATOM 4776 C CA . PRO D 4 44 ? 269.93300 239.32400 198.69000 1.000 77.00774 44 PRO C CA 1
ATOM 4777 C C . PRO D 4 44 ? 268.69900 240.16500 198.97400 1.000 77.00774 44 PRO C C 1
ATOM 4778 O O . PRO D 4 44 ? 268.33800 240.41500 200.12500 1.000 77.00774 44 PRO C O 1
ATOM 4782 N N . LYS D 4 45 ? 268.05500 240.61000 197.90000 1.000 80.06340 45 LYS C N 1
ATOM 4783 C CA . LYS D 4 45 ? 266.86700 241.44700 197.97900 1.000 80.06340 45 LYS C CA 1
ATOM 4784 C C . LYS D 4 45 ? 265.69800 240.73300 197.32200 1.000 80.06340 45 LYS C C 1
ATOM 4785 O O . LYS D 4 45 ? 265.78900 240.32300 196.16100 1.000 80.06340 45 LYS C O 1
ATOM 4791 N N . LEU D 4 46 ? 264.60200 240.58800 198.06200 1.000 77.89506 46 LEU C N 1
ATOM 4792 C CA . LEU D 4 46 ? 263.39500 240.00500 197.49600 1.000 77.89506 46 LEU C CA 1
ATOM 4793 C C . LEU D 4 46 ? 262.76700 240.98300 196.51200 1.000 77.89506 46 LEU C C 1
ATOM 4794 O O . LEU D 4 46 ? 262.54800 242.15300 196.83800 1.000 77.89506 46 LEU C O 1
ATOM 4799 N N . LEU D 4 47 ? 262.47200 240.50100 195.30600 1.000 87.20297 47 LEU C N 1
ATOM 4800 C CA . LEU D 4 47 ? 261.93100 241.34300 194.24800 1.000 87.20297 47 LEU C CA 1
ATOM 4801 C C . LEU D 4 47 ? 260.48000 241.00500 193.93200 1.000 87.20297 47 LEU C C 1
ATOM 4802 O O . LEU D 4 47 ? 259.61200 241.87800 194.00300 1.000 87.20297 47 LEU C O 1
ATOM 4807 N N . ILE D 4 48 ? 260.19100 239.75500 193.58900 1.000 85.51752 48 ILE C N 1
ATOM 4808 C CA . ILE D 4 48 ? 258.84300 239.33000 193.23300 1.000 85.51752 48 ILE C CA 1
ATOM 4809 C C . ILE D 4 48 ? 258.47900 238.13300 194.09600 1.000 85.51752 48 ILE C C 1
ATOM 4810 O O . ILE D 4 48 ? 259.20000 237.12900 194.10400 1.000 85.51752 48 ILE C O 1
ATOM 4815 N N . TYR D 4 49 ? 257.37000 238.23800 194.82000 1.000 82.65587 49 TYR C N 1
ATOM 4816 C CA . TYR D 4 49 ? 256.81400 237.12200 195.56600 1.000 82.65587 49 TYR C CA 1
ATOM 4817 C C . TYR D 4 49 ? 255.51700 236.67600 194.90600 1.000 82.65587 49 TYR C C 1
ATOM 4818 O O . TYR D 4 49 ? 254.81800 237.47300 194.27400 1.000 82.65587 49 TYR C O 1
ATOM 4827 N N . SER D 4 50 ? 255.21400 235.38600 195.04700 1.000 80.74778 50 SER C N 1
ATOM 4828 C CA . SER D 4 50 ? 254.09100 234.73800 194.37200 1.000 80.74778 50 SER C CA 1
ATOM 4829 C C . SER D 4 50 ? 254.22700 234.79000 192.85300 1.000 80.74778 50 SER C C 1
ATOM 4830 O O . SER D 4 50 ? 253.23800 234.62000 192.13300 1.000 80.74778 50 SER C O 1
ATOM 4833 N N . ALA D 4 51 ? 255.44000 235.04100 192.36000 1.000 84.34030 51 ALA C N 1
ATOM 4834 C CA . ALA D 4 51 ? 255.84800 234.98000 190.95900 1.000 84.34030 51 ALA C CA 1
ATOM 4835 C C . ALA D 4 51 ? 255.19900 236.04300 190.08600 1.000 84.34030 51 ALA C C 1
ATOM 4836 O O . ALA D 4 51 ? 255.55600 236.15000 188.90800 1.000 84.34030 51 ALA C O 1
ATOM 4838 N N . SER D 4 52 ? 254.26200 236.83400 190.61000 1.000 85.35022 52 SER C N 1
ATOM 4839 C CA . SER D 4 52 ? 253.61300 237.85300 189.79700 1.000 85.35022 52 SER C CA 1
ATOM 4840 C C . SER D 4 52 ? 253.35500 239.15200 190.55000 1.000 85.35022 52 SER C C 1
ATOM 4841 O O . SER D 4 52 ? 252.72300 240.05500 189.98800 1.000 85.35022 52 SER C O 1
ATOM 4844 N N . TYR D 4 53 ? 253.80800 239.28300 191.79300 1.000 87.74097 53 TYR C N 1
ATOM 4845 C CA . TYR D 4 53 ? 253.41900 240.40900 192.62800 1.000 87.74097 53 TYR C CA 1
ATOM 4846 C C . TYR D 4 53 ? 254.64700 241.10000 193.19900 1.000 87.74097 53 TYR C C 1
ATOM 4847 O O . TYR D 4 53 ? 255.69700 240.48500 193.40100 1.000 87.74097 53 TYR C O 1
ATOM 4856 N N . ARG D 4 54 ? 254.49300 242.39500 193.45600 1.000 97.85418 54 ARG C N 1
ATOM 4857 C CA . ARG D 4 54 ? 255.58000 243.24700 193.91500 1.000 97.85418 54 ARG C CA 1
ATOM 4858 C C . ARG D 4 54 ? 255.59800 243.32900 195.43400 1.000 97.85418 54 ARG C C 1
ATOM 4859 O O . ARG D 4 54 ? 254.55800 243.55200 196.06300 1.000 97.85418 54 ARG C O 1
ATOM 4867 N N . SER D 4 55 ? 256.77800 243.15600 196.01700 1.000 95.12243 55 SER C N 1
ATOM 4868 C CA . SER D 4 55 ? 256.96900 243.42400 197.43200 1.000 95.12243 55 SER C CA 1
ATOM 4869 C C . SER D 4 55 ? 257.28500 244.90300 197.64200 1.000 95.12243 55 SER C C 1
ATOM 4870 O O . SER D 4 55 ? 257.47700 245.66600 196.69400 1.000 95.12243 55 SER C O 1
ATOM 4873 N N . THR D 4 56 ? 257.32600 245.30800 198.90800 1.000 98.61087 56 THR C N 1
ATOM 4874 C CA . THR D 4 56 ? 257.56000 246.70700 199.23700 1.000 98.61087 56 THR C CA 1
ATOM 4875 C C . THR D 4 56 ? 258.97200 247.13100 198.84900 1.000 98.61087 56 THR C C 1
ATOM 4876 O O . THR D 4 56 ? 259.94100 246.39800 199.06400 1.000 98.61087 56 THR C O 1
ATOM 4880 N N . GLY D 4 57 ? 259.08200 248.32800 198.27200 1.000 101.73346 57 GLY C N 1
ATOM 4881 C CA . GLY D 4 57 ? 260.35900 248.89700 197.90300 1.000 101.73346 57 GLY C CA 1
ATOM 4882 C C . GLY D 4 57 ? 260.87600 248.50400 196.53600 1.000 101.73346 57 GLY C C 1
ATOM 4883 O O . GLY D 4 57 ? 261.93000 249.00400 196.12300 1.000 101.73346 57 GLY C O 1
ATOM 4884 N N . VAL D 4 58 ? 260.17400 247.63000 195.82300 1.000 101.49351 58 VAL C N 1
ATOM 4885 C CA . VAL D 4 58 ? 260.59600 247.17200 194.50100 1.000 101.49351 58 VAL C CA 1
ATOM 4886 C C . VAL D 4 58 ? 260.34700 248.28100 193.48400 1.000 101.49351 58 VAL C C 1
ATOM 4887 O O . VAL D 4 58 ? 259.30700 248.95200 193.54800 1.000 101.49351 58 VAL C O 1
ATOM 4891 N N . PRO D 4 59 ? 261.27000 248.52200 192.55100 1.000 106.73299 59 PRO C N 1
ATOM 4892 C CA . PRO D 4 59 ? 261.03700 249.55300 191.53200 1.000 106.73299 59 PRO C CA 1
ATOM 4893 C C . PRO D 4 59 ? 259.81700 249.24200 190.67700 1.000 106.73299 59 PRO C C 1
ATOM 4894 O O . PRO D 4 59 ? 259.46900 248.08200 190.44500 1.000 106.73299 59 PRO C O 1
ATOM 4898 N N . ASP D 4 60 ? 259.16300 250.31000 190.21100 1.000 106.70707 60 ASP C N 1
ATOM 4899 C CA . ASP D 4 60 ? 257.90300 250.16500 189.48900 1.000 106.70707 60 ASP C CA 1
ATOM 4900 C C . ASP D 4 60 ? 258.07300 249.40100 188.18300 1.000 106.70707 60 ASP C C 1
ATOM 4901 O O . ASP D 4 60 ? 257.15800 248.68300 187.76300 1.000 106.70707 60 ASP C O 1
ATOM 4906 N N . ARG D 4 61 ? 259.22300 249.54400 187.52300 1.000 110.22072 61 ARG C N 1
ATOM 4907 C CA . ARG D 4 61 ? 259.42600 248.86900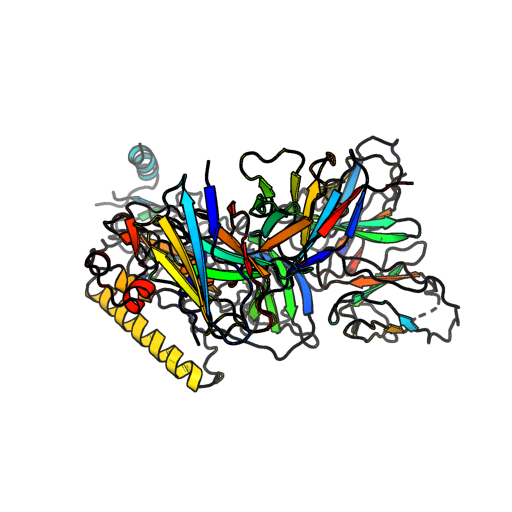 186.24700 1.000 110.22072 61 ARG C CA 1
ATOM 4908 C C . ARG D 4 61 ? 259.56900 247.36000 186.40600 1.000 110.22072 61 ARG C C 1
ATOM 4909 O O . ARG D 4 61 ? 259.31700 246.62500 185.44600 1.000 110.22072 61 ARG C O 1
ATOM 4917 N N . PHE D 4 62 ? 259.96300 246.88500 187.58600 1.000 106.38278 62 PHE C N 1
ATOM 4918 C CA . PHE D 4 62 ? 260.07200 245.45000 187.81200 1.000 106.38278 62 PHE C CA 1
ATOM 4919 C C . PHE D 4 62 ? 258.70100 244.79100 187.74200 1.000 106.38278 62 PHE C C 1
ATOM 4920 O O . PHE D 4 62 ? 257.71100 245.31900 188.25600 1.000 106.38278 62 PHE C O 1
ATOM 4928 N N . THR D 4 63 ? 258.64800 243.62500 187.10400 1.000 103.19861 63 THR C N 1
ATOM 4929 C CA . THR D 4 63 ? 257.40100 242.88600 186.97700 1.000 103.19861 63 THR C CA 1
ATOM 4930 C C . THR D 4 63 ? 257.72000 241.41600 186.76200 1.000 103.19861 63 THR C C 1
ATOM 4931 O O . THR D 4 63 ? 258.83500 241.05200 186.38100 1.000 103.19861 63 THR C O 1
ATOM 4935 N N . GLY D 4 64 ? 256.72300 240.57500 187.01900 1.000 92.62033 64 GLY C N 1
ATOM 4936 C CA . GLY D 4 64 ? 256.87800 239.14400 186.84200 1.000 92.62033 64 GLY C CA 1
ATOM 4937 C C . GLY D 4 64 ? 255.54200 238.49400 186.56000 1.000 92.62033 64 GLY C C 1
ATOM 4938 O O . GLY D 4 64 ? 254.48100 239.03700 186.88200 1.000 92.62033 64 GLY C O 1
ATOM 4939 N N . SER D 4 65 ? 255.60800 237.31900 185.94000 1.000 89.38046 65 SER C N 1
ATOM 4940 C CA . SER D 4 65 ? 254.41200 236.55100 185.62600 1.000 89.38046 65 SER C CA 1
ATOM 4941 C C . SER D 4 65 ? 254.80500 235.09700 185.42700 1.000 89.38046 65 SER C C 1
ATOM 4942 O O . SER D 4 65 ? 255.97500 234.77500 185.20500 1.000 89.38046 65 SER C O 1
ATOM 4945 N N . GLY D 4 66 ? 253.81500 234.22700 185.51100 1.000 91.21829 66 GLY C N 1
ATOM 4946 C CA . GLY D 4 66 ? 254.01000 232.80700 185.28800 1.000 91.21829 66 GLY C CA 1
ATOM 4947 C C . GLY D 4 66 ? 253.16900 231.96900 186.23000 1.000 91.21829 66 GLY C C 1
ATOM 4948 O O . GLY D 4 66 ? 252.76900 232.40000 187.31200 1.000 91.21829 66 GLY C O 1
ATOM 4949 N N . SER D 4 67 ? 252.89300 230.74000 185.80300 1.000 91.29396 67 SER C N 1
ATOM 4950 C CA . SER D 4 67 ? 252.16600 229.77500 186.61300 1.000 91.29396 67 SER C CA 1
ATOM 4951 C C . SER D 4 67 ? 252.51200 228.38100 186.11500 1.000 91.29396 67 SER C C 1
ATOM 4952 O O . SER D 4 67 ? 252.97400 228.20500 184.98500 1.000 91.29396 67 SER C O 1
ATOM 4955 N N . GLY D 4 68 ? 252.27800 227.39100 186.96800 1.000 91.92715 68 GLY C N 1
ATOM 4956 C CA . GLY D 4 68 ? 252.61500 226.02900 186.61100 1.000 91.92715 68 GLY C CA 1
ATOM 4957 C C . GLY D 4 68 ? 254.09200 225.74100 186.77200 1.000 91.92715 68 GLY C C 1
ATOM 4958 O O . GLY D 4 68 ? 254.57600 225.58300 187.89600 1.000 91.92715 68 GLY C O 1
ATOM 4959 N N . THR D 4 69 ? 254.82100 225.64900 185.65300 1.000 95.35505 69 THR C N 1
ATOM 4960 C CA . THR D 4 69 ? 256.25600 225.38800 185.68600 1.000 95.35505 69 THR C CA 1
ATOM 4961 C C . THR D 4 69 ? 257.06000 226.32100 184.78400 1.000 95.35505 69 THR C C 1
ATOM 4962 O O . THR D 4 69 ? 258.24500 226.05500 184.54800 1.000 95.35505 69 THR C O 1
ATOM 4966 N N . ASP D 4 70 ? 256.46400 227.39900 184.27000 1.000 96.43137 70 ASP C N 1
ATOM 4967 C CA . ASP D 4 70 ? 257.20800 228.27700 183.37100 1.000 96.43137 70 ASP C CA 1
ATOM 4968 C C . ASP D 4 70 ? 258.08900 229.25400 184.14700 1.000 96.43137 70 ASP C C 1
ATOM 4969 O O . ASP D 4 70 ? 259.31900 229.20800 184.04600 1.000 96.43137 70 ASP C O 1
ATOM 4974 N N . PHE D 4 71 ? 257.47200 230.13400 184.93500 1.000 93.77408 71 PHE C N 1
ATOM 4975 C CA . PHE D 4 71 ? 258.16700 231.03900 185.85200 1.000 93.77408 71 PHE C CA 1
ATOM 4976 C C . PHE D 4 71 ? 259.25800 231.84100 185.13400 1.000 93.77408 71 PHE C C 1
ATOM 4977 O O . PHE D 4 71 ? 260.45300 231.71400 185.39900 1.000 93.77408 71 PHE C O 1
ATOM 4985 N N . THR D 4 72 ? 258.80200 232.67300 184.20300 1.000 100.57914 72 THR C N 1
ATOM 4986 C CA . THR D 4 72 ? 259.67600 233.55400 183.44300 1.000 100.57914 72 THR C CA 1
ATOM 4987 C C . THR D 4 72 ? 259.60400 234.96000 184.02300 1.000 100.57914 72 THR C C 1
ATOM 4988 O O . THR D 4 72 ? 258.51400 235.52300 184.16700 1.000 100.57914 72 THR C O 1
ATOM 4992 N N . PHE D 4 73 ? 260.76400 235.52200 184.35400 1.000 104.73254 73 PHE C N 1
ATOM 4993 C CA . PHE D 4 73 ? 260.86300 236.85300 184.93700 1.000 104.73254 73 PHE C CA 1
ATOM 4994 C C . PHE D 4 73 ? 261.67300 237.74900 184.01300 1.000 104.73254 73 PHE C C 1
ATOM 4995 O O . PHE D 4 73 ? 262.77000 237.37600 183.58500 1.000 104.73254 73 PHE C O 1
ATOM 5003 N N . THR D 4 74 ? 261.13600 238.92800 183.71500 1.000 111.40540 74 THR C N 1
ATOM 5004 C CA . THR D 4 74 ? 261.78900 239.89500 182.84200 1.000 111.40540 74 THR C CA 1
ATOM 5005 C C . THR D 4 74 ? 262.36600 241.01900 183.69300 1.000 111.40540 74 THR C C 1
ATOM 5006 O O . THR D 4 74 ? 261.64400 241.63700 184.48200 1.000 111.40540 74 THR C O 1
ATOM 5010 N N . ILE D 4 75 ? 263.65800 241.28600 183.52700 1.000 112.20583 75 ILE C N 1
ATOM 5011 C CA . ILE D 4 75 ? 264.32800 242.31100 184.31900 1.000 112.20583 75 ILE C CA 1
ATOM 5012 C C . ILE D 4 75 ? 263.97900 243.68700 183.76700 1.000 112.20583 75 ILE C C 1
ATOM 5013 O O . ILE D 4 75 ? 264.00400 243.91400 182.55100 1.000 112.20583 75 ILE C O 1
ATOM 5018 N N . SER D 4 76 ? 263.60300 244.59900 184.66400 1.000 109.99473 76 SER C N 1
ATOM 5019 C CA . SER D 4 76 ? 263.37400 245.99100 184.28800 1.000 109.99473 76 SER C CA 1
ATOM 5020 C C . SER D 4 76 ? 263.56100 246.83300 185.55100 1.000 109.99473 76 SER C C 1
ATOM 5021 O O . SER D 4 76 ? 262.66000 246.89500 186.39100 1.000 109.99473 76 SER C O 1
ATOM 5024 N N . SER D 4 77 ? 264.72100 247.47000 185.66800 1.000 108.73039 77 SER C N 1
ATOM 5025 C CA . SER D 4 77 ? 265.03200 248.26600 186.85000 1.000 108.73039 77 SER C CA 1
ATOM 5026 C C . SER D 4 77 ? 264.31800 249.61200 186.80500 1.000 108.73039 77 SER C C 1
ATOM 5027 O O . SER D 4 77 ? 263.28600 249.79900 187.44900 1.000 108.73039 77 SER C O 1
ATOM 5030 N N . GLU D 4 81 ? 272.53400 250.45500 186.82000 1.000 114.52823 81 GLU C N 1
ATOM 5031 C CA . GLU D 4 81 ? 273.34900 249.25600 186.97100 1.000 114.52823 81 GLU C CA 1
ATOM 5032 C C . GLU D 4 81 ? 272.48100 248.05200 187.32300 1.000 114.52823 81 GLU C C 1
ATOM 5033 O O . GLU D 4 81 ? 271.75900 247.53000 186.47300 1.000 114.52823 81 GLU C O 1
ATOM 5039 N N . ASP D 4 82 ? 272.55800 247.62700 188.58700 1.000 108.92391 82 ASP C N 1
ATOM 5040 C CA . ASP D 4 82 ? 271.79800 246.48200 189.09300 1.000 108.92391 82 ASP C CA 1
ATOM 5041 C C . ASP D 4 82 ? 272.05600 245.22800 188.26100 1.000 108.92391 82 ASP C C 1
ATOM 5042 O O . ASP D 4 82 ? 271.14500 244.44900 187.97600 1.000 108.92391 82 ASP C O 1
ATOM 5047 N N . LEU D 4 83 ? 273.31200 245.03300 187.86600 1.000 112.75645 83 LEU C N 1
ATOM 5048 C CA . LEU D 4 83 ? 273.72800 243.84500 187.12400 1.000 112.75645 83 LEU C CA 1
ATOM 5049 C C . LEU D 4 83 ? 274.25700 242.83300 188.13200 1.000 112.75645 83 LEU C C 1
ATOM 5050 O O . LEU D 4 83 ? 275.39600 242.93700 188.59500 1.000 112.75645 83 LEU C O 1
ATOM 5055 N N . ALA D 4 84 ? 273.43000 241.84900 188.47200 1.000 106.39171 84 ALA C N 1
ATOM 5056 C CA . ALA D 4 84 ? 273.77200 240.89400 189.51300 1.000 106.39171 84 ALA C CA 1
ATOM 5057 C C . ALA D 4 84 ? 273.13100 239.55200 189.19500 1.000 106.39171 84 ALA C C 1
ATOM 5058 O O . ALA D 4 84 ? 272.34700 239.42000 188.25200 1.000 106.39171 84 ALA C O 1
ATOM 5060 N N . VAL D 4 85 ? 273.48100 238.55100 189.99400 1.000 100.31838 85 VAL C N 1
ATOM 5061 C CA . VAL D 4 85 ? 272.92700 237.21200 189.83700 1.000 100.31838 85 VAL C CA 1
ATOM 5062 C C . VAL D 4 85 ? 271.53000 237.16900 190.44000 1.000 100.31838 85 VAL C C 1
ATOM 5063 O O . VAL D 4 85 ? 271.27700 237.73000 191.51300 1.000 100.31838 85 VAL C O 1
ATOM 5067 N N . PHE D 4 86 ? 270.60700 236.52300 189.73400 1.000 97.55350 86 PHE C N 1
ATOM 5068 C CA . PHE D 4 86 ? 269.21400 236.43000 190.15000 1.000 97.55350 86 PHE C CA 1
ATOM 5069 C C . PHE D 4 86 ? 268.88500 234.99100 190.51500 1.000 97.55350 86 PHE C C 1
ATOM 5070 O O . PHE D 4 86 ? 269.19500 234.06600 189.75600 1.000 97.55350 86 PHE C O 1
ATOM 5078 N N . TYR D 4 87 ? 268.25300 234.80600 191.67100 1.000 90.93201 87 TYR C N 1
ATOM 5079 C CA . TYR D 4 87 ? 267.91800 233.48900 192.18600 1.000 90.93201 87 TYR C CA 1
ATOM 5080 C C . TYR D 4 87 ? 266.40900 233.29000 192.20500 1.000 90.93201 87 TYR C C 1
ATOM 5081 O O . TYR D 4 87 ? 265.64200 234.22700 192.44400 1.000 90.93201 87 TYR C O 1
ATOM 5090 N N . CYS D 4 88 ? 265.99300 232.05400 191.94500 1.000 86.45661 88 CYS C N 1
ATOM 5091 C CA . CYS D 4 88 ? 264.59700 231.65100 192.02200 1.000 86.45661 88 CYS C CA 1
ATOM 5092 C C . CYS D 4 88 ? 264.45800 230.54700 193.05700 1.000 86.45661 88 CYS C C 1
ATOM 5093 O O . CYS D 4 88 ? 265.19000 229.55400 193.01000 1.000 86.45661 88 CYS C O 1
ATOM 5096 N N . GLN D 4 89 ? 263.53100 230.72100 193.99100 1.000 77.10736 89 GLN C N 1
ATOM 5097 C CA . GLN D 4 89 ? 263.15700 229.65800 194.90900 1.000 77.10736 89 GLN C CA 1
ATOM 5098 C C . GLN D 4 89 ? 261.73000 229.22300 194.62000 1.000 77.10736 89 GLN C C 1
ATOM 5099 O O . GLN D 4 89 ? 261.02900 229.79700 193.78300 1.000 77.10736 89 GLN C O 1
ATOM 5105 N N . GLN D 4 90 ? 261.29800 228.19700 195.34300 1.000 72.85972 90 GLN C N 1
ATOM 5106 C CA . GLN D 4 90 ? 259.90100 227.79800 195.38600 1.000 72.85972 90 GLN C CA 1
ATOM 5107 C C . GLN D 4 90 ? 259.44700 227.82400 196.83700 1.000 72.85972 90 GLN C C 1
ATOM 5108 O O . GLN D 4 90 ? 260.07400 227.20300 197.70100 1.000 72.85972 90 GLN C O 1
ATOM 5114 N N . HIS D 4 91 ? 258.39100 228.58700 197.11300 1.000 66.55706 91 HIS C N 1
ATOM 5115 C CA . HIS D 4 91 ? 257.74800 228.56200 198.41900 1.000 66.55706 91 HIS C CA 1
ATOM 5116 C C . HIS D 4 91 ? 256.44200 227.78000 198.38600 1.000 66.55706 91 HIS C C 1
ATOM 5117 O O . HIS D 4 91 ? 255.48400 228.12700 199.08400 1.000 66.55706 91 HIS C O 1
ATOM 5124 N N . TYR D 4 92 ? 256.39400 226.72500 197.57200 1.000 65.45445 92 TYR C N 1
ATOM 5125 C CA . TYR D 4 92 ? 255.23100 225.84900 197.51200 1.000 65.45445 92 TYR C CA 1
ATOM 5126 C C . TYR D 4 92 ? 255.26500 224.81600 198.63000 1.000 65.45445 92 TYR C C 1
ATOM 5127 O O . TYR D 4 92 ? 254.37500 224.78000 199.48500 1.000 65.45445 92 TYR C O 1
ATOM 5136 N N . SER D 4 93 ? 256.29300 223.97000 198.64400 1.000 61.91826 93 SER C N 1
ATOM 5137 C CA . SER D 4 93 ? 256.40100 222.91700 199.64000 1.000 61.91826 93 SER C CA 1
ATOM 5138 C C . SER D 4 93 ? 257.83600 222.81500 200.12900 1.000 61.91826 93 SER C C 1
ATOM 5139 O O . SER D 4 93 ? 258.78500 223.05500 199.37900 1.000 61.91826 93 SER C O 1
ATOM 5142 N N . ALA D 4 94 ? 257.98000 222.45800 201.39900 1.000 59.51584 94 ALA C N 1
ATOM 5143 C CA . ALA D 4 94 ? 259.27700 222.24000 202.01000 1.000 59.51584 94 ALA C CA 1
ATOM 5144 C C . ALA D 4 94 ? 259.84500 220.88700 201.58500 1.000 59.51584 94 ALA C C 1
ATOM 5145 O O . ALA D 4 94 ? 259.09200 219.95100 201.30500 1.000 59.51584 94 ALA C O 1
ATOM 5147 N N . PRO D 4 95 ? 261.18100 220.75300 201.52400 1.000 68.53436 95 PRO C N 1
ATOM 5148 C CA . PRO D 4 95 ? 262.17000 221.80500 201.77600 1.000 68.53436 95 PRO C CA 1
ATOM 5149 C C . PRO D 4 95 ? 262.30700 222.77000 200.60800 1.000 68.53436 95 PRO C C 1
ATOM 5150 O O . PRO D 4 95 ? 262.14500 222.36800 199.45700 1.000 68.53436 95 PRO C O 1
ATOM 5154 N N . LEU D 4 96 ? 262.59800 224.03100 200.90900 1.000 68.48582 96 LEU C N 1
ATOM 5155 C CA . LEU D 4 96 ? 262.73400 225.03200 199.86300 1.000 68.48582 96 LEU C CA 1
ATOM 5156 C C . LEU D 4 96 ? 264.00600 224.79600 199.06200 1.000 68.48582 96 LEU C C 1
ATOM 5157 O O . LEU D 4 96 ? 265.05100 224.43800 199.61100 1.000 68.48582 96 LEU C O 1
ATOM 5162 N N . THR D 4 97 ? 263.91100 224.99100 197.75100 1.000 76.28447 97 THR C N 1
ATOM 5163 C CA . THR D 4 97 ? 265.04100 224.81600 196.85100 1.000 76.28447 97 THR C CA 1
ATOM 5164 C C . THR D 4 97 ? 265.20000 226.07000 196.00800 1.000 76.28447 97 THR C C 1
ATOM 5165 O O . THR D 4 97 ? 264.22300 226.57000 195.44300 1.000 76.28447 97 THR C O 1
ATOM 5169 N N . PHE D 4 98 ? 266.42500 226.57300 195.93200 1.000 80.31030 98 PHE C N 1
ATOM 5170 C CA . PHE D 4 98 ? 266.74300 227.74500 195.13300 1.000 80.31030 98 PHE C CA 1
ATOM 5171 C C . PHE D 4 98 ? 267.29300 227.32700 193.77600 1.000 80.31030 98 PHE C C 1
ATOM 5172 O O . PHE D 4 98 ? 267.80900 226.22100 193.59900 1.000 80.31030 98 PHE C O 1
ATOM 5180 N N . GLY D 4 99 ? 267.17700 228.23300 192.81400 1.000 89.96202 99 GLY C N 1
ATOM 5181 C CA . GLY D 4 99 ? 267.78400 228.01800 191.52000 1.000 89.96202 99 GLY C CA 1
ATOM 5182 C C . GLY D 4 99 ? 269.28600 228.21900 191.56200 1.000 89.96202 99 GLY C C 1
ATOM 5183 O O . GLY D 4 99 ? 269.85600 228.75000 192.51600 1.000 89.96202 99 GLY C O 1
ATOM 5184 N N . ALA D 4 100 ? 269.94300 227.77200 190.49000 1.000 97.80081 100 ALA C N 1
ATOM 5185 C CA . ALA D 4 100 ? 271.39100 227.92900 190.39500 1.000 97.80081 100 ALA C CA 1
ATOM 5186 C C . ALA D 4 100 ? 271.78400 229.39900 190.35200 1.000 97.80081 100 ALA C C 1
ATOM 5187 O O . ALA D 4 100 ? 272.78400 229.80100 190.95800 1.000 97.80081 100 ALA C O 1
ATOM 5189 N N . GLY D 4 101 ? 271.01500 230.21600 189.63800 1.000 101.80103 101 GLY C N 1
ATOM 5190 C CA . GLY D 4 101 ? 271.29100 231.63500 189.55400 1.000 101.80103 101 GLY C CA 1
ATOM 5191 C C . GLY D 4 101 ? 271.85500 232.05400 188.21400 1.000 101.80103 101 GLY C C 1
ATOM 5192 O O . GLY D 4 101 ? 272.81200 231.44900 187.72100 1.000 101.80103 101 GLY C O 1
ATOM 5193 N N . THR D 4 102 ? 271.27200 233.08900 187.61500 1.000 105.85039 102 THR C N 1
ATOM 5194 C CA . THR D 4 102 ? 271.71000 233.61200 186.32600 1.000 105.85039 102 THR C CA 1
ATOM 5195 C C . THR D 4 102 ? 272.41400 234.94100 186.56000 1.000 105.85039 102 THR C C 1
ATOM 5196 O O . THR D 4 102 ? 271.77300 235.93400 186.92000 1.000 105.85039 102 THR C O 1
ATOM 5200 N N . LYS D 4 103 ? 273.72800 234.95900 186.35400 1.000 108.73901 103 LYS C N 1
ATOM 5201 C CA . LYS D 4 103 ? 274.47800 236.20300 186.44900 1.000 108.73901 103 LYS C CA 1
ATOM 5202 C C . LYS D 4 103 ? 274.11400 237.11400 185.28300 1.000 108.73901 103 LYS C C 1
ATOM 5203 O O . LYS D 4 103 ? 274.07500 236.67800 184.12900 1.000 108.73901 103 LYS C O 1
ATOM 5209 N N . LEU D 4 104 ? 273.84300 238.37800 185.58700 1.000 109.48661 104 LEU C N 1
ATOM 5210 C CA . LEU D 4 104 ? 273.43700 239.33800 184.56800 1.000 109.48661 104 LEU C CA 1
ATOM 5211 C C . LEU D 4 104 ? 274.04800 240.70600 184.84300 1.000 109.48661 104 LEU C C 1
ATOM 5212 O O . LEU D 4 104 ? 275.08300 240.81200 185.50000 1.000 109.48661 104 LEU C O 1
ATOM 5217 N N . VAL E 5 2 ? 263.99100 245.54400 211.95300 1.000 82.55018 2 VAL B N 1
ATOM 5218 C CA . VAL E 5 2 ? 263.91400 244.98100 210.61200 1.000 82.55018 2 VAL B CA 1
ATOM 5219 C C . VAL E 5 2 ? 265.31000 244.72900 210.05800 1.000 82.55018 2 VAL B C 1
ATOM 5220 O O . VAL E 5 2 ? 265.54500 244.86000 208.85800 1.000 82.55018 2 VAL B O 1
ATOM 5224 N N . GLN E 5 3 ? 266.23600 244.36600 210.94000 1.000 83.01409 3 GLN B N 1
ATOM 5225 C CA . GLN E 5 3 ? 267.59900 244.05400 210.54200 1.000 83.01409 3 GLN B CA 1
ATOM 5226 C C . GLN E 5 3 ? 268.12700 242.91800 211.40300 1.000 83.01409 3 GLN B C 1
ATOM 5227 O O . GLN E 5 3 ? 267.68800 242.72400 212.53900 1.000 83.01409 3 GLN B O 1
ATOM 5233 N N . LEU E 5 4 ? 269.07400 242.16700 210.84800 1.000 79.16354 4 LEU B N 1
ATOM 5234 C CA . LEU E 5 4 ? 269.71900 241.06900 211.55200 1.000 79.16354 4 LEU B CA 1
ATOM 5235 C C . LEU E 5 4 ? 271.22500 241.27600 211.52800 1.000 79.16354 4 LEU B C 1
ATOM 5236 O O . LEU E 5 4 ? 271.79400 241.64600 210.49700 1.000 79.16354 4 LEU B O 1
ATOM 5241 N N . GLN E 5 5 ? 271.86700 241.03500 212.66700 1.000 84.48704 5 GLN B N 1
ATOM 5242 C CA . GLN E 5 5 ? 273.29500 241.26300 212.83300 1.000 84.48704 5 GLN B CA 1
ATOM 5243 C C . GLN E 5 5 ? 274.02500 239.92900 212.88100 1.000 84.48704 5 GLN B C 1
ATOM 5244 O O . GLN E 5 5 ? 273.66400 239.04700 213.66600 1.000 84.48704 5 GLN B O 1
ATOM 5250 N N . GLN E 5 6 ? 275.05400 239.79100 212.05300 1.000 86.49148 6 GLN B N 1
ATOM 5251 C CA . GLN E 5 6 ? 275.85100 238.58000 211.96700 1.000 86.49148 6 GLN B CA 1
ATOM 5252 C C . GLN E 5 6 ? 277.32400 238.92100 212.12900 1.000 86.49148 6 GLN B C 1
ATOM 5253 O O . GLN E 5 6 ? 277.73500 240.05200 211.85100 1.000 86.49148 6 GLN B O 1
ATOM 5259 N N . PRO E 5 7 ? 278.13900 237.96800 212.59300 1.000 93.45658 7 PRO B N 1
ATOM 5260 C CA . PRO E 5 7 ? 279.57000 238.26200 212.78200 1.000 93.45658 7 PRO B CA 1
ATOM 5261 C C . PRO E 5 7 ? 280.28000 238.68900 211.50900 1.000 93.45658 7 PRO B C 1
ATOM 5262 O O . PRO E 5 7 ? 281.19100 239.52500 211.57200 1.000 93.45658 7 PRO B O 1
ATOM 5266 N N . GLY E 5 8 ? 279.89600 238.14600 210.35800 1.000 95.27424 8 GLY B N 1
ATOM 5267 C CA . GLY E 5 8 ? 280.52600 238.51900 209.10700 1.000 95.27424 8 GLY B CA 1
ATOM 5268 C C . GLY E 5 8 ? 281.51000 237.48700 208.60000 1.000 95.27424 8 GLY B C 1
ATOM 5269 O O . GLY E 5 8 ? 281.57300 237.21900 207.39700 1.000 95.27424 8 GLY B O 1
ATOM 5270 N N . ALA E 5 9 ? 282.28600 236.90100 209.50800 1.000 101.07352 9 ALA B N 1
ATOM 5271 C CA . ALA E 5 9 ? 283.24700 235.87400 209.13400 1.000 101.07352 9 ALA B CA 1
ATOM 5272 C C . ALA E 5 9 ? 283.55200 235.01700 210.35200 1.000 101.07352 9 ALA B C 1
ATOM 5273 O O . ALA E 5 9 ? 283.31700 235.42000 211.49400 1.000 101.07352 9 ALA B O 1
ATOM 5275 N N . GLU E 5 10 ? 284.08100 233.82400 210.08800 1.000 110.22216 10 GLU B N 1
ATOM 5276 C CA . GLU E 5 10 ? 284.47300 232.90300 211.14400 1.000 110.22216 10 GLU B CA 1
ATOM 5277 C C . GLU E 5 10 ? 285.44300 231.88600 210.56200 1.000 110.22216 10 GLU B C 1
ATOM 5278 O O . GLU E 5 10 ? 285.26800 231.43200 209.42900 1.000 110.22216 10 GLU B O 1
ATOM 5284 N N . LEU E 5 11 ? 286.46300 231.53600 211.34200 1.000 115.22318 11 LEU B N 1
ATOM 5285 C CA . LEU E 5 11 ? 287.47700 230.57900 210.92500 1.000 115.22318 11 LEU B CA 1
ATOM 5286 C C . LEU E 5 11 ? 287.58300 229.46500 211.95500 1.000 115.22318 11 LEU B C 1
ATOM 5287 O O . LEU E 5 11 ? 287.57200 229.72300 213.16200 1.000 115.22318 11 LEU B O 1
ATOM 5292 N N . LEU E 5 12 ? 287.68300 228.22900 211.47200 1.000 117.60045 12 LEU B N 1
ATOM 5293 C CA . LEU E 5 12 ? 287.82800 227.07600 212.34800 1.000 117.60045 12 LEU B CA 1
ATOM 5294 C C . LEU E 5 12 ? 288.34100 225.89700 211.53300 1.000 117.60045 12 LEU B C 1
ATOM 5295 O O . LEU E 5 12 ? 287.99500 225.75000 210.35800 1.000 117.60045 12 LEU B O 1
ATOM 5300 N N . LYS E 5 13 ? 289.16400 225.06500 212.16700 1.000 119.03933 13 LYS B N 1
ATOM 5301 C CA . LYS E 5 13 ? 289.74000 223.91700 211.49000 1.000 119.03933 13 LYS B CA 1
ATOM 5302 C C . LYS E 5 13 ? 288.66900 222.85900 211.21900 1.000 119.03933 13 LYS B C 1
ATOM 5303 O O . LYS E 5 13 ? 287.65400 222.79900 211.91700 1.000 119.03933 13 LYS B O 1
ATOM 5309 N N . PRO E 5 14 ? 288.87000 222.02100 210.20100 1.000 119.69484 14 PRO B N 1
ATOM 5310 C CA . PRO E 5 14 ? 287.88300 220.97700 209.90000 1.000 119.69484 14 PRO B CA 1
ATOM 5311 C C . PRO E 5 14 ? 287.71000 220.00600 211.05900 1.000 119.69484 14 PRO B C 1
ATOM 5312 O O . PRO E 5 14 ? 288.64800 219.71200 211.80200 1.000 119.69484 14 PRO B O 1
ATOM 5316 N N . GLY E 5 15 ? 286.48300 219.50900 211.20500 1.000 119.97831 15 GLY B N 1
ATOM 5317 C CA . GLY E 5 15 ? 286.16400 218.55700 212.24800 1.000 119.97831 15 GLY B CA 1
ATOM 5318 C C . GLY E 5 15 ? 285.85400 219.15400 213.60000 1.000 119.97831 15 GLY B C 1
ATOM 5319 O O . GLY E 5 15 ? 285.73600 218.40300 214.57600 1.000 119.97831 15 GLY B O 1
ATOM 5320 N N . THR E 5 16 ? 285.71700 220.47300 213.69600 1.000 118.98710 16 THR B N 1
ATOM 5321 C CA . THR E 5 16 ? 285.44400 221.15000 214.95700 1.000 118.98710 16 THR B CA 1
ATOM 5322 C C . THR E 5 16 ? 284.09000 221.84000 214.87900 1.000 118.98710 16 THR B C 1
ATOM 5323 O O . THR E 5 16 ? 283.78400 222.50500 213.88400 1.000 118.98710 16 THR B O 1
ATOM 5327 N N . SER E 5 17 ? 283.28600 221.67800 215.92700 1.000 116.24214 17 SER B N 1
ATOM 5328 C CA . SER E 5 17 ? 281.96300 222.28400 215.96400 1.000 116.24214 17 SER B CA 1
ATOM 5329 C C . SER E 5 17 ? 282.06300 223.79600 216.12900 1.000 116.24214 17 SER B C 1
ATOM 5330 O O . SER E 5 17 ? 282.94100 224.30500 216.83100 1.000 116.24214 17 SER B O 1
ATOM 5333 N N . MET E 5 18 ? 281.15100 224.51400 215.47600 1.000 109.39720 18 MET B N 1
ATOM 5334 C CA . MET E 5 18 ? 281.12100 225.96800 215.52800 1.000 109.39720 18 MET B CA 1
ATOM 5335 C C . MET E 5 18 ? 279.67600 226.43800 215.62700 1.000 109.39720 18 MET B C 1
ATOM 5336 O O . MET E 5 18 ? 278.74100 225.71400 215.27600 1.000 109.39720 18 MET B O 1
ATOM 5341 N N . LYS E 5 19 ? 279.50400 227.66400 216.11700 1.000 99.31745 19 LYS B N 1
ATOM 5342 C CA . LYS E 5 19 ? 278.18500 228.21900 216.38200 1.000 99.31745 19 LYS B CA 1
ATOM 5343 C C . LYS E 5 19 ? 278.06500 229.60600 215.76600 1.000 99.31745 19 LYS B C 1
ATOM 5344 O O . LYS E 5 19 ? 279.04100 230.35500 215.68300 1.000 99.31745 19 LYS B O 1
ATOM 5350 N N . LEU E 5 20 ? 276.85100 229.93900 215.33500 1.000 94.69045 20 LEU B N 1
ATOM 5351 C CA . LEU E 5 20 ? 276.54000 231.21300 214.70400 1.000 94.69045 20 LEU B CA 1
ATOM 5352 C C . LEU E 5 20 ? 275.48900 231.95000 215.52300 1.000 94.69045 20 LEU B C 1
ATOM 5353 O O . LEU E 5 20 ? 274.87100 231.39200 216.43200 1.000 94.69045 20 LEU B O 1
ATOM 5358 N N . SER E 5 21 ? 275.28500 233.22300 215.19000 1.000 89.24599 21 SER B N 1
ATOM 5359 C CA . SER E 5 21 ? 274.31200 234.04300 215.89400 1.000 89.24599 21 SER B CA 1
ATOM 5360 C C . SER E 5 21 ? 273.74400 235.08600 214.94400 1.000 89.24599 21 SER B C 1
ATOM 5361 O O . SER E 5 21 ? 274.40100 235.49300 213.98300 1.000 89.24599 21 SER B O 1
ATOM 5364 N N . CYS E 5 22 ? 272.51000 235.51500 215.22400 1.000 88.40386 22 CYS B N 1
ATOM 5365 C CA . CYS E 5 22 ? 271.83800 236.56600 214.45000 1.000 88.40386 22 CYS B CA 1
ATOM 5366 C C . CYS E 5 22 ? 271.00100 237.41800 215.40000 1.000 88.40386 22 CYS B C 1
ATOM 5367 O O . CYS E 5 22 ? 269.83300 237.11500 215.65300 1.000 88.40386 22 CYS B O 1
ATOM 5370 N N . LYS E 5 23 ? 271.59500 238.49400 215.90500 1.000 85.68089 23 LYS B N 1
ATOM 5371 C CA . LYS E 5 23 ? 270.85100 239.45500 216.70500 1.000 85.68089 23 LYS B CA 1
ATOM 5372 C C . LYS E 5 23 ? 269.94100 240.27900 215.80400 1.000 85.68089 23 LYS B C 1
ATOM 5373 O O . LYS E 5 23 ? 270.34400 240.71100 214.72100 1.000 85.68089 23 LYS B O 1
ATOM 5379 N N . ALA E 5 24 ? 268.70600 240.49000 216.25100 1.000 82.54667 24 ALA B N 1
ATOM 5380 C CA . ALA E 5 24 ? 267.71800 241.20700 215.46100 1.000 82.54667 24 ALA B CA 1
ATOM 5381 C C . ALA E 5 24 ? 266.91700 242.13400 216.36400 1.000 82.54667 24 ALA B C 1
ATOM 5382 O O . ALA E 5 24 ? 266.90000 241.98100 217.58700 1.000 82.54667 24 ALA B O 1
ATOM 5384 N N . SER E 5 25 ? 266.25800 243.10900 215.74400 1.000 81.88688 25 SER B N 1
ATOM 5385 C CA . SER E 5 25 ? 265.42500 244.04700 216.48300 1.000 81.88688 25 SER B CA 1
ATOM 5386 C C . SER E 5 25 ? 264.41600 244.67200 215.53200 1.00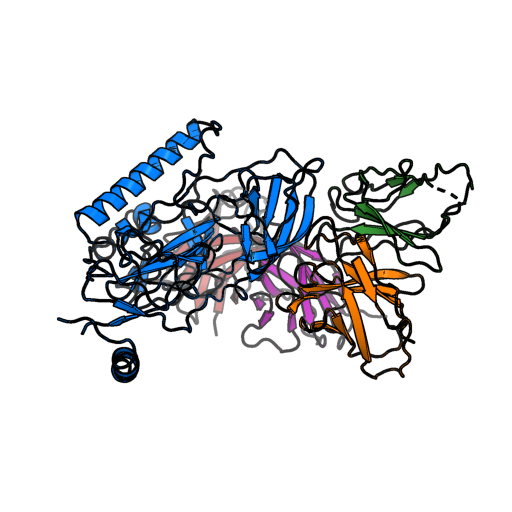0 81.88688 25 SER B C 1
ATOM 5387 O O . SER E 5 25 ? 264.62100 244.70900 214.31600 1.000 81.88688 25 SER B O 1
ATOM 5390 N N . GLY E 5 26 ? 263.32300 245.16900 216.10700 1.000 77.01575 26 GLY B N 1
ATOM 5391 C CA . GLY E 5 26 ? 262.30000 245.86300 215.35500 1.000 77.01575 26 GLY B CA 1
ATOM 5392 C C . GLY E 5 26 ? 261.06100 245.05900 215.02500 1.000 77.01575 26 GLY B C 1
ATOM 5393 O O . GLY E 5 26 ? 260.12400 245.61800 214.44100 1.000 77.01575 26 GLY B O 1
ATOM 5394 N N . TYR E 5 27 ? 261.01900 243.76900 215.37200 1.000 68.77218 27 TYR B N 1
ATOM 5395 C CA . TYR E 5 27 ? 259.83400 242.96600 215.09000 1.000 68.77218 27 TYR B CA 1
ATOM 5396 C C . TYR E 5 27 ? 259.48000 242.02500 216.23900 1.000 68.77218 27 TYR B C 1
ATOM 5397 O O . TYR E 5 27 ? 258.74100 241.05600 216.02600 1.000 68.77218 27 TYR B O 1
ATOM 5406 N N . THR E 5 28 ? 260.01500 242.27400 217.43800 1.000 67.28282 28 THR B N 1
ATOM 5407 C CA . THR E 5 28 ? 259.70200 241.56600 218.68100 1.000 67.28282 28 THR B CA 1
ATOM 5408 C C . THR E 5 28 ? 260.25900 240.14600 218.69100 1.000 67.28282 28 THR B C 1
ATOM 5409 O O . THR E 5 28 ? 260.21200 239.46600 219.72200 1.000 67.28282 28 THR B O 1
ATOM 5413 N N . PHE E 5 29 ? 260.76100 239.68600 217.54600 1.000 66.41551 29 PHE B N 1
ATOM 5414 C CA . PHE E 5 29 ? 261.58400 238.48500 217.43800 1.000 66.41551 29 PHE B CA 1
ATOM 5415 C C . PHE E 5 29 ? 260.83000 237.19900 217.76400 1.000 66.41551 29 PHE B C 1
ATOM 5416 O O . PHE E 5 29 ? 261.33900 236.10200 217.52000 1.000 66.41551 29 PHE B O 1
ATOM 5424 N N . SER E 5 30 ? 259.59900 237.30400 218.25100 1.000 58.85985 30 SER B N 1
ATOM 5425 C CA . SER E 5 30 ? 258.86600 236.13400 218.71100 1.000 58.85985 30 SER B CA 1
ATOM 5426 C C . SER E 5 30 ? 257.79100 235.68800 217.73700 1.000 58.85985 30 SER B C 1
ATOM 5427 O O . SER E 5 30 ? 257.16000 234.65300 217.96400 1.000 58.85985 30 SER B O 1
ATOM 5430 N N . ASN E 5 31 ? 257.56900 236.43900 216.66200 1.000 52.69466 31 ASN B N 1
ATOM 5431 C CA . ASN E 5 31 ? 256.46300 236.18100 215.75800 1.000 52.69466 31 ASN B CA 1
ATOM 5432 C C . ASN E 5 31 ? 256.89300 235.71900 214.37500 1.000 52.69466 31 ASN B C 1
ATOM 5433 O O . ASN E 5 31 ? 256.03300 235.32000 213.58600 1.000 52.69466 31 ASN B O 1
ATOM 5438 N N . TYR E 5 32 ? 258.18400 235.75100 214.05800 1.000 49.89588 32 TYR B N 1
ATOM 5439 C CA . TYR E 5 32 ? 258.66000 235.47400 212.71000 1.000 49.89588 32 TYR B CA 1
ATOM 5440 C C . TYR E 5 32 ? 259.67700 234.34400 212.73300 1.000 49.89588 32 TYR B C 1
ATOM 5441 O O . TYR E 5 32 ? 260.63000 234.37600 213.51700 1.000 49.89588 32 TYR B O 1
ATOM 5450 N N . TRP E 5 33 ? 259.47300 233.35300 211.86800 1.000 47.42228 33 TRP B N 1
ATOM 5451 C CA . TRP E 5 33 ? 260.39400 232.23200 211.76400 1.000 47.42228 33 TRP B CA 1
ATOM 5452 C C . TRP E 5 33 ? 261.72000 232.68900 211.16600 1.000 47.42228 33 TRP B C 1
ATOM 5453 O O . TRP E 5 33 ? 261.76800 233.57100 210.30600 1.000 47.42228 33 TRP B O 1
ATOM 5464 N N . MET E 5 34 ? 262.80900 232.07100 211.62600 1.000 61.92519 34 MET B N 1
ATOM 5465 C CA . MET E 5 34 ? 264.14300 232.58500 211.33500 1.000 61.92519 34 MET B CA 1
ATOM 5466 C C . MET E 5 34 ? 264.69900 232.14000 209.98700 1.000 61.92519 34 MET B C 1
ATOM 5467 O O . MET E 5 34 ? 265.52500 232.85700 209.41200 1.000 61.92519 34 MET B O 1
ATOM 5472 N N . HIS E 5 35 ? 264.29400 230.97700 209.47800 1.000 61.23796 35 HIS B N 1
ATOM 5473 C CA . HIS E 5 35 ? 264.55700 230.57300 208.09300 1.000 61.23796 35 HIS B CA 1
ATOM 5474 C C . HIS E 5 35 ? 266.04000 230.70300 207.72900 1.000 61.23796 35 HIS B C 1
ATOM 5475 O O . HIS E 5 35 ? 266.44300 231.52400 206.90800 1.000 61.23796 35 HIS B O 1
ATOM 5482 N N . TRP E 5 36 ? 266.84900 229.87500 208.37900 1.000 75.40535 36 TRP B N 1
ATOM 5483 C CA . TRP E 5 36 ? 268.28000 229.86700 208.10400 1.000 75.40535 36 TRP B CA 1
ATOM 5484 C C . TRP E 5 36 ? 268.56900 229.23600 206.74600 1.000 75.40535 36 TRP B C 1
ATOM 5485 O O . TRP E 5 36 ? 268.07700 228.14700 206.43900 1.000 75.40535 36 TRP B O 1
ATOM 5496 N N . VAL E 5 37 ? 269.37600 229.92000 205.93300 1.000 75.91095 37 VAL B N 1
ATOM 5497 C CA . VAL E 5 37 ? 269.81700 229.41400 204.63900 1.000 75.91095 37 VAL B CA 1
ATOM 5498 C C . VAL E 5 37 ? 271.31000 229.67900 204.49200 1.000 75.91095 37 VAL B C 1
ATOM 5499 O O . VAL E 5 37 ? 271.89500 230.49100 205.21100 1.000 75.91095 37 VAL B O 1
ATOM 5503 N N . LYS E 5 38 ? 271.92500 228.98000 203.54000 1.000 85.37431 38 LYS B N 1
ATOM 5504 C CA . LYS E 5 38 ? 273.34300 229.14000 203.25200 1.000 85.37431 38 LYS B CA 1
ATOM 5505 C C . LYS E 5 38 ? 273.54700 229.35100 201.75900 1.000 85.37431 38 LYS B C 1
ATOM 5506 O O . LYS E 5 38 ? 272.75300 228.89100 200.93500 1.000 85.37431 38 LYS B O 1
ATOM 5512 N N . LEU E 5 39 ? 274.62100 230.06000 201.42100 1.000 92.40824 39 LEU B N 1
ATOM 5513 C CA . LEU E 5 39 ? 274.95300 230.39400 200.03800 1.000 92.40824 39 LEU B CA 1
ATOM 5514 C C . LEU E 5 39 ? 276.28200 229.73400 199.69000 1.000 92.40824 39 LEU B C 1
ATOM 5515 O O . LEU E 5 39 ? 277.34900 230.22200 200.07400 1.000 92.40824 39 LEU B O 1
ATOM 5520 N N . ARG E 5 40 ? 276.21200 228.62300 198.96700 1.000 102.79102 40 ARG B N 1
ATOM 5521 C CA . ARG E 5 40 ? 277.42100 227.94100 198.53800 1.000 102.79102 40 ARG B CA 1
ATOM 5522 C C . ARG E 5 40 ? 278.15800 228.80500 197.51500 1.000 102.79102 40 ARG B C 1
ATOM 5523 O O . ARG E 5 40 ? 277.52100 229.51200 196.72800 1.000 102.79102 40 ARG B O 1
ATOM 5531 N N . PRO E 5 41 ? 279.49400 228.78000 197.50400 1.000 106.80588 41 PRO B N 1
ATOM 5532 C CA . PRO E 5 41 ? 280.23500 229.66100 196.58800 1.000 106.80588 41 PRO B CA 1
ATOM 5533 C C . PRO E 5 41 ? 280.10200 229.25500 195.12900 1.000 106.80588 41 PRO B C 1
ATOM 5534 O O . PRO E 5 41 ? 280.97200 228.56900 194.58300 1.000 106.80588 41 PRO B O 1
ATOM 5538 N N . GLY E 5 42 ? 279.00800 229.67200 194.49200 1.000 108.17304 42 GLY B N 1
ATOM 5539 C CA . GLY E 5 42 ? 278.78000 229.41900 193.08600 1.000 108.17304 42 GLY B CA 1
ATOM 5540 C C . GLY E 5 42 ? 277.78700 228.31800 192.78400 1.000 108.17304 42 GLY B C 1
ATOM 5541 O O . GLY E 5 42 ? 277.40600 228.15600 191.61800 1.000 108.17304 42 GLY B O 1
ATOM 5542 N N . GLN E 5 43 ? 277.35700 227.55900 193.79100 1.000 106.46047 43 GLN B N 1
ATOM 5543 C CA . GLN E 5 43 ? 276.39200 226.48500 193.60100 1.000 106.46047 43 GLN B CA 1
ATOM 5544 C C . GLN E 5 43 ? 274.98700 226.87100 194.04500 1.000 106.46047 43 GLN B C 1
ATOM 5545 O O . GLN E 5 43 ? 274.09200 226.02000 194.04800 1.000 106.46047 43 GLN B O 1
ATOM 5551 N N . GLY E 5 44 ? 274.77300 228.12700 194.42000 1.000 96.90456 44 GLY B N 1
ATOM 5552 C CA . GLY E 5 44 ? 273.44700 228.62600 194.71400 1.000 96.90456 44 GLY B CA 1
ATOM 5553 C C . GLY E 5 44 ? 273.02200 228.38700 196.15300 1.000 96.90456 44 GLY B C 1
ATOM 5554 O O . GLY E 5 44 ? 273.59700 227.58100 196.88400 1.000 96.90456 44 GLY B O 1
ATOM 5555 N N . PHE E 5 45 ? 271.98200 229.11400 196.55400 1.000 85.48045 45 PHE B N 1
ATOM 5556 C CA . PHE E 5 45 ? 271.41800 228.97100 197.88700 1.000 85.48045 45 PHE B CA 1
ATOM 5557 C C . PHE E 5 45 ? 270.79600 227.59200 198.06700 1.000 85.48045 45 PHE B C 1
ATOM 5558 O O . PHE E 5 45 ? 270.29100 226.98400 197.12000 1.000 85.48045 45 PHE B O 1
ATOM 5566 N N . GLU E 5 46 ? 270.83300 227.10000 199.30100 1.000 81.30503 46 GLU B N 1
ATOM 5567 C CA . GLU E 5 46 ? 270.02700 225.95700 199.70000 1.000 81.30503 46 GLU B CA 1
ATOM 5568 C C . GLU E 5 46 ? 269.39900 226.25400 201.05200 1.000 81.30503 46 GLU B C 1
ATOM 5569 O O . GLU E 5 46 ? 270.02700 226.86800 201.91900 1.000 81.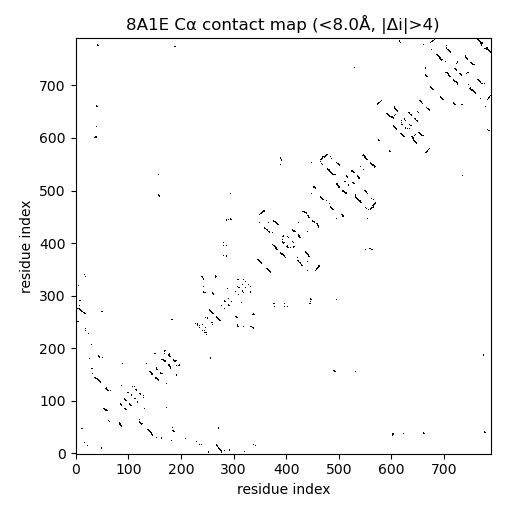30503 46 GLU B O 1
ATOM 5575 N N . TRP E 5 47 ? 268.15300 225.82700 201.22100 1.000 71.27237 47 TRP B N 1
ATOM 5576 C CA . TRP E 5 47 ? 267.42700 226.06200 202.46100 1.000 71.27237 47 TRP B CA 1
ATOM 5577 C C . TRP E 5 47 ? 267.91800 225.08900 203.52400 1.000 71.27237 47 TRP B C 1
ATOM 5578 O O . TRP E 5 47 ? 267.77400 223.87100 203.37400 1.000 71.27237 47 TRP B O 1
ATOM 5589 N N . ILE E 5 48 ? 268.50500 225.62300 204.59100 1.000 75.78992 48 ILE B N 1
ATOM 5590 C CA . ILE E 5 48 ? 268.96200 224.78100 205.69100 1.000 75.78992 48 ILE B CA 1
ATOM 5591 C C . ILE E 5 48 ? 267.78800 224.36400 206.56700 1.000 75.78992 48 ILE B C 1
ATOM 5592 O O . ILE E 5 48 ? 267.55700 223.17400 206.80500 1.000 75.78992 48 ILE B O 1
ATOM 5597 N N . GLY E 5 49 ? 267.03100 225.33700 207.05100 1.000 68.19902 49 GLY B N 1
ATOM 5598 C CA . GLY E 5 49 ? 265.89900 225.04600 207.90400 1.000 68.19902 49 GLY B CA 1
ATOM 5599 C C . GLY E 5 49 ? 265.34100 226.31800 208.49900 1.000 68.19902 49 GLY B C 1
ATOM 5600 O O . GLY E 5 49 ? 265.85300 227.41900 208.27600 1.000 68.19902 49 GLY B O 1
ATOM 5601 N N . GLU E 5 50 ? 264.27400 226.14100 209.27100 1.000 58.33462 50 GLU B N 1
ATOM 5602 C CA . GLU E 5 50 ? 263.59100 227.24100 209.93200 1.000 58.33462 50 GLU B CA 1
ATOM 5603 C C . GLU E 5 50 ? 263.35700 226.88400 211.39000 1.000 58.33462 50 GLU B C 1
ATOM 5604 O O . GLU E 5 50 ? 263.27600 225.70700 211.75000 1.000 58.33462 50 GLU B O 1
ATOM 5610 N N . ILE E 5 51 ? 263.26000 227.90900 212.22900 1.000 55.25521 51 ILE B N 1
ATOM 5611 C CA . ILE E 5 51 ? 262.97500 227.72900 213.64700 1.000 55.25521 51 ILE B CA 1
ATOM 5612 C C . ILE E 5 51 ? 261.93600 228.75700 214.06700 1.000 55.25521 51 ILE B C 1
ATOM 5613 O O . ILE E 5 51 ? 261.93900 229.89600 213.58800 1.000 55.25521 51 ILE B O 1
ATOM 5618 N N . ASN E 5 52 ? 261.02300 228.34200 214.94300 1.000 48.63474 52 ASN B N 1
ATOM 5619 C CA . ASN E 5 52 ? 260.04600 229.25300 215.51400 1.000 48.63474 52 ASN B CA 1
ATOM 5620 C C . ASN E 5 52 ? 260.61500 229.80800 216.81100 1.000 48.63474 52 ASN B C 1
ATOM 5621 O O . ASN E 5 52 ? 260.77100 229.05000 217.77800 1.000 48.63474 52 ASN B O 1
ATOM 5626 N N . PRO E 5 53 ? 260.93600 231.10000 216.88600 1.000 51.82951 53 PRO B N 1
ATOM 5627 C CA . PRO E 5 53 ? 261.51300 231.63700 218.12700 1.000 51.82951 53 PRO B CA 1
ATOM 5628 C C . PRO E 5 53 ? 260.56500 231.60100 219.31200 1.000 51.82951 53 PRO B C 1
ATOM 5629 O O . PRO E 5 53 ? 261.03100 231.69600 220.45400 1.000 51.82951 53 PRO B O 1
ATOM 5633 N N . PHE E 5 54 ? 259.25500 231.47800 219.08500 1.000 52.53398 54 PHE B N 1
ATOM 5634 C CA . PHE E 5 54 ? 258.30800 231.47900 220.19500 1.000 52.53398 54 PHE B CA 1
ATOM 5635 C C . PHE E 5 54 ? 258.48300 230.24800 221.07500 1.000 52.53398 54 PHE B C 1
ATOM 5636 O O . PHE E 5 54 ? 258.58700 230.35900 222.30100 1.000 52.53398 54 PHE B O 1
ATOM 5644 N N . ASN E 5 55 ? 258.51600 229.06400 220.46900 1.000 48.17421 55 ASN B N 1
ATOM 5645 C CA . ASN E 5 55 ? 258.62500 227.82300 221.21900 1.000 48.17421 55 ASN B CA 1
ATOM 5646 C C . ASN E 5 55 ? 259.87700 227.02800 220.88800 1.000 48.17421 55 ASN B C 1
ATOM 5647 O O . ASN E 5 55 ? 260.07100 225.94600 221.45400 1.000 48.17421 55 ASN B O 1
ATOM 5652 N N . GLY E 5 56 ? 260.72700 227.52000 219.99200 1.000 49.42532 56 GLY B N 1
ATOM 5653 C CA . GLY E 5 56 ? 261.91800 226.80000 219.60900 1.000 49.42532 56 GLY B CA 1
ATOM 5654 C C . GLY E 5 56 ? 261.69100 225.68400 218.61800 1.000 49.42532 56 GLY B C 1
ATOM 5655 O O . GLY E 5 56 ? 262.65900 225.02000 218.22800 1.000 49.42532 56 GLY B O 1
ATOM 5656 N N . GLY E 5 57 ? 260.44800 225.44900 218.20500 1.000 51.28133 57 GLY B N 1
ATOM 5657 C CA . GLY E 5 57 ? 260.14900 224.42900 217.22300 1.000 51.28133 57 GLY B CA 1
ATOM 5658 C C . GLY E 5 57 ? 260.82700 224.70400 215.90100 1.000 51.28133 57 GLY B C 1
ATOM 5659 O O . GLY E 5 57 ? 260.78100 225.82900 215.39600 1.000 51.28133 57 GLY B O 1
ATOM 5660 N N . THR E 5 58 ? 261.46000 223.68600 215.32900 1.000 58.92862 58 THR B N 1
ATOM 5661 C CA . THR E 5 58 ? 262.27400 223.85700 214.13800 1.000 58.92862 58 THR B CA 1
ATOM 5662 C C . THR E 5 58 ? 261.92100 222.80900 213.09200 1.000 58.92862 58 THR B C 1
ATOM 5663 O O . THR E 5 58 ? 261.51300 221.69000 213.41500 1.000 58.92862 58 THR B O 1
ATOM 5667 N N . ASN E 5 59 ? 262.07000 223.19800 211.82900 1.000 62.32105 59 ASN B N 1
ATOM 5668 C CA . ASN E 5 59 ? 261.92000 222.30500 210.69100 1.000 62.32105 59 ASN B CA 1
ATOM 5669 C C . ASN E 5 59 ? 263.20500 222.35000 209.88100 1.000 62.32105 59 ASN B C 1
ATOM 5670 O O . ASN E 5 59 ? 263.75000 223.43100 209.64000 1.000 62.32105 59 ASN B O 1
ATOM 5675 N N . PHE E 5 60 ? 263.68900 221.18300 209.46700 1.000 74.48233 60 PHE B N 1
ATOM 5676 C CA . PHE E 5 60 ? 264.98300 221.07100 208.81500 1.000 74.48233 60 PHE B CA 1
ATOM 5677 C C . PHE E 5 60 ? 264.84000 220.48000 207.42000 1.000 74.48233 60 PHE B C 1
ATOM 5678 O O . PHE E 5 60 ? 263.87900 219.76900 207.11300 1.000 74.48233 60 PHE B O 1
ATOM 5686 N N . ASN E 5 61 ? 265.81500 220.79700 206.57400 1.000 81.36061 61 ASN B N 1
ATOM 5687 C CA . ASN E 5 61 ? 265.89800 220.18600 205.25700 1.000 81.36061 61 ASN B CA 1
ATOM 5688 C C . ASN E 5 61 ? 266.24500 218.70900 205.39000 1.000 81.36061 61 ASN B C 1
ATOM 5689 O O . ASN E 5 61 ? 267.10900 218.32800 206.18400 1.000 81.36061 61 ASN B O 1
ATOM 5694 N N . GLU E 5 62 ? 265.56000 217.87300 204.60700 1.000 86.03105 62 GLU B N 1
ATOM 5695 C CA . GLU E 5 62 ? 265.81000 216.43700 204.67200 1.000 86.03105 62 GLU B CA 1
ATOM 5696 C C . GLU E 5 62 ? 267.23300 216.10400 204.24400 1.000 86.03105 62 GLU B C 1
ATOM 5697 O O . GLU E 5 62 ? 267.89400 215.25900 204.86000 1.000 86.03105 62 GLU B O 1
ATOM 5703 N N . LYS E 5 63 ? 267.72300 216.75600 203.18800 1.000 87.81237 63 LYS B N 1
ATOM 5704 C CA . LYS E 5 63 ? 269.09500 216.52800 202.75000 1.000 87.81237 63 LYS B CA 1
ATOM 5705 C C . LYS E 5 63 ? 270.10100 217.00000 203.79000 1.000 87.81237 63 LYS B C 1
ATOM 5706 O O . LYS E 5 63 ? 271.20400 216.45000 203.87900 1.000 87.81237 63 LYS B O 1
ATOM 5712 N N . PHE E 5 64 ? 269.74400 218.01000 204.58000 1.000 90.69841 64 PHE B N 1
ATOM 5713 C CA . PHE E 5 64 ? 270.67500 218.58500 205.54300 1.000 90.69841 64 PHE B CA 1
ATOM 5714 C C . PHE E 5 64 ? 270.50200 217.94400 206.91900 1.000 90.69841 64 PHE B C 1
ATOM 5715 O O . PHE E 5 64 ? 271.43100 217.32300 207.44300 1.000 90.69841 64 PHE B O 1
ATOM 5723 N N . LYS E 5 65 ? 269.30800 218.08000 207.50000 1.000 90.17364 65 LYS B N 1
ATOM 5724 C CA . LYS E 5 65 ? 268.90400 217.40100 208.73000 1.000 90.17364 65 LYS B CA 1
ATOM 5725 C C . LYS E 5 65 ? 269.91600 217.50900 209.86400 1.000 90.17364 65 LYS B C 1
ATOM 5726 O O . LYS E 5 65 ? 270.19100 218.60400 210.36300 1.000 90.17364 65 LYS B O 1
ATOM 5732 N N . SER E 5 66 ? 270.47600 216.36700 210.27000 1.000 95.26234 66 SER B N 1
ATOM 5733 C CA . SER E 5 66 ? 271.29400 216.26200 211.47300 1.000 95.26234 66 SER B CA 1
ATOM 5734 C C . SER E 5 66 ? 272.65900 216.92100 211.34100 1.000 95.26234 66 SER B C 1
ATOM 5735 O O . SER E 5 66 ? 273.45100 216.83900 212.28600 1.000 95.26234 66 SER B O 1
ATOM 5738 N N . LYS E 5 67 ? 272.96200 217.55400 210.20600 1.000 98.36169 67 LYS B N 1
ATOM 5739 C CA . LYS E 5 67 ? 274.24300 218.23800 210.06900 1.000 98.36169 67 LYS B CA 1
ATOM 5740 C C . LYS E 5 67 ? 274.36600 219.38000 211.07000 1.000 98.36169 67 LYS B C 1
ATOM 5741 O O . LYS E 5 67 ? 275.42700 219.57500 211.67400 1.000 98.36169 67 LYS B O 1
ATOM 5747 N N . ALA E 5 68 ? 273.29100 220.14200 211.26500 1.000 95.80595 68 ALA B N 1
ATOM 5748 C CA . ALA E 5 68 ? 273.29300 221.24800 212.21000 1.000 95.80595 68 ALA B CA 1
ATOM 5749 C C . ALA E 5 68 ? 271.97300 221.28400 212.96500 1.000 95.80595 68 ALA B C 1
ATOM 5750 O O . ALA E 5 68 ? 270.98000 220.67700 212.55800 1.000 95.80595 68 ALA B O 1
ATOM 5752 N N . THR E 5 69 ? 271.98100 222.00900 214.08000 1.000 91.05867 69 THR B N 1
ATOM 5753 C CA . THR E 5 69 ? 270.80300 222.19700 214.91100 1.000 91.05867 69 THR B CA 1
ATOM 5754 C C . THR E 5 69 ? 270.55800 223.68500 215.10500 1.000 91.05867 69 THR B C 1
ATOM 5755 O O . THR E 5 69 ? 271.49000 224.49200 215.08700 1.000 91.05867 69 THR B O 1
ATOM 5759 N N . LEU E 5 70 ? 269.29000 224.04100 215.28800 1.000 77.42966 70 LEU B N 1
ATOM 5760 C CA . LEU E 5 70 ? 268.87500 225.42500 215.46500 1.000 77.42966 70 LEU B CA 1
ATOM 5761 C C . LEU E 5 70 ? 268.34000 225.62000 216.87600 1.000 77.42966 70 LEU B C 1
ATOM 5762 O O . LEU E 5 70 ? 267.48100 224.85600 217.32900 1.000 77.42966 70 LEU B O 1
ATOM 5767 N N . THR E 5 71 ? 268.85000 226.63400 217.56300 1.000 77.79417 71 THR B N 1
ATOM 5768 C CA . THR E 5 71 ? 268.40400 227.00100 218.89900 1.000 77.79417 71 THR B CA 1
ATOM 5769 C C . THR E 5 71 ? 267.98200 228.46700 218.90700 1.000 77.79417 71 THR B C 1
ATOM 5770 O O . THR E 5 71 ? 268.03700 229.16000 217.88900 1.000 77.79417 71 THR B O 1
ATOM 5774 N N . VAL E 5 72 ? 267.55800 228.93600 220.07900 1.000 75.76133 72 VAL B N 1
ATOM 5775 C CA . VAL E 5 72 ? 267.06400 230.29800 220.23400 1.000 75.76133 72 VAL B CA 1
ATOM 5776 C C . VAL E 5 72 ? 267.12100 230.64800 221.71300 1.000 75.76133 72 VAL B C 1
ATOM 5777 O O . VAL E 5 72 ? 267.03000 229.77100 222.57600 1.000 75.76133 72 VAL B O 1
ATOM 5781 N N . ASP E 5 73 ? 267.29100 231.93600 222.00500 1.000 80.34565 73 ASP B N 1
ATOM 5782 C CA . ASP E 5 73 ? 267.37400 232.41600 223.38000 1.000 80.34565 73 ASP B CA 1
ATOM 5783 C C . ASP E 5 73 ? 266.07200 233.04200 223.86300 1.000 80.34565 73 ASP B C 1
ATOM 5784 O O . ASP E 5 73 ? 265.64500 232.78000 224.99200 1.000 80.34565 73 ASP B O 1
ATOM 5789 N N . ARG E 5 74 ? 265.46300 233.90300 223.04200 1.000 74.02059 74 ARG B N 1
ATOM 5790 C CA . ARG E 5 74 ? 264.17300 234.53500 223.31100 1.000 74.02059 74 ARG B CA 1
ATOM 5791 C C . ARG E 5 74 ? 264.29400 235.58900 224.40800 1.000 74.02059 74 ARG B C 1
ATOM 5792 O O . ARG E 5 74 ? 263.34900 236.34300 224.66000 1.000 74.02059 74 ARG B O 1
ATOM 5800 N N . SER E 5 75 ? 265.46100 235.67000 225.04800 1.000 82.31105 75 SER B N 1
ATOM 5801 C CA . SER E 5 75 ? 265.76100 236.75500 225.97600 1.000 82.31105 75 SER B CA 1
ATOM 5802 C C . SER E 5 75 ? 266.49400 237.87700 225.24800 1.000 82.31105 75 SER B C 1
ATOM 5803 O O . SER E 5 75 ? 266.03500 239.02300 225.22700 1.000 82.31105 75 SER B O 1
ATOM 5806 N N . SER E 5 76 ? 267.63600 237.55400 224.65100 1.000 83.90711 76 SER B N 1
ATOM 5807 C CA . SER E 5 76 ? 268.25200 238.40200 223.64400 1.000 83.90711 76 SER B CA 1
ATOM 5808 C C . SER E 5 76 ? 267.69700 237.99700 222.28600 1.000 83.90711 76 SER B C 1
ATOM 5809 O O . SER E 5 76 ? 267.65200 236.80600 221.96000 1.000 83.90711 76 SER B O 1
ATOM 5812 N N . SER E 5 77 ? 267.27600 238.98200 221.49700 1.000 79.14112 77 SER B N 1
ATOM 5813 C CA . SER E 5 77 ? 266.58300 238.68800 220.25000 1.000 79.14112 77 SER B CA 1
ATOM 5814 C C . SER E 5 77 ? 267.55500 238.14100 219.21400 1.000 79.14112 77 SER B C 1
ATOM 5815 O O . SER E 5 77 ? 267.82000 238.78800 218.19600 1.000 79.14112 77 SER B O 1
ATOM 5818 N N . THR E 5 78 ? 268.08600 236.94700 219.46900 1.000 82.92971 78 THR B N 1
ATOM 5819 C CA . THR E 5 78 ? 269.08900 236.33500 218.61300 1.000 82.92971 78 THR B CA 1
ATOM 5820 C C . THR E 5 78 ? 268.85000 234.83500 218.52900 1.000 82.92971 78 THR B C 1
ATOM 5821 O O . THR E 5 78 ? 268.36000 234.21200 219.47400 1.000 82.92971 78 THR B O 1
ATOM 5825 N N . ALA E 5 79 ? 269.19600 234.26300 217.37800 1.000 83.09844 79 ALA B N 1
ATOM 5826 C CA . ALA E 5 79 ? 269.05800 232.83700 217.12400 1.000 83.09844 79 ALA B CA 1
ATOM 5827 C C . ALA E 5 79 ? 270.41600 232.24900 216.77400 1.000 83.09844 79 ALA B C 1
ATOM 5828 O O . ALA E 5 79 ? 271.28200 232.93300 216.22200 1.000 83.09844 79 ALA B O 1
ATOM 5830 N N . TYR E 5 80 ? 270.60000 230.97100 217.09700 1.000 86.11210 80 TYR B N 1
ATOM 5831 C CA . TYR E 5 80 ? 271.89200 230.31700 216.96000 1.000 86.11210 80 TYR B CA 1
ATOM 5832 C C . TYR E 5 80 ? 271.78100 229.06500 216.10100 1.000 86.11210 80 TYR B C 1
ATOM 5833 O O . TYR E 5 80 ? 270.79000 228.33200 216.17300 1.000 86.11210 80 TYR B O 1
ATOM 5842 N N . MET E 5 81 ? 272.81200 228.83100 215.29400 1.000 92.95760 81 MET B N 1
ATOM 5843 C CA . MET E 5 81 ? 273.01900 227.57500 214.58900 1.000 92.95760 81 MET B CA 1
ATOM 5844 C C . MET E 5 81 ? 274.28400 226.91200 215.11200 1.000 92.95760 81 MET B C 1
ATOM 5845 O O . MET E 5 81 ? 275.30900 227.57500 215.29500 1.000 92.95760 81 MET B O 1
ATOM 5850 N N . GLN E 5 82 ? 274.21400 225.60600 215.34700 1.000 102.04360 82 GLN B N 1
ATOM 5851 C CA . GLN E 5 82 ? 275.36600 224.82300 215.77000 1.000 102.04360 82 GLN B CA 1
ATOM 5852 C C . GLN E 5 82 ? 275.65500 223.75900 214.72400 1.000 102.04360 82 GLN B C 1
ATOM 5853 O O . GLN E 5 82 ? 274.77100 222.97200 214.37700 1.000 102.04360 82 GLN B O 1
ATOM 5859 N N . LEU E 5 83 ? 276.89300 223.72400 214.24100 1.000 107.16028 83 LEU B N 1
ATOM 5860 C CA . LEU E 5 83 ? 277.31700 222.76400 213.23000 1.000 107.16028 83 LEU B CA 1
ATOM 5861 C C . LEU E 5 83 ? 278.08400 221.62700 213.89000 1.000 107.16028 83 LEU B C 1
ATOM 5862 O O . LEU E 5 83 ? 278.99300 221.86700 214.69100 1.000 107.16028 83 LEU B O 1
ATOM 5867 N N . SER E 5 84 ? 277.71500 220.39500 213.55300 1.000 111.76670 84 SER B N 1
ATOM 5868 C CA . SER E 5 84 ? 278.42900 219.20100 213.99800 1.000 111.76670 84 SER B CA 1
ATOM 5869 C C . SER E 5 84 ? 278.80400 218.41800 212.74400 1.000 111.76670 84 SER B C 1
ATOM 5870 O O . SER E 5 84 ? 278.10000 217.48600 212.34600 1.000 111.76670 84 SER B O 1
ATOM 5873 N N . SER E 5 85 ? 279.92600 218.79300 212.13700 1.000 116.96400 85 SER B N 1
ATOM 5874 C CA . SER E 5 85 ? 280.38000 218.20100 210.88500 1.000 116.96400 85 SER B CA 1
ATOM 5875 C C . SER E 5 85 ? 281.77000 218.74000 210.57900 1.000 116.96400 85 SER B C 1
ATOM 5876 O O . SER E 5 85 ? 282.29300 219.60400 211.28700 1.000 116.96400 85 SER B O 1
ATOM 5879 N N . VAL E 5 86 ? 282.35900 218.21600 209.51100 1.000 118.20322 86 VAL B N 1
ATOM 5880 C CA . VAL E 5 86 ? 283.66300 218.67500 209.04900 1.000 118.20322 86 VAL B CA 1
ATOM 5881 C C . VAL E 5 86 ? 283.50100 220.02000 208.35400 1.000 118.20322 86 VAL B C 1
ATOM 5882 O O . VAL E 5 86 ? 282.58700 220.21200 207.54300 1.000 118.20322 86 VAL B O 1
ATOM 5886 N N . THR E 5 87 ? 284.38900 220.96300 208.67800 1.000 118.09737 87 THR B N 1
ATOM 5887 C CA . THR E 5 87 ? 284.31500 222.28500 208.06200 1.000 118.09737 87 THR B CA 1
ATOM 5888 C C . THR E 5 87 ? 284.56700 222.21800 206.56100 1.000 118.09737 87 THR B C 1
ATOM 5889 O O . THR E 5 87 ? 283.98900 223.00300 205.80000 1.000 118.09737 87 THR B O 1
ATOM 5893 N N . SER E 5 88 ? 285.41800 221.29600 206.11600 1.000 115.94836 88 SER B N 1
ATOM 5894 C CA . SER E 5 88 ? 285.61300 221.09700 204.68700 1.000 115.94836 88 SER B CA 1
ATOM 5895 C C . SER E 5 88 ? 284.31000 220.63900 204.04500 1.000 115.94836 88 SER B C 1
ATOM 5896 O O . SER E 5 88 ? 283.52200 219.91100 204.65500 1.000 115.94836 88 SER B O 1
ATOM 5899 N N . GLU E 5 89 ? 284.08000 221.09000 202.81100 1.000 112.06479 89 GLU B N 1
ATOM 5900 C CA . GLU E 5 89 ? 282.85800 220.89000 202.03600 1.000 112.06479 89 GLU B CA 1
ATOM 5901 C C . GLU E 5 89 ? 281.67500 221.65200 202.62400 1.000 112.06479 89 GLU B C 1
ATOM 5902 O O . GLU E 5 89 ? 280.57600 221.59800 202.05900 1.000 112.06479 89 GLU B O 1
ATOM 5908 N N . ASP E 5 90 ? 281.86300 222.37100 203.73200 1.000 109.08370 90 ASP B N 1
ATOM 5909 C CA . ASP E 5 90 ? 280.80800 223.16600 204.35000 1.000 109.08370 90 ASP B CA 1
ATOM 5910 C C . ASP E 5 90 ? 281.17300 224.64500 204.40600 1.000 109.08370 90 ASP B C 1
ATOM 5911 O O . ASP E 5 90 ? 280.56800 225.40100 205.17200 1.000 109.08370 90 ASP B O 1
ATOM 5916 N N . SER E 5 91 ? 282.15400 225.07100 203.61500 1.000 107.28923 91 SER B N 1
ATOM 5917 C CA . SER E 5 91 ? 282.58700 226.46400 203.60400 1.000 107.28923 91 SER B CA 1
ATOM 5918 C C . SER E 5 91 ? 281.66300 227.26100 202.69300 1.000 107.28923 91 SER B C 1
ATOM 5919 O O . SER E 5 91 ? 281.71000 227.11600 201.46700 1.000 107.28923 91 SER B O 1
ATOM 5922 N N . ALA E 5 92 ? 280.82400 228.10200 203.28900 1.000 98.33958 92 ALA B N 1
ATOM 5923 C CA . ALA E 5 92 ? 279.87200 228.90600 202.53700 1.000 98.33958 92 ALA B CA 1
ATOM 5924 C C . ALA E 5 92 ? 279.42400 230.06400 203.41500 1.000 98.33958 92 ALA B C 1
ATOM 5925 O O . ALA E 5 92 ? 279.70500 230.10500 204.61400 1.000 98.33958 92 ALA B O 1
ATOM 5927 N N . VAL E 5 93 ? 278.72300 231.00900 202.79900 1.000 91.66194 93 VAL B N 1
ATOM 5928 C CA . VAL E 5 93 ? 278.18800 232.16200 203.51100 1.000 91.66194 93 VAL B CA 1
ATOM 5929 C C . VAL E 5 93 ? 276.80200 231.80200 204.03100 1.000 91.66194 93 VAL B C 1
ATOM 5930 O O . VAL E 5 93 ? 275.91000 231.44900 203.25200 1.000 91.66194 93 VAL B O 1
ATOM 5934 N N . TYR E 5 94 ? 276.62100 231.89300 205.34500 1.000 89.71334 94 TYR B N 1
ATOM 5935 C CA . TYR E 5 94 ? 275.38400 231.48600 205.99900 1.000 89.71334 94 TYR B CA 1
ATOM 5936 C C . TYR E 5 94 ? 274.52400 232.71200 206.26700 1.000 89.71334 94 TYR B C 1
ATOM 5937 O O . TYR E 5 94 ? 275.01700 233.72200 206.78000 1.000 89.71334 94 TYR B O 1
ATOM 5946 N N . TYR E 5 95 ? 273.24300 232.62100 205.92200 1.000 80.32117 95 TYR B N 1
ATOM 5947 C CA . TYR E 5 95 ? 272.31700 233.73500 206.04800 1.000 80.32117 95 TYR B CA 1
ATOM 5948 C C . TYR E 5 95 ? 271.19200 233.39400 207.01500 1.000 80.32117 95 TYR B C 1
ATOM 5949 O O . TYR E 5 95 ? 270.81600 232.23000 207.17700 1.000 80.32117 95 TYR B O 1
ATOM 5958 N N . CYS E 5 96 ? 270.66700 234.43000 207.66300 1.000 74.92612 96 CYS B N 1
ATOM 5959 C CA . CYS E 5 96 ? 269.45700 234.34000 208.46700 1.000 74.92612 96 CYS B CA 1
ATOM 5960 C C . CYS E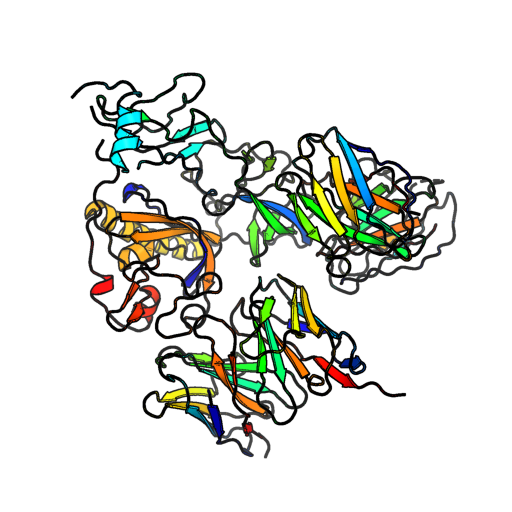 5 96 ? 268.50000 235.41700 207.98500 1.000 74.92612 96 CYS B C 1
ATOM 5961 O O . CYS E 5 96 ? 268.89600 236.57700 207.83300 1.000 74.92612 96 CYS B O 1
ATOM 5964 N N . THR E 5 97 ? 267.25000 235.03700 207.74000 1.000 63.55332 97 THR B N 1
ATOM 5965 C CA . THR E 5 97 ? 266.31200 235.92900 207.07700 1.000 63.55332 97 THR B CA 1
ATOM 5966 C C . THR E 5 97 ? 264.88100 235.56400 207.44000 1.000 63.55332 97 THR B C 1
ATOM 5967 O O . THR E 5 97 ? 264.55400 234.38900 207.60700 1.000 63.55332 97 THR B O 1
ATOM 5971 N N . ILE E 5 98 ? 264.02700 236.57600 207.54300 1.000 57.42948 98 ILE B N 1
ATOM 5972 C CA . ILE E 5 98 ? 262.65300 236.36500 207.98900 1.000 57.42948 98 ILE B CA 1
ATOM 5973 C C . ILE E 5 98 ? 261.68500 236.93400 206.95900 1.000 57.42948 98 ILE B C 1
ATOM 5974 O O . ILE E 5 98 ? 262.02600 237.88700 206.24600 1.000 57.42948 98 ILE B O 1
ATOM 5979 N N . PRO E 5 99 ? 260.48500 236.37900 206.83500 1.000 53.48990 99 PRO B N 1
ATOM 5980 C CA . PRO E 5 99 ? 259.46100 237.00500 205.99700 1.000 53.48990 99 PRO B CA 1
ATOM 5981 C C . PRO E 5 99 ? 258.81600 238.18600 206.70500 1.000 53.48990 99 PRO B C 1
ATOM 5982 O O . PRO E 5 99 ? 258.85600 238.31200 207.92900 1.000 53.48990 99 PRO B O 1
ATOM 5986 N N . LEU E 5 100 ? 258.22200 239.07200 205.90400 1.000 54.97952 100 LEU B N 1
ATOM 5987 C CA . LEU E 5 100 ? 257.44700 240.18500 206.43300 1.000 54.97952 100 LEU B CA 1
ATOM 5988 C C . LEU E 5 100 ? 256.01500 240.24300 205.92900 1.000 54.97952 100 LEU B C 1
ATOM 5989 O O . LEU E 5 100 ? 255.19900 240.94100 206.53900 1.000 54.97952 100 LEU B O 1
ATOM 5994 N N . SER E 5 101 ? 255.68500 239.54400 204.84100 1.000 55.48088 101 SER B N 1
ATOM 5995 C CA . SER E 5 101 ? 254.30000 239.51200 204.38300 1.000 55.48088 101 SER B CA 1
ATOM 5996 C C . SER E 5 101 ? 253.40300 238.81700 205.40000 1.000 55.48088 101 SER B C 1
ATOM 5997 O O . SER E 5 101 ? 252.27100 239.25100 205.64000 1.000 55.48088 101 SER B O 1
ATOM 6000 N N . ASP E 5 102 ? 253.89200 237.73400 206.00200 1.000 53.14967 102 ASP B N 1
ATOM 6001 C CA . ASP E 5 102 ? 253.19800 237.03700 207.07300 1.000 53.14967 102 ASP B CA 1
ATOM 6002 C C . ASP E 5 102 ? 254.23000 236.57700 208.09100 1.000 53.14967 102 ASP B C 1
ATOM 6003 O O . ASP E 5 102 ? 255.43600 236.76900 207.91500 1.000 53.14967 102 ASP B O 1
ATOM 6008 N N . TYR E 5 103 ? 253.74500 235.96800 209.17300 1.000 49.48293 103 TYR B N 1
ATOM 6009 C CA . TYR E 5 103 ? 254.64300 235.47000 210.20700 1.000 49.48293 103 TYR B CA 1
ATOM 6010 C C . TYR E 5 103 ? 255.55200 234.37400 209.66800 1.000 49.48293 103 TYR B C 1
ATOM 6011 O O . TYR E 5 103 ? 256.74700 234.34000 209.98000 1.000 49.48293 103 TYR B O 1
ATOM 6020 N N . GLY E 5 104 ? 255.00700 233.47100 208.85800 1.000 49.53041 104 GLY B N 1
ATOM 6021 C CA . GLY E 5 104 ? 255.76900 232.32400 208.41300 1.000 49.53041 104 GLY B CA 1
ATOM 6022 C C . GLY E 5 104 ? 255.72000 232.02400 206.92900 1.000 49.53041 104 GLY B C 1
ATOM 6023 O O . GLY E 5 104 ? 255.81100 230.85600 206.54200 1.000 49.53041 104 GLY B O 1
ATOM 6024 N N . ASP E 5 105 ? 255.57900 233.04400 206.08500 1.000 53.44545 105 ASP B N 1
ATOM 6025 C CA . ASP E 5 105 ? 255.72400 232.81800 204.65300 1.000 53.44545 105 ASP B CA 1
ATOM 6026 C C . ASP E 5 105 ? 257.14200 232.37400 204.33000 1.000 53.44545 105 ASP B C 1
ATOM 6027 O O . ASP E 5 105 ? 258.09000 232.64400 205.07100 1.000 53.44545 105 ASP B O 1
ATOM 6032 N N . TRP E 5 106 ? 257.28000 231.67400 203.21100 1.000 53.44360 106 TRP B N 1
ATOM 6033 C CA . TRP E 5 106 ? 258.53700 231.04300 202.85100 1.000 53.44360 106 TRP B CA 1
ATOM 6034 C C . TRP E 5 106 ? 259.34800 231.86100 201.85500 1.000 53.44360 106 TRP B C 1
ATOM 6035 O O . TRP E 5 106 ? 260.39700 231.39700 201.40100 1.000 53.44360 106 TRP B O 1
ATOM 6046 N N . PHE E 5 107 ? 258.89700 233.06200 201.50600 1.000 60.55057 107 PHE B N 1
ATOM 6047 C CA . PHE E 5 107 ? 259.71100 234.01000 200.76000 1.000 60.55057 107 PHE B CA 1
ATOM 6048 C C . PHE E 5 107 ? 260.17800 235.09700 201.71700 1.000 60.55057 107 PHE B C 1
ATOM 6049 O O . PHE E 5 107 ? 259.38000 235.63500 202.49100 1.000 60.55057 107 PHE B O 1
ATOM 6057 N N . PHE E 5 108 ? 261.46800 235.40900 201.66400 1.000 62.48337 108 PHE B N 1
ATOM 6058 C CA . PHE E 5 108 ? 262.14500 236.15600 202.71600 1.000 62.48337 108 PHE B CA 1
ATOM 6059 C C . PHE E 5 108 ? 262.30900 237.61100 202.30100 1.000 62.48337 108 PHE B C 1
ATOM 6060 O O . PHE E 5 108 ? 262.86700 237.89800 201.23700 1.000 62.48337 108 PHE B O 1
ATOM 6068 N N . ALA E 5 109 ? 261.83700 238.52500 203.14700 1.000 60.51934 109 ALA B N 1
ATOM 6069 C CA . ALA E 5 109 ? 261.86100 239.94800 202.83400 1.000 60.51934 109 ALA B CA 1
ATOM 6070 C C . ALA E 5 109 ? 263.17700 240.60900 203.23300 1.000 60.51934 109 ALA B C 1
ATOM 6071 O 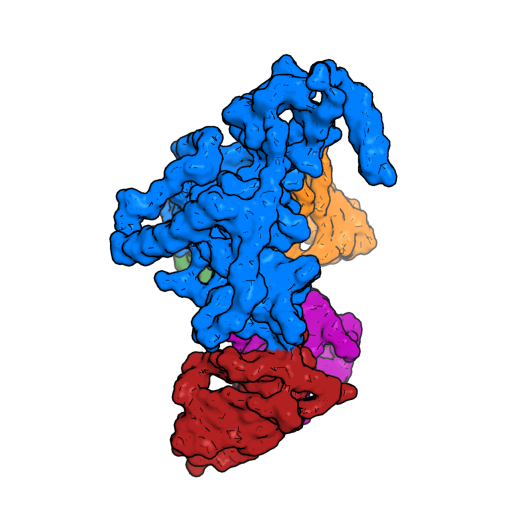O . ALA E 5 109 ? 263.84900 241.21000 202.39000 1.000 60.51934 109 ALA B O 1
ATOM 6073 N N . VAL E 5 110 ? 263.55700 240.51400 204.50500 1.000 62.05771 110 VAL B N 1
ATOM 6074 C CA . VAL E 5 110 ? 264.79000 241.11200 205.00500 1.000 62.05771 110 VAL B CA 1
ATOM 6075 C C . VAL E 5 110 ? 265.78500 239.99900 205.29900 1.000 62.05771 110 VAL B C 1
ATOM 6076 O O . VAL E 5 110 ? 265.41500 238.93600 205.80900 1.000 62.05771 110 VAL B O 1
ATOM 6080 N N . TRP E 5 111 ? 267.04600 240.24100 204.95700 1.000 65.55446 111 TRP B N 1
ATOM 6081 C CA . TRP E 5 111 ? 268.10200 239.25200 205.08100 1.000 65.55446 111 TRP B CA 1
ATOM 6082 C C . TRP E 5 111 ? 269.15400 239.71900 206.07700 1.000 65.55446 111 TRP B C 1
ATOM 6083 O O . TRP E 5 111 ? 269.23200 240.89900 206.42800 1.000 65.55446 111 TRP B O 1
ATOM 6094 N N . GLY E 5 112 ? 269.96600 238.76900 206.53400 1.000 73.74582 112 GLY B N 1
ATOM 6095 C CA . GLY E 5 112 ? 271.09700 239.09800 207.37100 1.000 73.74582 112 GLY B CA 1
ATOM 6096 C C . GLY E 5 112 ? 272.26100 239.63700 206.56500 1.000 73.74582 112 GLY B C 1
ATOM 6097 O O . GLY E 5 112 ? 272.28000 239.59100 205.33600 1.000 73.74582 112 GLY B O 1
ATOM 6098 N N . ALA E 5 113 ? 273.25100 240.16700 207.28500 1.000 81.27964 113 ALA B N 1
ATOM 6099 C CA . ALA E 5 113 ? 274.43100 240.71200 206.62100 1.000 81.27964 113 ALA B CA 1
ATOM 6100 C C . ALA E 5 113 ? 275.20200 239.62500 205.88400 1.000 81.27964 113 ALA B C 1
ATOM 6101 O O . ALA E 5 113 ? 275.67400 239.84000 204.76200 1.000 81.27964 113 ALA B O 1
ATOM 6103 N N . GLY E 5 114 ? 275.33600 238.45300 206.49500 1.000 86.77586 114 GLY B N 1
ATOM 6104 C CA . GLY E 5 114 ? 276.06600 237.36100 205.88400 1.000 86.77586 114 GLY B CA 1
ATOM 6105 C C . GLY E 5 114 ? 277.37100 237.07100 206.59300 1.000 86.77586 114 GLY B C 1
ATOM 6106 O O . GLY E 5 114 ? 278.17800 237.97900 206.81400 1.000 86.77586 114 GLY B O 1
ATOM 6107 N N . THR E 5 115 ? 277.59000 235.81200 206.95700 1.000 92.74504 115 THR B N 1
ATOM 6108 C CA . THR E 5 115 ? 278.80100 235.38800 207.64200 1.000 92.74504 115 THR B CA 1
ATOM 6109 C C . THR E 5 115 ? 279.46900 234.26400 206.86300 1.000 92.74504 115 THR B C 1
ATOM 6110 O O . THR E 5 115 ? 278.79400 233.39500 206.30400 1.000 92.74504 115 THR B O 1
ATOM 6114 N N . THR E 5 116 ? 280.79700 234.29800 206.81400 1.000 100.04403 116 THR B N 1
ATOM 6115 C CA . THR E 5 116 ? 281.58500 233.34300 206.04700 1.000 100.04403 116 THR B CA 1
ATOM 6116 C C . THR E 5 116 ? 282.29100 232.38500 206.99500 1.000 100.04403 116 THR B C 1
ATOM 6117 O O . THR E 5 116 ? 282.94400 232.81900 207.95000 1.000 100.04403 116 THR B O 1
ATOM 6121 N N . VAL E 5 117 ? 282.16000 231.09000 206.72900 1.000 106.17446 117 VAL B N 1
ATOM 6122 C CA . VAL E 5 117 ? 282.76100 230.04400 207.54800 1.000 106.17446 117 VAL B CA 1
ATOM 6123 C C . VAL E 5 117 ? 283.89800 229.42600 206.74700 1.000 106.17446 117 VAL B C 1
ATOM 6124 O O . VAL E 5 117 ? 283.65800 228.67000 205.79800 1.000 106.17446 117 VAL B O 1
ATOM 6128 N N . THR E 5 118 ? 285.13200 229.74000 207.13600 1.000 111.27452 118 THR B N 1
ATOM 6129 C CA . THR E 5 118 ? 286.33200 229.21300 206.48500 1.000 111.27452 118 THR B CA 1
ATOM 6130 C C . THR E 5 118 ? 286.31300 229.43200 204.97400 1.000 111.27452 118 THR B C 1
ATOM 6131 O O . THR E 5 118 ? 287.21000 230.06300 204.41700 1.000 111.27452 118 THR B O 1
#

Foldseek 3Di:
DFFLDKFFQDWFDKDFDALVPFDAAQQDDDDLPPFDAKDKDKWKKFAWQPLQFDKQFWAKDAPVAADDVPVVVVVVVVVVCGAIWGAQQVQGFTAHQQQDVGGNRDCPPPDVFGAGVDPRMTMHGPDGSDDDFAPGIDMWMWIWTAHPQRTQFIQTPQRGTQGCVVWAWDDTPNQTFTQGLSRMTIRDPSDDCHHHDDSPGNVDDSPPCVVVPPVVVVVVVVVLVVVLVVLSVCCVVVLWDFLLSLLSRDHRAFAWDWKWWADPLTIIITIGGIDRDNDPCVQDVDFQAGQHNNGRQDDDVFIGISSWGQDPVRGTDDPSVCVVVVHDDVNRVDIRRRPDPDPD/DKAKAKDFADEAEAQAKTKIKIAIDDDQQLQWKKWKWWAFVPGDIGTAKIAHSNRPDIDGDPVQPPFKDWGDDSVRNMTMIMGGNHHQRNWTFMKIFTDDSPDPDGPDIHPTDTHGHHD/DKAKEKPPQEAEEAFFDKDKTKIFINWFQFQAKWKWWDAPPDDIHTADGSQADGDPPHDPQWGKDDGTTMIIIMRNGHDPVNQTWMKMWGPSDPDIDIYPTHGYHYDDD/DFAKEWDAEDDDPPQVQFAKTWIFTPFFQFQFKWKWQDAPPGDIDTADGSQADGDPPHAPQFGGDDTTTTSMGGDDHVSQGWMKMWGPRDPPIYIYPTHGD/DAWEWPAEEEDAWQDKDKTKIFDDDPLLQQWKWFKWWQAPVPGIDGAWIAHQNVRRIDGDPVRPPQKGKGYDSVGSMIMIMGRGTLPVVWTKMKIFTPDVGRYDPDGDYIYPIYTYD

Radius of gyration: 29.81 Å; Cα contacts (8 Å, |Δi|>4): 1994; chains: 5; bounding box: 75×73×80 Å

CATH classification: 2.60.40.10

GO terms:
  GO:0036338 viral membrane (C, IDA)
  GO:0039654 fusion of virus membrane with host endosome membrane (P, IDA)
  GO:0098670 entry receptor-mediated virion attachment to host cell (P, IDA)